Protein AF-0000000078472320 (afdb_homodimer)

Structure (mmCIF, N/CA/C/O backbone):
data_AF-0000000078472320-model_v1
#
loop_
_entity.id
_entity.type
_entity.pdbx_description
1 polymer 'F-box domain-containing protein'
#
loop_
_atom_site.group_PDB
_atom_site.id
_atom_site.type_symbol
_atom_site.label_atom_id
_atom_site.label_alt_id
_atom_site.label_comp_id
_atom_site.label_asym_id
_atom_site.label_entity_id
_atom_site.label_seq_id
_atom_site.pdbx_PDB_ins_code
_atom_site.Cartn_x
_atom_site.Cartn_y
_atom_site.Cartn_z
_atom_site.occupancy
_atom_site.B_iso_or_equiv
_atom_site.auth_seq_id
_atom_site.auth_comp_id
_atom_site.auth_asym_id
_atom_site.auth_atom_id
_atom_site.pdbx_PDB_model_num
ATOM 1 N N . MET A 1 1 ? -8.086 -27.703 -7.738 1 29.77 1 MET A N 1
ATOM 2 C CA . MET A 1 1 ? -7.457 -27.062 -6.586 1 29.77 1 MET A CA 1
ATOM 3 C C . MET A 1 1 ? -6.414 -27.984 -5.961 1 29.77 1 MET A C 1
ATOM 5 O O . MET A 1 1 ? -6.707 -29.141 -5.645 1 29.77 1 MET A O 1
ATOM 9 N N . ASP A 1 2 ? -5.184 -27.953 -6.188 1 35.53 2 ASP A N 1
ATOM 10 C CA . ASP A 1 2 ? -3.998 -28.766 -5.918 1 35.53 2 ASP A CA 1
ATOM 11 C C . ASP A 1 2 ? -3.887 -29.094 -4.43 1 35.53 2 ASP A C 1
ATOM 13 O O . ASP A 1 2 ? -3.998 -28.203 -3.582 1 35.53 2 ASP A O 1
ATOM 17 N N . ASP A 1 3 ? -4.184 -30.156 -3.984 1 42.47 3 ASP A N 1
ATOM 18 C CA . ASP A 1 3 ? -4.195 -30.781 -2.668 1 42.47 3 ASP A CA 1
ATOM 19 C C . ASP A 1 3 ? -2.949 -30.406 -1.869 1 42.47 3 ASP A C 1
ATOM 21 O O . ASP A 1 3 ? -2.996 -30.312 -0.641 1 42.47 3 ASP A O 1
ATOM 25 N N . ILE A 1 4 ? -1.733 -30.734 -2.441 1 46.88 4 ILE A N 1
ATOM 26 C CA . ILE A 1 4 ? -0.482 -30.688 -1.69 1 46.88 4 ILE A CA 1
ATOM 27 C C . ILE A 1 4 ? -0.317 -29.328 -1.033 1 46.88 4 ILE A C 1
ATOM 29 O O . ILE A 1 4 ? 0.574 -29.141 -0.202 1 46.88 4 ILE A O 1
ATOM 33 N N . ARG A 1 5 ? -1.09 -28.328 -1.618 1 57.03 5 ARG A N 1
ATOM 34 C CA . ARG A 1 5 ? -0.696 -26.953 -1.396 1 57.03 5 ARG A CA 1
ATOM 35 C C . ARG A 1 5 ? -1.513 -26.312 -0.273 1 57.03 5 ARG A C 1
ATOM 37 O O . ARG A 1 5 ? -1.424 -25.109 -0.033 1 57.03 5 ARG A O 1
ATOM 44 N N . TYR A 1 6 ? -2.1 -27.359 0.437 1 72.88 6 TYR A N 1
ATOM 45 C CA . TYR A 1 6 ? -2.904 -26.672 1.438 1 72.88 6 TYR A CA 1
ATOM 46 C C . TYR A 1 6 ? -2.23 -26.719 2.805 1 72.88 6 TYR A C 1
ATOM 48 O O . TYR A 1 6 ? -1.91 -27.797 3.309 1 72.88 6 TYR A O 1
ATOM 56 N N . PRO A 1 7 ? -1.897 -25.672 3.23 1 82.12 7 PRO A N 1
ATOM 57 C CA . PRO A 1 7 ? -1.309 -25.672 4.57 1 82.12 7 PRO A CA 1
ATOM 58 C C . PRO A 1 7 ? -2.246 -26.25 5.629 1 82.12 7 PRO A C 1
ATOM 60 O O . PRO A 1 7 ? -3.469 -26.125 5.508 1 82.12 7 PRO A O 1
ATOM 63 N N . SER A 1 8 ? -1.658 -27.016 6.449 1 86.5 8 SER A N 1
ATOM 64 C CA . SER A 1 8 ? -2.424 -27.547 7.57 1 86.5 8 SER A CA 1
ATOM 65 C C . SER A 1 8 ? -2.754 -26.469 8.586 1 86.5 8 SER A C 1
ATOM 67 O O . SER A 1 8 ? -1.998 -25.5 8.734 1 86.5 8 SER A O 1
ATOM 69 N N . PRO A 1 9 ? -3.906 -26.578 9.188 1 89.81 9 PRO A N 1
ATOM 70 C CA . PRO A 1 9 ? -4.238 -25.609 10.234 1 89.81 9 PRO A CA 1
ATOM 71 C C . PRO A 1 9 ? -3.197 -25.578 11.352 1 89.81 9 PRO A C 1
ATOM 73 O O . PRO A 1 9 ? -2.553 -26.594 11.633 1 89.81 9 PRO A O 1
ATOM 76 N N . LEU A 1 10 ? -3.1 -24.438 11.945 1 90.31 10 LEU A N 1
ATOM 77 C CA . LEU A 1 10 ? -2.127 -24.25 13.016 1 90.31 10 LEU A CA 1
ATOM 78 C C . LEU A 1 10 ? -2.672 -24.781 14.336 1 90.31 10 LEU A C 1
ATOM 80 O O . LEU A 1 10 ? -3.889 -24.859 14.523 1 90.31 10 LEU A O 1
ATOM 84 N N . ALA A 1 11 ? -1.746 -25.047 15.18 1 88.69 11 ALA A N 1
ATOM 85 C CA . ALA A 1 11 ? -2.096 -25.5 16.516 1 88.69 11 ALA A CA 1
ATOM 86 C C . ALA A 1 11 ? -2.719 -24.375 17.344 1 88.69 11 ALA A C 1
ATOM 88 O O . ALA A 1 11 ? -2.518 -23.203 17.031 1 88.69 11 ALA A O 1
ATOM 89 N N . PHE A 1 12 ? -3.455 -24.797 18.344 1 87.94 12 PHE A N 1
ATOM 90 C CA . PHE A 1 12 ? -4.23 -23.859 19.156 1 87.94 12 PHE A CA 1
ATOM 91 C C . PHE A 1 12 ? -3.32 -22.844 19.828 1 87.94 12 PHE A C 1
ATOM 93 O O . PHE A 1 12 ? -3.648 -21.656 19.891 1 87.94 12 PHE A O 1
ATOM 100 N N . ASP A 1 13 ? -2.234 -23.156 20.297 1 85.44 13 ASP A N 1
ATOM 101 C CA . ASP A 1 13 ? -1.32 -22.266 21 1 85.44 13 ASP A CA 1
ATOM 102 C C . ASP A 1 13 ? -0.783 -21.188 20.062 1 85.44 13 ASP A C 1
ATOM 104 O O . ASP A 1 13 ? -0.55 -20.047 20.484 1 85.44 13 ASP A O 1
ATOM 108 N N . ARG A 1 14 ? -0.625 -21.516 18.844 1 88.56 14 ARG A N 1
ATOM 109 C CA . ARG A 1 14 ? -0.09 -20.578 17.875 1 88.56 14 ARG A CA 1
ATOM 110 C C . ARG A 1 14 ? -1.147 -19.562 17.453 1 88.56 14 ARG A C 1
ATOM 112 O O . ARG A 1 14 ? -0.844 -18.375 17.281 1 88.56 14 ARG A O 1
ATOM 119 N N . VAL A 1 15 ? -2.391 -20.047 17.375 1 91.38 15 VAL A N 1
ATOM 120 C CA . VAL A 1 15 ? -3.439 -19.156 16.891 1 91.38 15 VAL A CA 1
ATOM 121 C C . VAL A 1 15 ? -3.863 -18.203 18.016 1 91.38 15 VAL A C 1
ATOM 123 O O . VAL A 1 15 ? -4.445 -17.141 17.75 1 91.38 15 VAL A O 1
ATOM 126 N N . MET A 1 16 ? -3.525 -18.531 19.219 1 90.44 16 MET A N 1
ATOM 127 C CA . MET A 1 16 ? -3.848 -17.672 20.344 1 90.44 16 MET A CA 1
ATOM 128 C C . MET A 1 16 ? -2.818 -16.547 20.5 1 90.44 16 MET A C 1
ATOM 130 O O . MET A 1 16 ? -3.053 -15.578 21.203 1 90.44 16 MET A O 1
ATOM 134 N N . GLU A 1 17 ? -1.785 -16.578 19.781 1 87.56 17 GLU A N 1
ATOM 135 C CA . GLU A 1 17 ? -0.74 -15.555 19.734 1 87.56 17 GLU A CA 1
ATOM 136 C C . GLU A 1 17 ? -0.296 -15.172 21.141 1 87.56 17 GLU A C 1
ATOM 138 O O . GLU A 1 17 ? -0.16 -13.984 21.453 1 87.56 17 GLU A O 1
ATOM 143 N N . GLY A 1 18 ? -0.271 -16.078 22.047 1 82.94 18 GLY A N 1
ATOM 144 C CA . GLY A 1 18 ? 0.225 -15.844 23.391 1 82.94 18 GLY A CA 1
ATOM 145 C C . GLY A 1 18 ? -0.851 -15.359 24.344 1 82.94 18 GLY A C 1
ATOM 146 O O . GLY A 1 18 ? -0.589 -15.156 25.531 1 82.94 18 GLY A O 1
ATOM 147 N N . MET A 1 19 ? -2.014 -15.203 23.891 1 87.31 19 MET A N 1
ATOM 148 C CA . MET A 1 19 ? -3.107 -14.781 24.75 1 87.31 19 MET A CA 1
ATOM 149 C C . MET A 1 19 ? -3.516 -15.898 25.703 1 87.31 19 MET A C 1
ATOM 151 O O . MET A 1 19 ? -3.49 -17.078 25.344 1 87.31 19 MET A O 1
ATOM 155 N N . PRO A 1 20 ? -3.879 -15.469 26.797 1 85.38 20 PRO A N 1
ATOM 156 C CA . PRO A 1 20 ? -4.293 -16.5 27.75 1 85.38 20 PRO A CA 1
ATOM 157 C C . PRO A 1 20 ? -5.621 -17.156 27.375 1 85.38 20 PRO A C 1
ATOM 159 O O . PRO A 1 20 ? -6.465 -16.516 26.734 1 85.38 20 PRO A O 1
ATOM 162 N N . ILE A 1 21 ? -5.719 -18.375 27.859 1 86.06 21 ILE A N 1
ATOM 163 C CA . ILE A 1 21 ? -6.945 -19.125 27.625 1 86.06 21 ILE A CA 1
ATOM 164 C C . ILE A 1 21 ? -8 -18.734 28.656 1 86.06 21 ILE A C 1
ATOM 166 O O . ILE A 1 21 ? -7.746 -18.75 29.859 1 86.06 21 ILE A O 1
ATOM 170 N N . SER A 1 22 ? -9.094 -18.344 28.109 1 82 22 SER A N 1
ATOM 171 C CA . SER A 1 22 ? -10.172 -17.891 29 1 82 22 SER A CA 1
ATOM 172 C C . SER A 1 22 ? -10.844 -19.078 29.688 1 82 22 SER A C 1
ATOM 174 O O . SER A 1 22 ? -11.227 -18.984 30.859 1 82 22 SER A O 1
ATOM 176 N N . SER A 1 23 ? -11.039 -20.156 28.953 1 77.75 23 SER A N 1
ATOM 177 C CA . SER A 1 23 ? -11.703 -21.344 29.5 1 77.75 23 SER A CA 1
ATOM 178 C C . SER A 1 23 ? -10.688 -22.312 30.109 1 77.75 23 SER A C 1
ATOM 180 O O . SER A 1 23 ? -10.672 -23.484 29.766 1 77.75 23 SER A O 1
ATOM 182 N N . TYR A 1 24 ? -9.969 -21.875 30.938 1 72.12 24 TYR A N 1
ATOM 183 C CA . TYR A 1 24 ? -8.898 -22.688 31.5 1 72.12 24 TYR A CA 1
ATOM 184 C C . TYR A 1 24 ? -9.453 -23.906 32.219 1 72.12 24 TYR A C 1
ATOM 186 O O . TYR A 1 24 ? -8.766 -24.922 32.375 1 72.12 24 TYR A O 1
ATOM 194 N N . ASN A 1 25 ? -10.68 -23.812 32.562 1 73.12 25 ASN A N 1
ATOM 195 C CA . ASN A 1 25 ? -11.281 -24.891 33.344 1 73.12 25 ASN A CA 1
ATOM 196 C C . ASN A 1 25 ? -11.867 -25.969 32.438 1 73.12 25 ASN A C 1
ATOM 198 O O . ASN A 1 25 ? -12.336 -27 32.906 1 73.12 25 ASN A O 1
ATOM 202 N N . SER A 1 26 ? -11.852 -25.703 31.266 1 77.62 26 SER A N 1
ATOM 203 C CA . SER A 1 26 ? -12.406 -26.688 30.359 1 77.62 26 SER A CA 1
ATOM 204 C C . SER A 1 26 ? -11.414 -27.828 30.109 1 77.62 26 SER A C 1
ATOM 206 O O . SER A 1 26 ? -10.227 -27.594 29.922 1 77.62 26 SER A O 1
ATOM 208 N N . PHE A 1 27 ? -11.875 -29.016 30.156 1 77.38 27 PHE A N 1
ATOM 209 C CA . PHE A 1 27 ? -11.07 -30.219 29.984 1 77.38 27 PHE A CA 1
ATOM 210 C C . PHE A 1 27 ? -10.438 -30.266 28.609 1 77.38 27 PHE A C 1
ATOM 212 O O . PHE A 1 27 ? -9.336 -30.781 28.438 1 77.38 27 PHE A O 1
ATOM 219 N N . LEU A 1 28 ? -11.078 -29.688 27.75 1 81.25 28 LEU A N 1
ATOM 220 C CA . LEU A 1 28 ? -10.641 -29.766 26.359 1 81.25 28 LEU A CA 1
ATOM 221 C C . LEU A 1 28 ? -9.289 -29.078 26.172 1 81.25 28 LEU A C 1
ATOM 223 O O . LEU A 1 28 ? -8.43 -29.578 25.438 1 81.25 28 LEU A O 1
ATOM 227 N N . PHE A 1 29 ? -9.055 -28.047 26.859 1 81.81 29 PHE A N 1
ATOM 228 C CA . PHE A 1 29 ? -7.867 -27.234 26.641 1 81.81 29 PHE A CA 1
ATOM 229 C C . PHE A 1 29 ? -6.738 -27.656 27.578 1 81.81 29 PHE A C 1
ATOM 231 O O . PHE A 1 29 ? -5.652 -27.078 27.531 1 81.81 29 PHE A O 1
ATOM 238 N N . ASN A 1 30 ? -7.051 -28.672 28.328 1 81.44 30 ASN A N 1
ATOM 239 C CA . ASN A 1 30 ? -6.008 -29.219 29.188 1 81.44 30 ASN A CA 1
ATOM 240 C C . ASN A 1 30 ? -5.289 -30.391 28.5 1 81.44 30 ASN A C 1
ATOM 242 O O . ASN A 1 30 ? -4.262 -30.859 28.984 1 81.44 30 ASN A O 1
ATOM 246 N N . PHE A 1 31 ? -5.875 -30.766 27.406 1 81.62 31 PHE A N 1
ATOM 247 C CA . PHE A 1 31 ? -5.203 -31.812 26.625 1 81.62 31 PHE A CA 1
ATOM 248 C C . PHE A 1 31 ? -3.936 -31.266 25.984 1 81.62 31 PHE A C 1
ATOM 250 O O . PHE A 1 31 ? -3.854 -30.078 25.656 1 81.62 31 PHE A O 1
ATOM 257 N N . PRO A 1 32 ? -2.99 -32.188 25.922 1 83.31 32 PRO A N 1
ATOM 258 C CA . PRO A 1 32 ? -1.846 -31.781 25.109 1 83.31 32 PRO A CA 1
ATOM 259 C C . PRO A 1 32 ? -2.254 -31.312 23.703 1 83.31 32 PRO A C 1
ATOM 261 O O . PRO A 1 32 ? -3.209 -31.844 23.141 1 83.31 32 PRO A O 1
ATOM 264 N N . VAL A 1 33 ? -1.596 -30.406 23.109 1 82.81 33 VAL A N 1
ATOM 265 C CA . VAL A 1 33 ? -1.939 -29.734 21.859 1 82.81 33 VAL A CA 1
ATOM 266 C C . VAL A 1 33 ? -2.047 -30.781 20.734 1 82.81 33 VAL A C 1
ATOM 268 O O . VAL A 1 33 ? -2.904 -30.656 19.859 1 82.81 33 VAL A O 1
ATOM 271 N N . GLU A 1 34 ? -1.249 -31.766 20.766 1 82.75 34 GLU A N 1
ATOM 272 C CA . GLU A 1 34 ? -1.231 -32.781 19.75 1 82.75 34 GLU A CA 1
ATOM 273 C C . GLU A 1 34 ? -2.545 -33.562 19.719 1 82.75 34 GLU A C 1
ATOM 275 O O . GLU A 1 34 ? -3.064 -33.906 18.656 1 82.75 34 GLU A O 1
ATOM 280 N N . ILE A 1 35 ? -3.006 -33.812 20.906 1 82.81 35 ILE A N 1
ATOM 281 C CA . ILE A 1 35 ? -4.254 -34.562 21.031 1 82.81 35 ILE A CA 1
ATOM 282 C C . ILE A 1 35 ? -5.422 -33.688 20.578 1 82.81 35 ILE A C 1
ATOM 284 O O . ILE A 1 35 ? -6.336 -34.156 19.891 1 82.81 35 ILE A O 1
ATOM 288 N N . LEU A 1 36 ? -5.367 -32.562 21.047 1 84.62 36 LEU A N 1
ATOM 289 C CA . LEU A 1 36 ? -6.41 -31.625 20.656 1 84.62 36 LEU A CA 1
ATOM 290 C C . LEU A 1 36 ? -6.492 -31.5 19.125 1 84.62 36 LEU A C 1
ATOM 292 O O . LEU A 1 36 ? -7.586 -31.5 18.562 1 84.62 36 LEU A O 1
ATOM 296 N N . THR A 1 37 ? -5.375 -31.438 18.484 1 82.31 37 THR A N 1
ATOM 297 C CA . THR A 1 37 ? -5.309 -31.344 17.031 1 82.31 37 THR A CA 1
ATOM 298 C C . THR A 1 37 ? -5.953 -32.562 16.375 1 82.31 37 THR A C 1
ATOM 300 O O . THR A 1 37 ? -6.668 -32.438 15.383 1 82.31 37 THR A O 1
ATOM 303 N N . ALA A 1 38 ? -5.699 -33.625 16.953 1 82.69 38 ALA A N 1
ATOM 304 C CA . ALA A 1 38 ? -6.258 -34.875 16.422 1 82.69 38 ALA A CA 1
ATOM 305 C C . ALA A 1 38 ? -7.781 -34.875 16.531 1 82.69 38 ALA A C 1
ATOM 307 O O . ALA A 1 38 ? -8.477 -35.312 15.625 1 82.69 38 ALA A O 1
ATOM 308 N N . ILE A 1 39 ? -8.219 -34.438 17.625 1 81.69 39 ILE A N 1
ATOM 309 C CA . ILE A 1 39 ? -9.656 -34.406 17.875 1 81.69 39 ILE A CA 1
ATOM 310 C C . ILE A 1 39 ? -10.336 -33.469 16.875 1 81.69 39 ILE A C 1
ATOM 312 O O . ILE A 1 39 ? -11.336 -33.844 16.266 1 81.69 39 ILE A O 1
ATOM 316 N N . ILE A 1 40 ? -9.773 -32.406 16.719 1 83.56 40 ILE A N 1
ATOM 317 C CA . ILE A 1 40 ? -10.422 -31.406 15.891 1 83.56 40 ILE A CA 1
ATOM 318 C C . ILE A 1 40 ? -10.32 -31.812 14.422 1 83.56 40 ILE A C 1
ATOM 320 O O . ILE A 1 40 ? -11.234 -31.547 13.641 1 83.56 40 ILE A O 1
ATOM 324 N N . SER A 1 41 ? -9.242 -32.406 14.109 1 80.25 41 SER A N 1
ATOM 325 C CA . SER A 1 41 ? -9.086 -32.906 12.742 1 80.25 41 SER A CA 1
ATOM 326 C C . SER A 1 41 ? -10.203 -33.844 12.359 1 80.25 41 SER A C 1
ATOM 328 O O . SER A 1 41 ? -10.648 -33.875 11.203 1 80.25 41 SER A O 1
ATOM 330 N N . GLU A 1 42 ? -10.586 -34.562 13.289 1 80.44 42 GLU A N 1
ATOM 331 C CA . GLU A 1 42 ? -11.695 -35.5 13.055 1 80.44 42 GLU A CA 1
ATOM 332 C C . GLU A 1 42 ? -13.016 -34.719 12.898 1 80.44 42 GLU A C 1
ATOM 334 O O . GLU A 1 42 ? -13.867 -35.125 12.094 1 80.44 42 GLU A O 1
ATOM 339 N N . LEU A 1 43 ? -13.141 -33.75 13.633 1 79.12 43 LEU A N 1
ATOM 340 C CA . LEU A 1 43 ? -14.344 -32.938 13.547 1 79.12 43 LEU A CA 1
ATOM 341 C C . LEU A 1 43 ? -14.391 -32.156 12.234 1 79.12 43 LEU A C 1
ATOM 343 O O . LEU A 1 43 ? -15.469 -31.844 11.734 1 79.12 43 LEU A O 1
ATOM 347 N N . TYR A 1 44 ? -13.25 -31.922 11.766 1 77.06 44 TYR A N 1
ATOM 348 C CA . TYR A 1 44 ? -13.102 -31.125 10.547 1 77.06 44 TYR A CA 1
ATOM 349 C C . TYR A 1 44 ? -13.75 -31.828 9.359 1 77.06 44 TYR A C 1
ATOM 351 O O . TYR A 1 44 ? -14.234 -31.188 8.43 1 77.06 44 TYR A O 1
ATOM 359 N N . SER A 1 45 ? -13.828 -33.031 9.398 1 74.5 45 SER A N 1
ATOM 360 C CA . SER A 1 45 ? -14.453 -33.812 8.328 1 74.5 45 SER A CA 1
ATOM 361 C C . SER A 1 45 ? -15.938 -33.5 8.227 1 74.5 45 SER A C 1
ATOM 363 O O . SER A 1 45 ? -16.531 -33.625 7.156 1 74.5 45 SER A O 1
ATOM 365 N N . ASN A 1 46 ? -16.469 -33 9.406 1 79.06 46 ASN A N 1
ATOM 366 C CA . ASN A 1 46 ? -17.875 -32.594 9.453 1 79.06 46 ASN A CA 1
ATOM 367 C C . ASN A 1 46 ? -18 -31.094 9.703 1 79.06 46 ASN A C 1
ATOM 369 O O . ASN A 1 46 ? -17.844 -30.625 10.836 1 79.06 46 ASN A O 1
ATOM 373 N N . LYS A 1 47 ? -18.406 -30.359 8.789 1 80.94 47 LYS A N 1
ATOM 374 C CA . LYS A 1 47 ? -18.469 -28.906 8.852 1 80.94 47 LYS A CA 1
ATOM 375 C C . LYS A 1 47 ? -19.484 -28.438 9.883 1 80.94 47 LYS A C 1
ATOM 377 O O . LYS A 1 47 ? -19.266 -27.422 10.562 1 80.94 47 LYS A O 1
ATOM 382 N N . SER A 1 48 ? -20.484 -29.172 10.031 1 86.31 48 SER A N 1
ATOM 383 C CA . SER A 1 48 ? -21.531 -28.781 10.977 1 86.31 48 SER A CA 1
ATOM 384 C C . SER A 1 48 ? -21.047 -28.891 12.414 1 86.31 48 SER A C 1
ATOM 386 O O . SER A 1 48 ? -21.391 -28.062 13.258 1 86.31 48 SER A O 1
ATOM 388 N N . ASP A 1 49 ? -20.266 -29.859 12.609 1 86.19 49 ASP A N 1
ATOM 389 C CA . ASP A 1 49 ? -19.734 -30.047 13.961 1 86.19 49 ASP A CA 1
ATOM 390 C C . ASP A 1 49 ? -18.781 -28.938 14.344 1 86.19 49 ASP A C 1
ATOM 392 O O . ASP A 1 49 ? -18.766 -28.469 15.484 1 86.19 49 ASP A O 1
ATOM 396 N N . LEU A 1 50 ? -18.031 -28.531 13.453 1 87.44 50 LEU A N 1
ATOM 397 C CA . LEU A 1 50 ? -17.094 -27.453 13.727 1 87.44 50 LEU A CA 1
ATOM 398 C C . LEU A 1 50 ? -17.828 -26.141 14.016 1 87.44 50 LEU A C 1
ATOM 400 O O . LEU A 1 50 ? -17.406 -25.359 14.867 1 87.44 50 LEU A O 1
ATOM 404 N N . ALA A 1 51 ? -18.875 -25.984 13.32 1 89.69 51 ALA A N 1
ATOM 405 C CA . ALA A 1 51 ? -19.672 -24.781 13.539 1 89.69 51 ALA A CA 1
ATOM 406 C C . ALA A 1 51 ? -20.297 -24.781 14.93 1 89.69 51 ALA A C 1
ATOM 408 O O . ALA A 1 51 ? -20.391 -23.734 15.578 1 89.69 51 ALA A O 1
ATOM 409 N N . SER A 1 52 ? -20.656 -25.906 15.32 1 89.44 52 SER A N 1
ATOM 410 C CA . SER A 1 52 ? -21.25 -26.047 16.656 1 89.44 52 SER A CA 1
ATOM 411 C C . SER A 1 52 ? -20.203 -25.812 17.734 1 89.44 52 SER A C 1
ATOM 413 O O . SER A 1 52 ? -20.5 -25.219 18.781 1 89.44 52 SER A O 1
ATOM 415 N N . LEU A 1 53 ? -19.094 -26.234 17.5 1 88.25 53 LEU A N 1
ATOM 416 C CA . LEU A 1 53 ? -18 -26.047 18.438 1 88.25 53 LEU A CA 1
ATOM 417 C C . LEU A 1 53 ? -17.688 -24.562 18.609 1 88.25 53 LEU A C 1
ATOM 419 O O . LEU A 1 53 ? -17.375 -24.109 19.719 1 88.25 53 LEU A O 1
ATOM 423 N N . ALA A 1 54 ? -17.781 -23.812 17.578 1 89.44 54 ALA A N 1
ATOM 424 C CA . ALA A 1 54 ? -17.453 -22.391 17.578 1 89.44 54 ALA A CA 1
ATOM 425 C C . ALA A 1 54 ? -18.422 -21.609 18.469 1 89.44 54 ALA A C 1
ATOM 427 O O . ALA A 1 54 ? -18.094 -20.516 18.953 1 89.44 54 ALA A O 1
ATOM 428 N N . LEU A 1 55 ? -19.516 -22.188 18.812 1 90.69 55 LEU A N 1
ATOM 429 C CA . LEU A 1 55 ? -20.547 -21.469 19.547 1 90.69 55 LEU A CA 1
ATOM 430 C C . LEU A 1 55 ? -20.406 -21.719 21.047 1 90.69 55 LEU A C 1
ATOM 432 O O . LEU A 1 55 ? -21.109 -21.094 21.859 1 90.69 55 LEU A O 1
ATOM 436 N N . VAL A 1 56 ? -19.562 -22.516 21.453 1 87.25 56 VAL A N 1
ATOM 437 C CA . VAL A 1 56 ? -19.453 -22.922 22.859 1 87.25 56 VAL A CA 1
ATOM 438 C C . VAL A 1 56 ? -18.859 -21.797 23.672 1 87.25 56 VAL A C 1
ATOM 440 O O . VAL A 1 56 ? -19.453 -21.344 24.656 1 87.25 56 VAL A O 1
ATOM 443 N N . ASN A 1 57 ? -17.656 -21.406 23.328 1 87.19 57 ASN A N 1
ATOM 444 C CA . ASN A 1 57 ? -16.984 -20.297 24 1 87.19 57 ASN A CA 1
ATOM 445 C C . ASN A 1 57 ? -15.938 -19.656 23.094 1 87.19 57 ASN A C 1
ATOM 447 O O . ASN A 1 57 ? -15.789 -20.047 21.938 1 87.19 57 ASN A O 1
ATOM 451 N N . SER A 1 58 ? -15.297 -18.734 23.578 1 87.62 58 SER A N 1
ATOM 452 C CA . SER A 1 58 ? -14.367 -17.953 22.766 1 87.62 58 SER A CA 1
ATOM 453 C C . SER A 1 58 ? -13.164 -18.797 22.359 1 87.62 58 SER A C 1
ATOM 455 O O . SER A 1 58 ? -12.672 -18.672 21.234 1 87.62 58 SER A O 1
ATOM 457 N N . ASP A 1 59 ? -12.75 -19.609 23.203 1 89.81 59 ASP A N 1
ATOM 458 C CA . ASP A 1 59 ? -11.602 -20.453 22.891 1 89.81 59 ASP A CA 1
ATOM 459 C C . ASP A 1 59 ? -11.961 -21.516 21.844 1 89.81 59 ASP A C 1
ATOM 461 O O . ASP A 1 59 ? -11.188 -21.75 20.922 1 89.81 59 ASP A O 1
ATOM 465 N N . CYS A 1 60 ? -13.102 -22.062 22.062 1 89.31 60 CYS A N 1
ATOM 466 C CA . CYS A 1 60 ? -13.57 -23.047 21.094 1 89.31 60 CYS A CA 1
ATOM 467 C C . CYS A 1 60 ? -13.797 -22.391 19.734 1 89.31 60 CYS A C 1
ATOM 469 O O . CYS A 1 60 ? -13.562 -23.016 18.688 1 89.31 60 CYS A O 1
ATOM 471 N N . ARG A 1 61 ? -14.234 -21.219 19.781 1 91.62 61 ARG A N 1
ATOM 472 C CA . ARG A 1 61 ? -14.43 -20.484 18.531 1 91.62 61 ARG A CA 1
ATOM 473 C C . ARG A 1 61 ? -13.109 -20.312 17.797 1 91.62 61 ARG A C 1
ATOM 475 O O . ARG A 1 61 ? -13.055 -20.5 16.578 1 91.62 61 ARG A O 1
ATOM 482 N N . GLN A 1 62 ? -12.117 -20 18.578 1 92.69 62 GLN A N 1
ATOM 483 C CA . GLN A 1 62 ? -10.805 -19.812 17.969 1 92.69 62 GLN A CA 1
ATOM 484 C C . GLN A 1 62 ? -10.266 -21.125 17.406 1 92.69 62 GLN A C 1
ATOM 486 O O . GLN A 1 62 ? -9.648 -21.141 16.328 1 92.69 62 GLN A O 1
ATOM 491 N N . LEU A 1 63 ? -10.508 -22.062 18.109 1 90.25 63 LEU A N 1
ATOM 492 C CA . LEU A 1 63 ? -10.094 -23.391 17.656 1 90.25 63 LEU A CA 1
ATOM 493 C C . LEU A 1 63 ? -10.82 -23.781 16.375 1 90.25 63 LEU A C 1
ATOM 495 O O . LEU A 1 63 ? -10.203 -24.281 15.422 1 90.25 63 LEU A O 1
ATOM 499 N N . ALA A 1 64 ? -12.047 -23.625 16.344 1 90.81 64 ALA A N 1
ATOM 500 C CA . ALA A 1 64 ? -12.836 -23.938 15.148 1 90.81 64 ALA A CA 1
ATOM 501 C C . ALA A 1 64 ? -12.406 -23.078 13.969 1 90.81 64 ALA A C 1
ATOM 503 O O . ALA A 1 64 ? -12.328 -23.562 12.836 1 90.81 64 ALA A O 1
ATOM 504 N N . ARG A 1 65 ? -12.141 -21.859 14.266 1 92.62 65 ARG A N 1
ATOM 505 C CA . ARG A 1 65 ? -11.742 -20.891 13.242 1 92.62 65 ARG A CA 1
ATOM 506 C C . ARG A 1 65 ? -10.438 -21.312 12.57 1 92.62 65 ARG A C 1
ATOM 508 O O . ARG A 1 65 ? -10.25 -21.094 11.375 1 92.62 65 ARG A O 1
ATOM 515 N N . SER A 1 66 ? -9.555 -21.891 13.305 1 92.5 66 SER A N 1
ATOM 516 C CA . SER A 1 66 ? -8.273 -22.312 12.766 1 92.5 66 SER A CA 1
ATOM 517 C C . SER A 1 66 ? -8.445 -23.312 11.625 1 92.5 66 SER A C 1
ATOM 519 O O . SER A 1 66 ? -7.621 -23.375 10.711 1 92.5 66 SER A O 1
ATOM 521 N N . TYR A 1 67 ? -9.539 -23.969 11.656 1 90.69 67 TYR A N 1
ATOM 522 C CA . TYR A 1 67 ? -9.797 -24.969 10.617 1 90.69 67 TYR A CA 1
ATOM 523 C C . TYR A 1 67 ? -10.703 -24.391 9.531 1 90.69 67 TYR A C 1
ATOM 525 O O . TYR A 1 67 ? -10.484 -24.625 8.344 1 90.69 67 TYR A O 1
ATOM 533 N N . GLN A 1 68 ? -11.633 -23.609 9.922 1 90.25 68 GLN A N 1
ATOM 534 C CA . GLN A 1 68 ? -12.625 -23.078 8.992 1 90.25 68 GLN A CA 1
ATOM 535 C C . GLN A 1 68 ? -12 -22.031 8.062 1 90.25 68 GLN A C 1
ATOM 537 O O . GLN A 1 68 ? -12.383 -21.922 6.898 1 90.25 68 GLN A O 1
ATOM 542 N N . PHE A 1 69 ? -11.047 -21.297 8.609 1 93.12 69 PHE A N 1
ATOM 543 C CA . PHE A 1 69 ? -10.523 -20.172 7.859 1 93.12 69 PHE A CA 1
ATOM 544 C C . PHE A 1 69 ? -9.055 -20.375 7.52 1 93.12 69 PHE A C 1
ATOM 546 O O . PHE A 1 69 ? -8.336 -19.406 7.25 1 93.12 69 PHE A O 1
ATOM 553 N N . CYS A 1 70 ? -8.711 -21.609 7.535 1 94.19 70 CYS A N 1
ATOM 554 C CA . CYS A 1 70 ? -7.332 -21.906 7.176 1 94.19 70 CYS A CA 1
ATOM 555 C C . CYS A 1 70 ? -7.012 -21.406 5.773 1 94.19 70 CYS A C 1
ATOM 557 O O . CYS A 1 70 ? -5.918 -20.891 5.531 1 94.19 70 CYS A O 1
ATOM 559 N N . SER A 1 71 ? -7.883 -21.531 4.926 1 93.94 71 SER A N 1
ATOM 560 C CA . SER A 1 71 ? -7.801 -21.031 3.561 1 93.94 71 SER A CA 1
ATOM 561 C C . SER A 1 71 ? -8.961 -20.078 3.254 1 93.94 71 SER A C 1
ATOM 563 O O . SER A 1 71 ? -10.125 -20.438 3.441 1 93.94 71 SER A O 1
ATOM 565 N N . VAL A 1 72 ? -8.586 -18.922 2.846 1 94.5 72 VAL A N 1
ATOM 566 C CA . VAL A 1 72 ? -9.609 -17.922 2.557 1 94.5 72 VAL A CA 1
ATOM 567 C C . VAL A 1 72 ? -9.484 -17.469 1.105 1 94.5 72 VAL A C 1
ATOM 569 O O . VAL A 1 72 ? -8.375 -17.312 0.591 1 94.5 72 VAL A O 1
ATOM 572 N N . LYS A 1 73 ? -10.625 -17.297 0.499 1 93.25 73 LYS A N 1
ATOM 573 C CA . LYS A 1 73 ? -10.68 -16.812 -0.877 1 93.25 73 LYS A CA 1
ATOM 574 C C . LYS A 1 73 ? -11.359 -15.453 -0.953 1 93.25 73 LYS A C 1
ATOM 576 O O . LYS A 1 73 ? -12.469 -15.273 -0.446 1 93.25 73 LYS A O 1
ATOM 581 N N . PHE A 1 74 ? -10.641 -14.484 -1.535 1 93.81 74 PHE A N 1
ATOM 582 C CA . PHE A 1 74 ? -11.219 -13.18 -1.844 1 93.81 74 PHE A CA 1
ATOM 583 C C . PHE A 1 74 ? -11.508 -13.055 -3.336 1 93.81 74 PHE A C 1
ATOM 585 O O . PHE A 1 74 ? -10.578 -13.023 -4.148 1 93.81 74 PHE A O 1
ATOM 592 N N . ASP A 1 75 ? -12.75 -12.891 -3.775 1 90.31 75 ASP A N 1
ATOM 593 C CA . ASP A 1 75 ? -13.078 -12.938 -5.195 1 90.31 75 ASP A CA 1
ATOM 594 C C . ASP A 1 75 ? -13.641 -11.609 -5.68 1 90.31 75 ASP A C 1
ATOM 596 O O . ASP A 1 75 ? -14.164 -11.516 -6.789 1 90.31 75 ASP A O 1
ATOM 600 N N . GLY A 1 76 ? -13.625 -10.594 -4.836 1 86.38 76 GLY A N 1
ATOM 601 C CA . GLY A 1 76 ? -14.078 -9.273 -5.234 1 86.38 76 GLY A CA 1
ATOM 602 C C . GLY A 1 76 ? -15.586 -9.117 -5.207 1 86.38 76 GLY A C 1
ATOM 603 O O . GLY A 1 76 ? -16.109 -8.07 -5.59 1 86.38 76 GLY A O 1
ATOM 604 N N . GLY A 1 77 ? -16.234 -10.172 -4.789 1 83.75 77 GLY A N 1
ATOM 605 C CA . GLY A 1 77 ? -17.688 -10.109 -4.727 1 83.75 77 GLY A CA 1
ATOM 606 C C . GLY A 1 77 ? -18.203 -9.617 -3.391 1 83.75 77 GLY A C 1
ATOM 607 O O . GLY A 1 77 ? -17.438 -9.398 -2.459 1 83.75 77 GLY A O 1
ATOM 608 N N . ARG A 1 78 ? -19.531 -9.484 -3.256 1 79.75 78 ARG A N 1
ATOM 609 C CA . ARG A 1 78 ? -20.188 -8.906 -2.094 1 79.75 78 ARG A CA 1
ATOM 610 C C . ARG A 1 78 ? -20.219 -9.883 -0.927 1 79.75 78 ARG A C 1
ATOM 612 O O . ARG A 1 78 ? -20.219 -9.477 0.236 1 79.75 78 ARG A O 1
ATOM 619 N N . ASN A 1 79 ? -20.156 -11.078 -1.223 1 78.94 79 ASN A N 1
ATOM 620 C CA . ASN A 1 79 ? -20.344 -12.094 -0.193 1 78.94 79 ASN A CA 1
ATOM 621 C C . ASN A 1 79 ? -19.172 -12.117 0.794 1 78.94 79 ASN A C 1
ATOM 623 O O . ASN A 1 79 ? -19.359 -12.438 1.97 1 78.94 79 ASN A O 1
ATOM 627 N N . LEU A 1 80 ? -18.078 -11.773 0.311 1 85.25 80 LEU A N 1
ATOM 628 C CA . LEU A 1 80 ? -16.922 -11.883 1.174 1 85.25 80 LEU A CA 1
ATOM 629 C C . LEU A 1 80 ? -16.453 -10.508 1.64 1 85.25 80 LEU A C 1
ATOM 631 O O . LEU A 1 80 ? -15.383 -10.375 2.229 1 85.25 80 LEU A O 1
ATOM 635 N N . GLU A 1 81 ? -17.266 -9.602 1.394 1 87.06 81 GLU A N 1
ATOM 636 C CA . GLU A 1 81 ? -16.938 -8.242 1.812 1 87.06 81 GLU A CA 1
ATOM 637 C C . GLU A 1 81 ? -16.953 -8.109 3.334 1 87.06 81 GLU A C 1
ATOM 639 O O . GLU A 1 81 ? -16.156 -7.363 3.908 1 87.06 81 GLU A O 1
ATOM 644 N N . GLY A 1 82 ? -17.828 -8.852 3.934 1 88.94 82 GLY A N 1
ATOM 645 C CA . GLY A 1 82 ? -17.891 -8.836 5.387 1 88.94 82 GLY A CA 1
ATOM 646 C C . GLY A 1 82 ? -16.625 -9.375 6.035 1 88.94 82 GLY A C 1
ATOM 647 O O . GLY A 1 82 ? -16.125 -8.797 7.004 1 88.94 82 GLY A O 1
ATOM 648 N N . LEU A 1 83 ? -16.172 -10.383 5.484 1 93.12 83 LEU A N 1
ATOM 649 C CA . LEU A 1 83 ? -14.945 -10.977 6.004 1 93.12 83 LEU A CA 1
ATOM 650 C C . LEU A 1 83 ? -13.766 -10.039 5.801 1 93.12 83 LEU A C 1
ATOM 652 O O . LEU A 1 83 ? -12.938 -9.875 6.699 1 93.12 83 LEU A O 1
ATOM 656 N N . LEU A 1 84 ? -13.75 -9.477 4.652 1 93.56 84 LEU A N 1
ATOM 657 C CA . LEU A 1 84 ? -12.664 -8.555 4.355 1 93.56 84 LEU A CA 1
ATOM 658 C C . LEU A 1 84 ? -12.68 -7.367 5.316 1 93.56 84 LEU A C 1
ATOM 660 O O . LEU A 1 84 ? -11.625 -6.941 5.797 1 93.56 84 LEU A O 1
ATOM 664 N N . ARG A 1 85 ? -13.852 -6.871 5.641 1 92.19 85 ARG A N 1
ATOM 665 C CA . ARG A 1 85 ? -13.984 -5.738 6.551 1 92.19 85 ARG A CA 1
ATOM 666 C C . ARG A 1 85 ? -13.547 -6.113 7.961 1 92.19 85 ARG A C 1
ATOM 668 O O . ARG A 1 85 ? -12.906 -5.316 8.648 1 92.19 85 ARG A O 1
ATOM 675 N N . LEU A 1 86 ? -13.875 -7.258 8.32 1 94.12 86 LEU A N 1
ATOM 676 C CA . LEU A 1 86 ? -13.469 -7.73 9.641 1 94.12 86 LEU A CA 1
ATOM 677 C C . LEU A 1 86 ? -11.945 -7.824 9.734 1 94.12 86 LEU A C 1
ATOM 679 O O . LEU A 1 86 ? -11.359 -7.383 10.727 1 94.12 86 LEU A O 1
ATOM 683 N N . LEU A 1 87 ? -11.383 -8.391 8.75 1 95.38 87 LEU A N 1
ATOM 684 C CA . LEU A 1 87 ? -9.93 -8.555 8.742 1 95.38 87 LEU A CA 1
ATOM 685 C C . LEU A 1 87 ? -9.234 -7.203 8.648 1 95.38 87 LEU A C 1
ATOM 687 O O . LEU A 1 87 ? -8.141 -7.023 9.195 1 95.38 87 LEU A O 1
ATOM 691 N N . GLN A 1 88 ? -9.875 -6.316 7.922 1 94.38 88 GLN A N 1
ATOM 692 C CA . GLN A 1 88 ? -9.336 -4.965 7.836 1 94.38 88 GLN A CA 1
ATOM 693 C C . GLN A 1 88 ? -9.289 -4.301 9.211 1 94.38 88 GLN A C 1
ATOM 695 O O . GLN A 1 88 ? -8.305 -3.654 9.562 1 94.38 88 GLN A O 1
ATOM 700 N N . ARG A 1 89 ? -10.312 -4.426 9.977 1 94.25 89 ARG A N 1
ATOM 701 C CA . ARG A 1 89 ? -10.352 -3.877 11.328 1 94.25 89 ARG A CA 1
ATOM 702 C C . ARG A 1 89 ? -9.258 -4.484 12.195 1 94.25 89 ARG A C 1
ATOM 704 O O . ARG A 1 89 ? -8.609 -3.775 12.969 1 94.25 89 ARG A O 1
ATOM 711 N N . GLU A 1 90 ? -9.07 -5.766 12.039 1 94.75 90 GLU A N 1
ATOM 712 C CA . GLU A 1 90 ? -8.016 -6.434 12.797 1 94.75 90 GLU A CA 1
ATOM 713 C C . GLU A 1 90 ? -6.637 -5.918 12.398 1 94.75 90 GLU A C 1
ATOM 715 O O . GLU A 1 90 ? -5.75 -5.777 13.242 1 94.75 90 GLU A O 1
ATOM 720 N N . ALA A 1 91 ? -6.488 -5.695 11.086 1 94.56 91 ALA A N 1
ATOM 721 C CA . ALA A 1 91 ? -5.219 -5.18 10.586 1 94.56 91 ALA A CA 1
ATOM 722 C C . ALA A 1 91 ? -4.914 -3.807 11.18 1 94.56 91 ALA A C 1
ATOM 724 O O . ALA A 1 91 ? -3.779 -3.529 11.57 1 94.56 91 ALA A O 1
ATOM 725 N N . VAL A 1 92 ? -5.922 -2.971 11.203 1 94.31 92 VAL A N 1
ATOM 726 C CA . VAL A 1 92 ? -5.773 -1.634 11.766 1 94.31 92 VAL A CA 1
ATOM 727 C C . VAL A 1 92 ? -5.402 -1.733 13.242 1 94.31 92 VAL A C 1
ATOM 729 O O . VAL A 1 92 ? -4.473 -1.068 13.703 1 94.31 92 VAL A O 1
ATOM 732 N N . GLU A 1 93 ? -6.062 -2.582 13.969 1 93.31 93 GLU A N 1
ATOM 733 C CA . GLU A 1 93 ? -5.797 -2.766 15.391 1 93.31 93 GLU A CA 1
ATOM 734 C C . GLU A 1 93 ? -4.367 -3.252 15.625 1 93.31 93 GLU A C 1
ATOM 736 O O . GLU A 1 93 ? -3.699 -2.801 16.562 1 93.31 93 GLU A O 1
ATOM 741 N N . ARG A 1 94 ? -3.963 -4.113 14.812 1 91.56 94 ARG A N 1
ATOM 742 C CA . ARG A 1 94 ? -2.611 -4.645 14.93 1 91.56 94 ARG A CA 1
ATOM 743 C C . ARG A 1 94 ? -1.57 -3.551 14.719 1 91.56 94 ARG A C 1
ATOM 745 O O . ARG A 1 94 ? -0.546 -3.52 15.406 1 91.56 94 ARG A O 1
ATOM 752 N N . GLY A 1 95 ? -1.791 -2.758 13.742 1 89.81 95 GLY A N 1
ATOM 753 C CA . GLY A 1 95 ? -0.877 -1.656 13.484 1 89.81 95 GLY A CA 1
ATOM 754 C C . GLY A 1 95 ? -0.814 -0.653 14.617 1 89.81 95 GLY A C 1
ATOM 755 O O . GLY A 1 95 ? 0.269 -0.195 14.984 1 89.81 95 GLY A O 1
ATOM 756 N N . GLN A 1 96 ? -1.93 -0.368 15.188 1 90.88 96 GLN A N 1
ATOM 757 C CA . GLN A 1 96 ? -2.021 0.626 16.25 1 90.88 96 GLN A CA 1
ATOM 758 C C . GLN A 1 96 ? -1.428 0.095 17.562 1 90.88 96 GLN A C 1
ATOM 760 O O . GLN A 1 96 ? -1.043 0.873 18.438 1 90.88 96 GLN A O 1
ATOM 765 N N . ASN A 1 97 ? -1.431 -1.278 17.672 1 88.62 97 ASN A N 1
ATOM 766 C CA . ASN A 1 97 ? -1.023 -1.889 18.938 1 88.62 97 ASN A CA 1
ATOM 767 C C . ASN A 1 97 ? 0.27 -2.684 18.781 1 88.62 97 ASN A C 1
ATOM 769 O O . ASN A 1 97 ? 0.376 -3.807 19.281 1 88.62 97 ASN A O 1
ATOM 773 N N . ARG A 1 98 ? 1.159 -2.246 18.016 1 81.69 98 ARG A N 1
ATOM 774 C CA . ARG A 1 98 ? 2.512 -2.775 17.875 1 81.69 98 ARG A CA 1
ATOM 775 C C . ARG A 1 98 ? 2.486 -4.25 17.5 1 81.69 98 ARG A C 1
ATOM 777 O O . ARG A 1 98 ? 3.199 -5.062 18.078 1 81.69 98 ARG A O 1
ATOM 784 N N . GLY A 1 99 ? 1.54 -4.598 16.719 1 81.94 99 GLY A N 1
ATOM 785 C CA . GLY A 1 99 ? 1.532 -5.93 16.125 1 81.94 99 GLY A CA 1
ATOM 786 C C . GLY A 1 99 ? 0.616 -6.898 16.844 1 81.94 99 GLY A C 1
ATOM 787 O O . GLY A 1 99 ? 0.619 -8.094 16.562 1 81.94 99 GLY A O 1
ATOM 788 N N . ARG A 1 100 ? -0.22 -6.32 17.812 1 86.62 100 ARG A N 1
ATOM 789 C CA . ARG A 1 100 ? -1.088 -7.203 18.578 1 86.62 100 ARG A CA 1
ATOM 790 C C . ARG A 1 100 ? -2.543 -6.758 18.5 1 86.62 100 ARG A C 1
ATOM 792 O O . ARG A 1 100 ? -2.824 -5.59 18.219 1 86.62 100 ARG A O 1
ATOM 799 N N . THR A 1 101 ? -3.32 -7.824 18.609 1 90.69 101 THR A N 1
ATOM 800 C CA . THR A 1 101 ? -4.742 -7.523 18.719 1 90.69 101 THR A CA 1
ATOM 801 C C . THR A 1 101 ? -5.223 -7.719 20.156 1 90.69 101 THR A C 1
ATOM 803 O O . THR A 1 101 ? -4.59 -8.438 20.938 1 90.69 101 THR A O 1
ATOM 806 N N . ARG A 1 102 ? -6.297 -7.156 20.516 1 88.94 102 ARG A N 1
ATOM 807 C CA . ARG A 1 102 ? -6.832 -7.227 21.875 1 88.94 102 ARG A CA 1
ATOM 808 C C . ARG A 1 102 ? -7.473 -8.586 22.141 1 88.94 102 ARG A C 1
ATOM 810 O O . ARG A 1 102 ? -7.363 -9.125 23.234 1 88.94 102 ARG A O 1
ATOM 817 N N . LYS A 1 103 ? -8.156 -9.039 21.141 1 90.38 103 LYS A N 1
ATOM 818 C CA . LYS A 1 103 ? -8.781 -10.359 21.172 1 90.38 103 LYS A CA 1
ATOM 819 C C . LYS A 1 103 ? -8.18 -11.273 20.109 1 90.38 103 LYS A C 1
ATOM 821 O O . LYS A 1 103 ? -7.496 -10.812 19.203 1 90.38 103 LYS A O 1
ATOM 826 N N . PRO A 1 104 ? -8.406 -12.57 20.422 1 91.5 104 PRO A N 1
ATOM 827 C CA . PRO A 1 104 ? -7.902 -13.469 19.375 1 91.5 104 PRO A CA 1
ATOM 828 C C . PRO A 1 104 ? -8.445 -13.125 17.984 1 91.5 104 PRO A C 1
ATOM 830 O O . PRO A 1 104 ? -9.656 -12.938 17.828 1 91.5 104 PRO A O 1
ATOM 833 N N . SER A 1 105 ? -7.586 -13.062 17.094 1 93.81 105 SER A N 1
ATOM 834 C CA . SER A 1 105 ? -7.945 -12.555 15.773 1 93.81 105 SER A CA 1
ATOM 835 C C . SER A 1 105 ? -8.234 -13.703 14.805 1 93.81 105 SER A C 1
ATOM 837 O O . SER A 1 105 ? -7.68 -14.789 14.945 1 93.81 105 SER A O 1
ATOM 839 N N . LEU A 1 106 ? -9.07 -13.477 13.953 1 95.44 106 LEU A N 1
ATOM 840 C CA . LEU A 1 106 ? -9.336 -14.406 12.852 1 95.44 106 LEU A CA 1
ATOM 841 C C . LEU A 1 106 ? -8.133 -14.5 11.922 1 95.44 106 LEU A C 1
ATOM 843 O O . LEU A 1 106 ? -7.855 -15.562 11.367 1 95.44 106 LEU A O 1
ATOM 847 N N . GLY A 1 107 ? -7.395 -13.414 11.742 1 95.25 107 GLY A N 1
ATOM 848 C CA . GLY A 1 107 ? -6.238 -13.352 10.859 1 95.25 107 GLY A CA 1
ATOM 849 C C . GLY A 1 107 ? -5.133 -14.312 11.258 1 95.25 107 GLY A C 1
ATOM 850 O O . GLY A 1 107 ? -4.379 -14.789 10.406 1 95.25 107 GLY A O 1
ATOM 851 N N . ALA A 1 108 ? -5.055 -14.617 12.516 1 94.88 108 ALA A N 1
ATOM 852 C CA . ALA A 1 108 ? -4.023 -15.523 13 1 94.88 108 ALA A CA 1
ATOM 853 C C . ALA A 1 108 ? -4.273 -16.953 12.508 1 94.88 108 ALA A C 1
ATOM 855 O O . ALA A 1 108 ? -3.359 -17.781 12.492 1 94.88 108 ALA A O 1
ATOM 856 N N . CYS A 1 109 ? -5.508 -17.203 12.102 1 95.94 109 CYS A N 1
ATOM 857 C CA . CYS A 1 109 ? -5.898 -18.562 11.695 1 95.94 109 CYS A CA 1
ATOM 858 C C . CYS A 1 109 ? -5.656 -18.766 10.211 1 95.94 109 CYS A C 1
ATOM 860 O O . CYS A 1 109 ? -5.684 -19.906 9.727 1 95.94 109 CYS A O 1
ATOM 862 N N . ILE A 1 110 ? -5.426 -17.766 9.5 1 96.38 110 ILE A N 1
ATOM 863 C CA . ILE A 1 110 ? -5.359 -17.828 8.047 1 96.38 110 ILE A CA 1
ATOM 864 C C . ILE A 1 110 ? -3.945 -18.219 7.613 1 96.38 110 ILE A C 1
ATOM 866 O O . ILE A 1 110 ? -2.973 -17.562 7.988 1 96.38 110 ILE A O 1
ATOM 870 N N . ARG A 1 111 ? -3.871 -19.234 6.773 1 96.62 111 ARG A N 1
ATOM 871 C CA . ARG A 1 111 ? -2.568 -19.719 6.324 1 96.62 111 ARG A CA 1
ATOM 872 C C . ARG A 1 111 ? -2.445 -19.625 4.805 1 96.62 111 ARG A C 1
ATOM 874 O O . ARG A 1 111 ? -1.338 -19.672 4.266 1 96.62 111 ARG A O 1
ATOM 881 N N . ARG A 1 112 ? -3.551 -19.531 4.168 1 96.75 112 ARG A N 1
ATOM 882 C CA . ARG A 1 112 ? -3.586 -19.438 2.713 1 96.75 112 ARG A CA 1
ATOM 883 C C . ARG A 1 112 ? -4.617 -18.406 2.262 1 96.75 112 ARG A C 1
ATOM 885 O O . ARG A 1 112 ? -5.746 -18.391 2.754 1 96.75 112 ARG A O 1
ATOM 892 N N . VAL A 1 113 ? -4.207 -17.547 1.373 1 96.62 113 VAL A N 1
ATOM 893 C CA . VAL A 1 113 ? -5.121 -16.578 0.783 1 96.62 113 VAL A CA 1
ATOM 894 C C . VAL A 1 113 ? -5.078 -16.688 -0.74 1 96.62 113 VAL A C 1
ATOM 896 O O . VAL A 1 113 ? -3.998 -16.734 -1.334 1 96.62 113 VAL A O 1
ATOM 899 N N . VAL A 1 114 ? -6.199 -16.812 -1.364 1 95.38 114 VAL A N 1
ATOM 900 C CA . VAL A 1 114 ? -6.348 -16.797 -2.814 1 95.38 114 VAL A CA 1
ATOM 901 C C . VAL A 1 114 ? -7.199 -15.609 -3.238 1 95.38 114 VAL A C 1
ATOM 903 O O . VAL A 1 114 ? -8.297 -15.406 -2.709 1 95.38 114 VAL A O 1
ATOM 906 N N . THR A 1 115 ? -6.641 -14.844 -4.086 1 93.38 115 THR A N 1
ATOM 907 C CA . THR A 1 115 ? -7.41 -13.719 -4.594 1 93.38 115 THR A CA 1
ATOM 908 C C . THR A 1 115 ? -7.691 -13.883 -6.086 1 93.38 115 THR A C 1
ATOM 910 O O . THR A 1 115 ? -6.809 -14.273 -6.852 1 93.38 115 THR A O 1
ATOM 913 N N . ASN A 1 116 ? -8.945 -13.688 -6.473 1 88.19 116 ASN A N 1
ATOM 914 C CA . ASN A 1 116 ? -9.328 -13.641 -7.879 1 88.19 116 ASN A CA 1
ATOM 915 C C . ASN A 1 116 ? -10.453 -12.633 -8.117 1 88.19 116 ASN A C 1
ATOM 917 O O . ASN A 1 116 ? -10.758 -11.82 -7.246 1 88.19 116 ASN A O 1
ATOM 921 N N . ASN A 1 117 ? -10.922 -12.555 -9.352 1 88.19 117 ASN A N 1
ATOM 922 C CA . ASN A 1 117 ? -11.953 -11.578 -9.68 1 88.19 117 ASN A CA 1
ATOM 923 C C . ASN A 1 117 ? -13.273 -12.258 -10.031 1 88.19 117 ASN A C 1
ATOM 925 O O . ASN A 1 117 ? -14.086 -11.695 -10.773 1 88.19 117 ASN A O 1
ATOM 929 N N . ASP A 1 118 ? -13.484 -13.43 -9.586 1 85.94 118 ASP A N 1
ATOM 930 C CA . ASP A 1 118 ? -14.672 -14.18 -9.961 1 85.94 118 ASP A CA 1
ATOM 931 C C . ASP A 1 118 ? -15.945 -13.469 -9.5 1 85.94 118 ASP A C 1
ATOM 933 O O . ASP A 1 118 ? -16.922 -13.375 -10.25 1 85.94 118 ASP A O 1
ATOM 937 N N . GLY A 1 119 ? -15.875 -13.086 -8.289 1 86.25 119 GLY A N 1
ATOM 938 C CA . GLY A 1 119 ? -17.031 -12.375 -7.77 1 86.25 119 GLY A CA 1
ATOM 939 C C . GLY A 1 119 ? -17.344 -11.094 -8.531 1 86.25 119 GLY A C 1
ATOM 940 O O . GLY A 1 119 ? -18.5 -10.766 -8.75 1 86.25 119 GLY A O 1
ATOM 941 N N . TYR A 1 120 ? -16.375 -10.422 -8.898 1 87 120 TYR A N 1
ATOM 942 C CA . TYR A 1 120 ? -16.5 -9.227 -9.711 1 87 120 TYR A CA 1
ATOM 943 C C . TYR A 1 120 ? -17.172 -9.539 -11.047 1 87 120 TYR A C 1
ATOM 945 O O . TYR A 1 120 ? -18.109 -8.859 -11.461 1 87 120 TYR A O 1
ATOM 953 N N . TRP A 1 121 ? -16.734 -10.555 -11.648 1 86.56 121 TRP A N 1
ATOM 954 C CA . TRP A 1 121 ? -17.281 -10.938 -12.938 1 86.56 121 TRP A CA 1
ATOM 955 C C . TRP A 1 121 ? -18.734 -11.375 -12.797 1 86.56 121 TRP A C 1
ATOM 957 O O . TRP A 1 121 ? -19.578 -11.094 -13.664 1 86.56 121 TRP A O 1
ATOM 967 N N . ASP A 1 122 ? -18.984 -12.047 -11.734 1 86 122 ASP A N 1
ATOM 968 C CA . ASP A 1 122 ? -20.359 -12.438 -11.469 1 86 122 ASP A CA 1
ATOM 969 C C . ASP A 1 122 ? -21.266 -11.211 -11.359 1 86 122 ASP A C 1
ATOM 971 O O . ASP A 1 122 ? -22.391 -11.219 -11.859 1 86 122 ASP A O 1
ATOM 975 N N . GLU A 1 123 ? -20.812 -10.25 -10.727 1 86.19 123 GLU A N 1
ATOM 976 C CA . GLU A 1 123 ? -21.594 -9.031 -10.555 1 86.19 123 GLU A CA 1
ATOM 977 C C . GLU A 1 123 ? -21.797 -8.312 -11.891 1 86.19 123 GLU A C 1
ATOM 979 O O . GLU A 1 123 ? -22.875 -7.773 -12.156 1 86.19 123 GLU A O 1
ATOM 984 N N . ILE A 1 124 ? -20.781 -8.289 -12.672 1 86 124 ILE A N 1
ATOM 985 C CA . ILE A 1 124 ? -20.875 -7.672 -13.992 1 86 124 ILE A CA 1
ATOM 986 C C . ILE A 1 124 ? -21.906 -8.422 -14.836 1 86 124 ILE A C 1
ATOM 988 O O . ILE A 1 124 ? -22.75 -7.801 -15.484 1 86 124 ILE A O 1
ATOM 992 N N . MET A 1 125 ? -21.844 -9.719 -14.797 1 83.94 125 MET A N 1
ATOM 993 C CA . MET A 1 125 ? -22.781 -10.531 -15.578 1 83.94 125 MET A CA 1
ATOM 994 C C . MET A 1 125 ? -24.203 -10.375 -15.07 1 83.94 125 MET A C 1
ATOM 996 O O . MET A 1 125 ? -25.156 -10.352 -15.859 1 83.94 125 MET A O 1
ATOM 1000 N N . ALA A 1 126 ? -24.312 -10.266 -13.812 1 82.38 126 ALA A N 1
ATOM 1001 C CA . ALA A 1 126 ? -25.625 -10.094 -13.203 1 82.38 126 ALA A CA 1
ATOM 1002 C C . ALA A 1 126 ? -26.234 -8.742 -13.586 1 82.38 126 ALA A C 1
ATOM 1004 O O . ALA A 1 126 ? -27.453 -8.594 -13.633 1 82.38 126 ALA A O 1
ATOM 1005 N N . SER A 1 127 ? -25.422 -7.75 -13.836 1 81.69 127 SER A N 1
ATOM 1006 C CA . SER A 1 127 ? -25.906 -6.406 -14.141 1 81.69 127 SER A CA 1
ATOM 1007 C C . SER A 1 127 ? -26.172 -6.25 -15.633 1 81.69 127 SER A C 1
ATOM 1009 O O . SER A 1 127 ? -26.75 -5.242 -16.062 1 81.69 127 SER A O 1
ATOM 1011 N N . ARG A 1 128 ? -25.812 -7.25 -16.312 1 78 128 ARG A N 1
ATOM 1012 C CA . ARG A 1 128 ? -25.984 -7.184 -17.766 1 78 128 ARG A CA 1
ATOM 1013 C C . ARG A 1 128 ? -27.469 -7.195 -18.125 1 78 128 ARG A C 1
ATOM 1015 O O . ARG A 1 128 ? -28.234 -7.996 -17.594 1 78 128 ARG A O 1
ATOM 1022 N N . PRO A 1 129 ? -27.719 -6.109 -18.859 1 71.94 129 PRO A N 1
ATOM 1023 C CA . PRO A 1 129 ? -29.125 -6.117 -19.281 1 71.94 129 PRO A CA 1
ATOM 1024 C C . PRO A 1 129 ? -29.484 -7.34 -20.109 1 71.94 129 PRO A C 1
ATOM 1026 O O . PRO A 1 129 ? -28.719 -7.742 -20.984 1 71.94 129 PRO A O 1
ATOM 1029 N N . LEU A 1 130 ? -30.281 -8.258 -19.5 1 58.78 130 LEU A N 1
ATOM 1030 C CA . LEU A 1 130 ? -30.734 -9.461 -20.203 1 58.78 130 LEU A CA 1
ATOM 1031 C C . LEU A 1 130 ? -31.766 -9.109 -21.281 1 58.78 130 LEU A C 1
ATOM 1033 O O . LEU A 1 130 ? -32.531 -8.164 -21.109 1 58.78 130 LEU A O 1
ATOM 1037 N N . LYS A 1 131 ? -31.703 -9.523 -22.531 1 51.91 131 LYS A N 1
ATOM 1038 C CA . LYS A 1 131 ? -32.875 -9.453 -23.406 1 51.91 131 LYS A CA 1
ATOM 1039 C C . LYS A 1 131 ? -34.062 -10.133 -22.781 1 51.91 131 LYS A C 1
ATOM 1041 O O . LYS A 1 131 ? -33.906 -11.07 -21.984 1 51.91 131 LYS A O 1
ATOM 1046 N N . SER A 1 132 ? -35.25 -9.656 -23 1 44.59 132 SER A N 1
ATOM 1047 C CA . SER A 1 132 ? -36.5 -10.359 -22.781 1 44.59 132 SER A CA 1
ATOM 1048 C C . SER A 1 132 ? -36.438 -11.789 -23.297 1 44.59 132 SER A C 1
ATOM 1050 O O . SER A 1 132 ? -36.125 -12.008 -24.469 1 44.59 132 SER A O 1
ATOM 1052 N N . GLY A 1 133 ? -36.625 -13.047 -22.453 1 44.38 133 GLY A N 1
ATOM 1053 C CA . GLY A 1 133 ? -36.75 -14.469 -22.703 1 44.38 133 GLY A CA 1
ATOM 1054 C C . GLY A 1 133 ? -35.469 -15.234 -22.562 1 44.38 133 GLY A C 1
ATOM 1055 O O . GLY A 1 133 ? -35.406 -16.453 -22.734 1 44.38 133 GLY A O 1
ATOM 1056 N N . ARG A 1 134 ? -34.312 -14.586 -22.875 1 46.59 134 ARG A N 1
ATOM 1057 C CA . ARG A 1 134 ? -33.125 -15.445 -22.938 1 46.59 134 ARG A CA 1
ATOM 1058 C C . ARG A 1 134 ? -32.438 -15.523 -21.594 1 46.59 134 ARG A C 1
ATOM 1060 O O . ARG A 1 134 ? -32.531 -14.594 -20.781 1 46.59 134 ARG A O 1
ATOM 1067 N N . SER A 1 135 ? -32.219 -16.766 -21.062 1 43.91 135 SER A N 1
ATOM 1068 C CA . SER A 1 135 ? -31.609 -17.172 -19.812 1 43.91 135 SER A CA 1
ATOM 1069 C C . SER A 1 135 ? -30.109 -16.828 -19.781 1 43.91 135 SER A C 1
ATOM 1071 O O . SER A 1 135 ? -29.5 -16.625 -20.828 1 43.91 135 SER A O 1
ATOM 1073 N N . ILE A 1 136 ? -29.5 -16.578 -18.688 1 45.41 136 ILE A N 1
ATOM 1074 C CA . ILE A 1 136 ? -28.109 -16.234 -18.391 1 45.41 136 ILE A CA 1
ATOM 1075 C C . ILE A 1 136 ? -27.172 -17.156 -19.188 1 45.41 136 ILE A C 1
ATOM 1077 O O . ILE A 1 136 ? -26.078 -16.75 -19.578 1 45.41 136 ILE A O 1
ATOM 1081 N N . GLY A 1 137 ? -27.484 -18.453 -19.25 1 41.22 137 GLY A N 1
ATOM 1082 C CA . GLY A 1 137 ? -26.688 -19.469 -19.906 1 41.22 137 GLY A CA 1
ATOM 1083 C C . GLY A 1 137 ? -26.656 -19.328 -21.422 1 41.22 137 GLY A C 1
ATOM 1084 O O . GLY A 1 137 ? -26.047 -20.141 -22.109 1 41.22 137 GLY A O 1
ATOM 1085 N N . ASP A 1 138 ? -27.641 -18.656 -22.109 1 44.91 138 ASP A N 1
ATOM 1086 C CA . ASP A 1 138 ? -27.703 -18.703 -23.562 1 44.91 138 ASP A CA 1
ATOM 1087 C C . ASP A 1 138 ? -26.438 -18.125 -24.172 1 44.91 138 ASP A C 1
ATOM 1089 O O . ASP A 1 138 ? -25.766 -17.281 -23.562 1 44.91 138 ASP A O 1
ATOM 1093 N N . GLU A 1 139 ? -25.906 -18.719 -25.297 1 43.09 139 GLU A N 1
ATOM 1094 C CA . GLU A 1 139 ? -24.734 -18.312 -26.078 1 43.09 139 GLU A CA 1
ATOM 1095 C C . GLU A 1 139 ? -24.531 -16.812 -26.016 1 43.09 139 GLU A C 1
ATOM 1097 O O . GLU A 1 139 ? -25.469 -16.031 -26.234 1 43.09 139 GLU A O 1
ATOM 1102 N N . LEU A 1 140 ? -23.688 -16.281 -25.125 1 43.12 140 LEU A N 1
ATOM 1103 C CA . LEU A 1 140 ? -23.281 -14.883 -25.094 1 43.12 140 LEU A CA 1
ATOM 1104 C C . LEU A 1 140 ? -23.391 -14.25 -26.469 1 43.12 140 LEU A C 1
ATOM 1106 O O . LEU A 1 140 ? -22.531 -14.469 -27.328 1 43.12 140 LEU A O 1
ATOM 1110 N N . ASP A 1 141 ? -24.422 -14.289 -27.188 1 40.03 141 ASP A N 1
ATOM 1111 C CA . ASP A 1 141 ? -24.469 -13.375 -28.328 1 40.03 141 ASP A CA 1
ATOM 1112 C C . ASP A 1 141 ? -23.797 -12.047 -28 1 40.03 141 ASP A C 1
ATOM 1114 O O . ASP A 1 141 ? -23.719 -11.672 -26.828 1 40.03 141 ASP A O 1
ATOM 1118 N N . ASP A 1 142 ? -23.062 -11.5 -28.953 1 44.12 142 ASP A N 1
ATOM 1119 C CA . ASP A 1 142 ? -22.359 -10.219 -28.953 1 44.12 142 ASP A CA 1
ATOM 1120 C C . ASP A 1 142 ? -23.141 -9.172 -28.156 1 44.12 142 ASP A C 1
ATOM 1122 O O . ASP A 1 142 ? -24.281 -8.836 -28.5 1 44.12 142 ASP A O 1
ATOM 1126 N N . PRO A 1 143 ? -23 -9.109 -26.922 1 45.78 143 PRO A N 1
ATOM 1127 C CA . PRO A 1 143 ? -23.672 -8.031 -26.188 1 45.78 143 PRO A CA 1
ATOM 1128 C C . PRO A 1 143 ? -23.922 -6.805 -27.047 1 45.78 143 PRO A C 1
ATOM 1130 O O . PRO A 1 143 ? -24.688 -5.91 -26.656 1 45.78 143 PRO A O 1
ATOM 1133 N N . PHE A 1 144 ? -23.062 -6.66 -28.016 1 44.16 144 PHE A N 1
ATOM 1134 C CA . PHE A 1 144 ? -23.094 -5.445 -28.828 1 44.16 144 PHE A CA 1
ATOM 1135 C C . PHE A 1 144 ? -24.25 -5.484 -29.812 1 44.16 144 PHE A C 1
ATOM 1137 O O . PHE A 1 144 ? -24.406 -4.574 -30.641 1 44.16 144 PHE A O 1
ATOM 1144 N N . ASP A 1 145 ? -24.578 -6.586 -30.188 1 48.72 145 ASP A N 1
ATOM 1145 C CA . ASP A 1 145 ? -25.734 -6.387 -31.062 1 48.72 145 ASP A CA 1
ATOM 1146 C C . ASP A 1 145 ? -26.891 -5.715 -30.328 1 48.72 145 ASP A C 1
ATOM 1148 O O . ASP A 1 145 ? -28.016 -5.668 -30.828 1 48.72 145 ASP A O 1
ATOM 1152 N N . HIS A 1 146 ? -26.781 -5.613 -29.031 1 49.19 146 HIS A N 1
ATOM 1153 C CA . HIS A 1 146 ? -27.812 -5.004 -28.203 1 49.19 146 HIS A CA 1
ATOM 1154 C C . HIS A 1 146 ? -28.031 -3.541 -28.578 1 49.19 146 HIS A C 1
ATOM 1156 O O . HIS A 1 146 ? -27.203 -2.947 -29.281 1 49.19 146 HIS A O 1
ATOM 1162 N N . ASP A 1 147 ? -29.172 -3.145 -28.078 1 59.53 147 ASP A N 1
ATOM 1163 C CA . ASP A 1 147 ? -29.656 -1.769 -28.062 1 59.53 147 ASP A CA 1
ATOM 1164 C C . ASP A 1 147 ? -28.625 -0.822 -27.469 1 59.53 147 ASP A C 1
ATOM 1166 O O . ASP A 1 147 ? -28.188 -0.99 -26.328 1 59.53 147 ASP A O 1
ATOM 1170 N N . GLU A 1 148 ? -27.953 -0.309 -28.281 1 66.06 148 GLU A N 1
ATOM 1171 C CA . GLU A 1 148 ? -26.953 0.714 -28 1 66.06 148 GLU A CA 1
ATOM 1172 C C . GLU A 1 148 ? -27.281 1.469 -26.719 1 66.06 148 GLU A C 1
ATOM 1174 O O . GLU A 1 148 ? -26.391 1.856 -25.969 1 66.06 148 GLU A O 1
ATOM 1179 N N . GLU A 1 149 ? -28.562 1.489 -26.5 1 72.12 149 GLU A N 1
ATOM 1180 C CA . GLU A 1 149 ? -28.984 2.248 -25.312 1 72.12 149 GLU A CA 1
ATOM 1181 C C . GLU A 1 149 ? -28.672 1.481 -24.031 1 72.12 149 GLU A C 1
ATOM 1183 O O . GLU A 1 149 ? -28.203 2.062 -23.047 1 72.12 149 GLU A O 1
ATOM 1188 N N . LYS A 1 150 ? -29.016 0.169 -24.062 1 75.56 150 LYS A N 1
ATOM 1189 C CA . LYS A 1 150 ? -28.781 -0.631 -22.859 1 75.56 150 LYS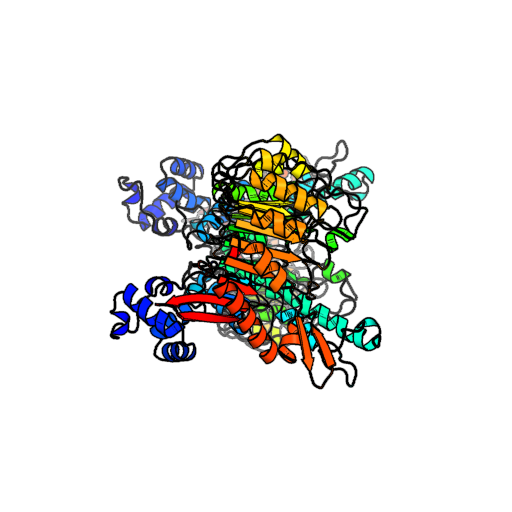 A CA 1
ATOM 1190 C C . LYS A 1 150 ? -27.297 -0.777 -22.578 1 75.56 150 LYS A C 1
ATOM 1192 O O . LYS A 1 150 ? -26.875 -0.75 -21.422 1 75.56 150 LYS A O 1
ATOM 1197 N N . VAL A 1 151 ? -26.547 -0.895 -23.625 1 75.81 151 VAL A N 1
ATOM 1198 C CA . VAL A 1 151 ? -25.094 -0.984 -23.453 1 75.81 151 VAL A CA 1
ATOM 1199 C C . VAL A 1 151 ? -24.562 0.333 -22.906 1 75.81 151 VAL A C 1
ATOM 1201 O O . VAL A 1 151 ? -23.641 0.34 -22.078 1 75.81 151 VAL A O 1
ATOM 1204 N N . SER A 1 152 ? -25.219 1.351 -23.391 1 78.5 152 SER A N 1
ATOM 1205 C CA . SER A 1 152 ? -24.781 2.666 -22.938 1 78.5 152 SER A CA 1
ATOM 1206 C C . SER A 1 152 ? -25.062 2.857 -21.453 1 78.5 152 SER A C 1
ATOM 1208 O O . SER A 1 152 ? -24.344 3.572 -20.766 1 78.5 152 SER A O 1
ATOM 1210 N N . GLN A 1 153 ? -26.062 2.174 -21 1 80.38 153 GLN A N 1
ATOM 1211 C CA . GLN A 1 153 ? -26.391 2.268 -19.578 1 80.38 153 GLN A CA 1
ATOM 1212 C C . GLN A 1 153 ? -25.531 1.317 -18.75 1 80.38 153 GLN A C 1
ATOM 1214 O O . GLN A 1 153 ? -25.312 1.553 -17.562 1 80.38 153 GLN A O 1
ATOM 1219 N N . TRP A 1 154 ? -25.109 0.251 -19.359 1 84.69 154 TRP A N 1
ATOM 1220 C CA . TRP A 1 154 ? -24.359 -0.786 -18.672 1 84.69 154 TRP A CA 1
ATOM 1221 C C . TRP A 1 154 ? -22.891 -0.383 -18.531 1 84.69 154 TRP A C 1
ATOM 1223 O O . TRP A 1 154 ? -22.234 -0.748 -17.547 1 84.69 154 TRP A O 1
ATOM 1233 N N . ARG A 1 155 ? -22.406 0.438 -19.328 1 83.94 155 ARG A N 1
ATOM 1234 C CA . ARG A 1 155 ? -21 0.816 -19.359 1 83.94 155 ARG A CA 1
ATOM 1235 C C . ARG A 1 155 ? -20.609 1.595 -18.109 1 83.94 155 ARG A C 1
ATOM 1237 O O . ARG A 1 155 ? -19.609 1.292 -17.469 1 83.94 155 ARG A O 1
ATOM 1244 N N . PRO A 1 156 ? -21.438 2.477 -17.75 1 83.06 156 PRO A N 1
ATOM 1245 C CA . PRO A 1 156 ? -21.078 3.203 -16.531 1 83.06 156 PRO A CA 1
ATOM 1246 C C . PRO A 1 156 ? -21.078 2.309 -15.289 1 83.06 156 PRO A C 1
ATOM 1248 O O . PRO A 1 156 ? -20.266 2.52 -14.375 1 83.06 156 PRO A O 1
ATOM 1251 N N . ILE A 1 157 ? -21.906 1.355 -15.297 1 84.69 157 ILE A N 1
ATOM 1252 C CA . ILE A 1 157 ? -21.969 0.441 -14.164 1 84.69 157 ILE A CA 1
ATOM 1253 C C . ILE A 1 157 ? -20.688 -0.395 -14.102 1 84.69 157 ILE A C 1
ATOM 1255 O O . ILE A 1 157 ? -20.094 -0.561 -13.031 1 84.69 157 ILE A O 1
ATOM 1259 N N . VAL A 1 158 ? -20.281 -0.843 -15.227 1 86 158 VAL A N 1
ATOM 1260 C CA . VAL A 1 158 ? -19.047 -1.62 -15.305 1 86 158 VAL A CA 1
ATOM 1261 C C . VAL A 1 158 ? -17.859 -0.751 -14.898 1 86 158 VAL A C 1
ATOM 1263 O O . VAL A 1 158 ? -16.969 -1.212 -14.188 1 86 158 VAL A O 1
ATOM 1266 N N . GLY A 1 159 ? -17.922 0.416 -15.359 1 84.38 159 GLY A N 1
ATOM 1267 C CA . GLY A 1 159 ? -16.875 1.346 -14.977 1 84.38 159 GLY A CA 1
ATOM 1268 C C . GLY A 1 159 ? -16.797 1.565 -13.477 1 84.38 159 GLY A C 1
ATOM 1269 O O . GLY A 1 159 ? -15.703 1.555 -12.906 1 84.38 159 GLY A O 1
ATOM 1270 N N . GLU A 1 160 ? -17.875 1.682 -12.875 1 83.25 160 GLU A N 1
ATOM 1271 C CA . GLU A 1 160 ? -17.922 1.888 -11.43 1 83.25 160 GLU A CA 1
ATOM 1272 C C . GLU A 1 160 ? -17.438 0.651 -10.68 1 83.25 160 GLU A C 1
ATOM 1274 O O . GLU A 1 160 ? -16.703 0.765 -9.703 1 83.25 160 GLU A O 1
ATOM 1279 N N . LEU A 1 161 ? -17.859 -0.466 -11.125 1 85.88 161 LEU A N 1
ATOM 1280 C CA . LEU A 1 161 ? -17.469 -1.713 -10.484 1 85.88 161 LEU A CA 1
ATOM 1281 C C . LEU A 1 161 ? -15.969 -1.951 -10.641 1 85.88 161 LEU A C 1
ATOM 1283 O O . LEU A 1 161 ? -15.305 -2.395 -9.703 1 85.88 161 LEU A O 1
ATOM 1287 N N . THR A 1 162 ? -15.5 -1.588 -11.758 1 86.62 162 THR A N 1
ATOM 1288 C CA . THR A 1 162 ? -14.07 -1.741 -12.008 1 86.62 162 THR A CA 1
ATOM 1289 C C . THR A 1 162 ? -13.258 -0.772 -11.148 1 86.62 162 THR A C 1
ATOM 1291 O O . THR A 1 162 ? -12.203 -1.133 -10.625 1 86.62 162 THR A O 1
ATOM 1294 N N . HIS A 1 163 ? -13.789 0.283 -11.062 1 83.69 163 HIS A N 1
ATOM 1295 C CA . HIS A 1 163 ? -13.133 1.291 -10.234 1 83.69 163 HIS A CA 1
ATOM 1296 C C . HIS A 1 163 ? -13.125 0.881 -8.766 1 83.69 163 HIS A C 1
ATOM 1298 O O . HIS A 1 163 ? -12.109 1.04 -8.078 1 83.69 163 HIS A O 1
ATOM 1304 N N . LYS A 1 164 ? -14.125 0.402 -8.312 1 84.19 164 LYS A N 1
ATOM 1305 C CA . LYS A 1 164 ? -14.219 -0.079 -6.938 1 84.19 164 LYS A CA 1
ATOM 1306 C C . LYS A 1 164 ? -13.258 -1.245 -6.699 1 84.19 164 LYS A C 1
ATOM 1308 O O . LYS A 1 164 ? -12.641 -1.34 -5.641 1 84.19 164 LYS A O 1
ATOM 1313 N N . LEU A 1 165 ? -13.211 -2.049 -7.648 1 88.56 165 LEU A N 1
ATOM 1314 C CA . LEU A 1 165 ? -12.32 -3.197 -7.562 1 88.56 165 LEU A CA 1
ATOM 1315 C C . LEU A 1 165 ? -10.867 -2.748 -7.453 1 88.56 165 LEU A C 1
ATOM 1317 O O . LEU A 1 165 ? -10.141 -3.197 -6.566 1 88.56 165 LEU A O 1
ATOM 1321 N N . ASN A 1 166 ? -10.5 -1.79 -8.258 1 87.19 166 ASN A N 1
ATOM 1322 C CA . ASN A 1 166 ? -9.102 -1.403 -8.383 1 87.19 166 ASN A CA 1
ATOM 1323 C C . ASN A 1 166 ? -8.68 -0.448 -7.273 1 87.19 166 ASN A C 1
ATOM 1325 O O . ASN A 1 166 ? -7.555 -0.523 -6.777 1 87.19 166 ASN A O 1
ATOM 1329 N N . GLU A 1 167 ? -9.57 0.34 -6.887 1 87.75 167 GLU A N 1
ATOM 1330 C CA . GLU A 1 167 ? -9.164 1.441 -6.02 1 87.75 167 GLU A CA 1
ATOM 1331 C C . GLU A 1 167 ? -9.531 1.163 -4.562 1 87.75 167 GLU A C 1
ATOM 1333 O O . GLU A 1 167 ? -9 1.793 -3.65 1 87.75 167 GLU A O 1
ATOM 1338 N N . ASN A 1 168 ? -10.43 0.268 -4.344 1 88.75 168 ASN A N 1
ATOM 1339 C CA . ASN A 1 168 ? -10.836 -0.015 -2.973 1 88.75 168 ASN A CA 1
ATOM 1340 C C . ASN A 1 168 ? -10.547 -1.466 -2.592 1 88.75 168 ASN A C 1
ATOM 1342 O O . 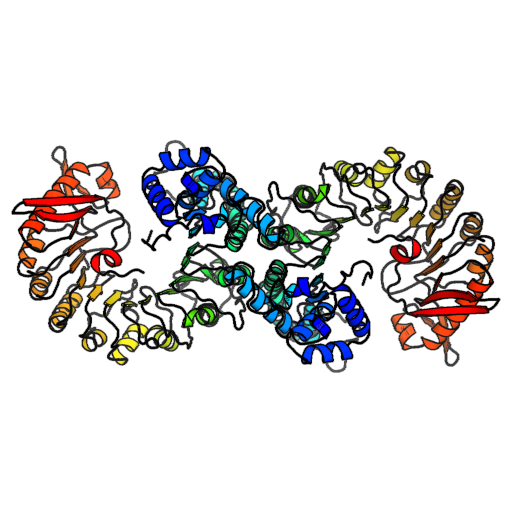ASN A 1 168 ? -9.719 -1.731 -1.721 1 88.75 168 ASN A O 1
ATOM 1346 N N . TYR A 1 169 ? -11.102 -2.314 -3.406 1 90.25 169 TYR A N 1
ATOM 1347 C CA . TYR A 1 169 ? -11.062 -3.727 -3.039 1 90.25 169 TYR A CA 1
ATOM 1348 C C . TYR A 1 169 ? -9.633 -4.25 -3.043 1 90.25 169 TYR A C 1
ATOM 1350 O O . TYR A 1 169 ? -9.164 -4.812 -2.049 1 90.25 169 TYR A O 1
ATOM 1358 N N . ARG A 1 170 ? -8.93 -4.09 -4.098 1 92.06 170 ARG A N 1
ATOM 1359 C CA . ARG A 1 170 ? -7.586 -4.652 -4.234 1 92.06 170 ARG A CA 1
ATOM 1360 C C . ARG A 1 170 ? -6.641 -4.078 -3.189 1 92.06 170 ARG A C 1
ATOM 1362 O O . ARG A 1 170 ? -5.922 -4.82 -2.518 1 92.06 170 ARG A O 1
ATOM 1369 N N . PRO A 1 171 ? -6.645 -2.791 -2.986 1 93 171 PRO A N 1
ATOM 1370 C CA . PRO A 1 171 ? -5.781 -2.252 -1.936 1 93 171 PRO A CA 1
ATOM 1371 C C . PRO A 1 171 ? -6.133 -2.787 -0.549 1 93 171 PRO A C 1
ATOM 1373 O O . PRO A 1 171 ? -5.242 -3.002 0.278 1 93 171 PRO A O 1
ATOM 1376 N N . ASN A 1 172 ? -7.371 -2.984 -0.277 1 93.56 172 ASN A N 1
ATOM 1377 C CA . ASN A 1 172 ? -7.777 -3.512 1.021 1 93.56 172 ASN A CA 1
ATOM 1378 C C . ASN A 1 172 ? -7.32 -4.957 1.206 1 93.56 172 ASN A C 1
ATOM 1380 O O . ASN A 1 172 ? -6.938 -5.355 2.307 1 93.56 172 ASN A O 1
ATOM 1384 N N . VAL A 1 173 ? -7.402 -5.672 0.156 1 94.94 173 VAL A N 1
ATOM 1385 C CA . VAL A 1 173 ? -6.945 -7.059 0.228 1 94.94 173 VAL A CA 1
ATOM 1386 C C . VAL A 1 173 ? -5.453 -7.094 0.537 1 94.94 173 VAL A C 1
ATOM 1388 O O . VAL A 1 173 ? -5.008 -7.855 1.401 1 94.94 173 VAL A O 1
ATOM 1391 N N . LEU A 1 174 ? -4.688 -6.277 -0.168 1 95.44 174 LEU A N 1
ATOM 1392 C CA . LEU A 1 174 ? -3.25 -6.242 0.069 1 95.44 174 LEU A CA 1
ATOM 1393 C C . LEU A 1 174 ? -2.945 -5.781 1.491 1 95.44 174 LEU A C 1
ATOM 1395 O O . LEU A 1 174 ? -2.035 -6.312 2.137 1 95.44 174 LEU A O 1
ATOM 1399 N N . PHE A 1 175 ? -3.723 -4.871 1.946 1 95.56 175 PHE A N 1
ATOM 1400 C CA . PHE A 1 175 ? -3.566 -4.375 3.309 1 95.56 175 PHE A CA 1
ATOM 1401 C C . PHE A 1 175 ? -3.82 -5.488 4.32 1 95.56 175 PHE A C 1
ATOM 1403 O O . PHE A 1 175 ? -3.037 -5.672 5.258 1 95.56 175 PHE A O 1
ATOM 1410 N N . VAL A 1 176 ? -4.844 -6.172 4.117 1 96.12 176 VAL A N 1
ATOM 1411 C CA . VAL A 1 176 ? -5.211 -7.258 5.016 1 96.12 176 VAL A CA 1
ATOM 1412 C C . VAL A 1 176 ? -4.141 -8.352 4.973 1 96.12 176 VAL A C 1
ATOM 1414 O O . VAL A 1 176 ? -3.695 -8.828 6.016 1 96.12 176 VAL A O 1
ATOM 1417 N N . VAL A 1 177 ? -3.75 -8.727 3.818 1 96.62 177 VAL A N 1
ATOM 1418 C CA . VAL A 1 177 ? -2.777 -9.805 3.652 1 96.62 177 VAL A CA 1
ATOM 1419 C C . VAL A 1 177 ? -1.473 -9.43 4.352 1 96.62 177 VAL A C 1
ATOM 1421 O O . VAL A 1 177 ? -0.802 -10.289 4.926 1 96.62 177 VAL A O 1
ATOM 1424 N N . SER A 1 178 ? -1.097 -8.164 4.332 1 94.75 178 SER A N 1
ATOM 1425 C CA . SER A 1 178 ? 0.154 -7.695 4.918 1 94.75 178 SER A CA 1
ATOM 1426 C C . SER A 1 178 ? 0.134 -7.828 6.438 1 94.75 178 SER A C 1
ATOM 1428 O O . SER A 1 178 ? 1.184 -7.793 7.082 1 94.75 178 SER A O 1
ATOM 1430 N N . SER A 1 179 ? -1.038 -8.031 6.98 1 93.5 179 SER A N 1
ATOM 1431 C CA . SER A 1 179 ? -1.156 -8.086 8.438 1 93.5 179 SER A CA 1
ATOM 1432 C C . SER A 1 179 ? -1.287 -9.523 8.93 1 93.5 179 SER A C 1
ATOM 1434 O O . SER A 1 179 ? -1.361 -9.766 10.133 1 93.5 179 SER A O 1
ATOM 1436 N N . LEU A 1 180 ? -1.354 -10.484 8.016 1 95.12 180 LEU A N 1
ATOM 1437 C CA . LEU A 1 180 ? -1.512 -11.883 8.391 1 95.12 180 LEU A CA 1
ATOM 1438 C C . LEU A 1 180 ? -0.18 -12.477 8.836 1 95.12 180 LEU A C 1
ATOM 1440 O O . LEU A 1 180 ? 0.699 -12.727 8.008 1 95.12 180 LEU A O 1
ATOM 1444 N N . VAL A 1 181 ? -0.088 -12.891 10.047 1 91.75 181 VAL A N 1
ATOM 1445 C CA . VAL A 1 181 ? 1.196 -13.203 10.664 1 91.75 181 VAL A CA 1
ATOM 1446 C C . VAL A 1 181 ? 1.573 -14.648 10.359 1 91.75 181 VAL A C 1
ATOM 1448 O O . VAL A 1 181 ? 2.748 -15.016 10.43 1 91.75 181 VAL A O 1
ATOM 1451 N N . ASN A 1 182 ? 0.599 -15.531 10 1 93.62 182 ASN A N 1
ATOM 1452 C CA . ASN A 1 182 ? 0.899 -16.938 9.789 1 93.62 182 ASN A CA 1
ATOM 1453 C C . ASN A 1 182 ? 0.641 -17.359 8.344 1 93.62 182 ASN A C 1
ATOM 1455 O O . ASN A 1 182 ? 0.465 -18.547 8.062 1 93.62 182 ASN A O 1
ATOM 1459 N N . LEU A 1 183 ? 0.631 -16.375 7.5 1 95.44 183 LEU A N 1
ATOM 1460 C CA . LEU A 1 183 ? 0.376 -16.672 6.094 1 95.44 183 LEU A CA 1
ATOM 1461 C C . LEU A 1 183 ? 1.529 -17.469 5.488 1 95.44 183 LEU A C 1
ATOM 1463 O O . LEU A 1 183 ? 2.693 -17.094 5.645 1 95.44 183 LEU A O 1
ATOM 1467 N N . GLU A 1 184 ? 1.188 -18.516 4.816 1 95.81 184 GLU A N 1
ATOM 1468 C CA . GLU A 1 184 ? 2.217 -19.359 4.219 1 95.81 184 GLU A CA 1
ATOM 1469 C C . GLU A 1 184 ? 2.115 -19.359 2.697 1 95.81 184 GLU A C 1
ATOM 1471 O O . GLU A 1 184 ? 3.127 -19.453 2 1 95.81 184 GLU A O 1
ATOM 1476 N N . THR A 1 185 ? 0.916 -19.328 2.23 1 96.62 185 THR A N 1
ATOM 1477 C CA . THR A 1 185 ? 0.671 -19.375 0.792 1 96.62 185 THR A CA 1
ATOM 1478 C C . THR A 1 185 ? -0.195 -18.188 0.361 1 96.62 185 THR A C 1
ATOM 1480 O O . THR A 1 185 ? -1.229 -17.922 0.972 1 96.62 185 THR A O 1
ATOM 1483 N N . PHE A 1 186 ? 0.237 -17.531 -0.588 1 96.56 186 PHE A N 1
ATOM 1484 C CA . PHE A 1 186 ? -0.506 -16.391 -1.135 1 96.56 186 PHE A CA 1
ATOM 1485 C C . PHE A 1 186 ? -0.615 -16.5 -2.65 1 96.56 186 PHE A C 1
ATOM 1487 O O . PHE A 1 186 ? 0.394 -16.656 -3.342 1 96.56 186 PHE A O 1
ATOM 1494 N N . GLU A 1 187 ? -1.791 -16.469 -3.146 1 96.38 187 GLU A N 1
ATOM 1495 C CA . GLU A 1 187 ? -2.064 -16.5 -4.578 1 96.38 187 GLU A CA 1
ATOM 1496 C C . GLU A 1 187 ? -2.828 -15.258 -5.027 1 96.38 187 GLU A C 1
ATOM 1498 O O . GLU A 1 187 ? -3.922 -14.977 -4.531 1 96.38 187 GLU A O 1
ATOM 1503 N N . ILE A 1 188 ? -2.209 -14.531 -5.938 1 94 188 ILE A N 1
ATOM 1504 C CA . ILE A 1 188 ? -2.852 -13.32 -6.438 1 94 188 ILE A CA 1
ATOM 1505 C C . ILE A 1 188 ? -2.854 -13.32 -7.961 1 94 188 ILE A C 1
ATOM 1507 O O . ILE A 1 188 ? -1.882 -13.75 -8.586 1 94 188 ILE A O 1
ATOM 1511 N N . SER A 1 189 ? -3.977 -12.836 -8.547 1 88.81 189 SER A N 1
ATOM 1512 C CA . SER A 1 189 ? -4.078 -12.758 -10 1 88.81 189 SER A CA 1
ATOM 1513 C C . SER A 1 189 ? -4.465 -11.352 -10.453 1 88.81 189 SER A C 1
ATOM 1515 O O . SER A 1 189 ? -5.098 -10.609 -9.703 1 88.81 189 SER A O 1
ATOM 1517 N N . HIS A 1 190 ? -3.963 -10.977 -11.586 1 86.44 190 HIS A N 1
ATOM 1518 C CA . HIS A 1 190 ? -4.348 -9.758 -12.289 1 86.44 190 HIS A CA 1
ATOM 1519 C C . HIS A 1 190 ? -3.947 -8.516 -11.492 1 86.44 190 HIS A C 1
ATOM 1521 O O . HIS A 1 190 ? -4.727 -7.566 -11.383 1 86.44 190 HIS A O 1
ATOM 1527 N N . ALA A 1 191 ? -2.842 -8.609 -10.93 1 87.5 191 ALA A N 1
ATOM 1528 C CA . ALA A 1 191 ? -2.326 -7.457 -10.195 1 87.5 191 ALA A CA 1
ATOM 1529 C C . ALA A 1 191 ? -1.359 -6.648 -11.062 1 87.5 191 ALA A C 1
ATOM 1531 O O . ALA A 1 191 ? -0.827 -7.16 -12.047 1 87.5 191 ALA A O 1
ATOM 1532 N N . ASP A 1 192 ? -1.222 -5.391 -10.727 1 86.56 192 ASP A N 1
ATOM 1533 C CA . ASP A 1 192 ? -0.21 -4.555 -11.367 1 86.56 192 ASP A CA 1
ATOM 1534 C C . ASP A 1 192 ? 1.129 -4.656 -10.641 1 86.56 192 ASP A C 1
ATOM 1536 O O . ASP A 1 192 ? 1.183 -4.57 -9.414 1 86.56 192 ASP A O 1
ATOM 1540 N N . TRP A 1 193 ? 2.125 -4.859 -11.469 1 89.38 193 TRP A N 1
ATOM 1541 C CA . TRP A 1 193 ? 3.459 -4.93 -10.883 1 89.38 193 TRP A CA 1
ATOM 1542 C C . TRP A 1 193 ? 3.99 -3.537 -10.562 1 89.38 193 TRP A C 1
ATOM 1544 O O . TRP A 1 193 ? 4.453 -2.824 -11.461 1 89.38 193 TRP A O 1
ATOM 1554 N N . ASN A 1 194 ? 3.969 -3.139 -9.336 1 90.56 194 ASN A N 1
ATOM 1555 C CA . ASN A 1 194 ? 4.434 -1.831 -8.883 1 90.56 194 ASN A CA 1
ATOM 1556 C C . ASN A 1 194 ? 5.137 -1.919 -7.531 1 90.56 194 ASN A C 1
ATOM 1558 O O . ASN A 1 194 ? 5.293 -3.01 -6.98 1 90.56 194 ASN A O 1
ATOM 1562 N N . GLN A 1 195 ? 5.582 -0.834 -7.055 1 92.31 195 GLN A N 1
ATOM 1563 C CA . GLN A 1 195 ? 6.387 -0.799 -5.84 1 92.31 195 GLN A CA 1
ATOM 1564 C C . GLN A 1 195 ? 5.57 -1.222 -4.621 1 92.31 195 GLN A C 1
ATOM 1566 O O . GLN A 1 195 ? 6.09 -1.864 -3.709 1 92.31 195 GLN A O 1
ATOM 1571 N N . VAL A 1 196 ? 4.348 -0.883 -4.605 1 92.06 196 VAL A N 1
ATOM 1572 C CA . VAL A 1 196 ? 3.484 -1.223 -3.48 1 92.06 196 VAL A CA 1
ATOM 1573 C C . VAL A 1 196 ? 3.344 -2.74 -3.377 1 92.06 196 VAL A C 1
ATOM 1575 O O . VAL A 1 196 ? 3.48 -3.309 -2.291 1 92.06 196 VAL A O 1
ATOM 1578 N N . LEU A 1 197 ? 3.078 -3.334 -4.496 1 92.88 197 LEU A N 1
ATOM 1579 C CA . LEU A 1 197 ? 2.943 -4.789 -4.516 1 92.88 197 LEU A CA 1
ATOM 1580 C C . LEU A 1 197 ? 4.246 -5.457 -4.098 1 92.88 197 LEU A C 1
ATOM 1582 O O . LEU A 1 197 ? 4.238 -6.391 -3.289 1 92.88 197 LEU A O 1
ATOM 1586 N N . LEU A 1 198 ? 5.344 -5.027 -4.656 1 93.12 198 LEU A N 1
ATOM 1587 C CA . LEU A 1 198 ? 6.637 -5.621 -4.328 1 93.12 198 LEU A CA 1
ATOM 1588 C C . LEU A 1 198 ? 6.922 -5.508 -2.834 1 93.12 198 LEU A C 1
ATOM 1590 O O . LEU A 1 198 ? 7.293 -6.496 -2.193 1 93.12 198 LEU A O 1
ATOM 1594 N N . ASN A 1 199 ? 6.723 -4.305 -2.27 1 93.75 199 ASN A N 1
ATOM 1595 C CA . ASN A 1 199 ? 6.945 -4.094 -0.844 1 93.75 199 ASN A CA 1
ATOM 1596 C C . ASN A 1 199 ? 6.102 -5.047 0.001 1 93.75 199 ASN A C 1
ATOM 1598 O O . ASN A 1 199 ? 6.586 -5.602 0.988 1 93.75 199 ASN A O 1
ATOM 1602 N N . THR A 1 200 ? 4.891 -5.176 -0.4 1 94.31 200 THR A N 1
ATOM 1603 C CA . THR A 1 200 ? 3.982 -6.047 0.337 1 94.31 200 THR A CA 1
ATOM 1604 C C . THR A 1 200 ? 4.445 -7.496 0.264 1 94.31 200 THR A C 1
ATOM 1606 O O . THR A 1 200 ? 4.555 -8.172 1.289 1 94.31 200 THR A O 1
ATOM 1609 N N . LEU A 1 201 ? 4.754 -7.953 -0.91 1 94.75 201 LEU A N 1
ATOM 1610 C CA . LEU A 1 201 ? 5.102 -9.352 -1.125 1 94.75 201 LEU A CA 1
ATOM 1611 C C . LEU A 1 201 ? 6.375 -9.719 -0.372 1 94.75 201 LEU A C 1
ATOM 1613 O O . LEU A 1 201 ? 6.43 -10.75 0.3 1 94.75 201 LEU A O 1
ATOM 1617 N N . VAL A 1 202 ? 7.383 -8.883 -0.432 1 94.94 202 VAL A N 1
ATOM 1618 C CA . VAL A 1 202 ? 8.688 -9.219 0.126 1 94.94 202 VAL A CA 1
ATOM 1619 C C . VAL A 1 202 ? 8.625 -9.188 1.651 1 94.94 202 VAL A C 1
ATOM 1621 O O . VAL A 1 202 ? 9.461 -9.781 2.328 1 94.94 202 VAL A O 1
ATOM 1624 N N . SER A 1 203 ? 7.648 -8.492 2.162 1 95 203 SER A N 1
ATOM 1625 C CA . SER A 1 203 ? 7.543 -8.375 3.613 1 95 203 SER A CA 1
ATOM 1626 C C . SER A 1 203 ? 6.691 -9.492 4.199 1 95 203 SER A C 1
ATOM 1628 O O . SER A 1 203 ? 6.66 -9.68 5.418 1 95 203 SER A O 1
ATOM 1630 N N . LEU A 1 204 ? 6.027 -10.273 3.389 1 95.5 204 LEU A N 1
ATOM 1631 C CA . LEU A 1 204 ? 5.152 -11.344 3.867 1 95.5 204 LEU A CA 1
ATOM 1632 C C . LEU A 1 204 ? 5.969 -12.539 4.344 1 95.5 204 LEU A C 1
ATOM 1634 O O . LEU A 1 204 ? 7.004 -12.867 3.76 1 95.5 204 LEU A O 1
ATOM 1638 N N . PRO A 1 205 ? 5.449 -13.148 5.395 1 93.69 205 PRO A N 1
ATOM 1639 C CA . PRO A 1 205 ? 6.105 -14.375 5.848 1 93.69 205 PRO A CA 1
ATOM 1640 C C . PRO A 1 205 ? 5.664 -15.609 5.062 1 93.69 205 PRO A C 1
ATOM 1642 O O . PRO A 1 205 ? 5.262 -16.609 5.652 1 93.69 205 PRO A O 1
ATOM 1645 N N . ILE A 1 206 ? 5.77 -15.617 3.773 1 94.94 206 ILE A N 1
ATOM 1646 C CA . ILE A 1 206 ? 5.219 -16.688 2.953 1 94.94 206 ILE A CA 1
ATOM 1647 C C . ILE A 1 206 ? 6.352 -17.562 2.422 1 94.94 206 ILE A C 1
ATOM 1649 O O . ILE A 1 206 ? 7.496 -17.109 2.311 1 94.94 206 ILE A O 1
ATOM 1653 N N . LYS A 1 207 ? 5.961 -18.781 2.107 1 95.12 207 LYS A N 1
ATOM 1654 C CA . LYS A 1 207 ? 6.871 -19.734 1.485 1 95.12 207 LYS A CA 1
ATOM 1655 C C . LYS A 1 207 ? 6.473 -20.016 0.04 1 95.12 207 LYS A C 1
ATOM 1657 O O . LYS A 1 207 ? 7.316 -20.359 -0.788 1 95.12 207 LYS A O 1
ATOM 1662 N N . ASN A 1 208 ? 5.184 -19.875 -0.219 1 96.25 208 ASN A N 1
ATOM 1663 C CA . ASN A 1 208 ? 4.633 -20.156 -1.537 1 96.25 208 ASN A CA 1
ATOM 1664 C C . ASN A 1 208 ? 3.896 -18.953 -2.115 1 96.25 208 ASN A C 1
ATOM 1666 O O . ASN A 1 208 ? 3 -18.406 -1.476 1 96.25 208 ASN A O 1
ATOM 1670 N N . LEU A 1 209 ? 4.266 -18.594 -3.285 1 96.56 209 LEU A N 1
ATOM 1671 C CA . LEU A 1 209 ? 3.66 -17.422 -3.922 1 96.56 209 LEU A CA 1
ATOM 1672 C C . LEU A 1 209 ? 3.246 -17.734 -5.355 1 96.56 209 LEU A C 1
ATOM 1674 O O . LEU A 1 209 ? 4.023 -18.328 -6.113 1 96.56 209 LEU A O 1
ATOM 1678 N N . SER A 1 210 ? 2.051 -17.453 -5.699 1 96.06 210 SER A N 1
ATOM 1679 C CA . SER A 1 210 ? 1.559 -17.562 -7.066 1 96.06 210 SER A CA 1
ATOM 1680 C C . SER A 1 210 ? 1.062 -16.219 -7.586 1 96.06 210 SER A C 1
ATOM 1682 O O . SER A 1 210 ? 0.145 -15.625 -7.012 1 96.06 210 SER A O 1
ATOM 1684 N N . LEU A 1 211 ? 1.694 -15.734 -8.594 1 94.12 211 LEU A N 1
ATOM 1685 C CA . LEU A 1 211 ? 1.323 -14.484 -9.25 1 94.12 211 LEU A CA 1
ATOM 1686 C C . LEU A 1 211 ? 0.789 -14.75 -10.656 1 94.12 211 LEU A C 1
ATOM 1688 O O . LEU A 1 211 ? 1.557 -14.797 -11.617 1 94.12 211 LEU A O 1
ATOM 1692 N N . GLY A 1 212 ? -0.498 -14.781 -10.727 1 90.25 212 GLY A N 1
ATOM 1693 C CA . GLY A 1 212 ? -1.119 -15.094 -12 1 90.25 212 GLY A CA 1
ATOM 1694 C C . GLY A 1 212 ? -1.404 -13.867 -12.844 1 90.25 212 GLY A C 1
ATOM 1695 O O . GLY A 1 212 ? -2.199 -13.008 -12.453 1 90.25 212 GLY A O 1
ATOM 1696 N N . ASP A 1 213 ? -0.779 -13.68 -13.906 1 86.94 213 ASP A N 1
ATOM 1697 C CA . ASP A 1 213 ? -1.032 -12.641 -14.906 1 86.94 213 ASP A CA 1
ATOM 1698 C C . ASP A 1 213 ? -0.796 -11.25 -14.32 1 86.94 213 ASP A C 1
ATOM 1700 O O . ASP A 1 213 ? -1.687 -10.398 -14.352 1 86.94 213 ASP A O 1
ATOM 1704 N N . VAL A 1 214 ? 0.267 -11.07 -13.883 1 88.75 214 VAL A N 1
ATOM 1705 C CA . VAL A 1 214 ? 0.659 -9.781 -13.344 1 88.75 214 VAL A CA 1
ATOM 1706 C C . VAL A 1 214 ? 1.105 -8.852 -14.469 1 88.75 214 VAL A C 1
ATOM 1708 O O . VAL A 1 214 ? 1.887 -9.258 -15.336 1 88.75 214 VAL A O 1
ATOM 1711 N N . HIS A 1 215 ? 0.68 -7.617 -14.414 1 87.31 215 HIS A N 1
ATOM 1712 C CA . HIS A 1 215 ? 0.929 -6.664 -15.492 1 87.31 215 HIS A CA 1
ATOM 1713 C C . HIS A 1 215 ? 2.125 -5.773 -15.172 1 87.31 215 HIS A C 1
ATOM 1715 O O . HIS A 1 215 ? 2.145 -5.094 -14.141 1 87.31 215 HIS A O 1
ATOM 1721 N N . MET A 1 216 ? 3.014 -5.797 -16.062 1 84.38 216 MET A N 1
ATOM 1722 C CA . MET A 1 216 ? 4.195 -4.953 -15.914 1 84.38 216 MET A CA 1
ATOM 1723 C C . MET A 1 216 ? 3.986 -3.602 -16.594 1 84.38 216 MET A C 1
ATOM 1725 O O . MET A 1 216 ? 3.248 -3.496 -17.562 1 84.38 216 MET A O 1
ATOM 1729 N N . THR A 1 217 ? 4.602 -2.617 -15.945 1 75.12 217 THR A N 1
ATOM 1730 C CA . THR A 1 217 ? 4.637 -1.288 -16.547 1 75.12 217 THR A CA 1
ATOM 1731 C C . THR A 1 217 ? 6.074 -0.833 -16.766 1 75.12 217 THR A C 1
ATOM 1733 O O . THR A 1 217 ? 7.008 -1.636 -16.688 1 75.12 217 THR A O 1
ATOM 1736 N N . ASP A 1 218 ? 6.289 0.389 -17.156 1 69.5 218 ASP A N 1
ATOM 1737 C CA . ASP A 1 218 ? 7.613 0.937 -17.453 1 69.5 218 ASP A CA 1
ATOM 1738 C C . ASP A 1 218 ? 8.359 1.285 -16.172 1 69.5 218 ASP A C 1
ATOM 1740 O O . ASP A 1 218 ? 9.539 1.637 -16.203 1 69.5 218 ASP A O 1
ATOM 1744 N N . ILE A 1 219 ? 7.68 1.131 -15.188 1 70.69 219 ILE A N 1
ATOM 1745 C CA . ILE A 1 219 ? 8.352 1.472 -13.938 1 70.69 219 ILE A CA 1
ATOM 1746 C C . ILE A 1 219 ? 8.805 0.196 -13.234 1 70.69 219 ILE A C 1
ATOM 1748 O O . ILE A 1 219 ? 8 -0.706 -12.984 1 70.69 219 ILE A O 1
ATOM 1752 N N . ILE A 1 220 ? 10.086 0.269 -12.953 1 77 220 ILE A N 1
ATOM 1753 C CA . ILE A 1 220 ? 10.688 -0.894 -12.312 1 77 220 ILE A CA 1
ATOM 1754 C C . ILE A 1 220 ? 10.797 -0.65 -10.805 1 77 220 ILE A C 1
ATOM 1756 O O . ILE A 1 220 ? 11.461 0.297 -10.375 1 77 220 ILE A O 1
ATOM 1760 N N . PRO A 1 221 ? 10.055 -1.413 -10.117 1 81.56 221 PRO A N 1
ATOM 1761 C CA . PRO A 1 221 ? 10.219 -1.304 -8.664 1 81.56 221 PRO A CA 1
ATOM 1762 C C . PRO A 1 221 ? 11.664 -1.498 -8.227 1 81.56 221 PRO A C 1
ATOM 1764 O O . PRO A 1 221 ? 12.445 -2.162 -8.914 1 81.56 221 PRO A O 1
ATOM 1767 N N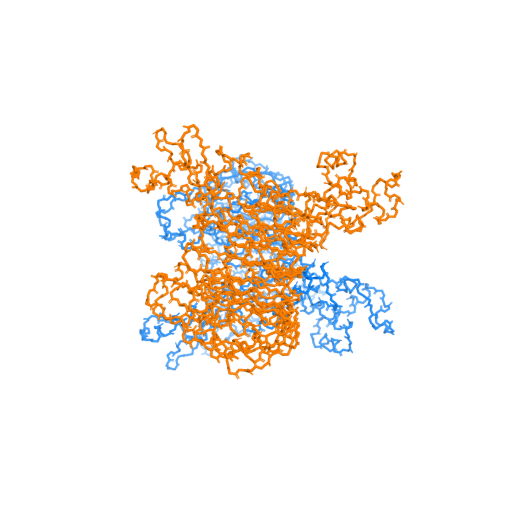 . VAL A 1 222 ? 12.023 -0.836 -7.152 1 78.44 222 VAL A N 1
ATOM 1768 C CA . VAL A 1 222 ? 13.398 -0.872 -6.676 1 78.44 222 VAL A CA 1
ATOM 1769 C C . VAL A 1 222 ? 13.477 -1.627 -5.352 1 78.44 222 VAL A C 1
ATOM 1771 O O . VAL A 1 222 ? 12.609 -1.457 -4.484 1 78.44 222 VAL A O 1
ATOM 1774 N N . MET A 1 223 ? 14.406 -2.564 -5.332 1 79.69 223 MET A N 1
ATOM 1775 C CA . MET A 1 223 ? 14.703 -3.303 -4.105 1 79.69 223 MET A CA 1
ATOM 1776 C C . MET A 1 223 ? 16.188 -3.611 -4.004 1 79.69 223 MET A C 1
ATOM 1778 O O . MET A 1 223 ? 16.797 -4.062 -4.973 1 79.69 223 MET A O 1
ATOM 1782 N N . ASP A 1 224 ? 16.672 -3.141 -2.896 1 75.94 224 ASP A N 1
ATOM 1783 C CA . ASP A 1 224 ? 18.094 -3.396 -2.773 1 75.94 224 ASP A CA 1
ATOM 1784 C C . ASP A 1 224 ? 18.406 -4.223 -1.528 1 75.94 224 ASP A C 1
ATOM 1786 O O . ASP A 1 224 ? 18.016 -3.854 -0.419 1 75.94 224 ASP A O 1
ATOM 1790 N N . GLN A 1 225 ? 19.062 -5.352 -1.754 1 80.81 225 GLN A N 1
ATOM 1791 C CA . GLN A 1 225 ? 19.688 -6.16 -0.712 1 80.81 225 GLN A CA 1
ATOM 1792 C C . GLN A 1 225 ? 18.641 -6.699 0.264 1 80.81 225 GLN A C 1
ATOM 1794 O O . GLN A 1 225 ? 18.828 -6.605 1.48 1 80.81 225 GLN A O 1
ATOM 1799 N N . VAL A 1 226 ? 17.5 -7.074 -0.304 1 85.94 226 VAL A N 1
ATOM 1800 C CA . VAL A 1 226 ? 16.484 -7.676 0.542 1 85.94 226 VAL A CA 1
ATOM 1801 C C . VAL A 1 226 ? 16.391 -9.172 0.256 1 85.94 226 VAL A C 1
ATOM 1803 O O . VAL A 1 226 ? 16.484 -9.602 -0.898 1 85.94 226 VAL A O 1
ATOM 1806 N N . ALA A 1 227 ? 16.344 -9.898 1.337 1 87.56 227 ALA A N 1
ATOM 1807 C CA . ALA A 1 227 ? 16.125 -11.336 1.191 1 87.56 227 ALA A CA 1
ATOM 1808 C C . ALA A 1 227 ? 14.641 -11.68 1.171 1 87.56 227 ALA A C 1
ATOM 1810 O O . ALA A 1 227 ? 13.867 -11.164 1.982 1 87.56 227 ALA A O 1
ATOM 1811 N N . TRP A 1 228 ? 14.312 -12.398 0.166 1 92.31 228 TRP A N 1
ATOM 1812 C CA . TRP A 1 228 ? 12.945 -12.883 0.007 1 92.31 228 TRP A CA 1
ATOM 1813 C C . TRP A 1 228 ? 12.906 -14.414 -0.008 1 92.31 228 TRP A C 1
ATOM 1815 O O . TRP A 1 228 ? 12.859 -15.023 -1.075 1 92.31 228 TRP A O 1
ATOM 1825 N N . PRO A 1 229 ? 12.898 -15.039 1.165 1 93.5 229 PRO A N 1
ATOM 1826 C CA . PRO A 1 229 ? 13.133 -16.484 1.285 1 93.5 229 PRO A CA 1
ATOM 1827 C C . PRO A 1 229 ? 11.898 -17.312 0.938 1 93.5 229 PRO A C 1
ATOM 1829 O O . PRO A 1 229 ? 11.461 -18.141 1.74 1 93.5 229 PRO A O 1
ATOM 1832 N N . ILE A 1 230 ? 11.438 -17.25 -0.298 1 95.75 230 ILE A N 1
ATOM 1833 C CA . ILE A 1 230 ? 10.336 -18.094 -0.76 1 95.75 230 ILE A CA 1
ATOM 1834 C C . ILE A 1 230 ? 10.883 -19.391 -1.339 1 95.75 230 ILE A C 1
ATOM 1836 O O . ILE A 1 230 ? 11.992 -19.422 -1.873 1 95.75 230 ILE A O 1
ATOM 1840 N N . GLU A 1 231 ? 10.102 -20.406 -1.18 1 96.94 231 GLU A N 1
ATOM 1841 C CA . GLU A 1 231 ? 10.516 -21.719 -1.663 1 96.94 231 GLU A CA 1
ATOM 1842 C C . GLU A 1 231 ? 9.852 -22.047 -2.996 1 96.94 231 GLU A C 1
ATOM 1844 O O . GLU A 1 231 ? 10.43 -22.766 -3.82 1 96.94 231 GLU A O 1
ATOM 1849 N N . ARG A 1 232 ? 8.695 -21.594 -3.168 1 96.62 232 ARG A N 1
ATOM 1850 C CA . ARG A 1 232 ? 7.941 -21.859 -4.391 1 96.62 232 ARG A CA 1
ATOM 1851 C C . ARG A 1 232 ? 7.434 -20.562 -5.012 1 96.62 232 ARG A C 1
ATOM 1853 O O . ARG A 1 232 ? 6.809 -19.75 -4.336 1 96.62 232 ARG A O 1
ATOM 1860 N N . LEU A 1 233 ? 7.676 -20.406 -6.273 1 96.62 233 LEU A N 1
ATOM 1861 C CA . LEU A 1 233 ? 7.211 -19.219 -7 1 96.62 233 LEU A CA 1
ATOM 1862 C C . LEU A 1 233 ? 6.574 -19.609 -8.328 1 96.62 233 LEU A C 1
ATOM 1864 O O . LEU A 1 233 ? 7.195 -20.297 -9.141 1 96.62 233 LEU A O 1
ATOM 1868 N N . ASP A 1 234 ? 5.348 -19.391 -8.523 1 96.31 234 ASP A N 1
ATOM 1869 C CA . ASP A 1 234 ? 4.617 -19.469 -9.781 1 96.31 234 ASP A CA 1
ATOM 1870 C C . ASP A 1 234 ? 4.246 -18.062 -10.289 1 96.31 234 ASP A C 1
ATOM 1872 O O . ASP A 1 234 ? 3.373 -17.406 -9.719 1 96.31 234 ASP A O 1
ATOM 1876 N N . ILE A 1 235 ? 4.918 -17.672 -11.328 1 94.94 235 ILE A N 1
ATOM 1877 C CA . ILE A 1 235 ? 4.734 -16.281 -11.719 1 94.94 235 ILE A CA 1
ATOM 1878 C C . ILE A 1 235 ? 4.527 -16.188 -13.227 1 94.94 235 ILE A C 1
ATOM 1880 O O . ILE A 1 235 ? 5.27 -16.797 -14 1 94.94 235 ILE A O 1
ATOM 1884 N N . ARG A 1 236 ? 3.553 -15.477 -13.656 1 93.38 236 ARG A N 1
ATOM 1885 C CA . ARG A 1 236 ? 3.285 -15.117 -15.047 1 93.38 236 ARG A CA 1
ATOM 1886 C C . ARG A 1 236 ? 3.189 -13.609 -15.211 1 93.38 236 ARG A C 1
ATOM 1888 O O . ARG A 1 236 ? 2.309 -12.969 -14.633 1 93.38 236 ARG A O 1
ATOM 1895 N N . LEU A 1 237 ? 4.121 -13.062 -15.969 1 90.81 237 LEU A N 1
ATOM 1896 C CA . LEU A 1 237 ? 4.117 -11.625 -16.219 1 90.81 237 LEU A CA 1
ATOM 1897 C C . LEU A 1 237 ? 3.654 -11.312 -17.625 1 90.81 237 LEU A C 1
ATOM 1899 O O . LEU A 1 237 ? 3.949 -12.062 -18.562 1 90.81 237 LEU A O 1
ATOM 1903 N N . SER A 1 238 ? 2.922 -10.258 -17.734 1 86.12 238 SER A N 1
ATOM 1904 C CA . SER A 1 238 ? 2.496 -9.75 -19.031 1 86.12 238 SER A CA 1
ATOM 1905 C C . SER A 1 238 ? 2.57 -8.227 -19.078 1 86.12 238 SER A C 1
ATOM 1907 O O . SER A 1 238 ? 2.639 -7.57 -18.047 1 86.12 238 SER A O 1
ATOM 1909 N N . TRP A 1 239 ? 2.648 -7.746 -20.234 1 81.06 239 TRP A N 1
ATOM 1910 C CA . TRP A 1 239 ? 2.584 -6.297 -20.391 1 81.06 239 TRP A CA 1
ATOM 1911 C C . TRP A 1 239 ? 1.145 -5.805 -20.297 1 81.06 239 TRP A C 1
ATOM 1913 O O . TRP A 1 239 ? 0.226 -6.445 -20.812 1 81.06 239 TRP A O 1
ATOM 1923 N N . GLY A 1 240 ? 0.977 -4.738 -19.562 1 73.44 240 GLY A N 1
ATOM 1924 C CA . GLY A 1 240 ? -0.35 -4.148 -19.484 1 73.44 240 GLY A CA 1
ATOM 1925 C C . GLY A 1 240 ? -0.839 -3.598 -20.797 1 73.44 240 GLY A C 1
ATOM 1926 O O . GLY A 1 240 ? -0.046 -3.098 -21.609 1 73.44 240 GLY A O 1
ATOM 1927 N N . ILE A 1 241 ? -2.15 -3.674 -21.031 1 63.03 241 ILE A N 1
ATOM 1928 C CA . ILE A 1 241 ? -2.748 -3.246 -22.297 1 63.03 241 ILE A CA 1
ATOM 1929 C C . ILE A 1 241 ? -2.523 -1.748 -22.484 1 63.03 241 ILE A C 1
ATOM 1931 O O . ILE A 1 241 ? -2.238 -1.297 -23.594 1 63.03 241 ILE A O 1
ATOM 1935 N N . ASP A 1 242 ? -2.789 -0.994 -21.406 1 58.69 242 ASP A N 1
ATOM 1936 C CA . ASP A 1 242 ? -2.678 0.458 -21.5 1 58.69 242 ASP A CA 1
ATOM 1937 C C . ASP A 1 242 ? -1.249 0.88 -21.828 1 58.69 242 ASP A C 1
ATOM 1939 O O . ASP A 1 242 ? -1.035 1.875 -22.531 1 58.69 242 ASP A O 1
ATOM 1943 N N . PHE A 1 243 ? -0.376 0.298 -21.297 1 58.16 243 PHE A N 1
ATOM 1944 C CA . PHE A 1 243 ? 1.026 0.567 -21.594 1 58.16 243 PHE A CA 1
ATOM 1945 C C . PHE A 1 243 ? 1.333 0.284 -23.062 1 58.16 243 PHE A C 1
ATOM 1947 O O . PHE A 1 243 ? 2.125 0.994 -23.672 1 58.16 243 PHE A O 1
ATOM 1954 N N . ARG A 1 244 ? 0.572 -0.54 -23.547 1 56.59 244 ARG A N 1
ATOM 1955 C CA . ARG A 1 244 ? 0.736 -1.022 -24.906 1 56.59 244 ARG A CA 1
ATOM 1956 C C . ARG A 1 244 ? 0.295 0.033 -25.922 1 56.59 244 ARG A C 1
ATOM 1958 O O . ARG A 1 244 ? 0.89 0.161 -27 1 56.59 244 ARG A O 1
ATOM 1965 N N . THR A 1 245 ? -0.759 0.568 -25.453 1 57.34 245 THR A N 1
ATOM 1966 C CA . THR A 1 245 ? -1.394 1.467 -26.422 1 57.34 245 THR A CA 1
ATOM 1967 C C . THR A 1 245 ? -0.712 2.832 -26.406 1 57.34 245 THR A C 1
ATOM 1969 O O . THR A 1 245 ? -0.772 3.564 -27.406 1 57.34 245 THR A O 1
ATOM 1972 N N . HIS A 1 246 ? -0.191 3.133 -25.344 1 53.88 246 HIS A N 1
ATOM 1973 C CA . HIS A 1 246 ? 0.326 4.496 -25.266 1 53.88 246 HIS A CA 1
ATOM 1974 C C . HIS A 1 246 ? 1.83 4.527 -25.516 1 53.88 246 HIS A C 1
ATOM 1976 O O . HIS A 1 246 ? 2.42 5.602 -25.641 1 53.88 246 HIS A O 1
ATOM 1982 N N . THR A 1 247 ? 2.414 3.461 -25.266 1 53.44 247 THR A N 1
ATOM 1983 C CA . THR A 1 247 ? 3.861 3.518 -25.438 1 53.44 247 THR A CA 1
ATOM 1984 C C . THR A 1 247 ? 4.238 3.344 -26.906 1 53.44 247 THR A C 1
ATOM 1986 O O . THR A 1 247 ? 3.863 2.354 -27.531 1 53.44 247 THR A O 1
ATOM 1989 N N . ASP A 1 248 ? 4.25 4.391 -27.578 1 52.59 248 ASP A N 1
ATOM 1990 C CA . ASP A 1 248 ? 4.789 4.348 -28.922 1 52.59 248 ASP A CA 1
ATOM 1991 C C . ASP A 1 248 ? 5.836 3.248 -29.062 1 52.59 248 ASP A C 1
ATOM 1993 O O . ASP A 1 248 ? 6.211 2.607 -28.078 1 52.59 248 ASP A O 1
ATOM 1997 N N . LYS A 1 249 ? 7.102 3.596 -29.875 1 49.5 249 LYS A N 1
ATOM 1998 C CA . LYS A 1 249 ? 8.219 2.924 -30.516 1 49.5 249 LYS A CA 1
ATOM 1999 C C . LYS A 1 249 ? 8.984 2.041 -29.531 1 49.5 249 LYS A C 1
ATOM 2001 O O . LYS A 1 249 ? 10.039 1.5 -29.875 1 49.5 249 LYS A O 1
ATOM 2006 N N . SER A 1 250 ? 9.07 2.268 -28.297 1 55.44 250 SER A N 1
ATOM 2007 C CA . SER A 1 250 ? 10.305 1.822 -27.672 1 55.44 250 SER A CA 1
ATOM 2008 C C . SER A 1 250 ? 10.242 0.343 -27.312 1 55.44 250 SER A C 1
ATOM 2010 O O . SER A 1 250 ? 9.156 -0.205 -27.109 1 55.44 250 SER A O 1
ATOM 2012 N N . SER A 1 251 ? 11.281 -0.358 -27.5 1 64.5 251 SER A N 1
ATOM 2013 C CA . SER A 1 251 ? 11.633 -1.729 -27.141 1 64.5 251 SER A CA 1
ATOM 2014 C C . SER A 1 251 ? 11.32 -2.021 -25.688 1 64.5 251 SER A C 1
ATOM 2016 O O . SER A 1 251 ? 11.664 -1.234 -24.797 1 64.5 251 SER A O 1
ATOM 2018 N N . LEU A 1 252 ? 10.289 -2.914 -25.609 1 73.75 252 LEU A N 1
ATOM 2019 C CA . LEU A 1 252 ? 9.938 -3.352 -24.266 1 73.75 252 LEU A CA 1
ATOM 2020 C C . LEU A 1 252 ? 11.023 -4.246 -23.688 1 73.75 252 LEU A C 1
ATOM 2022 O O . LEU A 1 252 ? 11.453 -5.211 -24.328 1 73.75 252 LEU A O 1
ATOM 2026 N N . ASN A 1 253 ? 11.586 -3.793 -22.656 1 80.19 253 ASN A N 1
ATOM 2027 C CA . ASN A 1 253 ? 12.617 -4.559 -21.969 1 80.19 253 ASN A CA 1
ATOM 2028 C C . ASN A 1 253 ? 12.125 -5.043 -20.594 1 80.19 253 ASN A C 1
ATOM 2030 O O . ASN A 1 253 ? 11.922 -4.238 -19.688 1 80.19 253 ASN A O 1
ATOM 2034 N N . ALA A 1 254 ? 11.945 -6.34 -20.484 1 87 254 ALA A N 1
ATOM 2035 C CA . ALA A 1 254 ? 11.422 -6.926 -19.25 1 87 254 ALA A CA 1
ATOM 2036 C C . ALA A 1 254 ? 12.547 -7.484 -18.391 1 87 254 ALA A C 1
ATOM 2038 O O . ALA A 1 254 ? 12.312 -7.961 -17.266 1 87 254 ALA A O 1
ATOM 2039 N N . SER A 1 255 ? 13.812 -7.438 -18.812 1 90.44 255 SER A N 1
ATOM 2040 C CA . SER A 1 255 ? 14.945 -8.07 -18.156 1 90.44 255 SER A CA 1
ATOM 2041 C C . SER A 1 255 ? 15.133 -7.531 -16.734 1 90.44 255 SER A C 1
ATOM 2043 O O . SER A 1 255 ? 15.32 -8.305 -15.797 1 90.44 255 SER A O 1
ATOM 2045 N N . GLN A 1 256 ? 14.984 -6.297 -16.609 1 87.31 256 GLN A N 1
ATOM 2046 C CA . GLN A 1 256 ? 15.219 -5.68 -15.312 1 87.31 256 GLN A CA 1
ATOM 2047 C C . GLN A 1 256 ? 14.141 -6.082 -14.312 1 87.31 256 GLN A C 1
ATOM 2049 O O . GLN A 1 256 ? 14.422 -6.273 -13.125 1 87.31 256 GLN A O 1
ATOM 2054 N N . SER A 1 257 ? 12.93 -6.141 -14.742 1 86.5 257 SER A N 1
ATOM 2055 C CA . SER A 1 257 ? 11.844 -6.555 -13.867 1 86.5 257 SER A CA 1
ATOM 2056 C C . SER A 1 257 ? 12.047 -7.98 -13.367 1 86.5 257 SER A C 1
ATOM 2058 O O . SER A 1 257 ? 11.891 -8.25 -12.172 1 86.5 257 SER A O 1
ATOM 2060 N N . TRP A 1 258 ? 12.43 -8.781 -14.258 1 91.62 258 TRP A N 1
ATOM 2061 C CA . TRP A 1 258 ? 12.68 -10.172 -13.883 1 91.62 258 TRP A CA 1
ATOM 2062 C C . TRP A 1 258 ? 13.875 -10.281 -12.945 1 91.62 258 TRP A C 1
ATOM 2064 O O . TRP A 1 258 ? 13.844 -11.047 -11.984 1 91.62 258 TRP A O 1
ATOM 2074 N N . GLU A 1 259 ? 14.867 -9.555 -13.211 1 91.38 259 GLU A N 1
ATOM 2075 C CA . GLU A 1 259 ? 16.047 -9.578 -12.352 1 91.38 259 GLU A CA 1
ATOM 2076 C C . GLU A 1 259 ? 15.703 -9.133 -10.938 1 91.38 259 GLU A C 1
ATOM 2078 O O . GLU A 1 259 ? 16.188 -9.719 -9.961 1 91.38 259 GLU A O 1
ATOM 2083 N N . THR A 1 260 ? 14.906 -8.133 -10.867 1 86.94 260 THR A N 1
ATOM 2084 C CA . THR A 1 260 ? 14.508 -7.617 -9.555 1 86.94 260 THR A CA 1
ATOM 2085 C C . THR A 1 260 ? 13.734 -8.664 -8.766 1 86.94 260 THR A C 1
ATOM 2087 O O . THR A 1 260 ? 13.953 -8.836 -7.566 1 86.94 260 THR A O 1
ATOM 2090 N N . ILE A 1 261 ? 12.898 -9.375 -9.414 1 89.31 261 ILE A N 1
ATOM 2091 C CA . ILE A 1 261 ? 12.055 -10.375 -8.766 1 89.31 261 ILE A CA 1
ATOM 2092 C C . ILE A 1 261 ? 12.898 -11.578 -8.352 1 89.31 261 ILE A C 1
ATOM 2094 O O . ILE A 1 261 ? 12.875 -11.992 -7.195 1 89.31 261 ILE A O 1
ATOM 2098 N N . LEU A 1 262 ? 13.703 -12.047 -9.242 1 94.06 262 LEU A N 1
ATOM 2099 C CA . LEU A 1 262 ? 14.352 -13.344 -9.055 1 94.06 262 LEU A CA 1
ATOM 2100 C C . LEU A 1 262 ? 15.602 -13.203 -8.188 1 94.06 262 LEU A C 1
ATOM 2102 O O . LEU A 1 262 ? 15.945 -14.117 -7.441 1 94.06 262 LEU A O 1
ATOM 2106 N N . ARG A 1 263 ? 16.203 -12.125 -8.25 1 92.44 263 ARG A N 1
ATOM 2107 C CA . ARG A 1 263 ? 17.438 -11.945 -7.484 1 92.44 263 ARG A CA 1
ATOM 2108 C C . ARG A 1 263 ? 17.188 -12.078 -5.988 1 92.44 263 ARG A C 1
ATOM 2110 O O . ARG A 1 263 ? 18.016 -12.625 -5.258 1 92.44 263 ARG A O 1
ATOM 2117 N N . SER A 1 264 ? 16.078 -11.609 -5.578 1 90.69 264 SER A N 1
ATOM 2118 C CA . SER A 1 264 ? 15.766 -11.594 -4.152 1 90.69 264 SER A CA 1
ATOM 2119 C C . SER A 1 264 ? 15.359 -12.984 -3.668 1 90.69 264 SER A C 1
ATOM 2121 O O . SER A 1 264 ? 15.492 -13.297 -2.482 1 90.69 264 SER A O 1
ATOM 2123 N N . CYS A 1 265 ? 14.953 -13.859 -4.543 1 94.81 265 CYS A N 1
ATOM 2124 C CA . CYS A 1 265 ? 14.414 -15.133 -4.078 1 94.81 265 CYS A CA 1
ATOM 2125 C C . CYS A 1 265 ? 15.203 -16.297 -4.656 1 94.81 265 CYS A C 1
ATOM 2127 O O . CYS A 1 265 ? 15.008 -17.453 -4.25 1 94.81 265 CYS A O 1
ATOM 2129 N N . ALA A 1 266 ? 16.156 -16.109 -5.504 1 96.06 266 ALA A N 1
ATOM 2130 C CA . ALA A 1 266 ? 16.906 -17.141 -6.203 1 96.06 266 ALA A CA 1
ATOM 2131 C C . ALA A 1 266 ? 17.594 -18.078 -5.215 1 96.06 266 ALA A C 1
ATOM 2133 O O . ALA A 1 266 ? 17.547 -19.297 -5.371 1 96.06 266 ALA A O 1
ATOM 2134 N N . PRO A 1 267 ? 18.125 -17.594 -4.105 1 95.56 267 PRO A N 1
ATOM 2135 C CA . PRO A 1 267 ? 18.875 -18.484 -3.213 1 95.56 267 PRO A CA 1
ATOM 2136 C C . PRO A 1 267 ? 17.984 -19.484 -2.484 1 95.56 267 PRO A C 1
ATOM 2138 O O . PRO A 1 267 ? 18.453 -20.547 -2.062 1 95.56 267 PRO A O 1
ATOM 2141 N N . SER A 1 268 ? 16.766 -19.172 -2.371 1 96.75 268 SER A N 1
ATOM 2142 C CA . SER A 1 268 ? 15.891 -20.016 -1.556 1 96.75 268 SER A CA 1
ATOM 2143 C C . SER A 1 268 ? 14.906 -20.797 -2.422 1 96.75 268 SER A C 1
ATOM 2145 O O . SER A 1 268 ? 14.281 -21.75 -1.954 1 96.75 268 SER A O 1
ATOM 2147 N N . LEU A 1 269 ? 14.789 -20.562 -3.682 1 97.25 269 LEU A N 1
ATOM 2148 C CA . LEU A 1 269 ? 13.766 -21.125 -4.551 1 97.25 269 LEU A CA 1
ATOM 2149 C C . LEU A 1 269 ? 14.023 -22.609 -4.793 1 97.25 269 LEU A C 1
ATOM 2151 O O . LEU A 1 269 ? 15.125 -23 -5.18 1 97.25 269 LEU A O 1
ATOM 2155 N N . GLN A 1 270 ? 13.039 -23.406 -4.527 1 97.69 270 GLN A N 1
ATOM 2156 C CA . GLN A 1 270 ? 13.094 -24.844 -4.809 1 97.69 270 GLN A CA 1
ATOM 2157 C C . GLN A 1 270 ? 12.203 -25.203 -5.996 1 97.69 270 GLN A C 1
ATOM 2159 O O . GLN A 1 270 ? 12.5 -26.141 -6.738 1 97.69 270 GLN A O 1
ATOM 2164 N N . PHE A 1 271 ? 11.133 -24.531 -6.113 1 97 271 PHE A N 1
ATOM 2165 C CA . PHE A 1 271 ? 10.172 -24.734 -7.191 1 97 271 PHE A CA 1
ATOM 2166 C C . PHE A 1 271 ? 9.922 -23.422 -7.938 1 97 271 PHE A C 1
ATOM 2168 O O . PHE A 1 271 ? 9.602 -22.406 -7.324 1 97 271 PHE A O 1
ATOM 2175 N N . LEU A 1 272 ? 10.062 -23.422 -9.211 1 97.12 272 LEU A N 1
ATOM 2176 C CA . LEU A 1 272 ? 9.906 -22.188 -9.984 1 97.12 272 LEU A CA 1
ATOM 2177 C C . LEU A 1 272 ? 9.117 -22.453 -11.266 1 97.12 272 LEU A C 1
ATOM 2179 O O . LEU A 1 272 ? 9.484 -23.328 -12.055 1 97.12 272 LEU A O 1
ATOM 2183 N N . LYS A 1 273 ? 8.062 -21.906 -11.398 1 96.5 273 LYS A N 1
ATOM 2184 C CA . LYS A 1 273 ? 7.277 -21.859 -12.633 1 96.5 273 LYS A CA 1
ATOM 2185 C C . LYS A 1 273 ? 7.176 -20.438 -13.172 1 96.5 273 LYS A C 1
ATOM 2187 O O . LYS A 1 273 ? 6.625 -19.547 -12.508 1 96.5 273 LYS A O 1
ATOM 2192 N N . ILE A 1 274 ? 7.715 -20.203 -14.336 1 94.69 274 ILE A N 1
ATOM 2193 C CA . ILE A 1 274 ? 7.777 -18.828 -14.836 1 94.69 274 ILE A CA 1
ATOM 2194 C C . ILE A 1 274 ? 7.305 -18.797 -16.281 1 94.69 274 ILE A C 1
ATOM 2196 O O . ILE A 1 274 ? 7.516 -19.75 -17.047 1 94.69 274 ILE A O 1
ATOM 2200 N N . CYS A 1 275 ? 6.652 -17.719 -16.609 1 91.44 275 CYS A N 1
ATOM 2201 C CA . CYS A 1 275 ? 6.211 -17.516 -17.984 1 91.44 275 CYS A CA 1
ATOM 2202 C C . CYS A 1 275 ? 6.051 -16.031 -18.281 1 91.44 275 CYS A C 1
ATOM 2204 O O . CYS A 1 275 ? 5.527 -15.273 -17.469 1 91.44 275 CYS A O 1
ATOM 2206 N N . GLN A 1 276 ? 6.664 -15.609 -19.375 1 89.75 276 GLN A N 1
ATOM 2207 C CA . GLN A 1 276 ? 6.375 -14.289 -19.938 1 89.75 276 GLN A CA 1
ATOM 2208 C C . GLN A 1 276 ? 5.305 -14.359 -21.016 1 89.75 276 GLN A C 1
ATOM 2210 O O . GLN A 1 276 ? 5.469 -15.078 -22 1 89.75 276 GLN A O 1
ATOM 2215 N N . SER A 1 277 ? 4.219 -13.695 -20.719 1 78.25 277 SER A N 1
ATOM 2216 C CA . SER A 1 277 ? 3.148 -13.727 -21.719 1 78.25 277 SER A CA 1
ATOM 2217 C C . SER A 1 277 ? 3.383 -12.695 -22.812 1 78.25 277 SER A C 1
ATOM 2219 O O . SER A 1 277 ? 3.727 -11.547 -22.531 1 78.25 277 SER A O 1
ATOM 2221 N N . ALA A 1 278 ? 3.414 -13.203 -24.016 1 67.31 278 ALA A N 1
ATOM 2222 C CA . ALA A 1 278 ? 3.641 -12.336 -25.172 1 67.31 278 ALA A CA 1
ATOM 2223 C C . ALA A 1 278 ? 2.398 -11.516 -25.484 1 67.31 278 ALA A C 1
ATOM 2225 O O . ALA A 1 278 ? 1.286 -11.875 -25.109 1 67.31 278 ALA A O 1
ATOM 2226 N N . ILE A 1 279 ? 2.715 -10.281 -25.984 1 61 279 ILE A N 1
ATOM 2227 C CA . ILE A 1 279 ? 1.619 -9.484 -26.531 1 61 279 ILE A CA 1
ATOM 2228 C C . ILE A 1 279 ? 1.191 -10.055 -27.891 1 61 279 ILE A C 1
ATOM 2230 O O . ILE A 1 279 ? 1.949 -10.008 -28.859 1 61 279 ILE A O 1
ATOM 2234 N N . VAL A 1 280 ? 0.386 -11.094 -27.953 1 55.5 280 VAL A N 1
ATOM 2235 C CA . VAL A 1 280 ? 0.05 -11.82 -29.172 1 55.5 280 VAL A CA 1
ATOM 2236 C C . VAL A 1 280 ? -0.467 -10.844 -30.219 1 55.5 280 VAL A C 1
ATOM 2238 O O . VAL A 1 280 ? -0.218 -11.016 -31.422 1 55.5 280 VAL A O 1
ATOM 2241 N N . PHE A 1 281 ? -1.187 -9.797 -29.859 1 52.69 281 PHE A N 1
ATOM 2242 C CA . PHE A 1 281 ? -2.008 -9.133 -30.875 1 52.69 281 PHE A CA 1
ATOM 2243 C C . PHE A 1 281 ? -1.284 -7.926 -31.453 1 52.69 281 PHE A C 1
ATOM 2245 O O . PHE A 1 281 ? -1.812 -7.246 -32.344 1 52.69 281 PHE A O 1
ATOM 2252 N N . ILE A 1 282 ? -0.139 -7.68 -30.969 1 53.06 282 ILE A N 1
ATOM 2253 C CA . ILE A 1 282 ? 0.434 -6.48 -31.578 1 53.06 282 ILE A CA 1
ATOM 2254 C C . ILE A 1 282 ? 1.729 -6.836 -32.312 1 53.06 282 ILE A C 1
ATOM 2256 O O . ILE A 1 282 ? 2.779 -6.984 -31.672 1 53.06 282 ILE A O 1
ATOM 2260 N N . ALA A 1 283 ? 1.626 -7.418 -33.562 1 52.94 283 ALA A N 1
ATOM 2261 C CA . ALA A 1 283 ? 2.674 -7.859 -34.469 1 52.94 283 ALA A CA 1
ATOM 2262 C C . ALA A 1 283 ? 3.891 -6.941 -34.406 1 52.94 283 ALA A C 1
ATOM 2264 O O . ALA A 1 283 ? 5.031 -7.398 -34.531 1 52.94 283 ALA A O 1
ATOM 2265 N N . ASP A 1 284 ? 3.674 -5.68 -34.156 1 57.22 284 ASP A N 1
ATOM 2266 C CA . ASP A 1 284 ? 4.73 -4.711 -34.406 1 57.22 284 ASP A CA 1
ATOM 2267 C C . ASP A 1 284 ? 5.555 -4.449 -33.156 1 57.22 284 ASP A C 1
ATOM 2269 O O . ASP A 1 284 ? 6.547 -3.715 -33.219 1 57.22 284 ASP A O 1
ATOM 2273 N N . LEU A 1 285 ? 5.219 -5.121 -32.125 1 62.75 285 LEU A N 1
ATOM 2274 C CA . LEU A 1 285 ? 6.016 -4.789 -30.953 1 62.75 285 LEU A CA 1
ATOM 2275 C C . LEU A 1 285 ? 7.113 -5.828 -30.734 1 62.75 285 LEU A C 1
ATOM 2277 O O . LEU A 1 285 ? 6.824 -7.016 -30.578 1 62.75 285 LEU A O 1
ATOM 2281 N N . LEU A 1 286 ? 8.258 -5.406 -31.062 1 66.44 286 LEU A N 1
ATOM 2282 C CA . LEU A 1 286 ? 9.422 -6.273 -30.891 1 66.44 286 LEU A CA 1
ATOM 2283 C C . LEU A 1 286 ? 9.828 -6.344 -29.422 1 66.44 286 LEU A C 1
ATOM 2285 O O . LEU A 1 286 ? 10.125 -5.32 -28.812 1 66.44 286 LEU A O 1
ATOM 2289 N N . GLU A 1 287 ? 9.68 -7.48 -28.781 1 77.88 287 GLU A N 1
ATOM 2290 C CA . GLU A 1 287 ? 10.148 -7.688 -27.422 1 77.88 287 GLU A CA 1
ATOM 2291 C C . GLU A 1 287 ? 11.594 -8.195 -27.391 1 77.88 287 GLU A C 1
ATOM 2293 O O . GLU A 1 287 ? 11.945 -9.102 -28.156 1 77.88 287 GLU A O 1
ATOM 2298 N N . GLU A 1 288 ? 12.398 -7.504 -26.656 1 84.25 288 GLU A N 1
ATOM 2299 C CA . GLU A 1 288 ? 13.766 -7.98 -26.453 1 84.25 288 GLU A CA 1
ATOM 2300 C C . GLU A 1 288 ? 13.797 -9.242 -25.594 1 84.25 288 GLU A C 1
ATOM 2302 O O . GLU A 1 288 ? 13 -9.383 -24.672 1 84.25 288 GLU A O 1
ATOM 2307 N N . PRO A 1 289 ? 14.68 -10.141 -26 1 90.56 289 PRO A N 1
ATOM 2308 C CA . PRO A 1 289 ? 14.82 -11.32 -25.141 1 90.56 289 PRO A CA 1
ATOM 2309 C C . PRO A 1 289 ? 15.156 -10.953 -23.688 1 90.56 289 PRO A C 1
ATOM 2311 O O . PRO A 1 289 ? 15.891 -9.992 -23.453 1 90.56 289 PRO A O 1
ATOM 2314 N N . ILE A 1 290 ? 14.648 -11.633 -22.859 1 93.12 290 ILE A N 1
ATOM 2315 C CA . ILE A 1 290 ? 14.883 -11.398 -21.453 1 93.12 290 ILE A CA 1
ATOM 2316 C C . ILE A 1 290 ? 16.234 -12.008 -21.047 1 93.12 290 ILE A C 1
ATOM 2318 O O . ILE A 1 290 ? 16.469 -13.195 -21.266 1 93.12 290 ILE A O 1
ATOM 2322 N N . LEU A 1 291 ? 17.031 -11.117 -20.453 1 95.25 291 LEU A N 1
ATOM 2323 C CA . LEU A 1 291 ? 18.375 -11.555 -20.094 1 95.25 291 LEU A CA 1
ATOM 2324 C C . LEU A 1 291 ? 18.656 -11.289 -18.609 1 95.25 291 LEU A C 1
ATOM 2326 O O . LEU A 1 291 ? 18.234 -10.266 -18.078 1 95.25 291 LEU A O 1
ATOM 2330 N N . PHE A 1 292 ? 19.25 -12.328 -17.969 1 94.5 292 PHE A N 1
ATOM 2331 C CA . PHE A 1 292 ? 19.797 -12.18 -16.625 1 94.5 292 PHE A CA 1
ATOM 2332 C C . PHE A 1 292 ? 20.781 -13.305 -16.312 1 94.5 292 PHE A C 1
ATOM 2334 O O . PHE A 1 292 ? 20.797 -14.328 -17 1 94.5 292 PHE A O 1
ATOM 2341 N N . VAL A 1 293 ? 21.672 -13.023 -15.367 1 96.38 293 VAL A N 1
ATOM 2342 C CA . VAL A 1 293 ? 22.625 -14.023 -14.891 1 96.38 293 VAL A CA 1
ATOM 2343 C C . VAL A 1 293 ? 22.5 -14.164 -13.375 1 96.38 293 VAL A C 1
ATOM 2345 O O . VAL A 1 293 ? 22.75 -13.203 -12.633 1 96.38 293 VAL A O 1
ATOM 2348 N N . MET A 1 294 ? 22.109 -15.375 -13.055 1 95.31 294 MET A N 1
ATOM 2349 C CA . MET A 1 294 ? 21.969 -15.641 -11.625 1 95.31 294 MET A CA 1
ATOM 2350 C C . MET A 1 294 ? 22.062 -17.141 -11.328 1 95.31 294 MET A C 1
ATOM 2352 O O . MET A 1 294 ? 22.016 -17.953 -12.25 1 95.31 294 MET A O 1
ATOM 2356 N N . LYS A 1 295 ? 22.25 -17.375 -10.039 1 97.06 295 LYS A N 1
ATOM 2357 C CA . LYS A 1 295 ? 22.344 -18.781 -9.617 1 97.06 295 LYS A CA 1
ATOM 2358 C C . LYS A 1 295 ? 21.109 -19.188 -8.812 1 97.06 295 LYS A C 1
ATOM 2360 O O . LYS A 1 295 ? 20.578 -18.391 -8.031 1 97.06 295 LYS A O 1
ATOM 2365 N N . PHE A 1 296 ? 20.688 -20.344 -9.078 1 97.81 296 PHE A N 1
ATOM 2366 C CA . PHE A 1 296 ? 19.578 -20.938 -8.336 1 97.81 296 PHE A CA 1
ATOM 2367 C C . PHE A 1 296 ? 20.031 -22.219 -7.641 1 97.81 296 PHE A C 1
ATOM 2369 O O . PHE A 1 296 ? 19.656 -23.328 -8.039 1 97.81 296 PHE A O 1
ATOM 2376 N N . PRO A 1 297 ? 20.688 -22.109 -6.562 1 97.44 297 PRO A N 1
ATOM 2377 C CA . PRO A 1 297 ? 21.406 -23.25 -5.98 1 97.44 297 PRO A CA 1
ATOM 2378 C C . PRO A 1 297 ? 20.469 -24.312 -5.434 1 97.44 297 PRO A C 1
ATOM 2380 O O . PRO A 1 297 ? 20.828 -25.484 -5.363 1 97.44 297 PRO A O 1
ATOM 2383 N N . LYS A 1 298 ? 19.281 -23.984 -5.082 1 97.88 298 LYS A N 1
ATOM 2384 C CA . LYS A 1 298 ? 18.406 -24.938 -4.398 1 97.88 298 LYS A CA 1
ATOM 2385 C C . LYS A 1 298 ? 17.266 -25.359 -5.301 1 97.88 298 LYS A C 1
ATOM 2387 O O . LYS A 1 298 ? 16.344 -26.062 -4.855 1 97.88 298 LYS A O 1
ATOM 2392 N N . LEU A 1 299 ? 17.297 -24.984 -6.547 1 97.94 299 LEU A N 1
ATOM 2393 C CA . LEU A 1 299 ? 16.188 -25.25 -7.461 1 97.94 299 LEU A CA 1
ATOM 2394 C C . LEU A 1 299 ? 16.062 -26.734 -7.75 1 97.94 299 LEU A C 1
ATOM 2396 O O . LEU A 1 299 ? 17.031 -27.375 -8.164 1 97.94 299 LEU A O 1
ATOM 2400 N N . ARG A 1 300 ? 14.898 -27.297 -7.535 1 97.69 300 ARG A N 1
ATOM 2401 C CA . ARG A 1 300 ? 14.656 -28.719 -7.73 1 97.69 300 ARG A CA 1
ATOM 2402 C C . ARG A 1 300 ? 13.719 -28.953 -8.906 1 97.69 300 ARG A C 1
ATOM 2404 O O . ARG A 1 300 ? 13.828 -29.969 -9.602 1 97.69 300 ARG A O 1
ATOM 2411 N N . GLN A 1 301 ? 12.797 -28.094 -9.031 1 97.56 301 GLN A N 1
ATOM 2412 C CA . GLN A 1 301 ? 11.82 -28.203 -10.109 1 97.56 301 GLN A CA 1
ATOM 2413 C C . GLN A 1 301 ? 11.688 -26.891 -10.875 1 97.56 301 GLN A C 1
ATOM 2415 O O . GLN A 1 301 ? 11.523 -25.828 -10.273 1 97.56 301 GLN A O 1
ATOM 2420 N N . LEU A 1 302 ? 11.742 -26.938 -12.148 1 97.56 302 LEU A N 1
ATOM 2421 C CA . LEU A 1 302 ? 11.648 -25.766 -13.016 1 97.56 302 LEU A CA 1
ATOM 2422 C C . LEU A 1 302 ? 10.633 -26 -14.133 1 97.56 302 LEU A C 1
ATOM 2424 O O . LEU A 1 302 ? 10.695 -27.016 -14.82 1 97.56 302 LEU A O 1
ATOM 2428 N N . SER A 1 303 ? 9.703 -25.141 -14.242 1 97.25 303 SER A N 1
ATOM 2429 C CA . SER A 1 303 ? 8.734 -25.219 -15.328 1 97.25 303 SER A CA 1
ATOM 2430 C C . SER A 1 303 ? 8.82 -24 -16.234 1 97.25 303 SER A C 1
ATOM 2432 O O . SER A 1 303 ? 8.562 -22.875 -15.781 1 97.25 303 SER A O 1
ATOM 2434 N N . LEU A 1 304 ? 9.125 -24.203 -17.438 1 96.19 304 LEU A N 1
ATOM 2435 C CA . LEU A 1 304 ? 9.156 -23.203 -18.516 1 96.19 304 LEU A CA 1
ATOM 2436 C C . LEU A 1 304 ? 8.273 -23.625 -19.672 1 96.19 304 LEU A C 1
ATOM 2438 O O . LEU A 1 304 ? 8.625 -23.406 -20.844 1 96.19 304 LEU A O 1
ATOM 2442 N N . LEU A 1 305 ? 7.227 -24.203 -19.391 1 91.38 305 LEU A N 1
ATOM 2443 C CA . LEU A 1 305 ? 6.414 -24.906 -20.375 1 91.38 305 LEU A CA 1
ATOM 2444 C C . LEU A 1 305 ? 5.941 -23.969 -21.484 1 91.38 305 LEU A C 1
ATOM 2446 O O . LEU A 1 305 ? 5.875 -24.344 -22.641 1 91.38 305 LEU A O 1
ATOM 2450 N N . TRP A 1 306 ? 5.711 -22.719 -21.141 1 87.12 306 TRP A N 1
ATOM 2451 C CA . TRP A 1 306 ? 5.098 -21.828 -22.109 1 87.12 306 TRP A CA 1
ATOM 2452 C C . TRP A 1 306 ? 6.023 -20.656 -22.422 1 87.12 306 TRP A C 1
ATOM 2454 O O . TRP A 1 306 ? 5.629 -19.703 -23.125 1 87.12 306 TRP A O 1
ATOM 2464 N N . GLU A 1 307 ? 7.125 -20.781 -22 1 87 307 GLU A N 1
ATOM 2465 C CA . GLU A 1 307 ? 8.047 -19.656 -22.109 1 87 307 GLU A CA 1
ATOM 2466 C C . GLU A 1 307 ? 8.75 -19.641 -23.453 1 87 307 GLU A C 1
ATOM 2468 O O . GLU A 1 307 ? 9.219 -20.688 -23.938 1 87 307 GLU A O 1
ATOM 2473 N N . THR A 1 308 ? 8.758 -18.406 -24.109 1 83.12 308 THR A N 1
ATOM 2474 C CA . THR A 1 308 ? 9.43 -18.281 -25.406 1 83.12 308 THR A CA 1
ATOM 2475 C C . THR A 1 308 ? 10.258 -17 -25.453 1 83.12 308 THR A C 1
ATOM 2477 O O . THR A 1 308 ? 10.828 -16.672 -26.5 1 83.12 308 THR A O 1
ATOM 2480 N N . HIS A 1 309 ? 10.391 -16.297 -24.359 1 89.19 309 HIS A N 1
ATOM 2481 C CA . HIS A 1 309 ? 10.953 -14.953 -24.438 1 89.19 309 HIS A CA 1
ATOM 2482 C C . HIS A 1 309 ? 12.305 -14.883 -23.734 1 89.19 309 HIS A C 1
ATOM 2484 O O . HIS A 1 309 ? 13.016 -13.891 -23.844 1 89.19 309 HIS A O 1
ATOM 2490 N N . PHE A 1 310 ? 12.695 -15.906 -23.078 1 93.38 310 PHE A N 1
ATOM 2491 C CA . PHE A 1 310 ? 13.945 -15.883 -22.328 1 93.38 310 PHE A CA 1
ATOM 2492 C C . PHE A 1 310 ? 15.133 -16.109 -23.266 1 93.38 310 PHE A C 1
ATOM 2494 O O . PHE A 1 310 ? 15.086 -17 -24.125 1 93.38 310 PHE A O 1
ATOM 2501 N N . GLY A 1 311 ? 16.125 -15.312 -23.109 1 94.25 311 GLY A N 1
ATOM 2502 C CA . GLY A 1 311 ? 17.359 -15.461 -23.875 1 94.25 311 GLY A CA 1
ATOM 2503 C C . GLY A 1 311 ? 18.281 -16.531 -23.312 1 94.25 311 GLY A C 1
ATOM 2504 O O . GLY A 1 311 ? 17.953 -17.172 -22.312 1 94.25 311 GLY A O 1
ATOM 2505 N N . PRO A 1 312 ? 19.391 -16.688 -23.953 1 94.62 312 PRO A N 1
ATOM 2506 C CA . PRO A 1 312 ? 20.312 -17.766 -23.578 1 94.62 312 PRO A CA 1
ATOM 2507 C C . PRO A 1 312 ? 20.859 -17.625 -22.172 1 94.62 312 PRO A C 1
ATOM 2509 O O . PRO A 1 312 ? 20.969 -18.625 -21.438 1 94.62 312 PRO A O 1
ATOM 2512 N N . SER A 1 313 ? 21.219 -16.406 -21.797 1 96.06 313 SER A N 1
ATOM 2513 C CA . SER A 1 313 ? 21.781 -16.219 -20.453 1 96.06 313 SER A CA 1
ATOM 2514 C C . SER A 1 313 ? 20.781 -16.547 -19.375 1 96.06 313 SER A C 1
ATOM 2516 O O . SER A 1 313 ? 21.125 -17.172 -18.359 1 96.06 313 SER A O 1
ATOM 2518 N N . ALA A 1 314 ? 19.578 -16.172 -19.625 1 96.94 314 ALA A N 1
ATOM 2519 C CA . ALA A 1 314 ? 18.516 -16.469 -18.656 1 96.94 314 ALA A CA 1
ATOM 2520 C C . ALA A 1 314 ? 18.25 -17.969 -18.578 1 96.94 314 ALA A C 1
ATOM 2522 O O . ALA A 1 314 ? 18.125 -18.516 -17.469 1 96.94 314 ALA A O 1
ATOM 2523 N N . LEU A 1 315 ? 18.172 -18.578 -19.734 1 96.94 315 LEU A N 1
ATOM 2524 C CA . LEU A 1 315 ? 17.922 -20.016 -19.781 1 96.94 315 LEU A CA 1
ATOM 2525 C C . LEU A 1 315 ? 19.047 -20.797 -19.109 1 96.94 315 LEU A C 1
ATOM 2527 O O . LEU A 1 315 ? 18.781 -21.734 -18.359 1 96.94 315 LEU A O 1
ATOM 2531 N N . ARG A 1 316 ? 20.25 -20.391 -19.312 1 96.56 316 ARG A N 1
ATOM 2532 C CA . ARG A 1 316 ? 21.391 -21.016 -18.672 1 96.56 316 ARG A CA 1
ATOM 2533 C C . ARG A 1 316 ? 21.328 -20.859 -17.156 1 96.56 316 ARG A C 1
ATOM 2535 O O . ARG A 1 316 ? 21.609 -21.812 -16.422 1 96.56 316 ARG A O 1
ATOM 2542 N N . SER A 1 317 ? 20.969 -19.703 -16.734 1 97.25 317 SER A N 1
ATOM 2543 C CA . SER A 1 317 ? 20.844 -19.438 -15.305 1 97.25 317 SER A CA 1
ATOM 2544 C C . SER A 1 317 ? 19.797 -20.328 -14.648 1 97.25 317 SER A C 1
ATOM 2546 O O . SER A 1 317 ? 20.016 -20.844 -13.547 1 97.25 317 SER A O 1
ATOM 2548 N N . LEU A 1 318 ? 18.719 -20.531 -15.352 1 97.06 318 LEU A N 1
ATOM 2549 C CA . LEU A 1 318 ? 17.578 -21.234 -14.797 1 97.06 318 LEU A CA 1
ATOM 2550 C C . LEU A 1 318 ? 17.812 -22.75 -14.828 1 97.06 318 LEU A C 1
ATOM 2552 O O . LEU A 1 318 ? 17.516 -23.453 -13.859 1 97.06 318 LEU A O 1
ATOM 2556 N N . MET A 1 319 ? 18.453 -23.25 -15.867 1 96.31 319 MET A N 1
ATOM 2557 C CA . MET A 1 319 ? 18.453 -24.688 -16.094 1 96.31 319 MET A CA 1
ATOM 2558 C C . MET A 1 319 ? 19.766 -25.312 -15.656 1 96.31 319 MET A C 1
ATOM 2560 O O . MET A 1 319 ? 19.828 -26.516 -15.367 1 96.31 319 MET A O 1
ATOM 2564 N N . LEU A 1 320 ? 20.828 -24.531 -15.547 1 95.81 320 LEU A N 1
ATOM 2565 C CA . LEU A 1 320 ? 22.125 -25.188 -15.469 1 95.81 320 LEU A CA 1
ATOM 2566 C C . LEU A 1 320 ? 22.859 -24.797 -14.188 1 95.81 320 LEU A C 1
ATOM 2568 O O . LEU A 1 320 ? 23.969 -25.266 -13.93 1 95.81 320 LEU A O 1
ATOM 2572 N N . THR A 1 321 ? 22.25 -24.047 -13.367 1 96.19 321 THR A N 1
ATOM 2573 C CA . THR A 1 321 ? 22.984 -23.516 -12.227 1 96.19 321 THR A CA 1
ATOM 2574 C C . THR A 1 321 ? 22.688 -24.328 -10.969 1 96.19 321 THR A C 1
ATOM 2576 O O . THR A 1 321 ? 23.422 -24.25 -9.977 1 96.19 321 THR A O 1
ATOM 2579 N N . SER A 1 322 ? 21.703 -25.094 -10.977 1 96.69 322 SER A N 1
ATOM 2580 C CA . SER A 1 322 ? 21.375 -25.906 -9.812 1 96.69 322 SER A CA 1
ATOM 2581 C C . SER A 1 322 ? 21.844 -27.344 -9.992 1 96.69 322 SER A C 1
ATOM 2583 O O . SER A 1 322 ? 21.516 -27.984 -10.992 1 96.69 322 SER A O 1
ATOM 2585 N N . SER A 1 323 ? 22.469 -27.875 -9 1 96.12 323 SER A N 1
ATOM 2586 C CA . SER A 1 323 ? 22.859 -29.266 -9.016 1 96.12 323 SER A CA 1
ATOM 2587 C C . SER A 1 323 ? 21.766 -30.172 -8.445 1 96.12 323 SER A C 1
ATOM 2589 O O . SER A 1 323 ? 21.906 -31.391 -8.438 1 96.12 323 SER A O 1
ATOM 2591 N N . LEU A 1 324 ? 20.719 -29.547 -8.086 1 97.5 324 LEU A N 1
ATOM 2592 C CA . LEU A 1 324 ? 19.641 -30.312 -7.43 1 97.5 324 LEU A CA 1
ATOM 2593 C C . LEU A 1 324 ? 18.422 -30.406 -8.336 1 97.5 324 LEU A C 1
ATOM 2595 O O . LEU A 1 324 ? 17.391 -30.938 -7.922 1 97.5 324 LEU A O 1
ATOM 2599 N N . LEU A 1 325 ? 18.547 -29.953 -9.547 1 97.44 325 LEU A N 1
ATOM 2600 C CA . LEU A 1 325 ? 17.406 -29.922 -10.453 1 97.44 325 LEU A CA 1
ATOM 2601 C C . LEU A 1 325 ? 16.969 -31.328 -10.836 1 97.44 325 LEU A C 1
ATOM 2603 O O . LEU A 1 325 ? 17.703 -32.062 -11.508 1 97.44 325 LEU A O 1
ATOM 2607 N N . VAL A 1 326 ? 15.758 -31.703 -10.445 1 97.56 326 VAL A N 1
ATOM 2608 C CA . VAL A 1 326 ? 15.266 -33.062 -10.648 1 97.56 326 VAL A CA 1
ATOM 2609 C C . VAL A 1 326 ? 14.211 -33.062 -11.758 1 97.56 326 VAL A C 1
ATOM 2611 O O . VAL A 1 326 ? 14.141 -34 -12.547 1 97.56 326 VAL A O 1
ATOM 2614 N N . THR A 1 327 ? 13.398 -32.062 -11.773 1 97.81 327 THR A N 1
ATOM 2615 C CA . THR A 1 327 ? 12.297 -32 -12.719 1 97.81 327 THR A CA 1
ATOM 2616 C C . THR A 1 327 ? 12.43 -30.766 -13.617 1 97.81 327 THR A C 1
ATOM 2618 O O . THR A 1 327 ? 12.594 -29.656 -13.133 1 97.81 327 THR A O 1
ATOM 2621 N N . LEU A 1 328 ? 12.281 -30.969 -14.898 1 97.31 328 LEU A N 1
ATOM 2622 C CA . LEU A 1 328 ? 12.383 -29.891 -15.875 1 97.31 328 LEU A CA 1
ATOM 2623 C C . LEU A 1 328 ? 11.25 -29.969 -16.891 1 97.31 328 LEU A C 1
ATOM 2625 O O . LEU A 1 328 ? 11.109 -30.969 -17.609 1 97.31 328 LEU A O 1
ATOM 2629 N N . ALA A 1 329 ? 10.398 -29.062 -16.891 1 97.31 329 ALA A N 1
ATOM 2630 C CA . ALA A 1 329 ? 9.375 -28.891 -17.922 1 97.31 329 ALA A CA 1
ATOM 2631 C C . ALA A 1 329 ? 9.727 -27.734 -18.859 1 97.31 329 ALA A C 1
ATOM 2633 O O . ALA A 1 329 ? 9.898 -26.594 -18.422 1 97.31 329 ALA A O 1
ATOM 2634 N N . ILE A 1 330 ? 9.805 -28 -20.125 1 96 330 ILE A N 1
ATOM 2635 C CA . ILE A 1 330 ? 10.367 -26.984 -21 1 96 330 ILE A CA 1
ATOM 2636 C C . ILE A 1 330 ? 9.547 -26.906 -22.297 1 96 330 ILE A C 1
ATOM 2638 O O . ILE A 1 330 ? 8.891 -27.875 -22.672 1 96 330 ILE A O 1
ATOM 2642 N N . ASN A 1 331 ? 9.68 -25.797 -22.875 1 95.56 331 ASN A N 1
ATOM 2643 C CA . ASN A 1 331 ? 9.188 -25.594 -24.234 1 95.56 331 ASN A CA 1
ATOM 2644 C C . ASN A 1 331 ? 10.234 -25.984 -25.266 1 95.56 331 ASN A C 1
ATOM 2646 O O . ASN A 1 331 ? 11.016 -25.141 -25.719 1 95.56 331 ASN A O 1
ATOM 2650 N N . TYR A 1 332 ? 10.164 -27.156 -25.672 1 95.81 332 TYR A N 1
ATOM 2651 C CA . TYR A 1 332 ? 11.156 -27.719 -26.578 1 95.81 332 TYR A CA 1
ATOM 2652 C C . TYR A 1 332 ? 10.891 -27.281 -28.016 1 95.81 332 TYR A C 1
ATOM 2654 O O . TYR A 1 332 ? 11.75 -27.422 -28.891 1 95.81 332 TYR A O 1
ATOM 2662 N N . GLY A 1 333 ? 9.695 -26.75 -28.25 1 94.25 333 GLY A N 1
ATOM 2663 C CA . GLY A 1 333 ? 9.414 -26.141 -29.547 1 94.25 333 GLY A CA 1
ATOM 2664 C C . GLY A 1 333 ? 10.156 -24.844 -29.766 1 94.25 333 GLY A C 1
ATOM 2665 O O . GLY A 1 333 ? 10.375 -24.438 -30.922 1 94.25 333 GLY A O 1
ATOM 2666 N N . ASP A 1 334 ? 10.516 -24.203 -28.719 1 93.19 334 ASP A N 1
ATOM 2667 C CA . ASP A 1 334 ? 11.289 -22.969 -28.812 1 93.19 334 ASP A CA 1
ATOM 2668 C C . ASP A 1 334 ? 12.719 -23.25 -29.25 1 93.19 334 ASP A C 1
ATOM 2670 O O . ASP A 1 334 ? 13.43 -24.031 -28.625 1 93.19 334 ASP A O 1
ATOM 2674 N N . ASN A 1 335 ? 13.133 -22.531 -30.25 1 92.88 335 ASN A N 1
ATOM 2675 C CA . ASN A 1 335 ? 14.43 -22.781 -30.859 1 92.88 335 ASN A CA 1
ATOM 2676 C C . ASN A 1 335 ? 15.578 -22.531 -29.891 1 92.88 335 ASN A C 1
ATOM 2678 O O . ASN A 1 335 ? 16.547 -23.297 -29.844 1 92.88 335 ASN A O 1
ATOM 2682 N N . GLU A 1 336 ? 15.516 -21.484 -29.125 1 93.12 336 GLU A N 1
ATOM 2683 C CA . GLU A 1 336 ? 16.594 -21.141 -28.203 1 93.12 336 GLU A CA 1
ATOM 2684 C C . GLU A 1 336 ? 16.734 -22.172 -27.094 1 93.12 336 GLU A C 1
ATOM 2686 O O . GLU A 1 336 ? 17.844 -22.562 -26.734 1 93.12 336 GLU A O 1
ATOM 2691 N N . THR A 1 337 ? 15.633 -22.578 -26.609 1 94.75 337 THR A N 1
ATOM 2692 C CA . THR A 1 337 ? 15.633 -23.578 -25.547 1 94.75 337 THR A CA 1
ATOM 2693 C C . THR A 1 337 ? 16.188 -24.906 -26.062 1 94.75 337 THR A C 1
ATOM 2695 O O . THR A 1 337 ? 17.031 -25.531 -25.406 1 94.75 337 THR A O 1
ATOM 2698 N N . ARG A 1 338 ? 15.742 -25.312 -27.172 1 95 338 ARG A N 1
ATOM 2699 C CA . ARG A 1 338 ? 16.188 -26.562 -27.766 1 95 338 ARG A CA 1
ATOM 2700 C C . ARG A 1 338 ? 17.672 -26.547 -28.047 1 95 338 ARG A C 1
ATOM 2702 O O . ARG A 1 338 ? 18.391 -27.5 -27.75 1 95 338 ARG A O 1
ATOM 2709 N N . LYS A 1 339 ? 18.125 -25.484 -28.625 1 94.5 339 LYS A N 1
ATOM 2710 C CA . LYS A 1 339 ? 19.547 -25.344 -28.953 1 94.5 339 LYS A CA 1
ATOM 2711 C C . LYS A 1 339 ? 20.406 -25.438 -27.703 1 94.5 339 LYS A C 1
ATOM 2713 O O . LYS A 1 339 ? 21.438 -26.125 -27.703 1 94.5 339 LYS A O 1
ATOM 2718 N N . LEU A 1 340 ? 20.016 -24.812 -26.703 1 95.44 340 LEU A N 1
ATOM 2719 C CA . LEU A 1 340 ? 20.766 -24.812 -25.453 1 95.44 340 LEU A CA 1
ATOM 2720 C C . LEU A 1 340 ? 20.844 -26.219 -24.875 1 95.44 340 LEU A C 1
ATOM 2722 O O . LEU A 1 340 ? 21.922 -26.688 -24.5 1 95.44 340 LEU A O 1
ATOM 2726 N N . LEU A 1 341 ? 19.75 -26.891 -24.812 1 95.38 341 LEU A N 1
ATOM 2727 C CA . LEU A 1 341 ? 19.688 -28.219 -24.203 1 95.38 341 LEU A CA 1
ATOM 2728 C C . LEU A 1 341 ? 20.422 -29.234 -25.047 1 95.38 341 LEU A C 1
ATOM 2730 O O . LEU A 1 341 ? 21.109 -30.125 -24.516 1 95.38 341 LEU A O 1
ATOM 2734 N N . ASP A 1 342 ? 20.297 -29.094 -26.328 1 94.44 342 ASP A N 1
ATOM 2735 C CA . ASP A 1 342 ? 20.953 -30.016 -27.234 1 94.44 342 ASP A CA 1
ATOM 2736 C C . ASP A 1 342 ? 22.484 -29.891 -27.156 1 94.44 342 ASP A C 1
ATOM 2738 O O . ASP A 1 342 ? 23.203 -30.859 -27.375 1 94.44 342 ASP A O 1
ATOM 2742 N N . ARG A 1 343 ? 22.891 -28.734 -26.781 1 93.12 343 ARG A N 1
ATOM 2743 C CA . ARG A 1 343 ? 24.328 -28.469 -26.688 1 93.12 343 ARG A CA 1
ATOM 2744 C C . ARG A 1 343 ? 24.875 -28.844 -25.312 1 93.12 343 ARG A C 1
ATOM 2746 O O . ARG A 1 343 ? 26.031 -29.25 -25.188 1 93.12 343 ARG A O 1
ATOM 2753 N N . GLN A 1 344 ? 24.203 -28.484 -24.219 1 88.19 344 GLN A N 1
ATOM 2754 C CA . GLN A 1 344 ? 24.641 -28.641 -22.828 1 88.19 344 GLN A CA 1
ATOM 2755 C C . GLN A 1 344 ? 24.984 -30.094 -22.516 1 88.19 344 GLN A C 1
ATOM 2757 O O . GLN A 1 344 ? 25.953 -30.359 -21.781 1 88.19 344 GLN A O 1
ATOM 2762 N N . GLY A 1 345 ? 24.5 -31.062 -23.094 1 81.69 345 GLY A N 1
ATOM 2763 C CA . GLY A 1 345 ? 24.797 -32.469 -22.797 1 81.69 345 GLY A CA 1
ATOM 2764 C C . GLY A 1 345 ? 23.984 -33 -21.625 1 81.69 345 GLY A C 1
ATOM 2765 O O . GLY A 1 345 ? 22.781 -32.75 -21.516 1 81.69 345 GLY A O 1
ATOM 2766 N N . ARG A 1 346 ? 24.688 -33.656 -20.625 1 92.75 346 ARG A N 1
ATOM 2767 C CA . ARG A 1 346 ? 24.016 -34.375 -19.562 1 92.75 346 ARG A CA 1
ATOM 2768 C C . ARG A 1 346 ? 23.812 -33.531 -18.328 1 92.75 346 ARG A C 1
ATOM 2770 O O . ARG A 1 346 ? 24.75 -32.844 -17.891 1 92.75 346 ARG A O 1
ATOM 2777 N N . ILE A 1 347 ? 22.625 -33.531 -17.828 1 95.56 347 ILE A N 1
ATOM 2778 C CA . ILE A 1 347 ? 22.297 -32.969 -16.516 1 95.56 347 ILE A CA 1
ATOM 2779 C C . ILE A 1 347 ? 22.062 -34.094 -15.508 1 95.56 347 ILE A C 1
ATOM 2781 O O . ILE A 1 347 ? 20.969 -34.656 -15.453 1 95.56 347 ILE A O 1
ATOM 2785 N N . GLU A 1 348 ? 22.953 -34.312 -14.688 1 95.12 348 GLU A N 1
ATOM 2786 C CA . GLU A 1 348 ? 23.047 -35.531 -13.883 1 95.12 348 GLU A CA 1
ATOM 2787 C C . GLU A 1 348 ? 21.859 -35.656 -12.93 1 95.12 348 GLU A C 1
ATOM 2789 O O . GLU A 1 348 ? 21.375 -36.781 -12.68 1 95.12 348 GLU A O 1
ATOM 2794 N N . SER A 1 349 ? 21.391 -34.594 -12.406 1 96.5 349 SER A N 1
ATOM 2795 C CA . SER A 1 349 ? 20.375 -34.625 -11.367 1 96.5 349 SER A CA 1
ATOM 2796 C C . SER A 1 349 ? 18.984 -34.844 -11.953 1 96.5 349 SER A C 1
ATOM 2798 O O . SER A 1 349 ? 18.047 -35.188 -11.242 1 96.5 349 SER A O 1
ATOM 2800 N N . LEU A 1 350 ? 18.844 -34.75 -13.227 1 97 350 LEU A N 1
ATOM 2801 C CA . LEU A 1 350 ? 17.547 -34.719 -13.883 1 97 350 LEU A CA 1
ATOM 2802 C C . LEU A 1 350 ? 16.906 -36.125 -13.867 1 97 350 LEU A C 1
ATOM 2804 O O . LEU A 1 350 ? 17.562 -37.125 -14.203 1 97 350 LEU A O 1
ATOM 2808 N N . LYS A 1 351 ? 15.641 -36.219 -13.461 1 97.5 351 LYS A N 1
ATOM 2809 C CA . LYS A 1 351 ? 14.914 -37.469 -13.422 1 97.5 351 LYS A CA 1
ATOM 2810 C C . LYS A 1 351 ? 13.625 -37.406 -14.242 1 97.5 351 LYS A C 1
ATOM 2812 O O . LYS A 1 351 ? 13.156 -38.406 -14.766 1 97.5 351 LYS A O 1
ATOM 2817 N N . VAL A 1 352 ? 13.086 -36.219 -14.281 1 98 352 VAL A N 1
ATOM 2818 C CA . VAL A 1 352 ? 11.805 -36.062 -14.953 1 98 352 VAL A CA 1
ATOM 2819 C C . VAL A 1 352 ? 11.906 -34.906 -15.969 1 98 352 VAL A C 1
ATOM 2821 O O . VAL A 1 352 ? 12.406 -33.844 -15.648 1 98 352 VAL A O 1
ATOM 2824 N N . VAL A 1 353 ? 11.406 -35.125 -17.188 1 97.62 353 VAL A N 1
ATOM 2825 C CA . VAL A 1 353 ? 11.398 -34.094 -18.219 1 97.62 353 VAL A CA 1
ATOM 2826 C C . VAL A 1 353 ? 10.031 -34.062 -18.906 1 97.62 353 VAL A C 1
ATOM 2828 O O . VAL A 1 353 ? 9.484 -35.125 -19.266 1 97.62 353 VAL A O 1
ATOM 2831 N N . ILE A 1 354 ? 9.523 -32.969 -18.969 1 97.62 354 ILE A N 1
ATOM 2832 C CA . ILE A 1 354 ? 8.281 -32.75 -19.719 1 97.62 354 ILE A CA 1
ATOM 2833 C C . ILE A 1 354 ? 8.531 -31.812 -20.891 1 97.62 354 ILE A C 1
ATOM 2835 O O . ILE A 1 354 ? 9.062 -30.719 -20.703 1 97.62 354 ILE A O 1
ATOM 2839 N N . LEU A 1 355 ? 8.172 -32.25 -22.062 1 97.12 355 LEU A N 1
ATOM 2840 C CA . LEU A 1 355 ? 8.359 -31.453 -23.266 1 97.12 355 LEU A CA 1
ATOM 2841 C C . LEU A 1 355 ? 7.035 -30.859 -23.75 1 97.12 355 LEU A C 1
ATOM 2843 O O . LEU A 1 355 ? 5.992 -31.516 -23.672 1 97.12 355 LEU A O 1
ATOM 2847 N N . ASN A 1 356 ? 7.172 -29.594 -24.125 1 95.75 356 ASN A N 1
ATOM 2848 C CA . ASN A 1 356 ? 6.016 -28.891 -24.672 1 95.75 356 ASN A CA 1
ATOM 2849 C C . ASN A 1 356 ? 6.391 -28.062 -25.891 1 95.75 356 ASN A C 1
ATOM 2851 O O . ASN A 1 356 ? 7.57 -27.953 -26.234 1 95.75 356 ASN A O 1
ATOM 2855 N N . HIS A 1 357 ? 5.379 -27.641 -26.656 1 93.5 357 HIS A N 1
ATOM 2856 C CA . HIS A 1 357 ? 5.57 -26.625 -27.688 1 93.5 357 HIS A CA 1
ATOM 2857 C C . HIS A 1 357 ? 4.398 -25.641 -27.703 1 93.5 357 HIS A C 1
ATOM 2859 O O . HIS A 1 357 ? 3.283 -26 -27.312 1 93.5 357 HIS A O 1
ATOM 2865 N N . SER A 1 358 ? 4.676 -24.438 -27.969 1 87.19 358 SER A N 1
ATOM 2866 C CA . SER A 1 358 ? 3.648 -23.406 -28.062 1 87.19 358 SER A CA 1
ATOM 2867 C C . SER A 1 358 ? 2.924 -23.469 -29.406 1 87.19 358 SER A C 1
ATOM 2869 O O . SER A 1 358 ? 3.428 -24.062 -30.375 1 87.19 358 SER A O 1
ATOM 2871 N N . TYR A 1 359 ? 1.814 -22.812 -29.391 1 80.69 359 TYR A N 1
ATOM 2872 C CA . TYR A 1 359 ? 1.037 -22.766 -30.625 1 80.69 359 TYR A CA 1
ATOM 2873 C C . TYR A 1 359 ? 1.84 -22.109 -31.75 1 80.69 359 TYR A C 1
ATOM 2875 O O . TYR A 1 359 ? 2.406 -21.031 -31.578 1 80.69 359 TYR A O 1
ATOM 2883 N N . GLY A 1 360 ? 1.901 -22.797 -32.844 1 79.56 360 GLY A N 1
ATOM 2884 C CA . GLY A 1 360 ? 2.584 -22.25 -34 1 79.56 360 GLY A CA 1
ATOM 2885 C C . GLY A 1 360 ? 4.07 -22.562 -34.031 1 79.56 360 GLY A C 1
ATOM 2886 O O . GLY A 1 360 ? 4.758 -22.266 -35 1 79.56 360 GLY A O 1
ATOM 2887 N N . ALA A 1 361 ? 4.492 -23.109 -33 1 87.94 361 ALA A N 1
ATOM 2888 C CA . ALA A 1 361 ? 5.906 -23.453 -32.938 1 87.94 361 ALA A CA 1
ATOM 2889 C C . ALA A 1 361 ? 6.094 -24.891 -32.469 1 87.94 361 ALA A C 1
ATOM 2891 O O . ALA A 1 361 ? 6.621 -25.125 -31.359 1 87.94 361 ALA A O 1
ATOM 2892 N N . PRO A 1 362 ? 5.738 -25.75 -33.344 1 92.31 362 PRO A N 1
ATOM 2893 C CA . PRO A 1 362 ? 5.848 -27.156 -32.969 1 92.31 362 PRO A CA 1
ATOM 2894 C C . PRO A 1 362 ? 7.297 -27.641 -32.906 1 92.31 362 PRO A C 1
ATOM 2896 O O . PRO A 1 362 ? 8.195 -27 -33.438 1 92.31 362 PRO A O 1
ATOM 2899 N N . ILE A 1 363 ? 7.504 -28.734 -32.188 1 94.88 363 ILE A N 1
ATOM 2900 C CA . ILE A 1 363 ? 8.797 -29.406 -32.219 1 94.88 363 ILE A CA 1
ATOM 2901 C C . ILE A 1 363 ? 9.055 -29.922 -33.656 1 94.88 363 ILE A C 1
ATOM 2903 O O . ILE A 1 363 ? 8.227 -30.641 -34.219 1 94.88 363 ILE A O 1
ATOM 2907 N N . PRO A 1 364 ? 10.18 -29.547 -34.188 1 93.44 364 PRO A N 1
ATOM 2908 C CA . PRO A 1 364 ? 10.438 -29.984 -35.562 1 93.44 364 PRO A CA 1
ATOM 2909 C C . PRO A 1 364 ? 10.414 -31.5 -35.719 1 93.44 364 PRO A C 1
ATOM 2911 O O . PRO A 1 364 ? 10.969 -32.219 -34.875 1 93.44 364 PRO A O 1
ATOM 2914 N N . GLU A 1 365 ? 9.906 -31.922 -36.781 1 90.38 365 GLU A N 1
ATOM 2915 C CA . GLU A 1 365 ? 9.805 -33.344 -37.062 1 90.38 365 GLU A CA 1
ATOM 2916 C C . GLU A 1 365 ? 11.188 -33.969 -37.25 1 90.38 365 GLU A C 1
ATOM 2918 O O . GLU A 1 365 ? 11.367 -35.188 -37.031 1 90.38 365 GLU A O 1
ATOM 2923 N N . SER A 1 366 ? 12.102 -33.125 -37.594 1 89.44 366 SER A N 1
ATOM 2924 C CA . SER A 1 366 ? 13.461 -33.562 -37.875 1 89.44 366 SER A CA 1
ATOM 2925 C C . SER A 1 366 ? 14.273 -33.656 -36.562 1 89.44 366 SER A C 1
ATOM 2927 O O . SER A 1 366 ? 15.445 -34.031 -36.594 1 89.44 366 SER A O 1
ATOM 2929 N N . THR A 1 367 ? 13.625 -33.375 -35.531 1 91.12 367 THR A N 1
ATOM 2930 C CA . THR A 1 367 ? 14.336 -33.375 -34.25 1 91.12 367 THR A CA 1
ATOM 2931 C C . THR A 1 367 ? 14.883 -34.75 -33.938 1 91.12 367 THR A C 1
ATOM 2933 O O . THR A 1 367 ? 14.172 -35.75 -34.031 1 91.12 367 THR A O 1
ATOM 2936 N N . LYS A 1 368 ? 16.141 -34.844 -33.5 1 91.31 368 LYS A N 1
ATOM 2937 C CA . LYS A 1 368 ? 16.781 -36.094 -33.156 1 91.31 368 LYS A CA 1
ATOM 2938 C C . LYS A 1 368 ? 16.812 -36.312 -31.641 1 91.31 368 LYS A C 1
ATOM 2940 O O . LYS A 1 368 ? 17.391 -37.281 -31.172 1 91.31 368 LYS A O 1
ATOM 2945 N N . PHE A 1 369 ? 16.266 -35.469 -30.875 1 95.56 369 PHE A N 1
ATOM 2946 C CA . PHE A 1 369 ? 16.203 -35.531 -29.422 1 95.56 369 PHE A CA 1
ATOM 2947 C C . PHE A 1 369 ? 17.594 -35.688 -28.828 1 95.56 369 PHE A C 1
ATOM 2949 O O . PHE A 1 369 ? 17.828 -36.562 -27.984 1 95.56 369 PHE A O 1
ATOM 2956 N N . ARG A 1 370 ? 18.5 -34.844 -29.219 1 95.31 370 ARG A N 1
ATOM 2957 C CA . ARG A 1 370 ? 19.891 -34.906 -28.734 1 95.31 370 ARG A CA 1
ATOM 2958 C C . ARG A 1 370 ? 19.938 -34.75 -27.219 1 95.31 370 ARG A C 1
ATOM 2960 O O . ARG A 1 370 ? 20.719 -35.406 -26.547 1 95.31 370 ARG A O 1
ATOM 2967 N N . PHE A 1 371 ? 19.203 -33.906 -26.75 1 96 371 PHE A N 1
ATOM 2968 C CA . PHE A 1 371 ? 19.125 -33.656 -25.312 1 96 371 PHE A CA 1
ATOM 2969 C C . PHE A 1 371 ? 18.734 -34.906 -24.562 1 96 371 PHE A C 1
ATOM 2971 O O . PHE A 1 371 ? 19.406 -35.281 -23.578 1 96 371 PHE A O 1
ATOM 2978 N N . LEU A 1 372 ? 17.688 -35.562 -25.031 1 97 372 LEU A N 1
ATOM 2979 C CA . LEU A 1 372 ? 17.234 -36.781 -24.391 1 97 372 LEU A CA 1
ATOM 2980 C C . LEU A 1 372 ? 18.266 -37.906 -24.516 1 97 372 LEU A C 1
ATOM 2982 O O . LEU A 1 372 ? 18.453 -38.688 -23.594 1 97 372 LEU A O 1
ATOM 2986 N N . LYS A 1 373 ? 18.953 -37.938 -25.688 1 96.25 373 LYS A N 1
ATOM 2987 C CA . LYS A 1 373 ? 19.969 -38.969 -25.938 1 96.25 373 LYS A CA 1
ATOM 2988 C C . LYS A 1 373 ? 21.109 -38.844 -24.938 1 96.25 373 LYS A C 1
ATOM 2990 O O . LYS A 1 373 ? 21.75 -39.844 -24.594 1 96.25 373 LYS A O 1
ATOM 2995 N N . LYS A 1 374 ? 21.266 -37.719 -24.484 1 95.81 374 LYS A N 1
ATOM 2996 C CA . LYS A 1 374 ? 22.359 -37.469 -23.562 1 95.81 374 LYS A CA 1
ATOM 2997 C C . LYS A 1 374 ? 21.906 -37.656 -22.109 1 95.81 374 LYS A C 1
ATOM 2999 O O . LYS A 1 374 ? 22.734 -37.688 -21.203 1 95.81 374 LYS A O 1
ATOM 3004 N N . ASN A 1 375 ? 20.703 -37.812 -21.875 1 97.12 375 ASN A N 1
ATOM 3005 C CA . ASN A 1 375 ? 20.156 -37.938 -20.531 1 97.12 375 ASN A CA 1
ATOM 3006 C C . ASN A 1 375 ? 19.359 -39.25 -20.375 1 97.12 375 ASN A C 1
ATOM 3008 O O . ASN A 1 375 ? 18.172 -39.219 -20.047 1 97.12 375 ASN A O 1
ATOM 3012 N N . LEU A 1 376 ? 19.984 -40.344 -20.453 1 96.31 376 LEU A N 1
ATOM 3013 C CA . LEU A 1 376 ? 19.344 -41.656 -20.469 1 96.31 376 LEU A CA 1
ATOM 3014 C C . LEU A 1 376 ? 18.984 -42.094 -19.047 1 96.31 376 LEU A C 1
ATOM 3016 O O . LEU A 1 376 ? 18.297 -43.094 -18.875 1 96.31 376 LEU A O 1
ATOM 3020 N N . GLN A 1 377 ? 19.375 -41.281 -18.109 1 96.25 377 GLN A N 1
ATOM 3021 C CA . GLN A 1 377 ? 19.078 -41.625 -16.719 1 96.25 377 GLN A CA 1
ATOM 3022 C C . GLN A 1 377 ? 17.641 -41.219 -16.359 1 96.25 377 GLN A C 1
ATOM 3024 O O . GLN A 1 377 ? 17.188 -41.469 -15.242 1 96.25 377 GLN A O 1
ATOM 3029 N N . LEU A 1 378 ? 16.922 -40.594 -17.219 1 97.5 378 LEU A N 1
ATOM 3030 C CA . LEU A 1 378 ? 15.57 -40.094 -16.953 1 97.5 378 LEU A CA 1
ATOM 3031 C C . LEU A 1 378 ? 14.633 -41.25 -16.578 1 97.5 378 LEU A C 1
ATOM 3033 O O . LEU A 1 378 ? 14.719 -42.344 -17.141 1 97.5 378 LEU A O 1
ATOM 3037 N N . GLU A 1 379 ? 13.82 -40.969 -15.625 1 97.88 379 GLU A N 1
ATOM 3038 C CA . GLU A 1 379 ? 12.859 -41.938 -15.133 1 97.88 379 GLU A CA 1
ATOM 3039 C C . GLU A 1 379 ? 11.461 -41.656 -15.664 1 97.88 379 GLU A C 1
ATOM 3041 O O . GLU A 1 379 ? 10.602 -42.531 -15.672 1 97.88 379 GLU A O 1
ATOM 3046 N N . ALA A 1 380 ? 11.266 -40.469 -15.969 1 98.25 380 ALA A N 1
ATOM 3047 C CA . ALA A 1 380 ? 9.953 -40.062 -16.469 1 98.25 380 ALA A CA 1
ATOM 3048 C C . ALA A 1 380 ? 10.078 -39.062 -17.609 1 98.25 380 ALA A C 1
ATOM 3050 O O . ALA A 1 380 ? 10.891 -38.125 -17.531 1 98.25 380 ALA A O 1
ATOM 3051 N N . ILE A 1 38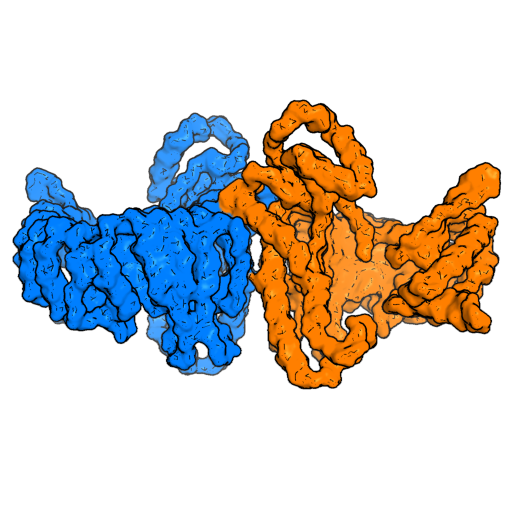1 ? 9.305 -39.219 -18.656 1 98.06 381 ILE A N 1
ATOM 3052 C CA . ILE A 1 381 ? 9.273 -38.312 -19.781 1 98.06 381 ILE A CA 1
ATOM 3053 C C . ILE A 1 381 ? 7.828 -38.094 -20.234 1 98.06 381 ILE A C 1
ATOM 3055 O O . ILE A 1 381 ? 7.027 -39.031 -20.25 1 98.06 381 ILE A O 1
ATOM 3059 N N . GLY A 1 382 ? 7.539 -36.875 -20.391 1 97.31 382 GLY A N 1
ATOM 3060 C CA . GLY A 1 382 ? 6.184 -36.594 -20.844 1 97.31 382 GLY A CA 1
ATOM 3061 C C . GLY A 1 382 ? 6.121 -35.531 -21.922 1 97.31 382 GLY A C 1
ATOM 3062 O O . GLY A 1 382 ? 6.965 -34.625 -21.984 1 97.31 382 GLY A O 1
ATOM 3063 N N . PHE A 1 383 ? 5.102 -35.688 -22.766 1 96.31 383 PHE A N 1
ATOM 3064 C CA . PHE A 1 383 ? 4.75 -34.688 -23.766 1 96.31 383 PHE A CA 1
ATOM 3065 C C . PHE A 1 383 ? 3.457 -33.969 -23.375 1 96.31 383 PHE A C 1
ATOM 3067 O O . PHE A 1 383 ? 2.389 -34.594 -23.359 1 96.31 383 PHE A O 1
ATOM 3074 N N . TYR A 1 384 ? 3.613 -32.75 -23.172 1 94.44 384 TYR A N 1
ATOM 3075 C CA . TYR A 1 384 ? 2.461 -31.953 -22.75 1 94.44 384 TYR A CA 1
ATOM 3076 C C . TYR A 1 384 ? 1.563 -31.609 -23.938 1 94.44 384 TYR A C 1
ATOM 3078 O O . TYR A 1 384 ? 0.336 -31.656 -23.828 1 94.44 384 TYR A O 1
ATOM 3086 N N . SER A 1 385 ? 2.121 -31.344 -25.047 1 93.94 385 SER A N 1
ATOM 3087 C CA . SER A 1 385 ? 1.392 -31 -26.266 1 93.94 385 SER A CA 1
ATOM 3088 C C . SER A 1 385 ? 1.2 -32.219 -27.141 1 93.94 385 SER A C 1
ATOM 3090 O O . SER A 1 385 ? 1.943 -33.219 -27.031 1 93.94 385 SER A O 1
ATOM 3092 N N . ALA A 1 386 ? 0.26 -32.031 -27.969 1 94.44 386 ALA A N 1
ATOM 3093 C CA . ALA A 1 386 ? 0.035 -33.094 -28.953 1 94.44 386 ALA A CA 1
ATOM 3094 C C . ALA A 1 386 ? 1.096 -33.062 -30.047 1 94.44 386 ALA A C 1
ATOM 3096 O O . ALA A 1 386 ? 1.379 -32 -30.609 1 94.44 386 ALA A O 1
ATOM 3097 N N . GLU A 1 387 ? 1.641 -34.25 -30.234 1 94.81 387 GLU A N 1
ATOM 3098 C CA . GLU A 1 387 ? 2.701 -34.344 -31.234 1 94.81 387 GLU A CA 1
ATOM 3099 C C . GLU A 1 387 ? 2.299 -35.25 -32.406 1 94.81 387 GLU A C 1
ATOM 3101 O O . GLU A 1 387 ? 1.37 -36.062 -32.25 1 94.81 387 GLU A O 1
ATOM 3106 N N . THR A 1 388 ? 3.012 -35.125 -33.5 1 93.38 388 THR A N 1
ATOM 3107 C CA . THR A 1 388 ? 2.742 -35.938 -34.688 1 93.38 388 THR A CA 1
ATOM 3108 C C . THR A 1 388 ? 3.119 -37.406 -34.438 1 93.38 388 THR A C 1
ATOM 3110 O O . THR A 1 388 ? 3.963 -37.688 -33.562 1 93.38 388 THR A O 1
ATOM 3113 N N . LYS A 1 389 ? 2.496 -38.281 -35.25 1 93.19 389 LYS A N 1
ATOM 3114 C CA . LYS A 1 389 ? 2.797 -39.688 -35.156 1 93.19 389 LYS A CA 1
ATOM 3115 C C . LYS A 1 389 ? 4.273 -39.969 -35.438 1 93.19 389 LYS A C 1
ATOM 3117 O O . LYS A 1 389 ? 4.902 -40.781 -34.781 1 93.19 389 LYS A O 1
ATOM 3122 N N . THR A 1 390 ? 4.77 -39.219 -36.375 1 93.69 390 THR A N 1
ATOM 3123 C CA . THR A 1 390 ? 6.16 -39.406 -36.781 1 93.69 390 THR A CA 1
ATOM 3124 C C . THR A 1 390 ? 7.102 -39.062 -35.625 1 93.69 390 THR A C 1
ATOM 3126 O O . THR A 1 390 ? 8.047 -39.812 -35.344 1 93.69 390 THR A O 1
ATOM 3129 N N . LEU A 1 391 ? 6.812 -38.031 -34.969 1 95.19 391 LEU A N 1
ATOM 3130 C CA . LEU A 1 391 ? 7.668 -37.594 -33.875 1 95.19 391 LEU A CA 1
ATOM 3131 C C . LEU A 1 391 ? 7.582 -38.562 -32.688 1 95.19 391 LEU A C 1
ATOM 3133 O O . LEU A 1 391 ? 8.602 -38.875 -32.094 1 95.19 391 LEU A O 1
ATOM 3137 N N . ILE A 1 392 ? 6.438 -38.969 -32.344 1 95.69 392 ILE A N 1
ATOM 3138 C CA . ILE A 1 392 ? 6.23 -39.906 -31.219 1 95.69 392 ILE A CA 1
ATOM 3139 C C . ILE A 1 392 ? 6.922 -41.219 -31.5 1 95.69 392 ILE A C 1
ATOM 3141 O O . ILE A 1 392 ? 7.562 -41.812 -30.625 1 95.69 392 ILE A O 1
ATOM 3145 N N . ASN A 1 393 ? 6.785 -41.688 -32.719 1 94.19 393 ASN A N 1
ATOM 3146 C CA . ASN A 1 393 ? 7.441 -42.938 -33.094 1 94.19 393 ASN A CA 1
ATOM 3147 C C . ASN A 1 393 ? 8.961 -42.844 -33 1 94.19 393 ASN A C 1
ATOM 3149 O O . ASN A 1 393 ? 9.633 -43.781 -32.562 1 94.19 393 ASN A O 1
ATOM 3153 N N . ARG A 1 394 ? 9.414 -41.781 -33.438 1 94.69 394 ARG A N 1
ATOM 3154 C CA . ARG A 1 394 ? 10.844 -41.531 -33.312 1 94.69 394 ARG A CA 1
ATOM 3155 C C . ARG A 1 394 ? 11.273 -41.562 -31.844 1 94.69 394 ARG A C 1
ATOM 3157 O O . ARG A 1 394 ? 12.312 -42.125 -31.5 1 94.69 394 ARG A O 1
ATOM 3164 N N . PHE A 1 395 ? 10.539 -40.906 -31.062 1 96.31 395 PHE A N 1
ATOM 3165 C CA . PHE A 1 395 ? 10.82 -40.906 -29.625 1 96.31 395 PHE A CA 1
ATOM 3166 C C . PHE A 1 395 ? 10.766 -42.312 -29.047 1 96.31 395 PHE A C 1
ATOM 3168 O O . PHE A 1 395 ? 11.625 -42.688 -28.25 1 96.31 395 PHE A O 1
ATOM 3175 N N . LEU A 1 396 ? 9.711 -43.062 -29.438 1 96.5 396 LEU A N 1
ATOM 3176 C CA . LEU A 1 396 ? 9.539 -44.406 -28.891 1 96.5 396 LEU A CA 1
ATOM 3177 C C . LEU A 1 396 ? 10.719 -45.281 -29.281 1 96.5 396 LEU A C 1
ATOM 3179 O O . LEU A 1 396 ? 11.102 -46.188 -28.516 1 96.5 396 LEU A O 1
ATOM 3183 N N . HIS A 1 397 ? 11.266 -45 -30.422 1 94.69 397 HIS A N 1
ATOM 3184 C CA . HIS A 1 397 ? 12.477 -45.719 -30.812 1 94.69 397 HIS A CA 1
ATOM 3185 C C . HIS A 1 397 ? 13.633 -45.375 -29.859 1 94.69 397 HIS A C 1
ATOM 3187 O O . HIS A 1 397 ? 14.398 -46.25 -29.484 1 94.69 397 HIS A O 1
ATOM 3193 N N . LEU A 1 398 ? 13.711 -44.188 -29.531 1 95.81 398 LEU A N 1
ATOM 3194 C CA . LEU A 1 398 ? 14.742 -43.719 -28.609 1 95.81 398 LEU A CA 1
ATOM 3195 C C . LEU A 1 398 ? 14.469 -44.219 -27.188 1 95.81 398 LEU A C 1
ATOM 3197 O O . LEU A 1 398 ? 15.398 -44.531 -26.438 1 95.81 398 LEU A O 1
ATOM 3201 N N . ALA A 1 399 ? 13.219 -44.312 -26.844 1 96.5 399 ALA A N 1
ATOM 3202 C CA . ALA A 1 399 ? 12.797 -44.688 -25.5 1 96.5 399 ALA A CA 1
ATOM 3203 C C . ALA A 1 399 ? 13.32 -46.062 -25.109 1 96.5 399 ALA A C 1
ATOM 3205 O O . ALA A 1 399 ? 13.5 -46.375 -23.938 1 96.5 399 ALA A O 1
ATOM 3206 N N . LYS A 1 400 ? 13.617 -46.875 -26.094 1 94.62 400 LYS A N 1
ATOM 3207 C CA . LYS A 1 400 ? 14.141 -48.219 -25.859 1 94.62 400 LYS A CA 1
ATOM 3208 C C . LYS A 1 400 ? 15.508 -48.188 -25.188 1 94.62 400 LYS A C 1
ATOM 3210 O O . LYS A 1 400 ? 15.914 -49.156 -24.531 1 94.62 400 LYS A O 1
ATOM 3215 N N . LYS A 1 401 ? 16.094 -47.094 -25.344 1 95.12 401 LYS A N 1
ATOM 3216 C CA . LYS A 1 401 ? 17.438 -46.938 -24.812 1 95.12 401 LYS A CA 1
ATOM 3217 C C . LYS A 1 401 ? 17.406 -46.469 -23.359 1 95.12 401 LYS A C 1
ATOM 3219 O O . LYS A 1 401 ? 18.438 -46.469 -22.672 1 95.12 401 LYS A O 1
ATOM 3224 N N . PHE A 1 402 ? 16.297 -46.031 -22.875 1 96.25 402 PHE A N 1
ATOM 3225 C CA . PHE A 1 402 ? 16.141 -45.594 -21.5 1 96.25 402 PHE A CA 1
ATOM 3226 C C . PHE A 1 402 ? 15.891 -46.781 -20.578 1 96.25 402 PHE A C 1
ATOM 3228 O O . PHE A 1 402 ? 14.758 -47.25 -20.438 1 96.25 402 PHE A O 1
ATOM 3235 N N . PHE A 1 403 ? 16.797 -47.156 -19.844 1 93.56 403 PHE A N 1
ATOM 3236 C CA . PHE A 1 403 ? 16.672 -48.375 -19.031 1 93.56 403 PHE A CA 1
ATOM 3237 C C . PHE A 1 403 ? 16.016 -48.062 -17.688 1 93.56 403 PHE A C 1
ATOM 3239 O O . PHE A 1 403 ? 15.578 -48.969 -16.984 1 93.56 403 PHE A O 1
ATOM 3246 N N . GLN A 1 404 ? 15.93 -46.812 -17.391 1 95.12 404 GLN A N 1
ATOM 3247 C CA . GLN A 1 404 ? 15.344 -46.438 -16.094 1 95.12 404 GLN A CA 1
ATOM 3248 C C . GLN A 1 404 ? 13.969 -45.781 -16.281 1 95.12 404 GLN A C 1
ATOM 3250 O O . GLN A 1 404 ? 13.336 -45.375 -15.32 1 95.12 404 GLN A O 1
ATOM 3255 N N . LEU A 1 405 ? 13.531 -45.719 -17.469 1 97 405 LEU A N 1
ATOM 3256 C CA . LEU A 1 405 ? 12.273 -45.062 -17.781 1 97 405 LEU A CA 1
ATOM 3257 C C . LEU A 1 405 ? 11.094 -45.812 -17.203 1 97 405 LEU A C 1
ATOM 3259 O O . LEU A 1 405 ? 10.852 -46.969 -17.578 1 97 405 LEU A O 1
ATOM 3263 N N . LYS A 1 406 ? 10.383 -45.219 -16.297 1 97.62 406 LYS A N 1
ATOM 3264 C CA . LYS A 1 406 ? 9.273 -45.875 -15.602 1 97.62 406 LYS A CA 1
ATOM 3265 C C . LYS A 1 406 ? 7.945 -45.188 -15.93 1 97.62 406 LYS A C 1
ATOM 3267 O O . LYS A 1 406 ? 6.883 -45.812 -15.828 1 97.62 406 LYS A O 1
ATOM 3272 N N . ILE A 1 407 ? 8.031 -43.969 -16.203 1 98.19 407 ILE A N 1
ATOM 3273 C CA . ILE A 1 407 ? 6.812 -43.188 -16.406 1 98.19 407 ILE A CA 1
ATOM 3274 C C . ILE A 1 407 ? 6.848 -42.5 -17.766 1 98.19 407 ILE A C 1
ATOM 3276 O O . ILE A 1 407 ? 7.848 -41.875 -18.125 1 98.19 407 ILE A O 1
ATOM 3280 N N . LEU A 1 408 ? 5.703 -42.625 -18.453 1 97.81 408 LEU A N 1
ATOM 3281 C CA . LEU A 1 408 ? 5.629 -42 -19.781 1 97.81 408 LEU A CA 1
ATOM 3282 C C . LEU A 1 408 ? 4.266 -41.375 -20 1 97.81 408 LEU A C 1
ATOM 3284 O O . LEU A 1 408 ? 3.238 -41.906 -19.609 1 97.81 408 LEU A O 1
ATOM 3288 N N . SER A 1 409 ? 4.309 -40.188 -20.5 1 98 409 SER A N 1
ATOM 3289 C CA . SER A 1 409 ? 3.098 -39.5 -20.953 1 98 409 SER A CA 1
ATOM 3290 C C . SER A 1 409 ? 3.203 -39.125 -22.438 1 98 409 SER A C 1
ATOM 3292 O O . SER A 1 409 ? 4.117 -38.375 -22.828 1 98 409 SER A O 1
ATOM 3294 N N . LEU A 1 410 ? 2.234 -39.562 -23.234 1 97.38 410 LEU A N 1
ATOM 3295 C CA . LEU A 1 410 ? 2.256 -39.312 -24.656 1 97.38 410 LEU A CA 1
ATOM 3296 C C . LEU A 1 410 ? 0.917 -38.75 -25.125 1 97.38 410 LEU A C 1
ATOM 3298 O O . LEU A 1 410 ? -0.138 -39.156 -24.641 1 97.38 410 LEU A O 1
ATOM 3302 N N . THR A 1 411 ? 0.999 -37.844 -26 1 96.06 411 THR A N 1
ATOM 3303 C CA . THR A 1 411 ? -0.186 -37.219 -26.578 1 96.06 411 THR A CA 1
ATOM 3304 C C . THR A 1 411 ? -0.051 -37.125 -28.094 1 96.06 411 THR A C 1
ATOM 3306 O O . THR A 1 411 ? 0.888 -36.5 -28.609 1 96.06 411 THR A O 1
ATOM 3309 N N . TRP A 1 412 ? -1.014 -37.688 -28.844 1 95.75 412 TRP A N 1
ATOM 3310 C CA . TRP A 1 412 ? -0.977 -37.688 -30.297 1 95.75 412 TRP A CA 1
ATOM 3311 C C . TRP A 1 412 ? -1.847 -36.562 -30.859 1 95.75 412 TRP A C 1
ATOM 3313 O O . TRP A 1 412 ? -2.871 -36.219 -30.266 1 95.75 412 TRP A O 1
ATOM 3323 N N . GLU A 1 413 ? -1.354 -36.062 -31.922 1 92.94 413 GLU A N 1
ATOM 3324 C CA . GLU A 1 413 ? -2.23 -35.188 -32.719 1 92.94 413 GLU A CA 1
ATOM 3325 C C . GLU A 1 413 ? -3.297 -36.031 -33.438 1 92.94 413 GLU A C 1
ATOM 3327 O O . GLU A 1 413 ? -3.062 -37.188 -33.781 1 92.94 413 GLU A O 1
ATOM 3332 N N . GLY A 1 414 ? -4.492 -35.406 -33.562 1 88.94 414 GLY A N 1
ATOM 3333 C CA . GLY A 1 414 ? -5.559 -36.125 -34.281 1 88.94 414 GLY A CA 1
ATOM 3334 C C . GLY A 1 414 ? -6.539 -36.781 -33.344 1 88.94 414 GLY A C 1
ATOM 3335 O O . GLY A 1 414 ? -6.648 -36.406 -32.156 1 88.94 414 GLY A O 1
ATOM 3336 N N . PHE A 1 415 ? -7.195 -37.812 -33.906 1 90.38 415 PHE A N 1
ATOM 3337 C CA . PHE A 1 415 ? -8.328 -38.375 -33.156 1 90.38 415 PHE A CA 1
ATOM 3338 C C . PHE A 1 415 ? -8.047 -39.812 -32.719 1 90.38 415 PHE A C 1
ATOM 3340 O O . PHE A 1 415 ? -8.922 -40.469 -32.156 1 90.38 415 PHE A O 1
ATOM 3347 N N . GLN A 1 416 ? -6.863 -40.25 -33.062 1 89.94 416 GLN A N 1
ATOM 3348 C CA . GLN A 1 416 ? -6.586 -41.656 -32.719 1 89.94 416 GLN A CA 1
ATOM 3349 C C . GLN A 1 416 ? -5.137 -41.844 -32.281 1 89.94 416 GLN A C 1
ATOM 3351 O O . GLN A 1 416 ? -4.27 -41.031 -32.625 1 89.94 416 GLN A O 1
ATOM 3356 N N . VAL A 1 417 ? -4.953 -42.875 -31.516 1 92.12 417 VAL A N 1
ATOM 3357 C CA . VAL A 1 417 ? -3.615 -43.312 -31.141 1 92.12 417 VAL A CA 1
ATOM 3358 C C . VAL A 1 417 ? -3.111 -44.344 -32.125 1 92.12 417 VAL A C 1
ATOM 3360 O O . VAL A 1 417 ? -3.842 -45.281 -32.5 1 92.12 417 VAL A O 1
ATOM 3363 N N . SER A 1 418 ? -1.976 -44.188 -32.562 1 88.88 418 SER A N 1
ATOM 3364 C CA . SER A 1 418 ? -1.401 -45.062 -33.562 1 88.88 418 SER A CA 1
ATOM 3365 C C . SER A 1 418 ? -1.174 -46.469 -33.031 1 88.88 418 SER A C 1
ATOM 3367 O O . SER A 1 418 ? -0.582 -46.656 -31.969 1 88.88 418 SER A O 1
ATOM 3369 N N . GLU A 1 419 ? -1.595 -47.469 -33.812 1 90.19 419 GLU A N 1
ATOM 3370 C CA . GLU A 1 419 ? -1.378 -48.844 -33.406 1 90.19 419 GLU A CA 1
ATOM 3371 C C . GLU A 1 419 ? 0.108 -49.188 -33.438 1 90.19 419 GLU A C 1
ATOM 3373 O O . GLU A 1 419 ? 0.571 -49.969 -32.562 1 90.19 419 GLU A O 1
ATOM 3378 N N . SER A 1 420 ? 0.72 -48.625 -34.344 1 91.5 420 SER A N 1
ATOM 3379 C CA . SER A 1 420 ? 2.16 -48.844 -34.406 1 91.5 420 SER A CA 1
ATOM 3380 C C . SER A 1 420 ? 2.857 -48.312 -33.188 1 91.5 420 SER A C 1
ATOM 3382 O O . SER A 1 420 ? 3.801 -48.906 -32.656 1 91.5 420 SER A O 1
ATOM 3384 N N . SER A 1 421 ? 2.355 -47.188 -32.75 1 94.69 421 SER A N 1
ATOM 3385 C CA . SER A 1 421 ? 2.922 -46.594 -31.531 1 94.69 421 SER A CA 1
ATOM 3386 C C . SER A 1 421 ? 2.637 -47.469 -30.312 1 94.69 421 SER A C 1
ATOM 3388 O O . SER A 1 421 ? 3.49 -47.594 -29.422 1 94.69 421 SER A O 1
ATOM 3390 N N . LEU A 1 422 ? 1.455 -47.969 -30.312 1 95.75 422 LEU A N 1
ATOM 3391 C CA . LEU A 1 422 ? 1.08 -48.812 -29.188 1 95.75 422 LEU A CA 1
ATOM 3392 C C . LEU A 1 422 ? 1.944 -50.094 -29.141 1 95.75 422 LEU A C 1
ATOM 3394 O O . LEU A 1 422 ? 2.332 -50.531 -28.062 1 95.75 422 LEU A O 1
ATOM 3398 N N . GLU A 1 423 ? 2.219 -50.594 -30.281 1 94.69 423 GLU A N 1
ATOM 3399 C CA . GLU A 1 423 ? 3.102 -51.75 -30.359 1 94.69 423 GLU A CA 1
ATOM 3400 C C . GLU A 1 423 ? 4.504 -51.406 -29.859 1 94.69 423 GLU A C 1
ATOM 3402 O O . GLU A 1 423 ? 5.121 -52.188 -29.141 1 94.69 423 GLU A O 1
ATOM 3407 N N . ALA A 1 424 ? 4.914 -50.312 -30.281 1 95.25 424 ALA A N 1
ATOM 3408 C CA . ALA A 1 424 ? 6.227 -49.875 -29.828 1 95.25 424 ALA A CA 1
ATOM 3409 C C . ALA A 1 424 ? 6.238 -49.656 -28.328 1 95.25 424 ALA A C 1
ATOM 3411 O O . ALA A 1 424 ? 7.223 -49.969 -27.656 1 95.25 424 ALA A O 1
ATOM 3412 N N . LEU A 1 425 ? 5.246 -49.094 -27.828 1 95.69 425 LEU A N 1
ATOM 3413 C CA . LEU A 1 425 ? 5.09 -48.844 -26.406 1 95.69 425 LEU A CA 1
ATOM 3414 C C . LEU A 1 425 ? 5.117 -50.125 -25.609 1 95.69 425 LEU A C 1
ATOM 3416 O O . LEU A 1 425 ? 5.668 -50.188 -24.5 1 95.69 425 LEU A O 1
ATOM 3420 N N . SER A 1 426 ? 4.527 -51.156 -26.172 1 95.12 426 SER A N 1
ATOM 3421 C CA . SER A 1 426 ? 4.418 -52.469 -25.5 1 95.12 426 SER A CA 1
ATOM 3422 C C . SER A 1 426 ? 5.785 -53.125 -25.328 1 95.12 426 SER A C 1
ATOM 3424 O O . SER A 1 426 ? 5.941 -54.031 -24.516 1 95.12 426 SER A O 1
ATOM 3426 N N . LYS A 1 427 ? 6.719 -52.562 -25.984 1 94.12 427 LYS A N 1
ATOM 3427 C CA . LYS A 1 427 ? 8.062 -53.156 -25.938 1 94.12 427 LYS A CA 1
ATOM 3428 C C . LYS A 1 427 ? 8.922 -52.469 -24.875 1 94.12 427 LYS A C 1
ATOM 3430 O O . LYS A 1 427 ? 10.109 -52.75 -24.75 1 94.12 427 LYS A O 1
ATOM 3435 N N . LEU A 1 428 ? 8.383 -51.594 -24.125 1 95.81 428 LEU A N 1
ATOM 3436 C CA . LEU A 1 428 ? 9.078 -50.938 -23.031 1 95.81 428 LEU A CA 1
ATOM 3437 C C . LEU A 1 428 ? 8.742 -51.594 -21.703 1 95.81 428 LEU A C 1
ATOM 3439 O O . LEU A 1 428 ? 7.844 -51.156 -20.984 1 95.81 428 LEU A O 1
ATOM 3443 N N . PRO A 1 429 ? 9.445 -52.562 -21.312 1 91.75 429 PRO A N 1
ATOM 3444 C CA . PRO A 1 429 ? 9.047 -53.406 -20.203 1 91.75 429 PRO A CA 1
ATOM 3445 C C . PRO A 1 429 ? 9.172 -52.719 -18.844 1 91.75 429 PRO A C 1
ATOM 3447 O O . PRO A 1 429 ? 8.602 -53.188 -17.859 1 91.75 429 PRO A O 1
ATOM 3450 N N . THR A 1 430 ? 9.891 -51.625 -18.734 1 94.88 430 THR A N 1
ATOM 3451 C CA . THR A 1 430 ? 10.156 -50.969 -17.453 1 94.88 430 THR A CA 1
ATOM 3452 C C . THR A 1 430 ? 9.016 -50.031 -17.062 1 94.88 430 THR A C 1
ATOM 3454 O O . THR A 1 430 ? 8.992 -49.531 -15.945 1 94.88 430 THR A O 1
ATOM 3457 N N . LEU A 1 431 ? 8.086 -49.812 -17.875 1 96.62 431 LEU A N 1
ATOM 3458 C CA . LEU A 1 431 ? 7.047 -48.812 -17.656 1 96.62 431 LEU A CA 1
ATOM 3459 C C . LEU A 1 431 ? 6.129 -49.219 -16.516 1 96.62 431 LEU A C 1
ATOM 3461 O O . LEU A 1 431 ? 5.613 -50.344 -16.484 1 96.62 431 LEU A O 1
ATOM 3465 N N . GLU A 1 432 ? 5.988 -48.344 -15.555 1 97.75 432 GLU A N 1
ATOM 3466 C CA . GLU A 1 432 ? 5.105 -48.562 -14.414 1 97.75 432 GLU A CA 1
ATOM 3467 C C . GLU A 1 432 ? 3.865 -47.656 -14.5 1 97.75 432 GLU A C 1
ATOM 3469 O O . GLU A 1 432 ? 2.822 -48 -13.922 1 97.75 432 GLU A O 1
ATOM 3474 N N . ALA A 1 433 ? 4.016 -46.562 -15.047 1 98.19 433 ALA A N 1
ATOM 3475 C CA . ALA A 1 433 ? 2.9 -45.625 -15.211 1 98.19 433 ALA A CA 1
ATOM 3476 C C . ALA A 1 433 ? 2.85 -45.094 -16.625 1 98.19 433 ALA A C 1
ATOM 3478 O O . ALA A 1 433 ? 3.889 -44.812 -17.234 1 98.19 433 ALA A O 1
ATOM 3479 N N . LEU A 1 434 ? 1.574 -44.938 -17.125 1 97.88 434 LEU A N 1
ATOM 3480 C CA . LEU A 1 434 ? 1.401 -44.531 -18.516 1 97.88 434 LEU A CA 1
ATOM 3481 C C . LEU A 1 434 ? 0.2 -43.594 -18.656 1 97.88 434 LEU A C 1
ATOM 3483 O O . LEU A 1 434 ? -0.874 -43.875 -18.125 1 97.88 434 LEU A O 1
ATOM 3487 N N . HIS A 1 435 ? 0.462 -42.5 -19.219 1 98.12 435 HIS A N 1
ATOM 3488 C CA . HIS A 1 435 ? -0.609 -41.594 -19.594 1 98.12 435 HIS A CA 1
ATOM 3489 C C . HIS A 1 435 ? -0.715 -41.469 -21.109 1 98.12 435 HIS A C 1
ATOM 3491 O O . HIS A 1 435 ? 0.294 -41.25 -21.797 1 98.12 435 HIS A O 1
ATOM 3497 N N . LEU A 1 436 ? -1.913 -41.594 -21.641 1 97.44 436 LEU A N 1
ATOM 3498 C CA . LEU A 1 436 ? -2.166 -41.438 -23.062 1 97.44 436 LEU A CA 1
ATOM 3499 C C . LEU A 1 436 ? -3.273 -40.406 -23.328 1 97.44 436 LEU A C 1
ATOM 3501 O O . LEU A 1 436 ? -4.25 -40.344 -22.578 1 97.44 436 LEU A O 1
ATOM 3505 N N . SER A 1 437 ? -3.049 -39.688 -24.344 1 96.5 437 SER A N 1
ATOM 3506 C CA . SER A 1 437 ? -4.059 -38.719 -24.781 1 96.5 437 SER A CA 1
ATOM 3507 C C . SER A 1 437 ? -3.965 -38.469 -26.281 1 96.5 437 SER A C 1
ATOM 3509 O O . SER A 1 437 ? -3.002 -38.875 -26.922 1 96.5 437 SER A O 1
ATOM 3511 N N . SER A 1 438 ? -5.035 -37.906 -26.828 1 95.25 438 SER A N 1
ATOM 3512 C CA . SER A 1 438 ? -5.047 -37.562 -28.25 1 95.25 438 SER A CA 1
ATOM 3513 C C . SER A 1 438 ? -5.973 -36.375 -28.516 1 95.25 438 SER A C 1
ATOM 3515 O O . SER A 1 438 ? -6.914 -36.156 -27.766 1 95.25 438 SER A O 1
ATOM 3517 N N . GLY A 1 439 ? -5.605 -35.656 -29.562 1 91.88 439 GLY A N 1
ATOM 3518 C CA . GLY A 1 439 ? -6.441 -34.531 -29.969 1 91.88 439 GLY A CA 1
ATOM 3519 C C . GLY A 1 439 ? -6.012 -33.219 -29.344 1 91.88 439 GLY A C 1
ATOM 3520 O O . GLY A 1 439 ? -4.855 -33.062 -28.953 1 91.88 439 GLY A O 1
ATOM 3521 N N . CYS A 1 440 ? -6.957 -32.312 -29.328 1 88.06 440 CYS A N 1
ATOM 3522 C CA . CYS A 1 440 ? -6.676 -30.984 -28.797 1 88.06 440 CYS A CA 1
ATOM 3523 C C . CYS A 1 440 ? -6.531 -31 -27.281 1 88.06 440 CYS A C 1
ATOM 3525 O O . CYS A 1 440 ? -7.387 -31.547 -26.594 1 88.06 440 CYS A O 1
ATOM 3527 N N . GLN A 1 441 ? -5.457 -30.422 -26.859 1 88.44 441 GLN A N 1
ATOM 3528 C CA . GLN A 1 441 ? -5.152 -30.484 -25.438 1 88.44 441 GLN A CA 1
ATOM 3529 C C . GLN A 1 441 ? -5.66 -29.25 -24.703 1 88.44 441 GLN A C 1
ATOM 3531 O O . GLN A 1 441 ? -5.5 -29.141 -23.484 1 88.44 441 GLN A O 1
ATOM 3536 N N . ILE A 1 442 ? -6.23 -28.344 -25.344 1 81.69 442 ILE A N 1
ATOM 3537 C CA . ILE A 1 442 ? -6.766 -27.125 -24.734 1 81.69 442 ILE A CA 1
ATOM 3538 C C . ILE A 1 442 ? -8.266 -27.047 -24.969 1 81.69 442 ILE A C 1
ATOM 3540 O O . ILE A 1 442 ? -8.781 -27.641 -25.922 1 81.69 442 ILE A O 1
ATOM 3544 N N . GLY A 1 443 ? -9.008 -26.359 -24.078 1 80.38 443 GLY A N 1
ATOM 3545 C CA . GLY A 1 443 ? -10.43 -26.141 -24.266 1 80.38 443 GLY A CA 1
ATOM 3546 C C . GLY A 1 443 ? -11.281 -27.188 -23.562 1 80.38 443 GLY A C 1
ATOM 3547 O O . GLY A 1 443 ? -10.758 -28.125 -22.953 1 80.38 443 GLY A O 1
ATOM 3548 N N . TRP A 1 444 ? -12.594 -27.078 -23.75 1 81.69 444 TRP A N 1
ATOM 3549 C CA . TRP A 1 444 ? -13.508 -27.938 -23 1 81.69 444 TRP A CA 1
ATOM 3550 C C . TRP A 1 444 ? -13.953 -29.109 -23.859 1 81.69 444 TRP A C 1
ATOM 3552 O O . TRP A 1 444 ? -14.453 -30.125 -23.344 1 81.69 444 TRP A O 1
ATOM 3562 N N . ARG A 1 445 ? -13.688 -29 -25.094 1 88.12 445 ARG A N 1
ATOM 3563 C CA . ARG A 1 445 ? -14.117 -30.078 -25.984 1 88.12 445 ARG A CA 1
ATOM 356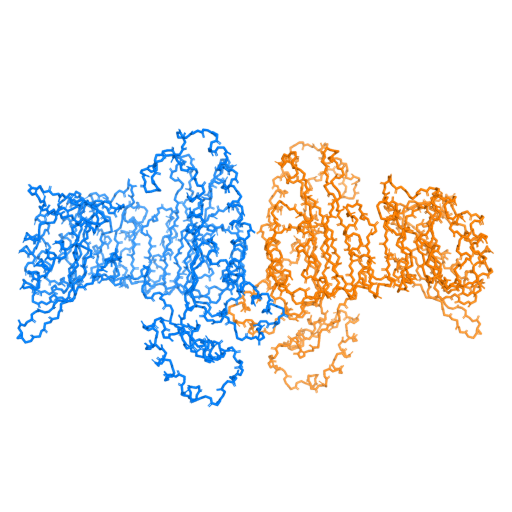4 C C . ARG A 1 445 ? -13.031 -31.125 -26.141 1 88.12 445 ARG A C 1
ATOM 3566 O O . ARG A 1 445 ? -11.852 -30.797 -26.25 1 88.12 445 ARG A O 1
ATOM 3573 N N . ASN A 1 446 ? -13.453 -32.344 -26.062 1 91.88 446 ASN A N 1
ATOM 3574 C CA . ASN A 1 446 ? -12.555 -33.469 -26.266 1 91.88 446 ASN A CA 1
ATOM 3575 C C . ASN A 1 446 ? -12.758 -34.094 -27.641 1 91.88 446 ASN A C 1
ATOM 3577 O O . ASN A 1 446 ? -13.82 -33.938 -28.25 1 91.88 446 ASN A O 1
ATOM 3581 N N . ASP A 1 447 ? -11.727 -34.875 -28.172 1 89.06 447 ASP A N 1
ATOM 3582 C CA . ASP A 1 447 ? -11.812 -35.312 -29.562 1 89.06 447 ASP A CA 1
ATOM 3583 C C . ASP A 1 447 ? -11.422 -36.781 -29.688 1 89.06 447 ASP A C 1
ATOM 3585 O O . ASP A 1 447 ? -11.438 -37.344 -30.781 1 89.06 447 ASP A O 1
ATOM 3589 N N . TRP A 1 448 ? -11.141 -37.438 -28.625 1 94.81 448 TRP A N 1
ATOM 3590 C CA . TRP A 1 448 ? -10.523 -38.75 -28.766 1 94.81 448 TRP A CA 1
ATOM 3591 C C . TRP A 1 448 ? -11.508 -39.875 -28.422 1 94.81 448 TRP A C 1
ATOM 3593 O O . TRP A 1 448 ? -11.68 -40.219 -27.25 1 94.81 448 TRP A O 1
ATOM 3603 N N . PRO A 1 449 ? -12.117 -40.406 -29.469 1 94.19 449 PRO A N 1
ATOM 3604 C CA . PRO A 1 449 ? -12.906 -41.625 -29.219 1 94.19 449 PRO A CA 1
ATOM 3605 C C . PRO A 1 449 ? -12.039 -42.812 -28.891 1 94.19 449 PRO A C 1
ATOM 3607 O O . PRO A 1 449 ? -11.5 -43.469 -29.812 1 94.19 449 PRO A O 1
ATOM 3610 N N . VAL A 1 450 ? -11.953 -43.281 -27.75 1 94.88 450 VAL A N 1
ATOM 3611 C CA . VAL A 1 450 ? -10.992 -44.25 -27.266 1 94.88 450 VAL A CA 1
ATOM 3612 C C . VAL A 1 450 ? -11.469 -45.656 -27.641 1 94.88 450 VAL A C 1
ATOM 3614 O O . VAL A 1 450 ? -12.617 -46.031 -27.391 1 94.88 450 VAL A O 1
ATOM 3617 N N . ASN A 1 451 ? -10.633 -46.375 -28.234 1 94.62 451 ASN A N 1
ATOM 3618 C CA . ASN A 1 451 ? -10.82 -47.812 -28.391 1 94.62 451 ASN A CA 1
ATOM 3619 C C . ASN A 1 451 ? -10.102 -48.594 -27.297 1 94.62 451 ASN A C 1
ATOM 3621 O O . ASN A 1 451 ? -8.945 -48.969 -27.469 1 94.62 451 ASN A O 1
ATOM 3625 N N . HIS A 1 452 ? -10.781 -48.875 -26.25 1 96.5 452 HIS A N 1
ATOM 3626 C CA . HIS A 1 452 ? -10.195 -49.469 -25.062 1 96.5 452 HIS A CA 1
ATOM 3627 C C . HIS A 1 452 ? -9.656 -50.844 -25.344 1 96.5 452 HIS A C 1
ATOM 3629 O O . HIS A 1 452 ? -8.625 -51.25 -24.812 1 96.5 452 HIS A O 1
ATOM 3635 N N . ASP A 1 453 ? -10.312 -51.562 -26.188 1 95 453 ASP A N 1
ATOM 3636 C CA . ASP A 1 453 ? -9.891 -52.938 -26.469 1 95 453 ASP A CA 1
ATOM 3637 C C . ASP A 1 453 ? -8.531 -52.938 -27.172 1 95 453 ASP A C 1
ATOM 3639 O O . ASP A 1 453 ? -7.66 -53.75 -26.828 1 95 453 ASP A O 1
ATOM 3643 N N . VAL A 1 454 ? -8.453 -52.094 -28.062 1 95.19 454 VAL A N 1
ATOM 3644 C CA . VAL A 1 454 ? -7.195 -52.031 -28.812 1 95.19 454 VAL A CA 1
ATOM 3645 C C . VAL A 1 454 ? -6.062 -51.625 -27.875 1 95.19 454 VAL A C 1
ATOM 3647 O O . VAL A 1 454 ? -4.977 -52.219 -27.906 1 95.19 454 VAL A O 1
ATOM 3650 N N . ILE A 1 455 ? -6.277 -50.625 -27.062 1 96.56 455 ILE A N 1
ATOM 3651 C CA . ILE A 1 455 ? -5.258 -50.125 -26.141 1 96.56 455 ILE A CA 1
ATOM 3652 C C . ILE A 1 455 ? -4.902 -51.219 -25.125 1 96.56 455 ILE A C 1
ATOM 3654 O O . ILE A 1 455 ? -3.725 -51.531 -24.938 1 96.56 455 ILE A O 1
ATOM 3658 N N . LYS A 1 456 ? -5.887 -51.781 -24.562 1 96.19 456 LYS A N 1
ATOM 3659 C CA . LYS A 1 456 ? -5.695 -52.812 -23.547 1 96.19 456 LYS A CA 1
ATOM 3660 C C . LYS A 1 456 ? -4.918 -54 -24.125 1 96.19 456 LYS A C 1
ATOM 3662 O O . LYS A 1 456 ? -3.904 -54.406 -23.562 1 96.19 456 LYS A O 1
ATOM 3667 N N . ASN A 1 457 ? -5.332 -54.5 -25.266 1 95.62 457 ASN A N 1
ATOM 3668 C CA . ASN A 1 457 ? -4.73 -55.688 -25.859 1 95.62 457 ASN A CA 1
ATOM 3669 C C . ASN A 1 457 ? -3.303 -55.406 -26.328 1 95.62 457 ASN A C 1
ATOM 3671 O O . ASN A 1 457 ? -2.445 -56.312 -26.25 1 95.62 457 ASN A O 1
ATOM 3675 N N . SER A 1 458 ? -3.111 -54.25 -26.797 1 96.12 458 SER A N 1
ATOM 3676 C CA . SER A 1 458 ? -1.776 -53.906 -27.281 1 96.12 458 SER A CA 1
ATOM 3677 C C . SER A 1 458 ? -0.795 -53.781 -26.125 1 96.12 458 SER A C 1
ATOM 3679 O O . SER A 1 458 ? 0.399 -54.031 -26.281 1 96.12 458 SER A O 1
ATOM 3681 N N . LEU A 1 459 ? -1.256 -53.375 -24.969 1 96.38 459 LEU A N 1
ATOM 3682 C CA . LEU A 1 459 ? -0.372 -53.031 -23.859 1 96.38 459 LEU A CA 1
ATOM 3683 C C . LEU A 1 459 ? -0.232 -54.188 -22.891 1 96.38 459 LEU A C 1
ATOM 3685 O O . LEU A 1 459 ? 0.455 -54.094 -21.875 1 96.38 459 LEU A O 1
ATOM 3689 N N . ILE A 1 460 ? -0.777 -55.312 -23.156 1 95.12 460 ILE A N 1
ATOM 3690 C CA . ILE A 1 460 ? -0.792 -56.469 -22.281 1 95.12 460 ILE A CA 1
ATOM 3691 C C . ILE A 1 460 ? 0.639 -56.875 -21.938 1 95.12 460 ILE A C 1
ATOM 3693 O O . ILE A 1 460 ? 0.923 -57.281 -20.812 1 95.12 460 ILE A O 1
ATOM 3697 N N . PRO A 1 461 ? 1.562 -56.719 -22.891 1 95.12 461 PRO A N 1
ATOM 3698 C CA . PRO A 1 461 ? 2.939 -57.125 -22.594 1 95.12 461 PRO A CA 1
ATOM 3699 C C . PRO A 1 461 ? 3.576 -56.281 -21.484 1 95.12 461 PRO A C 1
ATOM 3701 O O . PRO A 1 461 ? 4.621 -56.688 -20.953 1 95.12 461 PRO A O 1
ATOM 3704 N N . LEU A 1 462 ? 3.029 -55.156 -21.125 1 96.12 462 LEU A N 1
ATOM 3705 C CA . LEU A 1 462 ? 3.559 -54.312 -20.062 1 96.12 462 LEU A CA 1
ATOM 3706 C C . LEU A 1 462 ? 3.168 -54.875 -18.688 1 96.12 462 LEU A C 1
ATOM 3708 O O . LEU A 1 462 ? 2.266 -54.344 -18.031 1 96.12 462 LEU A O 1
ATOM 3712 N N . LYS A 1 463 ? 3.904 -55.719 -18.172 1 93.56 463 LYS A N 1
ATOM 3713 C CA . LYS A 1 463 ? 3.557 -56.5 -16.969 1 93.56 463 LYS A CA 1
ATOM 3714 C C . LYS A 1 463 ? 3.74 -55.656 -15.711 1 93.56 463 LYS A C 1
ATOM 3716 O O . LYS A 1 463 ? 3.133 -55.938 -14.672 1 93.56 463 LYS A O 1
ATOM 3721 N N . LYS A 1 464 ? 4.488 -54.625 -15.758 1 95.62 464 LYS A N 1
ATOM 3722 C CA . LYS A 1 464 ? 4.797 -53.844 -14.562 1 95.62 464 LYS A CA 1
ATOM 3723 C C . LYS A 1 464 ? 3.891 -52.625 -14.453 1 95.62 464 LYS A C 1
ATOM 3725 O O . LYS A 1 464 ? 4.023 -51.844 -13.523 1 95.62 464 LYS A O 1
ATOM 3730 N N . LEU A 1 465 ? 3.023 -52.5 -15.352 1 96.81 465 LEU A N 1
ATOM 3731 C CA . LEU A 1 465 ? 2.168 -51.312 -15.391 1 96.81 465 LEU A CA 1
ATOM 3732 C C . LEU A 1 465 ? 1.294 -51.219 -14.148 1 96.81 465 LEU A C 1
ATOM 3734 O O . LEU A 1 465 ? 0.547 -52.156 -13.844 1 96.81 465 LEU A O 1
ATOM 3738 N N . LYS A 1 466 ? 1.411 -50.094 -13.43 1 97.5 466 LYS A N 1
ATOM 3739 C CA . LYS A 1 466 ? 0.658 -49.906 -12.195 1 97.5 466 LYS A CA 1
ATOM 3740 C C . LYS A 1 466 ? -0.419 -48.844 -12.383 1 97.5 466 LYS A C 1
ATOM 3742 O O . LYS A 1 466 ? -1.457 -48.875 -11.719 1 97.5 466 LYS A O 1
ATOM 3747 N N . LYS A 1 467 ? -0.106 -47.875 -13.141 1 98.06 467 LYS A N 1
ATOM 3748 C CA . LYS A 1 467 ? -1.045 -46.781 -13.375 1 98.06 467 LYS A CA 1
ATOM 3749 C C . LYS A 1 467 ? -1.247 -46.531 -14.867 1 98.06 467 LYS A C 1
ATOM 3751 O O . LYS A 1 467 ? -0.29 -46.562 -15.641 1 98.06 467 LYS A O 1
ATOM 3756 N N . ILE A 1 468 ? -2.469 -46.312 -15.227 1 97.75 468 ILE A N 1
ATOM 3757 C CA . ILE A 1 468 ? -2.779 -45.938 -16.594 1 97.75 468 ILE A CA 1
ATOM 3758 C C . ILE A 1 468 ? -3.855 -44.844 -16.594 1 97.75 468 ILE A C 1
ATOM 3760 O O . ILE A 1 468 ? -4.789 -44.875 -15.797 1 97.75 468 ILE A O 1
ATOM 3764 N N . ALA A 1 469 ? -3.557 -43.812 -17.328 1 98.19 469 ALA A N 1
ATOM 3765 C CA . ALA A 1 469 ? -4.516 -42.719 -17.422 1 98.19 469 ALA A CA 1
ATOM 3766 C C . ALA A 1 469 ? -4.793 -42.375 -18.875 1 98.19 469 ALA A C 1
ATOM 3768 O O . ALA A 1 469 ? -3.867 -42.25 -19.688 1 98.19 469 ALA A O 1
ATOM 3769 N N . LEU A 1 470 ? -6.016 -42.219 -19.219 1 97.44 470 LEU A N 1
ATOM 3770 C CA . LEU A 1 470 ? -6.48 -41.75 -20.516 1 97.44 470 LEU A CA 1
ATOM 3771 C C . LEU A 1 470 ? -7.242 -40.438 -20.344 1 97.44 470 LEU A C 1
ATOM 3773 O O . LEU A 1 470 ? -8.219 -40.375 -19.594 1 97.44 470 LEU A O 1
ATOM 3777 N N . THR A 1 471 ? -6.734 -39.469 -21.016 1 95.81 471 THR A N 1
ATOM 3778 C CA . THR A 1 471 ? -7.391 -38.156 -20.875 1 95.81 471 THR A CA 1
ATOM 3779 C C . THR A 1 471 ? -7.852 -37.656 -22.25 1 95.81 471 THR A C 1
ATOM 3781 O O . THR A 1 471 ? -7.398 -38.125 -23.281 1 95.81 471 THR A O 1
ATOM 3784 N N . ARG A 1 472 ? -8.828 -36.688 -22.188 1 95.19 472 ARG A N 1
ATOM 3785 C CA . ARG A 1 472 ? -9.43 -36.062 -23.359 1 95.19 472 ARG A CA 1
ATOM 3786 C C . ARG A 1 472 ? -10.188 -37.094 -24.203 1 95.19 472 ARG A C 1
ATOM 3788 O O . ARG A 1 472 ? -10.164 -37.031 -25.438 1 95.19 472 ARG A O 1
ATOM 3795 N N . ASP A 1 473 ? -10.758 -38.062 -23.594 1 95.12 473 ASP A N 1
ATOM 3796 C CA . ASP A 1 473 ? -11.492 -39.156 -24.203 1 95.12 473 ASP A CA 1
ATOM 3797 C C . ASP A 1 473 ? -12.953 -38.781 -24.438 1 95.12 473 ASP A C 1
ATOM 3799 O O . ASP A 1 473 ? -13.5 -37.906 -23.719 1 95.12 473 ASP A O 1
ATOM 3803 N N . VAL A 1 474 ? -13.461 -39.312 -25.453 1 95.31 474 VAL A N 1
ATOM 3804 C CA . VAL A 1 474 ? -14.852 -39.094 -25.828 1 95.31 474 VAL A CA 1
ATOM 3805 C C . VAL A 1 474 ? -15.594 -40.438 -25.875 1 95.31 474 VAL A C 1
ATOM 3807 O O . VAL A 1 474 ? -15.023 -41.438 -26.281 1 95.31 474 VAL A O 1
ATOM 3810 N N . TYR A 1 475 ? -16.828 -40.375 -25.484 1 95.44 475 TYR A N 1
ATOM 3811 C CA . TYR A 1 475 ? -17.641 -41.594 -25.484 1 95.44 475 TYR A CA 1
ATOM 3812 C C . TYR A 1 475 ? -19.016 -41.344 -26.094 1 95.44 475 TYR A C 1
ATOM 3814 O O . TYR A 1 475 ? -19.484 -40.188 -26.109 1 95.44 475 TYR A O 1
ATOM 3822 N N . SER A 1 476 ? -19.531 -42.469 -26.641 1 94.5 476 SER A N 1
ATOM 3823 C CA . SER A 1 476 ? -20.859 -42.406 -27.234 1 94.5 476 SER A CA 1
ATOM 3824 C C . SER A 1 476 ? -21.828 -43.375 -26.547 1 94.5 476 SER A C 1
ATOM 3826 O O . SER A 1 476 ? -21.438 -44.469 -26.172 1 94.5 476 SER A O 1
ATOM 3828 N N . TYR A 1 477 ? -23.031 -42.906 -26.422 1 94.12 477 TYR A N 1
ATOM 3829 C CA . TYR A 1 477 ? -24.062 -43.75 -25.812 1 94.12 477 TYR A CA 1
ATOM 3830 C C . TYR A 1 477 ? -25.359 -43.688 -26.609 1 94.12 477 TYR A C 1
ATOM 3832 O O . TYR A 1 477 ? -25.672 -42.656 -27.219 1 94.12 477 TYR A O 1
ATOM 3840 N N . THR A 1 478 ? -26.047 -44.812 -26.625 1 91.56 478 THR A N 1
ATOM 3841 C CA . THR A 1 478 ? -27.344 -44.906 -27.281 1 91.56 478 THR A CA 1
ATOM 3842 C C . THR A 1 478 ? -28.469 -44.656 -26.297 1 91.56 478 THR A C 1
ATOM 3844 O O . THR A 1 478 ? -28.562 -45.312 -25.266 1 91.56 478 THR A O 1
ATOM 3847 N N . ARG A 1 479 ? -29.281 -43.625 -26.672 1 86.44 479 ARG A N 1
ATOM 3848 C CA . ARG A 1 479 ? -30.484 -43.312 -25.906 1 86.44 479 ARG A CA 1
ATOM 3849 C C . ARG A 1 479 ? -31.688 -43.125 -26.828 1 86.44 479 ARG A C 1
ATOM 3851 O O . ARG A 1 479 ? -31.641 -42.406 -27.812 1 86.44 479 ARG A O 1
ATOM 3858 N N . ASN A 1 480 ? -32.781 -43.875 -26.422 1 88.12 480 ASN A N 1
ATOM 3859 C CA . ASN A 1 480 ? -34.062 -43.812 -27.172 1 88.12 480 ASN A CA 1
ATOM 3860 C C . ASN A 1 480 ? -33.844 -44.094 -28.656 1 88.12 480 ASN A C 1
ATOM 3862 O O . ASN A 1 480 ? -34.375 -43.406 -29.5 1 88.12 480 ASN A O 1
ATOM 3866 N N . GLY A 1 481 ? -32.938 -45.031 -29.016 1 85.81 481 GLY A N 1
ATOM 3867 C CA . GLY A 1 481 ? -32.688 -45.469 -30.375 1 85.81 481 GLY A CA 1
ATOM 3868 C C . GLY A 1 481 ? -31.688 -44.625 -31.125 1 85.81 481 GLY A C 1
ATOM 3869 O O . GLY A 1 481 ? -31.344 -44.906 -32.281 1 85.81 481 GLY A O 1
ATOM 3870 N N . PHE A 1 482 ? -31.172 -43.531 -30.484 1 90.62 482 PHE A N 1
ATOM 3871 C CA . PHE A 1 482 ? -30.203 -42.656 -31.141 1 90.62 482 PHE A CA 1
ATOM 3872 C C . PHE A 1 482 ? -28.859 -42.719 -30.406 1 90.62 482 PHE A C 1
ATOM 3874 O O . PHE A 1 482 ? -28.828 -42.75 -29.172 1 90.62 482 PHE A O 1
ATOM 3881 N N . THR A 1 483 ? -27.812 -42.75 -31.219 1 90.31 483 THR A N 1
ATOM 3882 C CA . THR A 1 483 ? -26.484 -42.75 -30.625 1 90.31 483 THR A CA 1
ATOM 3883 C C . THR A 1 483 ? -25.953 -41.312 -30.531 1 90.31 483 THR A C 1
ATOM 3885 O O . THR A 1 483 ? -25.875 -40.594 -31.531 1 90.31 483 THR A O 1
ATOM 3888 N N . TYR A 1 484 ? -25.672 -40.875 -29.344 1 92.19 484 TYR A N 1
ATOM 3889 C CA . TYR A 1 484 ? -25.156 -39.531 -29.094 1 92.19 484 TYR A CA 1
ATOM 3890 C C . TYR A 1 484 ? -23.688 -39.594 -28.703 1 92.19 484 TYR A C 1
ATOM 3892 O O . TYR A 1 484 ? -23.281 -40.375 -27.859 1 92.19 484 TYR A O 1
ATOM 3900 N N . GLU A 1 485 ? -22.906 -38.812 -29.406 1 91.69 485 GLU A N 1
ATOM 3901 C CA . GLU A 1 485 ? -21.5 -38.625 -29.031 1 91.69 485 GLU A CA 1
ATOM 3902 C C . GLU A 1 485 ? -21.328 -37.406 -28.141 1 91.69 485 GLU A C 1
ATOM 3904 O O . GLU A 1 485 ? -21.766 -36.312 -28.5 1 91.69 485 GLU A O 1
ATOM 3909 N N . TYR A 1 486 ? -20.672 -37.594 -27.062 1 93.06 486 TYR A N 1
ATOM 3910 C CA . TYR A 1 486 ? -20.5 -36.5 -26.125 1 93.06 486 TYR A CA 1
ATOM 3911 C C . TYR A 1 486 ? -19.047 -36 -26.125 1 93.06 486 TYR A C 1
ATOM 3913 O O . TYR A 1 486 ? -18.172 -36.625 -25.531 1 93.06 486 TYR A O 1
ATOM 3921 N N . ASN A 1 487 ? -18.844 -34.875 -26.703 1 91.25 487 ASN A N 1
ATOM 3922 C CA . ASN A 1 487 ? -17.516 -34.281 -26.781 1 91.25 487 ASN A CA 1
ATOM 3923 C C . ASN A 1 487 ? -17.25 -33.375 -25.578 1 91.25 487 ASN A C 1
ATOM 3925 O O . ASN A 1 487 ? -16.156 -32.844 -25.422 1 91.25 487 ASN A O 1
ATOM 3929 N N . SER A 1 488 ? -18.219 -33.25 -24.734 1 92.25 488 SER A N 1
ATOM 3930 C CA . SER A 1 488 ? -18.109 -32.469 -23.516 1 92.25 488 SER A CA 1
ATOM 3931 C C . SER A 1 488 ? -18.625 -33.25 -22.297 1 92.25 488 SER A C 1
ATOM 3933 O O . SER A 1 488 ? -19.75 -33.719 -22.297 1 92.25 488 SER A O 1
ATOM 3935 N N . TYR A 1 489 ? -17.797 -33.25 -21.297 1 92.25 489 TYR A N 1
ATOM 3936 C CA . TYR A 1 489 ? -18.219 -33.969 -20.094 1 92.25 489 TYR A CA 1
ATOM 3937 C C . TYR A 1 489 ? -19.297 -33.188 -19.359 1 92.25 489 TYR A C 1
ATOM 3939 O O . TYR A 1 489 ? -20.094 -33.781 -18.609 1 92.25 489 TYR A O 1
ATOM 3947 N N . LYS A 1 490 ? -19.281 -31.891 -19.516 1 90.19 490 LYS A N 1
ATOM 3948 C CA . LYS A 1 490 ? -20.375 -31.125 -18.922 1 90.19 490 LYS A CA 1
ATOM 3949 C C . LYS A 1 490 ? -21.734 -31.609 -19.438 1 90.19 490 LYS A C 1
ATOM 3951 O O . LYS A 1 490 ? -22.656 -31.828 -18.656 1 90.19 490 LYS A O 1
ATOM 3956 N N . GLU A 1 491 ? -21.812 -31.797 -20.688 1 89.94 491 GLU A N 1
ATOM 3957 C CA . GLU A 1 491 ? -23.031 -32.281 -21.312 1 89.94 491 GLU A CA 1
ATOM 3958 C C . GLU A 1 491 ? -23.328 -33.719 -20.906 1 89.94 491 GLU A C 1
ATOM 3960 O O . GLU A 1 491 ? -24.469 -34.094 -20.641 1 89.94 491 GLU A O 1
ATOM 3965 N N . LEU A 1 492 ? -22.266 -34.438 -20.891 1 93.44 492 LEU A N 1
ATOM 3966 C CA . LEU A 1 492 ? -22.391 -35.844 -20.547 1 93.44 492 LEU A CA 1
ATOM 3967 C C . LEU A 1 492 ? -22.938 -36 -19.125 1 93.44 492 LEU A C 1
ATOM 3969 O O . LEU A 1 492 ? -23.781 -36.844 -18.859 1 93.44 492 LEU A O 1
ATOM 3973 N N . ARG A 1 493 ? -22.438 -35.312 -18.219 1 93.25 493 ARG A N 1
ATOM 3974 C CA . ARG A 1 493 ? -22.859 -35.375 -16.812 1 93.25 493 ARG A CA 1
ATOM 3975 C C . ARG A 1 493 ? -24.328 -35 -16.672 1 93.25 493 ARG A C 1
ATOM 3977 O O . ARG A 1 493 ? -25.031 -35.562 -15.828 1 93.25 493 ARG A O 1
ATOM 3984 N N . PHE A 1 494 ? -24.797 -34.156 -17.484 1 90.5 494 PHE A N 1
ATOM 3985 C CA . PHE A 1 494 ? -26.188 -33.719 -17.438 1 90.5 494 PHE A CA 1
ATOM 3986 C C . PHE A 1 494 ? -27.109 -34.75 -18.078 1 90.5 494 PHE A C 1
ATOM 3988 O O . PHE A 1 494 ? -28.25 -34.938 -17.641 1 90.5 494 PHE A O 1
ATOM 3995 N N . ASP A 1 495 ? -26.594 -35.406 -19 1 90.88 495 ASP A N 1
ATOM 3996 C CA . ASP A 1 495 ? -27.469 -36.188 -19.859 1 90.88 495 ASP A CA 1
ATOM 3997 C C . ASP A 1 495 ? -27.375 -37.688 -19.562 1 90.88 495 ASP A C 1
ATOM 3999 O O . ASP A 1 495 ? -28.391 -38.375 -19.484 1 90.88 495 ASP A O 1
ATOM 4003 N N . ALA A 1 496 ? -26.141 -38.188 -19.438 1 92.88 496 ALA A N 1
ATOM 4004 C CA . ALA A 1 496 ? -26 -39.656 -19.422 1 92.88 496 ALA A CA 1
ATOM 4005 C C . ALA A 1 496 ? -24.891 -40.094 -18.469 1 92.88 496 ALA A C 1
ATOM 4007 O O . ALA A 1 496 ? -24.156 -41.031 -18.75 1 92.88 496 ALA A O 1
ATOM 4008 N N . TRP A 1 497 ? -24.734 -39.469 -17.391 1 94.44 497 TRP A N 1
ATOM 4009 C CA . TRP A 1 497 ? -23.609 -39.75 -16.5 1 94.44 497 TRP A CA 1
ATOM 4010 C C . TRP A 1 497 ? -23.703 -41.125 -15.898 1 94.44 497 TRP A C 1
ATOM 4012 O O . TRP A 1 497 ? -22.672 -41.812 -15.703 1 94.44 497 TRP A O 1
ATOM 4022 N N . ASN A 1 498 ? -24.906 -41.562 -15.641 1 93.25 498 ASN A N 1
ATOM 4023 C CA . ASN A 1 498 ? -25.062 -42.906 -15.047 1 93.25 498 ASN A CA 1
ATOM 4024 C C . ASN A 1 498 ? -24.609 -44 -16.016 1 93.25 498 ASN A C 1
ATOM 4026 O O . ASN A 1 498 ? -23.938 -44.938 -15.609 1 93.25 498 ASN A O 1
ATOM 4030 N N . LEU A 1 499 ? -25.016 -43.844 -17.188 1 94 499 LEU A N 1
ATOM 4031 C CA . LEU A 1 499 ? -24.594 -44.812 -18.219 1 94 499 LEU A CA 1
ATOM 4032 C C . LEU A 1 499 ? -23.078 -44.781 -18.391 1 94 499 LEU A C 1
ATOM 4034 O O . LEU A 1 499 ? -22.438 -45.812 -18.547 1 94 499 LEU A O 1
ATOM 4038 N N . HIS A 1 500 ? -22.609 -43.625 -18.375 1 96.25 500 HIS A N 1
ATOM 4039 C CA . HIS A 1 500 ? -21.172 -43.406 -18.516 1 96.25 500 HIS A CA 1
ATOM 4040 C C . HIS A 1 500 ? -20.406 -44.062 -17.375 1 96.25 500 HIS A C 1
ATOM 4042 O O . HIS A 1 500 ? -19.406 -44.75 -17.594 1 96.25 500 HIS A O 1
ATOM 4048 N N . TRP A 1 501 ? -20.859 -43.812 -16.203 1 96.19 501 TRP A N 1
ATOM 4049 C CA . TRP A 1 501 ? -20.219 -44.375 -15 1 96.19 501 TRP A CA 1
ATOM 4050 C C . TRP A 1 501 ? -20.141 -45.875 -15.062 1 96.19 501 TRP A C 1
ATOM 4052 O O . TRP A 1 501 ? -19.109 -46.469 -14.742 1 96.19 501 TRP A O 1
ATOM 4062 N N . GLU A 1 502 ? -21.203 -46.469 -15.5 1 95.5 502 GLU A N 1
ATOM 4063 C CA . GLU A 1 502 ? -21.234 -47.938 -15.602 1 95.5 502 GLU A CA 1
ATOM 4064 C C . GLU A 1 502 ? -20.297 -48.438 -16.703 1 95.5 502 GLU A C 1
ATOM 4066 O O . GLU A 1 502 ? -19.609 -49.438 -16.531 1 95.5 502 GLU A O 1
ATOM 4071 N N . SER A 1 503 ? -20.391 -47.75 -17.734 1 96.31 503 SER A N 1
ATOM 4072 C CA . SER A 1 503 ? -19.531 -48.125 -18.844 1 96.31 503 SER A CA 1
ATOM 4073 C C . SER A 1 503 ? -18.062 -48.031 -18.453 1 96.31 503 SER A C 1
ATOM 4075 O O . SER A 1 503 ? -17.281 -48.938 -18.766 1 96.31 503 SER A O 1
ATOM 4077 N N . MET A 1 504 ? -17.688 -46.969 -17.812 1 96.94 504 MET A N 1
ATOM 4078 C CA . MET A 1 504 ? -16.297 -46.781 -17.406 1 96.94 504 MET A CA 1
ATOM 4079 C C . MET A 1 504 ? -15.883 -47.812 -16.359 1 96.94 504 MET A C 1
ATOM 4081 O O . MET A 1 504 ? -14.727 -48.25 -16.328 1 96.94 504 MET A O 1
ATOM 4085 N N . ARG A 1 505 ? -16.781 -48.125 -15.531 1 97 505 ARG A N 1
ATOM 4086 C CA . ARG A 1 505 ? -16.5 -49.156 -14.547 1 97 505 ARG A CA 1
ATOM 4087 C C . ARG A 1 505 ? -16.141 -50.469 -15.234 1 97 505 ARG A C 1
ATOM 4089 O O . ARG A 1 505 ? -15.203 -51.156 -14.828 1 97 505 ARG A O 1
ATOM 4096 N N . GLU A 1 506 ? -16.922 -50.812 -16.234 1 96.81 506 GLU A N 1
ATOM 4097 C CA . GLU A 1 506 ? -16.656 -52.031 -17 1 96.81 506 GLU A CA 1
ATOM 4098 C C . GLU A 1 506 ? -15.273 -51.969 -17.656 1 96.81 506 GLU A C 1
ATOM 4100 O O . GLU A 1 506 ? -14.539 -52.969 -17.656 1 96.81 506 GLU A O 1
ATOM 4105 N N . LYS A 1 507 ? -15.039 -50.844 -18.172 1 97 507 LYS A N 1
ATOM 4106 C CA . LYS A 1 507 ? -13.727 -50.688 -18.797 1 97 507 LYS A CA 1
ATOM 4107 C C . LYS A 1 507 ? -12.609 -50.781 -17.781 1 97 507 LYS A C 1
ATOM 4109 O O . LYS A 1 507 ? -11.578 -51.438 -18.031 1 97 507 LYS A O 1
ATOM 4114 N N . ALA A 1 508 ? -12.734 -50.156 -16.672 1 97.44 508 ALA A N 1
ATOM 4115 C CA . ALA A 1 508 ? -11.727 -50.219 -15.609 1 97.44 508 ALA A CA 1
ATOM 4116 C C . ALA A 1 508 ? -11.508 -51.625 -15.125 1 97.44 508 ALA A C 1
ATOM 4118 O O . ALA A 1 508 ? -10.383 -52.031 -14.852 1 97.44 508 ALA A O 1
ATOM 4119 N N . LEU A 1 509 ? -12.625 -52.344 -15.023 1 96.56 509 LEU A N 1
ATOM 4120 C CA . LEU A 1 509 ? -12.531 -53.719 -14.609 1 96.56 509 LEU A CA 1
ATOM 4121 C C . LEU A 1 509 ? -11.766 -54.562 -15.633 1 96.56 509 LEU A C 1
ATOM 4123 O O . LEU A 1 509 ? -10.969 -55.406 -15.258 1 96.56 509 LEU A O 1
ATOM 4127 N N . ALA A 1 510 ? -12.047 -54.281 -16.859 1 96.81 510 ALA A N 1
ATOM 4128 C CA . ALA A 1 510 ? -11.328 -55 -17.922 1 96.81 510 ALA A CA 1
ATOM 4129 C C . ALA A 1 510 ? -9.828 -54.75 -17.844 1 96.81 510 ALA A C 1
ATOM 4131 O O . ALA A 1 510 ? -9.023 -55.656 -18.047 1 96.81 510 ALA A O 1
ATOM 4132 N N . TYR A 1 511 ? -9.438 -53.5 -17.594 1 97.31 511 TYR A N 1
ATOM 4133 C CA . TYR A 1 511 ? -8.031 -53.188 -17.422 1 97.31 511 TYR A CA 1
ATOM 4134 C C . TYR A 1 511 ? -7.453 -53.906 -16.203 1 97.31 511 TYR A C 1
ATOM 4136 O O . TYR A 1 511 ? -6.332 -54.406 -16.25 1 97.31 511 TYR A O 1
ATOM 4144 N N . ALA A 1 512 ? -8.18 -53.906 -15.156 1 96.19 512 ALA A N 1
ATOM 4145 C CA . ALA A 1 512 ? -7.727 -54.562 -13.922 1 96.19 512 ALA A CA 1
ATOM 4146 C C . ALA A 1 512 ? -7.5 -56.062 -14.141 1 96.19 512 ALA A C 1
ATOM 4148 O O . ALA A 1 512 ? -6.586 -56.656 -13.555 1 96.19 512 ALA A O 1
ATOM 4149 N N . GLU A 1 513 ? -8.32 -56.625 -14.953 1 94.75 513 GLU A N 1
ATOM 4150 C CA . GLU A 1 513 ? -8.188 -58.062 -15.242 1 94.75 513 GLU A CA 1
ATOM 4151 C C . GLU A 1 513 ? -7 -58.344 -16.156 1 94.75 513 GLU A C 1
ATOM 4153 O O . GLU A 1 513 ? -6.309 -59.344 -16 1 94.75 513 GLU A O 1
ATOM 4158 N N . ALA A 1 514 ? -6.816 -57.469 -17.031 1 95.38 514 ALA A N 1
ATOM 4159 C CA . ALA A 1 514 ? -5.762 -57.656 -18.031 1 95.38 514 ALA A CA 1
ATOM 4160 C C . ALA A 1 514 ? -4.387 -57.375 -17.422 1 95.38 514 ALA A C 1
ATOM 4162 O O . ALA A 1 514 ? -3.395 -58 -17.828 1 95.38 514 ALA A O 1
ATOM 4163 N N . PHE A 1 515 ? -4.285 -56.469 -16.469 1 95.75 515 PHE A N 1
ATOM 4164 C CA . PHE A 1 515 ? -3.018 -56.094 -15.867 1 95.75 515 PHE A CA 1
ATOM 4165 C C . PHE A 1 515 ? -3.012 -56.406 -14.375 1 95.75 515 PHE A C 1
ATOM 4167 O O . PHE A 1 515 ? -3.529 -55.656 -13.562 1 95.75 515 PHE A O 1
ATOM 4174 N N . PRO A 1 516 ? -2.342 -57.406 -13.977 1 92.19 516 PRO A N 1
ATOM 4175 C CA . PRO A 1 516 ? -2.418 -57.906 -12.602 1 92.19 516 PRO A CA 1
ATOM 4176 C C . PRO A 1 516 ? -1.869 -56.906 -11.586 1 92.19 516 PRO A C 1
ATOM 4178 O O . PRO A 1 516 ? -2.275 -56.906 -10.422 1 92.19 516 PRO A O 1
ATOM 4181 N N . ASN A 1 517 ? -0.991 -55.969 -11.984 1 94.44 517 ASN A N 1
ATOM 4182 C CA . ASN A 1 517 ? -0.349 -55.094 -11.023 1 94.44 517 ASN A CA 1
ATOM 4183 C C . ASN A 1 517 ? -0.964 -53.688 -11.055 1 94.44 517 ASN A C 1
ATOM 4185 O O . ASN A 1 517 ? -0.507 -52.781 -10.344 1 94.44 517 ASN A O 1
ATOM 4189 N N . ILE A 1 518 ? -1.971 -53.5 -11.766 1 96.19 518 ILE A N 1
ATOM 4190 C CA . ILE A 1 518 ? -2.545 -52.156 -11.953 1 96.19 518 ILE A CA 1
ATOM 4191 C C . ILE A 1 518 ? -3.23 -51.688 -10.664 1 96.19 518 ILE A C 1
ATOM 4193 O O . ILE A 1 518 ? -3.93 -52.5 -10.016 1 96.19 518 ILE A O 1
ATOM 4197 N N . GLU A 1 519 ? -2.92 -50.5 -10.25 1 96.75 519 GLU A N 1
ATOM 4198 C CA . GLU A 1 519 ? -3.471 -49.938 -9.016 1 96.75 519 GLU A CA 1
ATOM 4199 C C . GLU A 1 519 ? -4.387 -48.781 -9.305 1 96.75 519 GLU A C 1
ATOM 4201 O O . GLU A 1 519 ? -5.227 -48.406 -8.484 1 96.75 519 GLU A O 1
ATOM 4206 N N . LEU A 1 520 ? -4.133 -48.156 -10.414 1 97.62 520 LEU A N 1
ATOM 4207 C CA . LEU A 1 520 ? -4.895 -46.969 -10.734 1 97.62 520 LEU A CA 1
ATOM 4208 C C . LEU A 1 520 ? -5.234 -46.906 -12.219 1 97.62 520 LEU A C 1
ATOM 4210 O O . LEU A 1 520 ? -4.367 -47.125 -13.07 1 97.62 520 LEU A O 1
ATOM 4214 N N . VAL A 1 521 ? -6.488 -46.656 -12.492 1 97.88 521 VAL A N 1
ATOM 4215 C CA . VAL A 1 521 ? -6.957 -46.438 -13.859 1 97.88 521 VAL A CA 1
ATOM 4216 C C . VAL A 1 521 ? -7.789 -45.156 -13.914 1 97.88 521 VAL A C 1
ATOM 4218 O O . VAL A 1 521 ? -8.727 -44.969 -13.133 1 97.88 521 VAL A O 1
ATOM 4221 N N . HIS A 1 522 ? -7.355 -44.312 -14.742 1 98.25 522 HIS A N 1
ATOM 4222 C CA . HIS A 1 522 ? -8.148 -43.094 -14.953 1 98.25 522 HIS A CA 1
ATOM 4223 C C . HIS A 1 522 ? -8.695 -43.031 -16.375 1 98.25 522 HIS A C 1
ATOM 4225 O O . HIS A 1 522 ? -7.926 -43.094 -17.344 1 98.25 522 HIS A O 1
ATOM 4231 N N . THR A 1 523 ? -9.977 -42.938 -16.516 1 96.69 523 THR A N 1
ATOM 4232 C CA . THR A 1 523 ? -10.633 -42.781 -17.812 1 96.69 523 THR A CA 1
ATOM 4233 C C . THR A 1 523 ? -12.016 -42.156 -17.641 1 96.69 523 THR A C 1
ATOM 4235 O O . THR A 1 523 ? -12.672 -42.344 -16.609 1 96.69 523 THR A O 1
ATOM 4238 N N . GLY A 1 524 ? -12.367 -41.344 -18.609 1 95.69 524 GLY A N 1
ATOM 4239 C CA . GLY A 1 524 ? -13.68 -40.719 -18.578 1 95.69 524 GLY A CA 1
ATOM 4240 C C . GLY A 1 524 ? -13.883 -39.781 -17.406 1 95.69 524 GLY A C 1
ATOM 4241 O O . GLY A 1 524 ? -14.977 -39.719 -16.844 1 95.69 524 GLY A O 1
ATOM 4242 N N . GLU A 1 525 ? -12.906 -39.188 -16.859 1 95.25 525 GLU A N 1
ATOM 4243 C CA . GLU A 1 525 ? -12.898 -38.25 -15.742 1 95.25 525 GLU A CA 1
ATOM 4244 C C . GLU A 1 525 ? -13.234 -38.938 -14.422 1 95.25 525 GLU A C 1
ATOM 4246 O O . GLU A 1 525 ? -13.742 -38.312 -13.492 1 95.25 525 GLU A O 1
ATOM 4251 N N . ILE A 1 526 ? -12.969 -40.219 -14.469 1 97 526 ILE A N 1
ATOM 4252 C CA . ILE A 1 526 ? -13.148 -41.031 -13.258 1 97 526 ILE A CA 1
ATOM 4253 C C . ILE A 1 526 ? -11.852 -41.781 -12.938 1 97 526 ILE A C 1
ATOM 4255 O O . ILE A 1 526 ? -11.234 -42.375 -13.82 1 97 526 ILE A O 1
ATOM 4259 N N . THR A 1 527 ? -11.469 -41.656 -11.719 1 97.56 527 THR A N 1
ATOM 4260 C CA . THR A 1 527 ? -10.289 -42.375 -11.258 1 97.56 527 THR A CA 1
ATOM 4261 C C . THR A 1 527 ? -10.688 -43.625 -10.445 1 97.56 527 THR A C 1
ATOM 4263 O O . THR A 1 527 ? -11.453 -43.5 -9.484 1 97.56 527 THR A O 1
ATOM 4266 N N . TYR A 1 528 ? -10.203 -44.719 -10.844 1 97 528 TYR A N 1
ATOM 4267 C CA . TYR A 1 528 ? -10.469 -45.969 -10.148 1 97 528 TYR A CA 1
ATOM 4268 C C . TYR A 1 528 ? -9.227 -46.469 -9.414 1 97 528 TYR A C 1
ATOM 4270 O O . TYR A 1 528 ? -8.188 -46.688 -10.023 1 97 528 TYR A O 1
ATOM 4278 N N . GLU A 1 529 ? -9.359 -46.562 -8.164 1 96.56 529 GLU A N 1
ATOM 4279 C CA . GLU A 1 529 ? -8.344 -47.25 -7.363 1 96.56 529 GLU A CA 1
ATOM 4280 C C . GLU A 1 529 ? -8.648 -48.719 -7.227 1 96.56 529 GLU A C 1
ATOM 4282 O O . GLU A 1 529 ? -9.766 -49.125 -6.879 1 96.56 529 GLU A O 1
ATOM 4287 N N . ILE A 1 530 ? -7.68 -49.531 -7.484 1 96.19 530 ILE A N 1
ATOM 4288 C CA . ILE A 1 530 ? -7.891 -50.969 -7.547 1 96.19 530 ILE A CA 1
ATOM 4289 C C . ILE A 1 530 ? -7.223 -51.656 -6.352 1 96.19 530 ILE A C 1
ATOM 4291 O O . ILE A 1 530 ? -6.027 -51.469 -6.113 1 96.19 530 ILE A O 1
ATOM 4295 N N . PHE A 1 531 ? -8.047 -52.312 -5.672 1 93.44 531 PHE A N 1
ATOM 4296 C CA . PHE A 1 531 ? -7.578 -53.125 -4.551 1 93.44 531 PHE A CA 1
ATOM 4297 C C . PHE A 1 531 ? -7.797 -54.594 -4.828 1 93.44 531 PHE A C 1
ATOM 4299 O O . PHE A 1 531 ? -8.836 -55 -5.367 1 93.44 531 PHE A O 1
ATOM 4306 N N . ARG A 1 532 ? -6.805 -55.344 -4.539 1 91.38 532 ARG A N 1
ATOM 4307 C CA . ARG A 1 532 ? -6.898 -56.781 -4.77 1 91.38 532 ARG A CA 1
ATOM 4308 C C . ARG A 1 532 ? -6.805 -57.562 -3.457 1 91.38 532 ARG A C 1
ATOM 4310 O O . ARG A 1 532 ? -5.918 -57.281 -2.641 1 91.38 532 ARG A O 1
ATOM 4317 N N . GLN A 1 533 ? -7.918 -58.25 -3.082 1 86.25 533 GLN A N 1
ATOM 4318 C CA . GLN A 1 533 ? -7.938 -59.188 -1.956 1 86.25 533 GLN A CA 1
ATOM 4319 C C . GLN A 1 533 ? -8.234 -60.625 -2.42 1 86.25 533 GLN A C 1
ATOM 4321 O O . GLN A 1 533 ? -9.344 -60.906 -2.861 1 86.25 533 GLN A O 1
ATOM 4326 N N . GLU A 1 534 ? -7.516 -61.688 -1.918 1 71.69 534 GLU A N 1
ATOM 4327 C CA . GLU A 1 534 ? -7.645 -63.125 -2.125 1 71.69 534 GLU A CA 1
ATOM 4328 C C . GLU A 1 534 ? -8.18 -63.438 -3.52 1 71.69 534 GLU A C 1
ATOM 4330 O O . GLU A 1 534 ? -8.945 -64.375 -3.697 1 71.69 534 GLU A O 1
ATOM 4335 N N . LYS A 1 535 ? -8.578 -62.938 -4.59 1 79.12 535 LYS A N 1
ATOM 4336 C CA . LYS A 1 535 ? -8.992 -63.156 -5.973 1 79.12 535 LYS A CA 1
ATOM 4337 C C . LYS A 1 535 ? -10.102 -62.188 -6.371 1 79.12 535 LYS A C 1
ATOM 4339 O O . LYS A 1 535 ? -10.578 -62.219 -7.508 1 79.12 535 LYS A O 1
ATOM 4344 N N . ILE A 1 536 ? -10.344 -61.375 -5.551 1 88.75 536 ILE A N 1
ATOM 4345 C CA . ILE A 1 536 ? -11.438 -60.438 -5.84 1 88.75 536 ILE A CA 1
ATOM 4346 C C . ILE A 1 536 ? -10.883 -59.031 -6.113 1 88.75 536 ILE A C 1
ATOM 4348 O O . ILE A 1 536 ? -10.031 -58.562 -5.363 1 88.75 536 ILE A O 1
ATOM 4352 N N . ILE A 1 537 ? -11.266 -58.562 -7.234 1 93 537 ILE A N 1
ATOM 4353 C CA . ILE A 1 537 ? -10.891 -57.188 -7.605 1 93 537 ILE A CA 1
ATOM 4354 C C . ILE A 1 537 ? -11.953 -56.219 -7.113 1 93 537 ILE A C 1
ATOM 4356 O O . ILE A 1 537 ? -13.133 -56.375 -7.426 1 93 537 ILE A O 1
ATOM 4360 N N . LYS A 1 538 ? -11.492 -55.281 -6.266 1 93.25 538 LYS A N 1
ATOM 4361 C CA . LYS A 1 538 ? -12.375 -54.219 -5.801 1 93.25 538 LYS A CA 1
ATOM 4362 C C . LYS A 1 538 ? -11.969 -52.875 -6.379 1 93.25 538 LYS A C 1
ATOM 4364 O O . LYS A 1 538 ? -10.781 -52.562 -6.426 1 93.25 538 LYS A O 1
ATOM 4369 N N . LEU A 1 539 ? -12.984 -52.188 -6.848 1 94.31 539 LEU A N 1
ATOM 4370 C CA . LEU A 1 539 ? -12.742 -50.906 -7.449 1 94.31 539 LEU A CA 1
ATOM 4371 C C . LEU A 1 539 ? -13.359 -49.781 -6.602 1 94.31 539 LEU A C 1
ATOM 4373 O O . LEU A 1 539 ? -14.492 -49.906 -6.137 1 94.31 539 LEU A O 1
ATOM 4377 N N . ARG A 1 540 ? -12.531 -48.844 -6.289 1 94.62 540 ARG A N 1
ATOM 4378 C CA . ARG A 1 540 ? -13.055 -47.594 -5.719 1 94.62 540 ARG A CA 1
ATOM 4379 C C . ARG A 1 540 ? -13.055 -46.469 -6.746 1 94.62 540 ARG A C 1
ATOM 4381 O O . ARG A 1 540 ? -11.992 -46.062 -7.238 1 94.62 540 ARG A O 1
ATOM 4388 N N . ALA A 1 541 ? -14.211 -45.969 -7 1 94.81 541 ALA A N 1
ATOM 4389 C CA . ALA A 1 541 ? -14.359 -44.938 -8.031 1 94.81 541 ALA A CA 1
ATOM 4390 C C . ALA A 1 541 ? -14.422 -43.562 -7.41 1 94.81 541 ALA A C 1
ATOM 4392 O O . ALA A 1 541 ? -15.07 -43.344 -6.379 1 94.81 541 ALA A O 1
ATOM 4393 N N . ILE A 1 542 ? -13.688 -42.625 -7.988 1 93.62 542 ILE A N 1
ATOM 4394 C CA . ILE A 1 542 ? -13.688 -41.219 -7.566 1 93.62 542 ILE A CA 1
ATOM 4395 C C . ILE A 1 542 ? -13.969 -40.344 -8.766 1 93.62 542 ILE A C 1
ATOM 4397 O O . ILE A 1 542 ? -13.312 -40.438 -9.805 1 93.62 542 ILE A O 1
ATOM 4401 N N . ASP A 1 543 ? -14.984 -39.531 -8.664 1 93.44 543 ASP A N 1
ATOM 4402 C CA . ASP A 1 543 ? -15.203 -38.5 -9.664 1 93.44 543 ASP A CA 1
ATOM 4403 C C . ASP A 1 543 ? -14.062 -37.469 -9.664 1 93.44 543 ASP A C 1
ATOM 4405 O O . ASP A 1 543 ? -13.93 -36.688 -8.719 1 93.44 543 ASP A O 1
ATOM 4409 N N . ASP A 1 544 ? -13.305 -37.531 -10.648 1 92.56 544 ASP A N 1
ATOM 4410 C CA . ASP A 1 544 ? -12.055 -36.781 -10.664 1 92.56 544 ASP A CA 1
ATOM 4411 C C . ASP A 1 544 ? -12.008 -35.812 -11.852 1 92.56 544 ASP A C 1
ATOM 4413 O O . ASP A 1 544 ? -11.164 -35.938 -12.734 1 92.56 544 ASP A O 1
ATOM 4417 N N . ARG A 1 545 ? -12.727 -34.688 -11.766 1 86.75 545 ARG A N 1
ATOM 4418 C CA . ARG A 1 545 ? -12.836 -33.688 -12.828 1 86.75 545 ARG A CA 1
ATOM 4419 C C . ARG A 1 545 ? -11.531 -32.938 -13 1 86.75 545 ARG A C 1
ATOM 4421 O O . ARG A 1 545 ? -11.258 -32.406 -14.078 1 86.75 545 ARG A O 1
ATOM 4428 N N . ASN A 1 546 ? -10.766 -32.906 -11.938 1 84.12 546 ASN A N 1
ATOM 4429 C CA . ASN A 1 546 ? -9.555 -32.125 -11.945 1 84.12 546 ASN A CA 1
ATOM 4430 C C . ASN A 1 546 ? -8.305 -33 -11.992 1 84.12 546 ASN A C 1
ATOM 4432 O O . ASN A 1 546 ? -7.266 -32.625 -11.43 1 84.12 546 ASN A O 1
ATOM 4436 N N . PHE A 1 547 ? -8.422 -34.062 -12.633 1 90.62 547 PHE A N 1
ATOM 4437 C CA . PHE A 1 547 ? -7.289 -34.969 -12.766 1 90.62 547 PHE A CA 1
ATOM 4438 C C . PHE A 1 547 ? -6.137 -34.281 -13.5 1 90.62 547 PHE A C 1
ATOM 4440 O O . PHE A 1 547 ? -6.34 -33.625 -14.523 1 90.62 547 PHE A O 1
ATOM 4447 N N . SER A 1 548 ? -4.926 -34.406 -12.906 1 90.88 548 SER A N 1
ATOM 4448 C CA . SER A 1 548 ? -3.691 -33.938 -13.531 1 90.88 548 SER A CA 1
ATOM 4449 C C . SER A 1 548 ? -2.684 -35.062 -13.672 1 90.88 548 SER A C 1
ATOM 4451 O O . SER A 1 548 ? -2.186 -35.594 -12.672 1 90.88 548 SER A O 1
ATOM 4453 N N . TRP A 1 549 ? -2.449 -35.344 -14.922 1 92.69 549 TRP A N 1
ATOM 4454 C CA . TRP A 1 549 ? -1.506 -36.438 -15.133 1 92.69 549 TRP A CA 1
ATOM 4455 C C . TRP A 1 549 ? -0.117 -36.062 -14.625 1 92.69 549 TRP A C 1
ATOM 4457 O O . TRP A 1 549 ? 0.654 -36.938 -14.203 1 92.69 549 TRP A O 1
ATOM 4467 N N . GLN A 1 550 ? 0.224 -34.812 -14.633 1 92.06 550 GLN A N 1
ATOM 4468 C CA . GLN A 1 550 ? 1.513 -34.406 -14.094 1 92.06 550 GLN A CA 1
ATOM 4469 C C . GLN A 1 550 ? 1.631 -34.75 -12.609 1 92.06 550 GLN A C 1
ATOM 4471 O O . GLN A 1 550 ? 2.668 -35.219 -12.164 1 92.06 550 GLN A O 1
ATOM 4476 N N . ARG A 1 551 ? 0.577 -34.562 -12 1 89.81 551 ARG A N 1
ATOM 4477 C CA . ARG A 1 551 ? 0.587 -34.75 -10.555 1 89.81 551 ARG A CA 1
ATOM 4478 C C . ARG A 1 551 ? 0.388 -36.25 -10.219 1 89.81 551 ARG A C 1
ATOM 4480 O O . ARG A 1 551 ? 1.14 -36.812 -9.422 1 89.81 551 ARG A O 1
ATOM 4487 N N . LYS A 1 552 ? -0.557 -36.812 -10.812 1 91.75 552 LYS A N 1
ATOM 4488 C CA . LYS A 1 552 ? -1.012 -38.156 -10.383 1 91.75 552 LYS A CA 1
ATOM 4489 C C . LYS A 1 552 ? -0.199 -39.25 -11.055 1 91.75 552 LYS A C 1
ATOM 4491 O O . LYS A 1 552 ? -0.083 -40.344 -10.523 1 91.75 552 LYS A O 1
ATOM 4496 N N . ILE A 1 553 ? 0.306 -38.906 -12.18 1 92.94 553 ILE A N 1
ATOM 4497 C CA . ILE A 1 553 ? 1.052 -39.906 -12.906 1 92.94 553 ILE A CA 1
ATOM 4498 C C . ILE A 1 553 ? 2.549 -39.625 -12.789 1 92.94 553 ILE A C 1
ATOM 4500 O O . ILE A 1 553 ? 3.322 -40.531 -12.422 1 92.94 553 ILE A O 1
ATOM 4504 N N . MET A 1 554 ? 2.926 -38.438 -12.93 1 92.81 554 MET A N 1
ATOM 4505 C CA . MET A 1 554 ? 4.352 -38.125 -12.977 1 92.81 554 MET A CA 1
ATOM 4506 C C . MET A 1 554 ? 4.848 -37.656 -11.617 1 92.81 554 MET A C 1
ATOM 4508 O O . MET A 1 554 ? 6.051 -37.5 -11.406 1 92.81 554 MET A O 1
ATOM 4512 N N . ASN A 1 555 ? 3.971 -37.375 -10.641 1 86.56 555 ASN A N 1
ATOM 4513 C CA . ASN A 1 555 ? 4.309 -36.875 -9.305 1 86.56 555 ASN A CA 1
ATOM 4514 C C . ASN A 1 555 ? 5.027 -35.531 -9.367 1 86.56 555 ASN A C 1
ATOM 4516 O O . ASN A 1 555 ? 6.016 -35.312 -8.656 1 86.56 555 ASN A O 1
ATOM 4520 N N . VAL A 1 556 ? 4.605 -34.844 -10.32 1 86.69 556 VAL A N 1
ATOM 4521 C CA . VAL A 1 556 ? 5.164 -33.5 -10.461 1 86.69 556 VAL A CA 1
ATOM 4522 C C . VAL A 1 556 ? 4.18 -32.469 -9.922 1 86.69 556 VAL A C 1
ATOM 4524 O O . VAL A 1 556 ? 2.98 -32.562 -10.211 1 86.69 556 VAL A O 1
ATOM 4527 N N . HIS A 1 557 ? 4.723 -31.734 -8.984 1 77 557 HIS A N 1
ATOM 4528 C CA . HIS A 1 557 ? 3.859 -30.75 -8.344 1 77 557 HIS A CA 1
ATOM 4529 C C . HIS A 1 557 ? 4.242 -29.328 -8.758 1 77 557 HIS A C 1
ATOM 4531 O O . HIS A 1 557 ? 5.043 -28.688 -8.086 1 77 557 HIS A O 1
ATOM 4537 N N . PHE A 1 558 ? 3.717 -29.031 -10.008 1 72.38 558 PHE A N 1
ATOM 4538 C CA . PHE A 1 558 ? 3.91 -27.625 -10.336 1 72.38 558 PHE A CA 1
ATOM 4539 C C . PHE A 1 558 ? 2.779 -26.781 -9.773 1 72.38 558 PHE A C 1
ATOM 4541 O O . PHE A 1 558 ? 1.661 -27.266 -9.586 1 72.38 558 PHE A O 1
ATOM 4548 N N . MET B 1 1 ? 8.031 26.266 9.852 1 29.41 1 MET B N 1
ATOM 4549 C CA . MET B 1 1 ? 8.055 24.922 10.43 1 29.41 1 MET B CA 1
ATOM 4550 C C . MET B 1 1 ? 7.582 24.938 11.875 1 29.41 1 MET B C 1
ATOM 4552 O O . MET B 1 1 ? 8.156 25.656 12.711 1 29.41 1 MET B O 1
ATOM 4556 N N . ASP B 1 2 ? 6.332 24.906 12.195 1 35.53 2 ASP B N 1
ATOM 4557 C CA . ASP B 1 2 ? 5.57 24.984 13.438 1 35.53 2 ASP B CA 1
ATOM 4558 C C . ASP B 1 2 ? 6.191 24.109 14.531 1 35.53 2 ASP B C 1
ATOM 4560 O O . ASP B 1 2 ? 6.816 23.094 14.234 1 35.53 2 ASP B O 1
ATOM 4564 N N . ASP B 1 3 ? 6.574 24.672 15.562 1 40.34 3 ASP B N 1
ATOM 4565 C CA . ASP B 1 3 ? 7.023 24.094 16.828 1 40.34 3 ASP B CA 1
ATOM 4566 C C . ASP B 1 3 ? 6.141 22.906 17.234 1 40.34 3 ASP B C 1
ATOM 4568 O O . ASP B 1 3 ? 5.223 23.078 18.031 1 40.34 3 ASP B O 1
ATOM 4572 N N . ILE B 1 4 ? 5.418 22.281 16.469 1 48.84 4 ILE B N 1
ATOM 4573 C CA . ILE B 1 4 ? 4.879 21 16.906 1 48.84 4 ILE B CA 1
ATOM 4574 C C . ILE B 1 4 ? 5.887 20.297 17.812 1 48.84 4 ILE B C 1
ATOM 4576 O O . ILE B 1 4 ? 7.074 20.203 17.484 1 48.84 4 ILE B O 1
ATOM 4580 N N . ARG B 1 5 ? 5.559 20.297 19.031 1 56.81 5 ARG B N 1
ATOM 4581 C CA . ARG B 1 5 ? 6.281 19.609 20.094 1 56.81 5 ARG B CA 1
ATOM 4582 C C . ARG B 1 5 ? 7.023 18.391 19.562 1 56.81 5 ARG B C 1
ATOM 4584 O O . ARG B 1 5 ? 6.41 17.484 18.984 1 56.81 5 ARG B O 1
ATOM 4591 N N . TYR B 1 6 ? 8.055 18.688 19.109 1 73.5 6 TYR B N 1
ATOM 4592 C CA . TYR B 1 6 ? 8.984 17.609 18.797 1 73.5 6 TYR B CA 1
ATOM 4593 C C . TYR B 1 6 ? 8.922 16.516 19.859 1 73.5 6 TYR B C 1
ATOM 4595 O O . TYR B 1 6 ? 8.969 16.797 21.062 1 73.5 6 TYR B O 1
ATOM 4603 N N . PRO B 1 7 ? 8.484 15.453 19.375 1 81.88 7 PRO B N 1
ATOM 4604 C CA . PRO B 1 7 ? 8.492 14.375 20.375 1 81.88 7 PRO B CA 1
ATOM 4605 C C . PRO B 1 7 ? 9.867 14.18 21.016 1 81.88 7 PRO B C 1
ATOM 4607 O O . PRO B 1 7 ? 10.891 14.414 20.359 1 81.88 7 PRO B O 1
ATOM 4610 N N . SER B 1 8 ? 9.812 13.953 22.234 1 86.31 8 SER B N 1
ATOM 4611 C CA . SER B 1 8 ? 11.055 13.648 22.953 1 86.31 8 SER B CA 1
ATOM 4612 C C . SER B 1 8 ? 11.555 12.25 22.594 1 86.31 8 SER B C 1
ATOM 4614 O O . SER B 1 8 ? 10.766 11.352 22.297 1 86.31 8 SER B O 1
ATOM 4616 N N . PRO B 1 9 ? 12.844 12.109 22.547 1 89.69 9 PRO B N 1
ATOM 4617 C CA . PRO B 1 9 ? 13.391 10.766 22.297 1 89.69 9 PRO B CA 1
ATOM 4618 C C . PRO B 1 9 ? 12.922 9.742 23.328 1 89.69 9 PRO B C 1
ATOM 4620 O O . PRO B 1 9 ? 12.648 10.094 24.484 1 89.69 9 PRO B O 1
ATOM 4623 N N . LEU B 1 10 ? 12.875 8.523 22.875 1 90.38 10 LEU B N 1
ATOM 4624 C CA . LEU B 1 10 ? 12.422 7.449 23.75 1 90.38 10 LEU B CA 1
ATOM 4625 C C . LEU B 1 10 ? 13.555 6.957 24.656 1 90.38 10 LEU B C 1
ATOM 4627 O O . LEU B 1 10 ? 14.727 7.117 24.312 1 90.38 10 LEU B O 1
ATOM 4631 N N . ALA B 1 11 ? 13.117 6.348 25.688 1 88.81 11 ALA B N 1
ATOM 4632 C CA . ALA B 1 11 ? 14.07 5.754 26.625 1 88.81 11 ALA B CA 1
ATOM 4633 C C . ALA B 1 11 ? 14.75 4.527 26.016 1 88.81 11 ALA B C 1
ATOM 4635 O O . ALA B 1 11 ? 14.227 3.926 25.078 1 88.81 11 ALA B O 1
ATOM 4636 N N . PHE B 1 12 ? 15.898 4.227 26.562 1 87.81 12 PHE B N 1
ATOM 4637 C CA . PHE B 1 12 ? 16.734 3.168 26.031 1 87.81 12 PHE B CA 1
ATOM 4638 C C . PHE B 1 12 ? 16.016 1.829 26.047 1 87.81 12 PHE B C 1
ATOM 4640 O O . PHE B 1 12 ? 16.109 1.05 25.109 1 87.81 12 PHE B O 1
ATOM 4647 N N . ASP B 1 13 ? 15.305 1.494 26.984 1 85.38 13 ASP B N 1
ATOM 4648 C CA . ASP B 1 13 ? 14.609 0.217 27.109 1 85.38 13 ASP B CA 1
ATOM 4649 C C . ASP B 1 13 ? 13.539 0.068 26.031 1 85.38 13 ASP B C 1
ATOM 4651 O O . ASP B 1 13 ? 13.281 -1.038 25.562 1 85.38 13 ASP B O 1
ATOM 4655 N N . ARG B 1 14 ? 12.961 1.146 25.656 1 88.5 14 ARG B N 1
ATOM 4656 C CA . ARG B 1 14 ? 11.906 1.109 24.641 1 88.5 14 ARG B CA 1
ATOM 4657 C C . ARG B 1 14 ? 12.484 0.926 23.25 1 88.5 14 ARG B C 1
ATOM 4659 O O . ARG B 1 14 ? 11.914 0.206 22.422 1 88.5 14 ARG B O 1
ATOM 4666 N N . VAL B 1 15 ? 13.641 1.541 23.047 1 91.38 15 VAL B N 1
ATOM 4667 C CA . VAL B 1 15 ? 14.211 1.482 21.703 1 91.38 15 VAL B CA 1
ATOM 4668 C C . VAL B 1 15 ? 14.867 0.122 21.484 1 91.38 15 VAL B C 1
ATOM 4670 O O . VAL B 1 15 ? 15.07 -0.294 20.344 1 91.38 15 VAL B O 1
ATOM 4673 N N . MET B 1 16 ? 15.125 -0.581 22.516 1 90.5 16 MET B N 1
ATOM 4674 C CA . MET B 1 16 ? 15.719 -1.913 22.406 1 90.5 16 MET B CA 1
ATOM 4675 C C . MET B 1 16 ? 14.648 -2.957 22.109 1 90.5 16 MET B C 1
ATOM 4677 O O . MET B 1 16 ? 14.961 -4.078 21.719 1 90.5 16 MET B O 1
ATOM 4681 N N . GLU B 1 17 ? 13.43 -2.611 22.156 1 87.56 17 GLU B N 1
ATOM 4682 C CA . GLU B 1 17 ? 12.289 -3.459 21.844 1 87.56 17 GLU B CA 1
ATOM 4683 C C . GLU B 1 17 ? 12.398 -4.816 22.531 1 87.56 17 GLU B C 1
ATOM 4685 O O . GLU B 1 17 ? 12.172 -5.855 21.906 1 87.56 17 GLU B O 1
ATOM 4690 N N . GLY B 1 18 ? 12.938 -4.852 23.703 1 82.88 18 GLY B N 1
ATOM 4691 C CA . GLY B 1 18 ? 13.008 -6.074 24.484 1 82.88 18 GLY B CA 1
ATOM 4692 C C . GLY B 1 18 ? 14.258 -6.883 24.219 1 82.88 18 GLY B C 1
ATOM 4693 O O . GLY B 1 18 ? 14.477 -7.922 24.844 1 82.88 18 GLY B O 1
ATOM 4694 N N . MET B 1 19 ? 15.07 -6.438 23.391 1 87.31 19 MET B N 1
ATOM 4695 C CA . MET B 1 19 ? 16.312 -7.141 23.109 1 87.31 19 MET B CA 1
ATOM 4696 C C . MET B 1 19 ? 17.297 -7.004 24.266 1 87.31 19 MET B C 1
ATOM 4698 O O . MET B 1 19 ? 17.344 -5.961 24.922 1 87.31 19 MET B O 1
ATOM 4702 N N . PRO B 1 20 ? 17.984 -8.008 24.422 1 85.38 20 PRO B N 1
ATOM 4703 C CA . PRO B 1 20 ? 18.953 -7.934 25.516 1 85.38 20 PRO B CA 1
ATOM 4704 C C . PRO B 1 20 ? 20.094 -6.973 25.234 1 85.38 20 PRO B C 1
ATOM 4706 O O . PRO B 1 20 ? 20.469 -6.77 24.078 1 85.38 20 PRO B O 1
ATOM 4709 N N . ILE B 1 21 ? 20.625 -6.496 26.344 1 85.81 21 ILE B N 1
ATOM 4710 C CA . ILE B 1 21 ? 21.766 -5.59 26.25 1 85.81 21 ILE B CA 1
ATOM 4711 C C . ILE B 1 21 ? 23.047 -6.391 26.094 1 85.81 21 ILE B C 1
ATOM 4713 O O . ILE B 1 21 ? 23.312 -7.309 26.875 1 85.81 21 ILE B O 1
ATOM 4717 N N . SER B 1 22 ? 23.734 -6.055 25.062 1 81.94 22 SER B N 1
ATOM 4718 C CA . SER B 1 22 ? 24.969 -6.777 24.781 1 81.94 22 SER B CA 1
ATOM 4719 C C . SER B 1 22 ? 26.078 -6.352 25.734 1 81.94 22 SER B C 1
ATOM 4721 O O . SER B 1 22 ? 26.906 -7.176 26.156 1 81.94 22 SER B O 1
ATOM 4723 N N . SER B 1 23 ? 26.156 -5.062 26.016 1 77.81 23 SER B N 1
ATOM 4724 C CA . SER B 1 23 ? 27.203 -4.543 26.891 1 77.81 23 SER B CA 1
ATOM 4725 C C . SER B 1 23 ? 26.75 -4.535 28.344 1 77.81 23 SER B C 1
ATOM 4727 O O . SER B 1 23 ? 26.781 -3.498 29.016 1 77.81 23 SER B O 1
ATOM 4729 N N . TYR B 1 24 ? 26.406 -5.57 28.812 1 71.88 24 TYR B N 1
ATOM 4730 C CA . TYR B 1 24 ? 25.859 -5.668 30.156 1 71.88 24 TYR B CA 1
ATOM 4731 C C . TYR B 1 24 ? 26.875 -5.242 31.203 1 71.88 24 TYR B C 1
ATOM 4733 O O . TYR B 1 24 ? 26.516 -4.812 32.312 1 71.88 24 TYR B O 1
ATOM 4741 N N . ASN B 1 25 ? 28.078 -5.266 30.797 1 72.88 25 ASN B N 1
ATOM 4742 C CA . ASN B 1 25 ? 29.141 -4.965 31.75 1 72.88 25 ASN B CA 1
ATOM 4743 C C . ASN B 1 25 ? 29.469 -3.477 31.766 1 72.88 25 ASN B C 1
ATOM 4745 O O . ASN B 1 25 ? 30.297 -3.029 32.562 1 72.88 25 ASN B O 1
ATOM 4749 N N . SER B 1 26 ? 28.891 -2.834 30.938 1 77.69 26 SER B N 1
ATOM 4750 C CA . SER B 1 26 ? 29.172 -1.402 30.922 1 77.69 26 SER B CA 1
ATOM 4751 C C . SER B 1 26 ? 28.406 -0.668 32 1 77.69 26 SER B C 1
ATOM 4753 O O . SER B 1 26 ? 27.219 -0.926 32.219 1 77.69 26 SER B O 1
ATOM 4755 N N . PHE B 1 27 ? 29.047 0.188 32.719 1 77.31 27 PHE B N 1
ATOM 4756 C CA . PHE B 1 27 ? 28.484 0.948 33.812 1 77.31 27 PHE B CA 1
ATOM 4757 C C . PHE B 1 27 ? 27.359 1.862 33.344 1 77.31 27 PHE B C 1
ATOM 4759 O O . PHE B 1 27 ? 26.406 2.123 34.062 1 77.31 27 PHE B O 1
ATOM 4766 N N . LEU B 1 28 ? 27.484 2.215 32.188 1 81.19 28 LEU B N 1
ATOM 4767 C CA . LEU B 1 28 ? 26.531 3.176 31.625 1 81.19 28 LEU B CA 1
ATOM 4768 C C . LEU B 1 28 ? 25.125 2.59 31.578 1 81.19 28 LEU B C 1
ATOM 4770 O O . LEU B 1 28 ? 24.141 3.287 31.875 1 81.19 28 LEU B O 1
ATOM 4774 N N . PHE B 1 29 ? 25.016 1.351 31.328 1 81.88 29 PHE B N 1
ATOM 4775 C CA . PHE B 1 29 ? 23.703 0.742 31.109 1 81.88 29 PHE B CA 1
ATOM 4776 C C . PHE B 1 29 ? 23.172 0.134 32.406 1 81.88 29 PHE B C 1
ATOM 4778 O O . PHE B 1 29 ? 22.078 -0.435 32.406 1 81.88 29 PHE B O 1
ATOM 4785 N N . ASN B 1 30 ? 23.953 0.322 33.406 1 81.56 30 ASN B N 1
ATOM 4786 C CA . ASN B 1 30 ? 23.484 -0.115 34.719 1 81.56 30 ASN B CA 1
ATOM 4787 C C . ASN B 1 30 ? 22.766 1.013 35.469 1 81.56 30 ASN B C 1
ATOM 4789 O O . ASN B 1 30 ? 22.141 0.78 36.5 1 81.56 30 ASN B O 1
ATOM 4793 N N . PHE B 1 31 ? 22.906 2.174 34.906 1 81.62 31 PHE B N 1
ATOM 4794 C CA . PHE B 1 31 ? 22.188 3.295 35.5 1 81.62 31 PHE B CA 1
ATOM 4795 C C . PHE B 1 31 ? 20.688 3.15 35.25 1 81.62 31 PHE B C 1
ATOM 4797 O O . PHE B 1 31 ? 20.25 2.574 34.25 1 81.62 31 PHE B O 1
ATOM 4804 N N . PRO B 1 32 ? 20 3.641 36.281 1 83.44 32 PRO B N 1
ATOM 4805 C CA . PRO B 1 32 ? 18.562 3.725 36 1 83.44 32 PRO B CA 1
ATOM 4806 C C . PRO B 1 32 ? 18.25 4.5 34.719 1 83.44 32 PRO B C 1
ATOM 4808 O O . PRO B 1 32 ? 18.969 5.449 34.406 1 83.44 32 PRO B O 1
ATOM 4811 N N . VAL B 1 33 ? 17.25 4.211 34.031 1 83.31 33 VAL B N 1
ATOM 4812 C CA . VAL B 1 33 ? 16.906 4.742 32.688 1 83.31 33 VAL B CA 1
ATOM 4813 C C . VAL B 1 33 ? 16.75 6.258 32.781 1 83.31 33 VAL B C 1
ATOM 4815 O O . VAL B 1 33 ? 17.125 6.977 31.859 1 83.31 33 VAL B O 1
ATOM 4818 N N . GLU B 1 34 ? 16.234 6.734 33.844 1 82.81 34 GLU B N 1
ATOM 4819 C CA . GLU B 1 34 ? 15.984 8.164 34 1 82.81 34 GLU B CA 1
ATOM 4820 C C . GLU B 1 34 ? 17.297 8.945 34.031 1 82.81 34 GLU B C 1
ATOM 4822 O O . GLU B 1 34 ? 17.375 10.031 33.438 1 82.81 34 GLU B O 1
ATOM 4827 N N . ILE B 1 35 ? 18.234 8.344 34.656 1 83.19 35 ILE B N 1
ATOM 4828 C CA . ILE B 1 35 ? 19.547 9 34.75 1 83.19 35 ILE B CA 1
ATOM 4829 C C . ILE B 1 35 ? 20.234 8.945 33.406 1 83.19 35 ILE B C 1
ATOM 4831 O O . ILE B 1 35 ? 20.859 9.93 32.969 1 83.19 35 ILE B O 1
ATOM 4835 N N . LEU B 1 36 ? 20.172 7.852 32.875 1 85 36 LEU B N 1
ATOM 4836 C CA . LEU B 1 36 ? 20.766 7.703 31.531 1 85 36 LEU B CA 1
ATOM 4837 C C . LEU B 1 36 ? 20.188 8.727 30.562 1 85 36 LEU B C 1
ATOM 4839 O O . LEU B 1 36 ? 20.938 9.336 29.797 1 85 36 LEU B O 1
ATOM 4843 N N . THR B 1 37 ? 18.922 8.938 30.625 1 82.94 37 THR B N 1
ATOM 4844 C CA . THR B 1 37 ? 18.25 9.906 29.766 1 82.94 37 THR B CA 1
ATOM 4845 C C . THR B 1 37 ? 18.781 11.312 30.016 1 82.94 37 THR B C 1
ATOM 4847 O O . THR B 1 37 ? 18.984 12.078 29.062 1 82.94 37 THR B O 1
ATOM 4850 N N . ALA B 1 38 ? 18.984 11.57 31.203 1 82.62 38 ALA B N 1
ATOM 4851 C CA . ALA B 1 38 ? 19.5 12.891 31.562 1 82.62 38 ALA B CA 1
ATOM 4852 C C . ALA B 1 38 ? 20.906 13.102 31 1 82.62 38 ALA B C 1
ATOM 4854 O O . ALA B 1 38 ? 21.234 14.188 30.516 1 82.62 38 ALA B O 1
ATOM 4855 N N . ILE B 1 39 ? 21.672 12.109 31.109 1 81.81 39 ILE B N 1
ATOM 4856 C CA . ILE B 1 39 ? 23.062 12.18 30.641 1 81.81 39 ILE B CA 1
ATOM 4857 C C . ILE B 1 39 ? 23.078 12.406 29.141 1 81.81 39 ILE B C 1
ATOM 4859 O O . ILE B 1 39 ? 23.797 13.281 28.641 1 81.81 39 ILE B O 1
ATOM 4863 N N . ILE B 1 40 ? 22.297 11.695 28.531 1 83.81 40 ILE B N 1
ATOM 4864 C CA . ILE B 1 40 ? 22.344 11.734 27.078 1 83.81 40 ILE B CA 1
ATOM 4865 C C . ILE B 1 40 ? 21.719 13.039 26.578 1 83.81 40 ILE B C 1
ATOM 4867 O O . ILE B 1 40 ? 22.156 13.594 25.562 1 83.81 40 ILE B O 1
ATOM 4871 N N . SER B 1 41 ? 20.734 13.469 27.281 1 80.5 41 SER B N 1
ATOM 4872 C CA . SER B 1 41 ? 20.125 14.742 26.906 1 80.5 41 SER B CA 1
ATOM 4873 C C . SER B 1 41 ? 21.141 15.875 26.922 1 80.5 41 SER B C 1
ATOM 4875 O O . SER B 1 41 ? 21.062 16.797 26.109 1 80.5 41 SER B O 1
ATOM 4877 N N . GLU B 1 42 ? 22.016 15.75 27.797 1 80.69 42 GLU B N 1
ATOM 4878 C CA . GLU B 1 42 ? 23.078 16.75 27.859 1 80.69 42 GLU B CA 1
ATOM 4879 C C . GLU B 1 42 ? 24.031 16.609 26.688 1 80.69 42 GLU B C 1
ATOM 4881 O O . GLU B 1 42 ? 24.547 17.609 26.172 1 80.69 42 GLU B O 1
ATOM 4886 N N . LEU B 1 43 ? 24.281 15.453 26.344 1 79.38 43 LEU B N 1
ATOM 4887 C CA . LEU B 1 43 ? 25.156 15.195 25.203 1 79.38 43 LEU B CA 1
ATOM 4888 C C . LEU B 1 43 ? 24.5 15.633 23.906 1 79.38 43 LEU B C 1
ATOM 4890 O O . LEU B 1 43 ? 25.188 15.977 22.938 1 79.38 43 LEU B O 1
ATOM 4894 N N . TYR B 1 44 ? 23.25 15.586 23.938 1 77.19 44 TYR B N 1
ATOM 4895 C CA . TYR B 1 44 ? 22.469 15.914 22.75 1 77.19 44 TYR B CA 1
ATOM 4896 C C . TYR B 1 44 ? 22.703 17.359 22.312 1 77.19 44 TYR B C 1
ATOM 4898 O O . TYR B 1 44 ? 22.609 17.672 21.125 1 77.19 44 TYR B O 1
ATOM 4906 N N . SER B 1 45 ? 23.016 18.141 23.172 1 74.5 45 SER B N 1
ATOM 4907 C CA . SER B 1 45 ? 23.281 19.547 22.844 1 74.5 45 SER B CA 1
ATOM 4908 C C . SER B 1 45 ? 24.516 19.672 21.953 1 74.5 45 SER B C 1
ATOM 4910 O O . SER B 1 45 ? 24.625 20.656 21.203 1 74.5 45 SER B O 1
ATOM 4912 N N . ASN B 1 46 ? 25.375 18.594 22.047 1 79.06 46 ASN B N 1
ATOM 4913 C CA . ASN B 1 46 ? 26.547 18.547 21.188 1 79.06 46 ASN B CA 1
ATOM 4914 C C . ASN B 1 46 ? 26.469 17.391 20.203 1 79.06 46 ASN B C 1
ATOM 4916 O O . ASN B 1 46 ? 26.719 16.234 20.578 1 79.06 46 ASN B O 1
ATOM 4920 N N . LYS B 1 47 ? 26.312 17.641 19 1 80.56 47 LYS B N 1
ATOM 4921 C CA . LYS B 1 47 ? 26.109 16.641 17.969 1 80.56 47 LYS B CA 1
ATOM 4922 C C . LYS B 1 47 ? 27.359 15.766 17.781 1 80.56 47 LYS B C 1
ATOM 4924 O O . LYS B 1 47 ? 27.25 14.57 17.531 1 80.56 47 LYS B O 1
ATOM 4929 N N . SER B 1 48 ? 28.453 16.328 17.984 1 86.31 48 SER B N 1
ATOM 4930 C CA . SER B 1 48 ? 29.703 15.594 17.797 1 86.31 48 SER B CA 1
ATOM 4931 C C . SER B 1 48 ? 29.891 14.547 18.891 1 86.31 48 SER B C 1
ATOM 4933 O O . SER B 1 48 ? 30.391 13.453 18.625 1 86.31 48 SER B O 1
ATOM 4935 N N . ASP B 1 49 ? 29.453 14.906 20 1 86.19 49 ASP B N 1
ATOM 4936 C CA . ASP B 1 49 ? 29.594 13.969 21.109 1 86.19 49 ASP B CA 1
ATOM 4937 C C . ASP B 1 49 ? 28.672 12.758 20.922 1 86.19 49 ASP B C 1
ATOM 4939 O O . ASP B 1 49 ? 29.062 11.633 21.234 1 86.19 49 ASP B O 1
ATOM 4943 N N . LEU B 1 50 ? 27.578 12.977 20.453 1 87.5 50 LEU B N 1
ATOM 4944 C CA . LEU B 1 50 ? 26.656 11.883 20.219 1 87.5 50 LEU B CA 1
ATOM 4945 C C . LEU B 1 50 ? 27.172 10.945 19.125 1 87.5 50 LEU B C 1
ATOM 4947 O O . LEU B 1 50 ? 27 9.727 19.219 1 87.5 50 LEU B O 1
ATOM 4951 N N . ALA B 1 51 ? 27.781 11.523 18.188 1 89.62 51 ALA B N 1
ATOM 4952 C CA . ALA B 1 51 ? 28.359 10.719 17.109 1 89.62 51 ALA B CA 1
ATOM 4953 C C . ALA B 1 51 ? 29.484 9.836 17.625 1 89.62 51 ALA B C 1
ATOM 4955 O O . ALA B 1 51 ? 29.625 8.688 17.203 1 89.62 51 ALA B O 1
ATOM 4956 N N . SER B 1 52 ? 30.188 10.398 18.516 1 89.56 52 SER B N 1
ATOM 4957 C CA . SER B 1 52 ? 31.281 9.633 19.094 1 89.56 52 SER B CA 1
ATOM 4958 C C . SER B 1 52 ? 30.766 8.5 19.969 1 89.56 52 SER B C 1
ATOM 4960 O O . SER B 1 52 ? 31.344 7.414 20 1 89.56 52 SER B O 1
ATOM 4962 N N . LEU B 1 53 ? 29.766 8.766 20.625 1 88.19 53 LEU B N 1
ATOM 4963 C CA . LEU B 1 53 ? 29.156 7.75 21.469 1 88.19 53 LEU B CA 1
ATOM 4964 C C . LEU B 1 53 ? 28.656 6.574 20.641 1 88.19 53 LEU B C 1
ATOM 4966 O O . LEU B 1 53 ? 28.75 5.422 21.062 1 88.19 53 LEU B O 1
ATOM 4970 N N . ALA B 1 54 ? 28.156 6.84 19.484 1 89.56 54 ALA B N 1
ATOM 4971 C CA . ALA B 1 54 ? 27.594 5.82 18.594 1 89.56 54 ALA B CA 1
ATOM 4972 C C . ALA B 1 54 ? 28.656 4.844 18.141 1 89.56 54 ALA B C 1
ATOM 4974 O O . ALA B 1 54 ? 28.359 3.707 17.766 1 89.56 54 ALA B O 1
ATOM 4975 N N . LEU B 1 55 ? 29.891 5.191 18.266 1 90.88 55 LEU B N 1
ATOM 4976 C CA . LEU B 1 55 ? 30.984 4.379 17.75 1 90.88 55 LEU B CA 1
ATOM 4977 C C . LEU B 1 55 ? 31.531 3.449 18.828 1 90.88 55 LEU B C 1
ATOM 4979 O O . LEU B 1 55 ? 32.375 2.586 18.531 1 90.88 55 LEU B O 1
ATOM 4983 N N . VAL B 1 56 ? 31.109 3.523 19.984 1 87.31 56 VAL B N 1
ATOM 4984 C CA . VAL B 1 56 ? 31.672 2.775 21.094 1 87.31 56 VAL B CA 1
ATOM 4985 C C . VAL B 1 56 ? 31.266 1.306 20.984 1 87.31 56 VAL B C 1
ATOM 4987 O O . VAL B 1 56 ? 32.125 0.42 20.969 1 87.31 56 VAL B O 1
ATOM 4990 N N . ASN B 1 57 ? 29.984 1.083 21.016 1 87.38 57 ASN B N 1
ATOM 4991 C CA . ASN B 1 57 ? 29.453 -0.268 20.875 1 87.38 57 ASN B CA 1
ATOM 4992 C C . ASN B 1 57 ? 28.016 -0.254 20.359 1 87.38 57 ASN B C 1
ATOM 4994 O O . ASN B 1 57 ? 27.469 0.808 20.031 1 87.38 57 ASN B O 1
ATOM 4998 N N . SER B 1 58 ? 27.453 -1.354 20.234 1 87.56 58 SER B N 1
ATOM 4999 C CA . SER B 1 58 ? 26.141 -1.472 19.609 1 87.56 58 SER B CA 1
ATOM 5000 C C . SER B 1 58 ? 25.062 -0.845 20.484 1 87.56 58 SER B C 1
ATOM 5002 O O . SER B 1 58 ? 24.141 -0.216 19.969 1 87.56 58 SER B O 1
ATOM 5004 N N . ASP B 1 59 ? 25.203 -0.967 21.719 1 89.88 59 ASP B N 1
ATOM 5005 C CA . ASP B 1 59 ? 24.203 -0.399 22.641 1 89.88 59 ASP B CA 1
ATOM 5006 C C . ASP B 1 59 ? 24.297 1.125 22.656 1 89.88 59 ASP B C 1
ATOM 5008 O O . ASP B 1 59 ? 23.281 1.814 22.641 1 89.88 59 ASP B O 1
ATOM 5012 N N . CYS B 1 60 ? 25.516 1.562 22.703 1 89.44 60 CYS B N 1
ATOM 5013 C CA . CYS B 1 60 ? 25.719 3.006 22.656 1 89.44 60 CYS B CA 1
ATOM 5014 C C . CYS B 1 60 ? 25.234 3.59 21.328 1 89.44 60 CYS B C 1
ATOM 5016 O O . CYS B 1 60 ? 24.719 4.707 21.297 1 89.44 60 CYS B O 1
ATOM 5018 N N . ARG B 1 61 ? 25.422 2.848 20.344 1 91.69 61 ARG B N 1
ATOM 5019 C CA . ARG B 1 61 ? 24.938 3.279 19.031 1 91.69 61 ARG B CA 1
ATOM 5020 C C . ARG B 1 61 ? 23.422 3.447 19.031 1 91.69 61 ARG B C 1
ATOM 5022 O O . ARG B 1 61 ? 22.891 4.438 18.516 1 91.69 61 ARG B O 1
ATOM 5029 N N . GLN B 1 62 ? 22.797 2.479 19.672 1 92.88 62 GLN B N 1
ATOM 5030 C CA . GLN B 1 62 ? 21.344 2.543 19.734 1 92.88 62 GLN B CA 1
ATOM 5031 C C . GLN B 1 62 ? 20.891 3.721 20.578 1 92.88 62 GLN B C 1
ATOM 5033 O O . GLN B 1 62 ? 19.891 4.379 20.25 1 92.88 62 GLN B O 1
ATOM 5038 N N . LEU B 1 63 ? 21.562 3.9 21.562 1 90.25 63 LEU B N 1
ATOM 5039 C CA . LEU B 1 63 ? 21.25 5.031 22.422 1 90.25 63 LEU B CA 1
ATOM 5040 C C . LEU B 1 63 ? 21.453 6.352 21.688 1 90.25 63 LEU B C 1
ATOM 5042 O O . LEU B 1 63 ? 20.594 7.242 21.766 1 90.25 63 LEU B O 1
ATOM 5046 N N . ALA B 1 64 ? 22.516 6.516 21.047 1 90.94 64 ALA B N 1
ATOM 5047 C CA . ALA B 1 64 ? 22.781 7.73 20.266 1 90.94 64 ALA B CA 1
ATOM 5048 C C . ALA B 1 64 ? 21.75 7.918 19.172 1 90.94 64 ALA B C 1
ATOM 5050 O O . ALA B 1 64 ? 21.297 9.039 18.922 1 90.94 64 ALA B O 1
ATOM 5051 N N . ARG B 1 65 ? 21.391 6.824 18.562 1 92.81 65 ARG B N 1
ATOM 5052 C CA . ARG B 1 65 ? 20.438 6.848 17.469 1 92.81 65 ARG B CA 1
ATOM 5053 C C . ARG B 1 65 ? 19.078 7.363 17.938 1 92.81 65 ARG B C 1
ATOM 5055 O O . ARG B 1 65 ? 18.375 8.039 17.188 1 92.81 65 ARG B O 1
ATOM 5062 N N . SER B 1 66 ? 18.703 7.043 19.141 1 92.44 66 SER B N 1
ATOM 5063 C CA . SER B 1 66 ? 17.406 7.465 19.656 1 92.44 66 SER B CA 1
ATOM 5064 C C . SER B 1 66 ? 17.297 8.984 19.672 1 92.44 66 SER B C 1
ATOM 5066 O O . SER B 1 66 ? 16.188 9.523 19.547 1 92.44 66 SER B O 1
ATOM 5068 N N . TYR B 1 67 ? 18.406 9.625 19.734 1 90.75 67 TYR B N 1
ATOM 5069 C CA . TYR B 1 67 ? 18.391 11.086 19.75 1 90.75 67 TYR B CA 1
ATOM 5070 C C . TYR B 1 67 ? 18.641 11.648 18.359 1 90.75 67 TYR B C 1
ATOM 5072 O O . TYR B 1 67 ? 18.016 12.625 17.953 1 90.75 67 TYR B O 1
ATOM 5080 N N . GLN B 1 68 ? 19.484 11.016 17.641 1 90.31 68 GLN B N 1
ATOM 5081 C CA . GLN B 1 68 ? 19.875 11.516 16.328 1 90.31 68 GLN B CA 1
ATOM 5082 C C . GLN B 1 68 ? 18.75 11.367 15.312 1 90.31 68 GLN B C 1
ATOM 5084 O O . GLN B 1 68 ? 18.594 12.203 14.414 1 90.31 68 GLN B O 1
ATOM 5089 N N . PHE B 1 69 ? 17.984 10.305 15.484 1 93.06 69 PHE B N 1
ATOM 5090 C CA . PHE B 1 69 ? 16.984 9.984 14.461 1 93.06 69 PHE B CA 1
ATOM 5091 C C . PHE B 1 69 ? 15.578 10.086 15.016 1 93.06 69 PHE B C 1
ATOM 5093 O O . PHE B 1 69 ? 14.641 9.492 14.469 1 93.06 69 PHE B O 1
ATOM 5100 N N . CYS B 1 70 ? 15.508 10.836 16.062 1 94.12 70 CYS B N 1
ATOM 5101 C CA . CYS B 1 70 ? 14.188 11.039 16.641 1 94.12 70 CYS B CA 1
ATOM 5102 C C . CYS B 1 70 ? 13.227 11.641 15.617 1 94.12 70 CYS B C 1
ATOM 5104 O O . CYS B 1 70 ? 12.055 11.258 15.555 1 94.12 70 CYS B O 1
ATOM 5106 N N . SER B 1 71 ? 13.672 12.516 14.883 1 93.94 71 SER B N 1
ATOM 5107 C CA . SER B 1 71 ? 12.945 13.141 13.781 1 93.94 71 SER B CA 1
ATOM 5108 C C . SER B 1 71 ? 13.672 12.953 12.453 1 93.94 71 SER B C 1
ATOM 5110 O O . SER B 1 71 ? 14.859 13.281 12.336 1 93.94 71 SER B O 1
ATOM 5112 N N . VAL B 1 72 ? 12.953 12.398 11.539 1 94.62 72 VAL B N 1
ATOM 5113 C CA . VAL B 1 72 ? 13.555 12.133 10.242 1 94.62 72 VAL B CA 1
ATOM 5114 C C . VAL B 1 72 ? 12.758 12.836 9.148 1 94.62 72 VAL B C 1
ATOM 5116 O O . VAL B 1 72 ? 11.523 12.891 9.203 1 94.62 72 VAL B O 1
ATOM 5119 N N . LYS B 1 73 ? 13.5 13.367 8.211 1 93.38 73 LYS B N 1
ATOM 5120 C CA . LYS B 1 73 ? 12.883 14.039 7.07 1 93.38 73 LYS B CA 1
ATOM 5121 C C . LYS B 1 73 ? 13.195 13.297 5.77 1 93.38 73 LYS B C 1
ATOM 5123 O O . LYS B 1 73 ? 14.352 13.016 5.477 1 93.38 73 LYS B O 1
ATOM 5128 N N . PHE B 1 74 ? 12.133 12.938 5.043 1 93.94 74 PHE B N 1
ATOM 5129 C CA . PHE B 1 74 ? 12.273 12.398 3.697 1 93.94 74 PHE B CA 1
ATOM 5130 C C . PHE B 1 74 ? 11.883 13.438 2.654 1 93.94 74 PHE B C 1
ATOM 5132 O O . PHE B 1 74 ? 10.711 13.82 2.557 1 93.94 74 PHE B O 1
ATOM 5139 N N . ASP B 1 75 ? 12.773 13.883 1.768 1 90.62 75 ASP B N 1
ATOM 5140 C CA . ASP B 1 75 ? 12.484 15 0.874 1 90.62 75 ASP B CA 1
ATOM 5141 C C . ASP B 1 75 ? 12.531 14.562 -0.587 1 90.62 75 ASP B C 1
ATOM 5143 O O . ASP B 1 75 ? 12.523 15.398 -1.493 1 90.62 75 ASP B O 1
ATOM 5147 N N . GLY B 1 76 ? 12.672 13.273 -0.833 1 86.44 76 GLY B N 1
ATOM 5148 C CA . GLY B 1 76 ? 12.656 12.758 -2.193 1 86.44 76 GLY B CA 1
ATOM 5149 C C . GLY B 1 76 ? 13.977 12.93 -2.914 1 86.44 76 GLY B C 1
ATOM 5150 O O . GLY B 1 76 ? 14.094 12.609 -4.098 1 86.44 76 GLY B O 1
ATOM 5151 N N . GLY B 1 77 ? 14.945 13.461 -2.199 1 83.75 77 GLY B N 1
ATOM 5152 C CA . GLY B 1 77 ? 16.25 13.656 -2.809 1 83.75 77 GLY B CA 1
ATOM 5153 C C . GLY B 1 77 ? 17.172 12.469 -2.625 1 83.75 77 GLY B C 1
ATOM 5154 O O . GLY B 1 77 ? 16.828 11.5 -1.94 1 83.75 77 GLY B O 1
ATOM 5155 N N . ARG B 1 78 ? 18.375 12.539 -3.189 1 79.69 78 ARG B N 1
ATOM 5156 C CA . ARG B 1 78 ? 19.344 11.445 -3.229 1 79.69 78 ARG B CA 1
ATOM 5157 C C . ARG B 1 78 ? 20.031 11.273 -1.876 1 79.69 78 ARG B C 1
ATOM 5159 O O . ARG B 1 78 ? 20.422 10.164 -1.515 1 79.69 78 ARG B O 1
ATOM 5166 N N . ASN B 1 79 ? 20.062 12.273 -1.159 1 78.81 79 ASN B N 1
ATOM 5167 C CA . ASN B 1 79 ? 20.844 12.25 0.069 1 78.81 79 ASN B CA 1
ATOM 5168 C C . ASN B 1 79 ? 20.219 11.336 1.119 1 78.81 79 ASN B C 1
ATOM 5170 O O . ASN B 1 79 ? 20.938 10.742 1.931 1 78.81 79 ASN B O 1
ATOM 5174 N N . LEU B 1 80 ? 18.984 11.234 1.067 1 85.25 80 LEU B N 1
ATOM 5175 C CA . LEU B 1 80 ? 18.328 10.469 2.113 1 85.25 80 LEU B CA 1
ATOM 5176 C C . LEU B 1 80 ? 17.859 9.117 1.579 1 85.25 80 LEU B C 1
ATOM 5178 O O . LEU B 1 80 ? 17.125 8.398 2.26 1 85.25 80 LEU B O 1
ATOM 5182 N N . GLU B 1 81 ? 18.312 8.844 0.449 1 87 81 GLU B N 1
ATOM 5183 C CA . GLU B 1 81 ? 17.938 7.566 -0.153 1 87 81 GLU B CA 1
ATOM 5184 C C . GLU B 1 81 ? 18.562 6.395 0.602 1 87 81 GLU B C 1
ATOM 5186 O O . GLU B 1 81 ? 17.953 5.328 0.711 1 87 81 GLU B O 1
ATOM 5191 N N . GLY B 1 82 ? 19.734 6.637 1.107 1 88.81 82 GLY B N 1
ATOM 5192 C CA . GLY B 1 82 ? 20.375 5.594 1.89 1 88.81 82 GLY B CA 1
ATOM 5193 C C . GLY B 1 82 ? 19.625 5.246 3.158 1 88.81 82 GLY B C 1
ATOM 5194 O O . GLY B 1 82 ? 19.484 4.07 3.494 1 88.81 82 GLY B O 1
ATOM 5195 N N . LEU B 1 83 ? 19.188 6.234 3.771 1 93.06 83 LEU B N 1
ATOM 5196 C CA . LEU B 1 83 ? 18.422 6.023 4.992 1 93.06 83 LEU B CA 1
ATOM 5197 C C . LEU B 1 83 ? 17.109 5.309 4.688 1 93.06 83 LEU B C 1
ATOM 5199 O O . LEU B 1 83 ? 16.719 4.395 5.418 1 93.06 83 LEU B O 1
ATOM 5203 N N . LEU B 1 84 ? 16.516 5.738 3.648 1 93.44 84 LEU B N 1
ATOM 5204 C CA . LEU B 1 84 ? 15.25 5.125 3.264 1 93.44 84 LEU B CA 1
ATOM 5205 C C . LEU B 1 84 ? 15.438 3.646 2.945 1 93.44 84 LEU B C 1
ATOM 5207 O O . LEU B 1 84 ? 14.617 2.814 3.34 1 93.44 84 LEU B O 1
ATOM 5211 N N . ARG B 1 85 ? 16.531 3.309 2.283 1 92 85 ARG B N 1
ATOM 5212 C CA . ARG B 1 85 ? 16.812 1.921 1.925 1 92 85 ARG B CA 1
ATOM 5213 C C . ARG B 1 85 ? 17.078 1.077 3.168 1 92 85 ARG B C 1
ATOM 5215 O O . ARG B 1 85 ? 16.641 -0.074 3.246 1 92 85 ARG B O 1
ATOM 5222 N N . LEU B 1 86 ? 17.719 1.652 4.055 1 93.81 86 LEU B N 1
ATOM 5223 C CA . LEU B 1 86 ? 18 0.947 5.305 1 93.81 86 LEU B CA 1
ATOM 5224 C C . LEU B 1 86 ? 16.703 0.647 6.051 1 93.81 86 LEU B C 1
ATOM 5226 O O . LEU B 1 86 ? 16.5 -0.471 6.531 1 93.81 86 LEU B O 1
ATOM 5230 N N . LEU B 1 87 ? 15.891 1.626 6.133 1 95.38 87 LEU B N 1
ATOM 5231 C CA . LEU B 1 87 ? 14.633 1.46 6.844 1 95.38 87 LEU B CA 1
ATOM 5232 C C . LEU B 1 87 ? 13.711 0.493 6.105 1 95.38 87 LEU B C 1
ATOM 5234 O O . LEU B 1 87 ? 12.93 -0.228 6.727 1 95.38 87 LEU B O 1
ATOM 5238 N N . GLN B 1 88 ? 13.82 0.54 4.793 1 94.25 88 GLN B N 1
ATOM 5239 C CA . GLN B 1 88 ? 13.055 -0.408 3.992 1 94.25 88 GLN B CA 1
ATOM 5240 C C . GLN B 1 88 ? 13.453 -1.846 4.305 1 94.25 88 GLN B C 1
ATOM 5242 O O . GLN B 1 88 ? 12.594 -2.719 4.445 1 94.25 88 GLN B O 1
ATOM 5247 N N . ARG B 1 89 ? 14.711 -2.113 4.406 1 93.94 89 ARG B N 1
ATOM 5248 C CA . ARG B 1 89 ? 15.203 -3.443 4.754 1 93.94 89 ARG B CA 1
ATOM 5249 C C . ARG B 1 89 ? 14.695 -3.871 6.129 1 93.94 89 ARG B C 1
ATOM 5251 O O . ARG B 1 89 ? 14.297 -5.023 6.32 1 93.94 89 ARG B O 1
ATOM 5258 N N . GLU B 1 90 ? 14.711 -2.93 7.035 1 94.69 90 GLU B N 1
ATOM 5259 C CA . GLU B 1 90 ? 14.211 -3.229 8.375 1 94.69 90 GLU B CA 1
ATOM 5260 C C . GLU B 1 90 ? 12.719 -3.551 8.344 1 94.69 90 GLU B C 1
ATOM 5262 O O . GLU B 1 90 ? 12.25 -4.422 9.078 1 94.69 90 GLU B O 1
ATOM 5267 N N . ALA B 1 91 ? 12 -2.781 7.516 1 94.5 91 ALA B N 1
ATOM 5268 C CA . ALA B 1 91 ? 10.562 -3.014 7.391 1 94.5 91 ALA B CA 1
ATOM 5269 C C . ALA B 1 91 ? 10.273 -4.414 6.859 1 94.5 91 ALA B C 1
ATOM 5271 O O . ALA B 1 91 ? 9.375 -5.102 7.352 1 94.5 91 ALA B O 1
ATOM 5272 N N . VAL B 1 92 ? 11.023 -4.793 5.852 1 94.25 92 VAL B N 1
ATOM 5273 C CA . VAL B 1 92 ? 10.875 -6.121 5.27 1 94.25 92 VAL B CA 1
ATOM 5274 C C . VAL B 1 92 ? 11.172 -7.188 6.324 1 94.25 92 VAL B C 1
ATOM 5276 O O . VAL B 1 92 ? 10.406 -8.133 6.492 1 94.25 92 VAL B O 1
ATOM 5279 N N . GLU B 1 93 ? 12.227 -7.016 7.066 1 93.25 93 GLU B N 1
ATOM 5280 C CA . GLU B 1 93 ? 12.609 -7.965 8.109 1 93.25 93 GLU B CA 1
ATOM 5281 C C . GLU B 1 93 ? 11.523 -8.078 9.172 1 93.25 93 GLU B C 1
ATOM 5283 O O . GLU B 1 93 ? 11.219 -9.18 9.648 1 93.25 93 GLU B O 1
ATOM 5288 N N . ARG B 1 94 ? 10.992 -6.996 9.516 1 91.69 94 ARG B N 1
ATOM 5289 C CA . ARG B 1 94 ? 9.938 -6.977 10.516 1 91.69 94 ARG B CA 1
ATOM 5290 C C . ARG B 1 94 ? 8.711 -7.754 10.039 1 91.69 94 ARG B C 1
ATOM 5292 O O . ARG B 1 94 ? 8.078 -8.461 10.828 1 91.69 94 ARG B O 1
ATOM 5299 N N . GLY B 1 95 ? 8.352 -7.539 8.828 1 89.88 95 GLY B N 1
ATOM 5300 C CA . GLY B 1 95 ? 7.219 -8.266 8.273 1 89.88 95 GLY B CA 1
ATOM 5301 C C . GLY B 1 95 ? 7.438 -9.766 8.211 1 89.88 95 GLY B C 1
ATOM 5302 O O . GLY B 1 95 ? 6.539 -10.539 8.531 1 89.88 95 GLY B O 1
ATOM 5303 N N . GLN B 1 96 ? 8.625 -10.156 7.875 1 91 96 GLN B N 1
ATOM 5304 C CA . GLN B 1 96 ? 8.953 -11.57 7.719 1 91 96 GLN B CA 1
ATOM 5305 C C . GLN B 1 96 ? 9.062 -12.258 9.07 1 91 96 GLN B C 1
ATOM 5307 O O . GLN B 1 96 ? 8.961 -13.484 9.164 1 91 96 GLN B O 1
ATOM 5312 N N . ASN B 1 97 ? 9.352 -11.43 10.125 1 88.69 97 ASN B N 1
ATOM 5313 C CA . ASN B 1 97 ? 9.617 -12 11.438 1 88.69 97 ASN B CA 1
ATOM 5314 C C . ASN B 1 97 ? 8.555 -11.602 12.453 1 88.69 97 ASN B C 1
ATOM 5316 O O . ASN B 1 97 ? 8.875 -11.227 13.586 1 88.69 97 ASN B O 1
ATOM 5320 N N . ARG B 1 98 ? 7.367 -11.516 12.086 1 81.69 98 ARG B N 1
ATOM 5321 C CA . ARG B 1 98 ? 6.207 -11.312 12.945 1 81.69 98 ARG B CA 1
ATOM 5322 C C . ARG B 1 98 ? 6.355 -10.047 13.781 1 81.69 98 ARG B C 1
ATOM 5324 O O . ARG B 1 98 ? 6.117 -10.062 14.992 1 81.69 98 ARG B O 1
ATOM 5331 N N . GLY B 1 99 ? 6.922 -9.078 13.195 1 81.88 99 GLY B N 1
ATOM 5332 C CA . GLY B 1 99 ? 6.941 -7.766 13.82 1 81.88 99 GLY B CA 1
ATOM 5333 C C . GLY B 1 99 ? 8.242 -7.469 14.539 1 81.88 99 GLY B C 1
ATOM 5334 O O . GLY B 1 99 ? 8.352 -6.457 15.234 1 81.88 99 GLY B O 1
ATOM 5335 N N . ARG B 1 100 ? 9.289 -8.383 14.32 1 86.75 100 ARG B N 1
ATOM 5336 C CA . ARG B 1 100 ? 10.547 -8.188 15.031 1 86.75 100 ARG B CA 1
ATOM 5337 C C . ARG B 1 100 ? 11.727 -8.148 14.062 1 86.75 100 ARG B C 1
ATOM 5339 O O . ARG B 1 100 ? 11.641 -8.688 12.961 1 86.75 100 ARG B O 1
ATOM 5346 N N . THR B 1 101 ? 12.656 -7.371 14.562 1 90.88 101 THR B N 1
ATOM 5347 C CA . THR B 1 101 ? 13.914 -7.387 13.828 1 90.88 101 THR B CA 1
ATOM 5348 C C . THR B 1 101 ? 14.969 -8.195 14.578 1 90.88 101 THR B C 1
ATOM 5350 O O . THR B 1 101 ? 14.867 -8.383 15.789 1 90.88 101 THR B O 1
ATOM 5353 N N . ARG B 1 102 ? 15.977 -8.617 13.945 1 89.12 102 ARG B N 1
ATOM 5354 C CA . ARG B 1 102 ? 17.031 -9.438 14.531 1 89.12 102 ARG B CA 1
ATOM 5355 C C . ARG B 1 102 ? 17.969 -8.594 15.398 1 89.12 102 ARG B C 1
ATOM 5357 O O . ARG B 1 102 ? 18.406 -9.039 16.453 1 89.12 102 ARG B O 1
ATOM 5364 N N . LYS B 1 103 ? 18.25 -7.449 14.891 1 90.5 103 LYS B N 1
ATOM 5365 C CA . LYS B 1 103 ? 19.062 -6.469 15.602 1 90.5 103 LYS B CA 1
ATOM 5366 C C . LYS B 1 103 ? 18.266 -5.207 15.914 1 90.5 103 LYS B C 1
ATOM 5368 O O . LYS B 1 103 ? 17.188 -4.992 15.352 1 90.5 103 LYS B O 1
ATOM 5373 N N . PRO B 1 104 ? 18.828 -4.523 16.922 1 91.56 104 PRO B N 1
ATOM 5374 C CA . PRO B 1 104 ? 18.109 -3.268 17.188 1 91.56 104 PRO B CA 1
ATOM 5375 C C . PRO B 1 104 ? 17.969 -2.4 15.938 1 91.56 104 PRO B C 1
ATOM 5377 O O . PRO B 1 104 ? 18.938 -2.176 15.219 1 91.56 104 PRO B O 1
ATOM 5380 N N . SER B 1 105 ? 16.828 -1.963 15.75 1 93.81 105 SER B N 1
ATOM 5381 C CA . SER B 1 105 ? 16.516 -1.287 14.5 1 93.81 105 SER B CA 1
ATOM 5382 C C . SER B 1 105 ? 16.578 0.229 14.656 1 93.81 105 SER B C 1
ATOM 5384 O O . SER B 1 105 ? 16.344 0.756 15.742 1 93.81 105 SER B O 1
ATOM 5386 N N . LEU B 1 106 ? 16.938 0.863 13.672 1 95.5 106 LEU B N 1
ATOM 5387 C CA . LEU B 1 106 ? 16.891 2.32 13.609 1 95.5 106 LEU B CA 1
ATOM 5388 C C . LEU B 1 106 ? 15.453 2.82 13.648 1 95.5 106 LEU B C 1
ATOM 5390 O O . LEU B 1 106 ? 15.18 3.885 14.211 1 95.5 106 LEU B O 1
ATOM 5394 N N . GLY B 1 107 ? 14.531 2.082 13.07 1 95.25 107 GLY B N 1
ATOM 5395 C CA . GLY B 1 107 ? 13.125 2.447 13.008 1 95.25 107 GLY B CA 1
ATOM 5396 C C . GLY B 1 107 ? 12.484 2.592 14.375 1 95.25 107 GLY B C 1
ATOM 5397 O O . GLY B 1 107 ? 11.547 3.373 14.555 1 95.25 107 GLY B O 1
ATOM 5398 N N . ALA B 1 108 ? 12.992 1.886 15.328 1 94.88 108 ALA B N 1
ATOM 5399 C CA . ALA B 1 108 ? 12.445 1.95 16.688 1 94.88 108 ALA B CA 1
ATOM 5400 C C . ALA B 1 108 ? 12.734 3.303 17.328 1 94.88 108 ALA B C 1
ATOM 5402 O O . ALA B 1 108 ? 12.07 3.691 18.297 1 94.88 108 ALA B O 1
ATOM 5403 N N . CYS B 1 109 ? 13.711 4.012 16.781 1 95.88 109 CYS B N 1
ATOM 5404 C CA . CYS B 1 109 ? 14.148 5.277 17.359 1 95.88 109 CYS B CA 1
ATOM 5405 C C . CYS B 1 109 ? 13.359 6.445 16.781 1 95.88 109 CYS B C 1
ATOM 5407 O O . CYS B 1 109 ? 13.398 7.555 17.312 1 95.88 109 CYS B O 1
ATOM 5409 N N . ILE B 1 110 ? 12.672 6.234 15.742 1 96.44 110 ILE B N 1
ATOM 5410 C CA . ILE B 1 110 ? 12.031 7.316 15.008 1 96.44 110 ILE B CA 1
ATOM 5411 C C . ILE B 1 110 ? 10.664 7.617 15.625 1 96.44 110 ILE B C 1
ATOM 5413 O O . ILE B 1 110 ? 9.82 6.719 15.75 1 96.44 110 ILE B O 1
ATOM 5417 N N . ARG B 1 111 ? 10.453 8.891 15.922 1 96.69 111 ARG B N 1
ATOM 5418 C CA . ARG B 1 111 ? 9.195 9.289 16.547 1 96.69 111 ARG B CA 1
ATOM 5419 C C . ARG B 1 111 ? 8.445 10.289 15.68 1 96.69 111 ARG B C 1
ATOM 5421 O O . ARG B 1 111 ? 7.242 10.492 15.867 1 96.69 111 ARG B O 1
ATOM 5428 N N . ARG B 1 112 ? 9.141 10.891 14.797 1 96.88 112 ARG B N 1
ATOM 5429 C CA . ARG B 1 112 ? 8.555 11.875 13.891 1 96.88 112 ARG B CA 1
ATOM 5430 C C . ARG B 1 112 ? 9.094 11.703 12.477 1 96.88 112 ARG B C 1
ATOM 5432 O O . ARG B 1 112 ? 10.297 11.562 12.281 1 96.88 112 ARG B O 1
ATOM 5439 N N . VAL B 1 113 ? 8.195 11.688 11.539 1 96.81 113 VAL B N 1
ATOM 5440 C CA . VAL B 1 113 ? 8.586 11.633 10.133 1 96.81 113 VAL B CA 1
ATOM 5441 C C . VAL B 1 113 ? 7.938 12.789 9.367 1 96.81 113 VAL B C 1
ATOM 5443 O O . VAL B 1 113 ? 6.738 13.039 9.516 1 96.81 113 VAL B O 1
ATOM 5446 N N . VAL B 1 114 ? 8.695 13.539 8.648 1 95.5 114 VAL B N 1
ATOM 5447 C CA . VAL B 1 114 ? 8.227 14.602 7.762 1 95.5 114 VAL B CA 1
ATOM 5448 C C . VAL B 1 114 ? 8.586 14.266 6.316 1 95.5 114 VAL B C 1
ATOM 5450 O O . VAL B 1 114 ? 9.742 13.961 6.008 1 95.5 114 VAL B O 1
ATOM 5453 N N . THR B 1 115 ? 7.594 14.234 5.527 1 93.62 115 THR B N 1
ATOM 5454 C CA . THR B 1 115 ? 7.848 13.977 4.113 1 93.62 115 THR B CA 1
ATOM 5455 C C . THR B 1 115 ? 7.488 15.203 3.27 1 93.62 115 THR B C 1
ATOM 5457 O O . THR B 1 115 ? 6.434 15.805 3.465 1 93.62 115 THR B O 1
ATOM 5460 N N . ASN B 1 116 ? 8.398 15.594 2.414 1 88.75 116 ASN B N 1
ATOM 5461 C CA . ASN B 1 116 ? 8.141 16.641 1.427 1 88.75 116 ASN B CA 1
ATOM 5462 C C . ASN B 1 116 ? 8.859 16.359 0.111 1 88.75 116 ASN B C 1
ATOM 5464 O O . ASN B 1 116 ? 9.344 15.242 -0.112 1 88.75 116 ASN B O 1
ATOM 5468 N N . ASN B 1 117 ? 8.766 17.281 -0.848 1 88.44 117 ASN B N 1
ATOM 5469 C CA . ASN B 1 117 ? 9.367 17.062 -2.158 1 88.44 117 ASN B CA 1
ATOM 5470 C C . ASN B 1 117 ? 10.516 18.031 -2.414 1 88.44 117 ASN B C 1
ATOM 5472 O O . ASN B 1 117 ? 10.828 18.344 -3.564 1 88.44 117 ASN B O 1
ATOM 5476 N N . ASP B 1 118 ? 11.094 18.547 -1.395 1 86.31 118 ASP B N 1
ATOM 5477 C CA . ASP B 1 118 ? 12.133 19.562 -1.557 1 86.31 118 ASP B CA 1
ATOM 5478 C C . ASP B 1 118 ? 13.328 19 -2.334 1 86.31 118 ASP B C 1
ATOM 5480 O O . ASP B 1 118 ? 13.867 19.672 -3.217 1 86.31 118 ASP B O 1
ATOM 5484 N N . GLY B 1 119 ? 13.711 17.859 -1.896 1 86.56 119 GLY B N 1
ATOM 5485 C CA . GLY B 1 119 ? 14.828 17.25 -2.588 1 86.56 119 GLY B CA 1
ATOM 5486 C C . GLY B 1 119 ? 14.555 16.984 -4.059 1 86.56 119 GLY B C 1
ATOM 5487 O O . GLY B 1 119 ? 15.438 17.141 -4.898 1 86.56 119 GLY B O 1
ATOM 5488 N N . TYR B 1 120 ? 13.414 16.609 -4.355 1 87.38 120 TYR B N 1
ATOM 5489 C CA . TYR B 1 120 ? 12.977 16.406 -5.734 1 87.38 120 TYR B CA 1
ATOM 5490 C C . TYR B 1 120 ? 13.055 17.703 -6.527 1 87.38 120 TYR B C 1
ATOM 5492 O O . TYR B 1 120 ? 13.594 17.734 -7.637 1 87.38 120 TYR B O 1
ATOM 5500 N N . TRP B 1 121 ? 12.609 18.719 -5.957 1 86.94 121 TRP B N 1
ATOM 5501 C CA . TRP B 1 121 ? 12.641 20.016 -6.641 1 86.94 121 TRP B CA 1
ATOM 5502 C C . TRP B 1 121 ? 14.07 20.484 -6.84 1 86.94 121 TRP B C 1
ATOM 5504 O O . TRP B 1 121 ? 14.398 21.078 -7.867 1 86.94 121 TRP B O 1
ATOM 5514 N N . ASP B 1 122 ? 14.852 20.234 -5.867 1 86.38 122 ASP B N 1
ATOM 5515 C CA . ASP B 1 122 ? 16.266 20.562 -6 1 86.38 122 ASP B CA 1
ATOM 5516 C C . ASP B 1 122 ? 16.891 19.844 -7.191 1 86.38 122 ASP B C 1
ATOM 5518 O O . ASP B 1 122 ? 17.688 20.438 -7.926 1 86.38 122 ASP B O 1
ATOM 5522 N N . GLU B 1 123 ? 16.578 18.656 -7.332 1 86.19 123 GLU B N 1
ATOM 5523 C CA . GLU B 1 123 ? 17.125 17.875 -8.438 1 86.19 123 GLU B CA 1
ATOM 5524 C C . GLU B 1 123 ? 16.609 18.375 -9.781 1 86.19 123 GLU B C 1
ATOM 5526 O O . GLU B 1 123 ? 17.359 18.406 -10.758 1 86.19 123 GLU B O 1
ATOM 5531 N N . ILE B 1 124 ? 15.383 18.734 -9.82 1 86.19 124 ILE B N 1
ATOM 5532 C CA . ILE B 1 124 ? 14.805 19.281 -11.047 1 86.19 124 ILE B CA 1
ATOM 5533 C C . ILE B 1 124 ? 15.508 20.578 -11.406 1 86.19 124 ILE B C 1
ATOM 5535 O O . ILE B 1 124 ? 15.875 20.797 -12.562 1 86.19 124 ILE B O 1
ATOM 5539 N N . MET B 1 125 ? 15.719 21.422 -10.438 1 84 125 MET B N 1
ATOM 5540 C CA . MET B 1 125 ? 16.375 22.703 -10.672 1 84 125 MET B CA 1
ATOM 5541 C C . MET B 1 125 ? 17.828 22.516 -11.078 1 84 125 MET B C 1
ATOM 5543 O O . MET B 1 125 ? 18.344 23.266 -11.914 1 84 125 MET B O 1
ATOM 5547 N N . ALA B 1 126 ? 18.422 21.562 -10.5 1 82.44 126 ALA B N 1
ATOM 5548 C CA . ALA B 1 126 ? 19.812 21.266 -10.82 1 82.44 126 ALA B CA 1
ATOM 5549 C C . ALA B 1 126 ? 19.953 20.75 -12.25 1 82.44 126 ALA B C 1
ATOM 5551 O O . ALA B 1 126 ? 21 20.922 -12.875 1 82.44 126 ALA B O 1
ATOM 5552 N N . SER B 1 127 ? 18.938 20.094 -12.758 1 81.56 127 SER B N 1
ATOM 5553 C CA . SER B 1 127 ? 19 19.516 -14.094 1 81.56 127 SER B CA 1
ATOM 5554 C C . SER B 1 127 ? 18.594 20.516 -15.164 1 81.56 127 SER B C 1
ATOM 5556 O O . SER B 1 127 ? 18.75 20.25 -16.359 1 81.56 127 SER B O 1
ATOM 5558 N N . ARG B 1 128 ? 18.172 21.594 -14.688 1 78 128 ARG B N 1
ATOM 5559 C CA . ARG B 1 128 ? 17.734 22.625 -15.625 1 78 128 ARG B CA 1
ATOM 5560 C C . ARG B 1 128 ? 18.906 23.172 -16.422 1 78 128 ARG B C 1
ATOM 5562 O O . ARG B 1 128 ? 19.953 23.484 -15.867 1 78 128 ARG B O 1
ATOM 5569 N N . PRO B 1 129 ? 18.625 23.016 -17.719 1 71.75 129 PRO B N 1
ATOM 5570 C CA . PRO B 1 129 ? 19.703 23.578 -18.531 1 71.75 129 PRO B CA 1
ATOM 5571 C C . PRO B 1 129 ? 19.891 25.078 -18.281 1 71.75 129 PRO B C 1
ATOM 5573 O O . PRO B 1 129 ? 18.922 25.828 -18.156 1 71.75 129 PRO B O 1
ATOM 5576 N N . LEU B 1 130 ? 21 25.453 -17.609 1 58.47 130 LEU B N 1
ATOM 5577 C CA . LEU B 1 130 ? 21.328 26.844 -17.328 1 58.47 130 LEU B CA 1
ATOM 5578 C C . LEU B 1 130 ? 21.734 27.562 -18.609 1 58.47 130 LEU B C 1
ATOM 5580 O O . LEU B 1 130 ? 22.328 26.969 -19.5 1 58.47 130 LEU B O 1
ATOM 5584 N N . LYS B 1 131 ? 21.203 28.719 -19 1 51.94 131 LYS B N 1
ATOM 5585 C CA . LYS B 1 131 ? 21.859 29.516 -20.016 1 51.94 131 LYS B CA 1
ATOM 5586 C C . LYS B 1 131 ? 23.328 29.766 -19.688 1 51.94 131 LYS B C 1
ATOM 5588 O O . LYS B 1 131 ? 23.688 29.797 -18.5 1 51.94 131 LYS B O 1
ATOM 5593 N N . SER B 1 132 ? 24.156 29.828 -20.625 1 44.53 132 SER B N 1
ATOM 5594 C CA . SER B 1 132 ? 25.5 30.391 -20.516 1 44.53 132 SER B CA 1
ATOM 5595 C C . SER B 1 132 ? 25.484 31.719 -19.781 1 44.53 132 SER B C 1
ATOM 5597 O O . SER B 1 132 ? 24.734 32.625 -20.156 1 44.53 132 SER B O 1
ATOM 5599 N N . GLY B 1 133 ? 26.219 32 -18.453 1 44.81 133 GLY B N 1
ATOM 5600 C CA . GLY B 1 133 ? 26.5 33.188 -17.641 1 44.81 133 GLY B CA 1
ATOM 5601 C C . GLY B 1 133 ? 25.531 33.344 -16.484 1 44.81 133 GLY B C 1
ATOM 5602 O O . GLY B 1 133 ? 25.641 34.312 -15.711 1 44.81 133 GLY B O 1
ATOM 5603 N N . ARG B 1 134 ? 24.266 32.906 -16.641 1 46.94 134 ARG B N 1
ATOM 5604 C CA . ARG B 1 134 ? 23.344 33.281 -15.586 1 46.94 134 ARG B CA 1
ATOM 5605 C C . ARG B 1 134 ? 23.328 32.25 -14.469 1 46.94 134 ARG B C 1
ATOM 5607 O O . ARG B 1 134 ? 23.578 31.062 -14.711 1 46.94 134 ARG B O 1
ATOM 5614 N N . SER B 1 135 ? 23.578 32.688 -13.195 1 43.84 135 SER B N 1
ATOM 5615 C CA . SER B 1 135 ? 23.656 31.922 -11.953 1 43.84 135 SER B CA 1
ATOM 5616 C C . SER B 1 135 ? 22.297 31.375 -11.555 1 43.84 135 SER B C 1
ATOM 5618 O O . SER B 1 135 ? 21.25 31.859 -12.016 1 43.84 135 SER B O 1
ATOM 5620 N N . ILE B 1 136 ? 22.172 30.312 -10.859 1 45.03 136 ILE B N 1
ATOM 5621 C CA . ILE B 1 136 ? 21 29.578 -10.352 1 45.03 136 ILE B CA 1
ATOM 5622 C C . ILE B 1 136 ? 20 30.562 -9.75 1 45.03 136 ILE B C 1
ATOM 5624 O O . ILE B 1 136 ? 18.797 30.328 -9.812 1 45.03 136 ILE B O 1
ATOM 5628 N N . GLY B 1 137 ? 20.484 31.547 -8.977 1 40.94 137 GLY B N 1
ATOM 5629 C CA . GLY B 1 137 ? 19.672 32.531 -8.273 1 40.94 137 GLY B CA 1
ATOM 5630 C C . GLY B 1 137 ? 18.953 33.5 -9.211 1 40.94 137 GLY B C 1
ATOM 5631 O O . GLY B 1 137 ? 18.25 34.406 -8.758 1 40.94 137 GLY B O 1
ATOM 5632 N N . ASP B 1 138 ? 19.422 33.719 -10.477 1 44.97 138 ASP B N 1
ATOM 5633 C CA . ASP B 1 138 ? 18.859 34.812 -11.281 1 44.97 138 ASP B CA 1
ATOM 5634 C C . ASP B 1 138 ? 17.359 34.594 -11.516 1 44.97 138 ASP B C 1
ATOM 5636 O O . ASP B 1 138 ? 16.891 33.438 -11.508 1 44.97 138 ASP B O 1
ATOM 5640 N N . GLU B 1 139 ? 16.547 35.688 -11.469 1 42.97 139 GLU B N 1
ATOM 5641 C CA . GLU B 1 139 ? 15.109 35.719 -11.711 1 42.97 139 GLU B CA 1
ATOM 5642 C C . GLU B 1 139 ? 14.672 34.625 -12.672 1 42.97 139 GLU B C 1
ATOM 5644 O O . GLU B 1 139 ? 15.258 34.469 -13.742 1 42.97 139 GLU B O 1
ATOM 5649 N N . LEU B 1 140 ? 14.234 33.438 -12.211 1 43.16 140 LEU B N 1
ATOM 5650 C CA . LEU B 1 140 ? 13.641 32.406 -13.047 1 43.16 140 LEU B CA 1
ATOM 5651 C C . LEU B 1 140 ? 13.016 33 -14.305 1 43.16 140 LEU B C 1
ATOM 5653 O O . LEU B 1 140 ? 11.922 33.562 -14.25 1 43.16 140 LEU B O 1
ATOM 5657 N N . ASP B 1 141 ? 13.625 33.75 -15.117 1 40.12 141 ASP B N 1
ATOM 5658 C CA . ASP B 1 141 ? 13.016 33.969 -16.422 1 40.12 141 ASP B CA 1
ATOM 5659 C C . ASP B 1 141 ? 12.312 32.719 -16.922 1 40.12 141 ASP B C 1
ATOM 5661 O O . ASP B 1 141 ? 12.648 31.609 -16.516 1 40.12 141 ASP B O 1
ATOM 5665 N N . ASP B 1 142 ? 11.172 32.906 -17.609 1 43.88 142 ASP B N 1
ATOM 5666 C CA . ASP B 1 142 ? 10.297 31.922 -18.234 1 43.88 142 ASP B CA 1
ATOM 5667 C C . ASP B 1 142 ? 11.102 30.766 -18.828 1 43.88 142 ASP B C 1
ATOM 5669 O O . ASP B 1 142 ? 11.953 30.969 -19.688 1 43.88 142 ASP B O 1
ATOM 5673 N N . PRO B 1 143 ? 11.398 29.812 -18.094 1 45.41 143 PRO B N 1
ATOM 5674 C CA . PRO B 1 143 ? 12.062 28.656 -18.688 1 45.41 143 PRO B CA 1
ATOM 5675 C C . PRO B 1 143 ? 11.797 28.531 -20.188 1 45.41 143 PRO B C 1
ATOM 5677 O O . PRO B 1 143 ? 12.492 27.781 -20.891 1 45.41 143 PRO B O 1
ATOM 5680 N N . PHE B 1 144 ? 10.641 29.016 -20.562 1 44.03 144 PHE B N 1
ATOM 5681 C CA . PHE B 1 144 ? 10.172 28.828 -21.922 1 44.03 144 PHE B CA 1
ATOM 5682 C C . PHE B 1 144 ? 10.891 29.781 -22.875 1 44.03 144 PHE B C 1
ATOM 5684 O O . PHE B 1 144 ? 10.586 29.812 -24.078 1 44.03 144 PHE B O 1
ATOM 5691 N N . ASP B 1 145 ? 11.273 30.828 -22.391 1 48.31 145 ASP B N 1
ATOM 5692 C CA . ASP B 1 145 ? 11.977 31.547 -23.453 1 48.31 145 ASP B CA 1
ATOM 5693 C C . ASP B 1 145 ? 13.195 30.766 -23.938 1 48.31 145 ASP B C 1
ATOM 5695 O O . ASP B 1 145 ? 14.031 31.312 -24.656 1 48.31 145 ASP B O 1
ATOM 5699 N N . HIS B 1 146 ? 13.508 29.703 -23.266 1 49.84 146 HIS B N 1
ATOM 5700 C CA . HIS B 1 146 ? 14.633 28.859 -23.641 1 49.84 146 HIS B CA 1
ATOM 5701 C C . HIS B 1 146 ? 14.398 28.219 -25.016 1 49.84 146 HIS B C 1
ATOM 5703 O O . HIS B 1 146 ? 13.273 28.203 -25.516 1 49.84 146 HIS B O 1
ATOM 5709 N N . ASP B 1 147 ? 15.547 27.875 -25.531 1 59.34 147 ASP B N 1
ATOM 5710 C CA . ASP B 1 147 ? 15.695 27.078 -26.734 1 59.34 147 ASP B CA 1
ATOM 5711 C C . ASP B 1 147 ? 14.836 25.812 -26.672 1 59.34 147 ASP B C 1
ATOM 5713 O O . ASP B 1 147 ? 14.961 25.016 -25.734 1 59.34 147 ASP B O 1
ATOM 5717 N N . GLU B 1 148 ? 13.82 25.906 -27.234 1 65.69 148 GLU B N 1
ATOM 5718 C CA . GLU B 1 148 ? 12.867 24.828 -27.406 1 65.69 148 GLU B CA 1
ATOM 5719 C C . GLU B 1 148 ? 13.562 23.469 -27.359 1 65.69 148 GLU B C 1
ATOM 5721 O O . GLU B 1 148 ? 13 22.484 -26.859 1 65.69 148 GLU B O 1
ATOM 5726 N N . GLU B 1 149 ? 14.805 23.547 -27.766 1 72.31 149 GLU B N 1
ATOM 5727 C CA . GLU B 1 149 ? 15.523 22.281 -27.828 1 72.31 149 GLU B CA 1
ATOM 5728 C C . GLU B 1 149 ? 15.922 21.812 -26.422 1 72.31 149 GLU B C 1
ATOM 5730 O O . GLU B 1 149 ? 15.805 20.625 -26.109 1 72.31 149 GLU B O 1
ATOM 5735 N N . LYS B 1 150 ? 16.438 22.797 -25.641 1 75.94 150 LYS B N 1
ATOM 5736 C CA . LYS B 1 150 ? 16.891 22.422 -24.297 1 75.94 150 LYS B CA 1
ATOM 5737 C C . LYS B 1 150 ? 15.703 22.016 -23.422 1 75.94 150 LYS B C 1
ATOM 5739 O O . LYS B 1 150 ? 15.812 21.078 -22.625 1 75.94 150 LYS B O 1
ATOM 5744 N N . VAL B 1 151 ? 14.625 22.672 -23.625 1 75.69 151 VAL B N 1
ATOM 5745 C CA . VAL B 1 151 ? 13.422 22.328 -22.891 1 75.69 151 VAL B CA 1
ATOM 5746 C C . VAL B 1 151 ? 12.93 20.953 -23.297 1 75.69 151 VAL B C 1
ATOM 5748 O O . VAL B 1 151 ? 12.453 20.172 -22.469 1 75.69 151 VAL B O 1
ATOM 5751 N N . SER B 1 152 ? 13.148 20.766 -24.562 1 78.62 152 SER B N 1
ATOM 5752 C CA . SER B 1 152 ? 12.703 19.469 -25.078 1 78.62 152 SER B CA 1
ATOM 5753 C C . SER B 1 152 ? 13.539 18.328 -24.484 1 78.62 152 SER B C 1
ATOM 5755 O O . SER B 1 152 ? 13.039 17.219 -24.328 1 78.62 152 SER B O 1
ATOM 5757 N N . GLN B 1 153 ? 14.734 18.656 -24.156 1 80.12 153 GLN B N 1
ATOM 5758 C CA . GLN B 1 153 ? 15.602 17.656 -23.562 1 80.12 153 GLN B CA 1
ATOM 5759 C C . GLN B 1 153 ? 15.352 17.531 -22.062 1 80.12 153 GLN B C 1
ATOM 5761 O O . GLN B 1 153 ? 15.602 16.469 -21.469 1 80.12 153 GLN B O 1
ATOM 5766 N N . TRP B 1 154 ? 14.914 18.609 -21.469 1 84.69 154 TRP B N 1
ATOM 5767 C CA . TRP B 1 154 ? 14.711 18.656 -20.031 1 84.69 154 TRP B CA 1
ATOM 5768 C C . TRP B 1 154 ? 13.391 18 -19.641 1 84.69 154 TRP B C 1
ATOM 5770 O O . TRP B 1 154 ? 13.281 17.406 -18.562 1 84.69 154 TRP B O 1
ATOM 5780 N N . ARG B 1 155 ? 12.484 17.906 -20.484 1 84 155 ARG B N 1
ATOM 5781 C CA . ARG B 1 155 ? 11.148 17.406 -20.203 1 84 155 ARG B CA 1
ATOM 5782 C C . ARG B 1 155 ? 11.18 15.914 -19.891 1 84 155 ARG B C 1
ATOM 5784 O O . ARG B 1 155 ? 10.594 15.461 -18.906 1 84 155 ARG B O 1
ATOM 5791 N N . PRO B 1 156 ? 11.898 15.219 -20.656 1 83.12 156 PRO B N 1
ATOM 5792 C CA . PRO B 1 156 ? 11.945 13.789 -20.344 1 83.12 156 PRO B CA 1
ATOM 5793 C C . PRO B 1 156 ? 12.617 13.508 -19 1 83.12 156 PRO B C 1
ATOM 5795 O O . PRO B 1 156 ? 12.242 12.555 -18.312 1 83.12 156 PRO B O 1
ATOM 5798 N N . ILE B 1 157 ? 13.539 14.312 -18.672 1 84.75 157 ILE B N 1
ATOM 5799 C CA . ILE B 1 157 ? 14.227 14.125 -17.406 1 84.75 157 ILE B CA 1
ATOM 5800 C C . ILE B 1 157 ? 13.266 14.398 -16.25 1 84.75 157 ILE B C 1
ATOM 5802 O O . ILE B 1 157 ? 13.211 13.633 -15.289 1 84.75 157 ILE B O 1
ATOM 5806 N N . VAL B 1 158 ? 12.516 15.438 -16.391 1 86.19 158 VAL B N 1
ATOM 5807 C CA . VAL B 1 158 ? 11.523 15.773 -15.375 1 86.19 158 VAL B CA 1
ATOM 5808 C C . VAL B 1 158 ? 10.484 14.664 -15.281 1 86.19 158 VAL B C 1
ATOM 5810 O O . VAL B 1 158 ? 10.062 14.289 -14.18 1 86.19 158 VAL B O 1
ATOM 5813 N N . GLY B 1 159 ? 10.148 14.227 -16.422 1 84.38 159 GLY B N 1
ATOM 5814 C CA . GLY B 1 159 ? 9.195 13.125 -16.438 1 84.38 159 GLY B CA 1
ATOM 5815 C C . GLY B 1 159 ? 9.703 11.891 -15.719 1 84.38 159 GLY B C 1
ATOM 5816 O O . GLY B 1 159 ? 8.969 11.273 -14.945 1 84.38 159 GLY B O 1
ATOM 5817 N N . GLU B 1 160 ? 10.891 11.586 -15.898 1 83.38 160 GLU B N 1
ATOM 5818 C CA . GLU B 1 160 ? 11.492 10.422 -15.25 1 83.38 160 GLU B CA 1
ATOM 5819 C C . GLU B 1 160 ? 11.602 10.617 -13.742 1 83.38 160 GLU B C 1
ATOM 5821 O O . GLU B 1 160 ? 11.32 9.703 -12.969 1 83.38 160 GLU B O 1
ATOM 5826 N N . LEU B 1 161 ? 12.008 11.773 -13.367 1 85.88 161 LEU B N 1
ATOM 5827 C CA . LEU B 1 161 ? 12.148 12.07 -11.945 1 85.88 161 LEU B CA 1
ATOM 5828 C C . LEU B 1 161 ? 10.789 12.055 -11.25 1 85.88 161 LEU B C 1
ATOM 5830 O O . LEU B 1 161 ? 10.672 11.555 -10.125 1 85.88 161 LEU B O 1
ATOM 5834 N N . THR B 1 162 ? 9.844 12.523 -11.938 1 86.81 162 THR B N 1
ATOM 5835 C CA . THR B 1 162 ? 8.5 12.531 -11.383 1 86.81 162 THR B CA 1
ATOM 5836 C C . THR B 1 162 ? 7.949 11.117 -11.266 1 86.81 162 THR B C 1
ATOM 5838 O O . THR B 1 162 ? 7.293 10.781 -10.273 1 86.81 162 THR B O 1
ATOM 5841 N N . HIS B 1 163 ? 8.266 10.445 -12.195 1 83.94 163 HIS B N 1
ATOM 5842 C CA . HIS B 1 163 ? 7.828 9.055 -12.188 1 83.94 163 HIS B CA 1
ATOM 5843 C C . HIS B 1 163 ? 8.5 8.273 -11.055 1 83.94 163 HIS B C 1
ATOM 5845 O O . HIS B 1 163 ? 7.844 7.488 -10.367 1 83.94 163 HIS B O 1
ATOM 5851 N N . LYS B 1 164 ? 9.664 8.453 -10.875 1 84.19 164 LYS B N 1
ATOM 5852 C CA . LYS B 1 164 ? 10.398 7.805 -9.789 1 84.19 164 LYS B CA 1
ATOM 5853 C C . LYS B 1 164 ? 9.859 8.234 -8.43 1 84.19 164 LYS B C 1
ATOM 5855 O O . LYS B 1 164 ? 9.758 7.418 -7.508 1 84.19 164 LYS B O 1
ATOM 5860 N N . LEU B 1 165 ? 9.586 9.461 -8.359 1 88.62 165 LEU B N 1
ATOM 5861 C CA . LEU B 1 165 ? 9.039 9.992 -7.117 1 88.62 165 LEU B CA 1
ATOM 5862 C C . LEU B 1 165 ? 7.703 9.344 -6.789 1 88.62 165 LEU B C 1
ATOM 5864 O O . LEU B 1 165 ? 7.5 8.867 -5.668 1 88.62 165 LEU B O 1
ATOM 5868 N N . ASN B 1 166 ? 6.879 9.219 -7.777 1 87.25 166 ASN B N 1
ATOM 5869 C CA . ASN B 1 166 ? 5.504 8.781 -7.555 1 87.25 166 ASN B CA 1
ATOM 5870 C C . ASN B 1 166 ? 5.414 7.258 -7.438 1 87.25 166 ASN B C 1
ATOM 5872 O O . ASN B 1 166 ? 4.629 6.738 -6.641 1 87.25 166 ASN B O 1
ATOM 5876 N N . GLU B 1 167 ? 6.203 6.621 -8.164 1 87.56 167 GLU B N 1
ATOM 5877 C CA . GLU B 1 167 ? 5.996 5.18 -8.297 1 87.56 167 GLU B CA 1
ATOM 5878 C C . GLU B 1 167 ? 6.977 4.398 -7.426 1 87.56 167 GLU B C 1
ATOM 5880 O O . GLU B 1 167 ? 6.758 3.221 -7.141 1 87.56 167 GLU B O 1
ATOM 5885 N N . ASN B 1 168 ? 8.023 5.008 -7.035 1 88.62 168 ASN B N 1
ATOM 5886 C CA . ASN B 1 168 ? 9.008 4.297 -6.223 1 88.62 168 ASN B CA 1
ATOM 5887 C C . ASN B 1 168 ? 9.18 4.945 -4.855 1 88.62 168 ASN B C 1
ATOM 5889 O O . ASN B 1 168 ? 8.852 4.34 -3.83 1 88.62 168 ASN B O 1
ATOM 5893 N N . TYR B 1 169 ? 9.492 6.203 -4.918 1 90.12 169 TYR B N 1
ATOM 5894 C CA . TYR B 1 169 ? 9.875 6.883 -3.688 1 90.12 169 TYR B CA 1
ATOM 5895 C C . TYR B 1 169 ? 8.695 6.969 -2.725 1 90.12 169 TYR B C 1
ATOM 5897 O O . TYR B 1 169 ? 8.805 6.551 -1.568 1 90.12 169 TYR B O 1
ATOM 5905 N N . ARG B 1 170 ? 7.605 7.484 -3.143 1 92.06 170 ARG B N 1
ATOM 5906 C CA . ARG B 1 170 ? 6.461 7.703 -2.266 1 92.06 170 ARG B CA 1
ATOM 5907 C C . ARG B 1 170 ? 5.941 6.387 -1.702 1 92.06 170 ARG B C 1
ATOM 5909 O O . ARG B 1 170 ? 5.715 6.266 -0.496 1 92.06 170 ARG B O 1
ATOM 5916 N N . PRO B 1 171 ? 5.785 5.383 -2.52 1 92.94 171 PRO B N 1
ATOM 5917 C CA . PRO B 1 171 ? 5.344 4.105 -1.96 1 92.94 171 PRO B CA 1
ATOM 5918 C C . PRO B 1 171 ? 6.332 3.537 -0.942 1 92.94 171 PRO B C 1
ATOM 5920 O O . PRO B 1 171 ? 5.918 2.92 0.044 1 92.94 171 PRO B O 1
ATOM 5923 N N . ASN B 1 172 ? 7.598 3.693 -1.157 1 93.5 172 ASN B N 1
ATOM 5924 C CA . ASN B 1 172 ? 8.594 3.195 -0.216 1 93.5 172 ASN B CA 1
ATOM 5925 C C . ASN B 1 172 ? 8.539 3.943 1.113 1 93.5 172 ASN B C 1
ATOM 5927 O O . ASN B 1 172 ? 8.727 3.348 2.176 1 93.5 172 ASN B O 1
ATOM 5931 N N . VAL B 1 173 ? 8.305 5.203 0.998 1 94.94 173 VAL B N 1
ATOM 5932 C CA . VAL B 1 173 ? 8.188 5.996 2.219 1 94.94 173 VAL B CA 1
ATOM 5933 C C . VAL B 1 173 ? 6.992 5.512 3.033 1 94.94 173 VAL B C 1
ATOM 5935 O O . VAL B 1 173 ? 7.098 5.316 4.246 1 94.94 173 VAL B O 1
ATOM 5938 N N . LEU B 1 174 ? 5.867 5.324 2.361 1 95.5 174 LEU B N 1
ATOM 5939 C CA . LEU B 1 174 ? 4.676 4.852 3.061 1 95.5 174 LEU B CA 1
ATOM 5940 C C . LEU B 1 174 ? 4.91 3.465 3.654 1 95.5 174 LEU B C 1
ATOM 5942 O O . LEU B 1 174 ? 4.465 3.182 4.77 1 95.5 174 LEU B O 1
ATOM 5946 N N . PHE B 1 175 ? 5.617 2.678 2.936 1 95.56 175 PHE B N 1
ATOM 5947 C CA . PHE B 1 175 ? 5.949 1.338 3.406 1 95.56 175 PHE B CA 1
ATOM 5948 C C . PHE B 1 175 ? 6.801 1.403 4.668 1 95.56 175 PHE B C 1
ATOM 5950 O O . PHE B 1 175 ? 6.523 0.706 5.645 1 95.56 175 PHE B O 1
ATOM 5957 N N . VAL B 1 176 ? 7.758 2.215 4.629 1 96.06 176 VAL B N 1
ATOM 5958 C CA . VAL B 1 176 ? 8.664 2.367 5.766 1 96.06 176 VAL B CA 1
ATOM 5959 C C . VAL B 1 176 ? 7.898 2.922 6.965 1 96.06 176 VAL B C 1
ATOM 5961 O O . VAL B 1 176 ? 8.023 2.412 8.078 1 96.06 176 VAL B O 1
ATOM 5964 N N . VAL B 1 177 ? 7.145 3.926 6.754 1 96.69 177 VAL B N 1
ATOM 5965 C CA . VAL B 1 177 ? 6.41 4.582 7.832 1 96.69 177 VAL B CA 1
ATOM 5966 C C . VAL B 1 177 ? 5.465 3.58 8.492 1 96.69 177 VAL B C 1
ATOM 5968 O O . VAL B 1 177 ? 5.266 3.615 9.711 1 96.69 177 VAL B O 1
ATOM 5971 N N . SER B 1 178 ? 4.883 2.682 7.727 1 94.75 178 SER B N 1
ATOM 5972 C CA . SER B 1 178 ? 3.92 1.709 8.234 1 94.75 178 SER B CA 1
ATOM 5973 C C . SER B 1 178 ? 4.586 0.709 9.172 1 94.75 178 SER B C 1
ATOM 5975 O O . SER B 1 178 ? 3.908 0.02 9.938 1 94.75 178 SER B O 1
ATOM 5977 N N . SER B 1 179 ? 5.891 0.667 9.141 1 93.5 179 SER B N 1
ATOM 5978 C CA . SER B 1 179 ? 6.602 -0.318 9.945 1 93.5 179 SER B CA 1
ATOM 5979 C C . SER B 1 179 ? 7.188 0.315 11.203 1 93.5 179 SER B C 1
ATOM 5981 O O . SER B 1 179 ? 7.785 -0.374 12.031 1 93.5 179 SER B O 1
ATOM 5983 N N . LEU B 1 180 ? 7.055 1.632 11.359 1 95.12 180 LEU B N 1
ATOM 5984 C CA . LEU B 1 180 ? 7.613 2.328 12.516 1 95.12 180 LEU B CA 1
ATOM 5985 C C . LEU B 1 180 ? 6.719 2.156 13.734 1 95.12 180 LEU B C 1
ATOM 5987 O O . LEU B 1 180 ? 5.633 2.732 13.805 1 95.12 180 LEU B O 1
ATOM 5991 N N . VAL B 1 181 ? 7.211 1.56 14.766 1 91.88 181 VAL B N 1
ATOM 5992 C CA . VAL B 1 181 ? 6.379 1.088 15.867 1 91.88 181 VAL B CA 1
ATOM 5993 C C . VAL B 1 181 ? 6.203 2.203 16.891 1 91.88 181 VAL B C 1
ATOM 5995 O O . VAL B 1 181 ? 5.254 2.182 17.688 1 91.88 181 VAL B O 1
ATOM 5998 N N . ASN B 1 182 ? 7.082 3.242 16.906 1 93.62 182 ASN B N 1
ATOM 5999 C CA . ASN B 1 182 ? 7.004 4.281 17.922 1 93.62 182 ASN B CA 1
ATOM 6000 C C . ASN B 1 182 ? 6.715 5.648 17.312 1 93.62 182 ASN B C 1
ATOM 6002 O O . ASN B 1 182 ? 6.98 6.684 17.938 1 93.62 182 ASN B O 1
ATOM 6006 N N . LEU B 1 183 ? 6.199 5.594 16.125 1 95.5 183 LEU B N 1
ATOM 6007 C CA . LEU B 1 183 ? 5.898 6.848 15.445 1 95.5 183 LEU B CA 1
ATOM 6008 C C . LEU B 1 183 ? 4.773 7.598 16.156 1 95.5 183 LEU B C 1
ATOM 6010 O O . LEU B 1 183 ? 3.73 7.012 16.453 1 95.5 183 LEU B O 1
ATOM 6014 N N . GLU B 1 184 ? 5 8.836 16.375 1 95.94 184 GLU B N 1
ATOM 6015 C CA . GLU B 1 184 ? 3.996 9.641 17.078 1 95.94 184 GLU B CA 1
ATOM 6016 C C . GLU B 1 184 ? 3.457 10.75 16.172 1 95.94 184 GLU B C 1
ATOM 6018 O O . GLU B 1 184 ? 2.291 11.133 16.281 1 95.94 184 GLU B O 1
ATOM 6023 N N . THR B 1 185 ? 4.324 11.305 15.406 1 96.75 185 THR B N 1
ATOM 6024 C CA . THR B 1 185 ? 3.959 12.406 14.523 1 96.75 185 THR B CA 1
ATOM 6025 C C . THR B 1 185 ? 4.328 12.086 13.078 1 96.75 185 THR B C 1
ATOM 6027 O O . THR B 1 185 ? 5.453 11.656 12.797 1 96.75 185 THR B O 1
ATOM 6030 N N . PHE B 1 186 ? 3.43 12.227 12.242 1 96.69 186 PHE B N 1
ATOM 6031 C CA . PHE B 1 186 ? 3.652 12 10.82 1 96.69 186 PHE B CA 1
ATOM 6032 C C . PHE B 1 186 ? 3.145 13.18 10 1 96.69 186 PHE B C 1
ATOM 6034 O O . PHE B 1 186 ? 1.984 13.578 10.125 1 96.69 186 PHE B O 1
ATOM 6041 N N . GLU B 1 187 ? 3.977 13.742 9.219 1 96.44 187 GLU B N 1
ATOM 6042 C CA . GLU B 1 187 ? 3.637 14.844 8.32 1 96.44 187 GLU B CA 1
ATOM 6043 C C . GLU B 1 187 ? 3.896 14.477 6.867 1 96.44 187 GLU B C 1
ATOM 6045 O O . GLU B 1 187 ? 5.023 14.133 6.496 1 96.44 187 GLU B O 1
ATOM 6050 N N . ILE B 1 188 ? 2.84 14.516 6.094 1 94.38 188 ILE B N 1
ATOM 6051 C CA . ILE B 1 188 ? 2.979 14.172 4.684 1 94.38 188 ILE B CA 1
ATOM 6052 C C . ILE B 1 188 ? 2.357 15.273 3.824 1 94.38 188 ILE B C 1
ATOM 6054 O O . ILE B 1 188 ? 1.312 15.828 4.172 1 94.38 188 ILE B O 1
ATOM 6058 N N . SER B 1 189 ? 3.049 15.594 2.705 1 89.19 189 SER B N 1
ATOM 6059 C CA . SER B 1 189 ? 2.535 16.609 1.787 1 89.19 189 SER B CA 1
ATOM 6060 C C . SER B 1 189 ? 2.422 16.062 0.369 1 89.19 189 SER B C 1
ATOM 6062 O O . SER B 1 189 ? 3.152 15.133 -0.006 1 89.19 189 SER B O 1
ATOM 6064 N N . HIS B 1 190 ? 1.43 16.531 -0.34 1 86.88 190 HIS B N 1
ATOM 6065 C CA . HIS B 1 190 ? 1.251 16.281 -1.766 1 86.88 190 HIS B CA 1
ATOM 6066 C C . HIS B 1 190 ? 0.978 14.805 -2.037 1 86.88 190 HIS B C 1
ATOM 6068 O O . HIS B 1 190 ? 1.54 14.227 -2.971 1 86.88 190 HIS B O 1
ATOM 6074 N N . ALA B 1 191 ? 0.237 14.258 -1.205 1 87.88 191 ALA B N 1
ATOM 6075 C CA . ALA B 1 191 ? -0.146 12.859 -1.407 1 87.88 191 ALA B CA 1
ATOM 6076 C C . ALA B 1 191 ? -1.51 12.758 -2.084 1 87.88 191 ALA B C 1
ATOM 6078 O O . ALA B 1 191 ? -2.295 13.711 -2.059 1 87.88 191 ALA B O 1
ATOM 6079 N N . ASP B 1 192 ? -1.732 11.648 -2.742 1 87 192 ASP B N 1
ATOM 6080 C CA . ASP B 1 192 ? -3.051 11.359 -3.295 1 87 192 ASP B CA 1
ATOM 6081 C C . ASP B 1 192 ? -3.932 10.648 -2.268 1 87 192 ASP B C 1
ATOM 6083 O O . ASP B 1 192 ? -3.496 9.695 -1.623 1 87 192 ASP B O 1
ATOM 6087 N N . TRP B 1 193 ? -5.113 11.18 -2.189 1 89.62 193 TRP B N 1
ATOM 6088 C CA . TRP B 1 193 ? -6.055 10.555 -1.264 1 89.62 193 TRP B CA 1
ATOM 6089 C C . TRP B 1 193 ? -6.652 9.289 -1.869 1 89.62 193 TRP B C 1
ATOM 6091 O O . TRP B 1 193 ? -7.535 9.367 -2.727 1 89.62 193 TRP B O 1
ATOM 6101 N N . ASN B 1 194 ? -6.215 8.156 -1.447 1 90.88 194 ASN B N 1
ATOM 6102 C CA . ASN B 1 194 ? -6.688 6.863 -1.941 1 90.88 194 ASN B CA 1
ATOM 6103 C C . ASN B 1 194 ? -6.734 5.82 -0.829 1 90.88 194 ASN B C 1
ATOM 6105 O O . ASN B 1 194 ? -6.434 6.125 0.327 1 90.88 194 ASN B O 1
ATOM 6109 N N . GLN B 1 195 ? -7.141 4.656 -1.15 1 92.5 195 GLN B N 1
ATOM 6110 C CA . GLN B 1 195 ? -7.359 3.609 -0.159 1 92.5 195 GLN B CA 1
ATOM 6111 C C . GLN B 1 195 ? -6.047 3.178 0.486 1 92.5 195 GLN B C 1
ATOM 6113 O O . GLN B 1 195 ? -6.012 2.852 1.675 1 92.5 195 GLN B O 1
ATOM 6118 N N . VAL B 1 196 ? -5.023 3.18 -0.251 1 92.25 196 VAL B N 1
ATOM 6119 C CA . VAL B 1 196 ? -3.723 2.764 0.266 1 92.25 196 VAL B CA 1
ATOM 6120 C C . VAL B 1 196 ? -3.266 3.734 1.354 1 92.25 196 VAL B C 1
ATOM 6122 O O . VAL B 1 196 ? -2.828 3.312 2.426 1 92.25 196 VAL B O 1
ATOM 6125 N N . LEU B 1 197 ? -3.383 4.98 1.049 1 93.12 197 LEU B N 1
ATOM 6126 C CA . LEU B 1 197 ? -3 5.996 2.025 1 93.12 197 LEU B CA 1
ATOM 6127 C C . LEU B 1 197 ? -3.859 5.891 3.279 1 93.12 197 LEU B C 1
ATOM 6129 O O . LEU B 1 197 ? -3.342 5.941 4.398 1 93.12 197 LEU B O 1
ATOM 6133 N N . LEU B 1 198 ? -5.148 5.797 3.115 1 93.38 198 LEU B N 1
ATOM 6134 C CA . LEU B 1 198 ? -6.051 5.711 4.258 1 93.38 198 LEU B CA 1
ATOM 6135 C C . LEU B 1 198 ? -5.707 4.512 5.133 1 93.38 198 LEU B C 1
ATOM 6137 O O . LEU B 1 198 ? -5.582 4.645 6.355 1 93.38 198 LEU B O 1
ATOM 6141 N N . ASN B 1 199 ? -5.523 3.342 4.508 1 93.94 199 ASN B N 1
ATOM 6142 C CA . ASN B 1 199 ? -5.172 2.135 5.25 1 93.94 199 ASN B CA 1
ATOM 6143 C C . ASN B 1 199 ? -3.891 2.328 6.055 1 93.94 199 ASN B C 1
ATOM 6145 O O . ASN B 1 199 ? -3.807 1.9 7.207 1 93.94 199 ASN B O 1
ATOM 6149 N N . THR B 1 200 ? -2.951 2.934 5.418 1 94.44 200 THR B N 1
ATOM 6150 C CA . THR B 1 200 ? -1.673 3.164 6.082 1 94.44 200 THR B CA 1
ATOM 6151 C C . THR B 1 200 ? -1.844 4.098 7.277 1 94.44 200 THR B C 1
ATOM 6153 O O . THR B 1 200 ? -1.383 3.797 8.383 1 94.44 200 THR B O 1
ATOM 6156 N N . LEU B 1 201 ? -2.523 5.195 7.078 1 95 201 LEU B N 1
ATOM 6157 C CA . LEU B 1 201 ? -2.662 6.219 8.109 1 95 201 LEU B CA 1
ATOM 6158 C C . LEU B 1 201 ? -3.416 5.676 9.32 1 95 201 LEU B C 1
ATOM 6160 O O . LEU B 1 201 ? -2.992 5.875 10.461 1 95 201 LEU B O 1
ATOM 6164 N N . VAL B 1 202 ? -4.496 4.965 9.094 1 95.12 202 VAL B N 1
ATOM 6165 C CA . VAL B 1 202 ? -5.363 4.535 10.18 1 95.12 202 VAL B CA 1
ATOM 6166 C C . VAL B 1 202 ? -4.68 3.432 10.984 1 95.12 202 VAL B C 1
ATOM 6168 O O . VAL B 1 202 ? -5.027 3.193 12.148 1 95.12 202 VAL B O 1
ATOM 6171 N N . SER B 1 203 ? -3.73 2.781 10.367 1 95.06 203 SER B N 1
ATOM 6172 C CA . SER B 1 203 ? -3.061 1.679 11.055 1 95.06 203 SER B CA 1
ATOM 6173 C C . SER B 1 203 ? -1.849 2.17 11.836 1 95.06 203 SER B C 1
ATOM 6175 O O . SER B 1 203 ? -1.283 1.431 12.648 1 95.06 203 SER B O 1
ATOM 6177 N N . LEU B 1 204 ? -1.436 3.41 11.672 1 95.62 204 LEU B N 1
ATOM 6178 C CA . LEU B 1 204 ? -0.258 3.947 12.344 1 95.62 204 LEU B CA 1
ATOM 6179 C C . LEU B 1 204 ? -0.561 4.258 13.812 1 95.62 204 LEU B C 1
ATOM 6181 O O . LEU B 1 204 ? -1.664 4.695 14.141 1 95.62 204 LEU B O 1
ATOM 6185 N N . PRO B 1 205 ? 0.453 4.008 14.625 1 93.75 205 PRO B N 1
ATOM 6186 C CA . PRO B 1 205 ? 0.284 4.387 16.031 1 93.75 205 PRO B CA 1
ATOM 6187 C C . PRO B 1 205 ? 0.583 5.859 16.281 1 93.75 205 PRO B C 1
ATOM 6189 O O . PRO B 1 205 ? 1.377 6.188 17.172 1 93.75 205 PRO B O 1
ATOM 6192 N N . ILE B 1 206 ? -0.048 6.766 15.609 1 95.06 206 ILE B N 1
ATOM 6193 C CA . ILE B 1 206 ? 0.301 8.18 15.688 1 95.06 206 ILE B CA 1
ATOM 6194 C C . ILE B 1 206 ? -0.762 8.93 16.484 1 95.06 206 ILE B C 1
ATOM 6196 O O . ILE B 1 206 ? -1.907 8.484 16.578 1 95.06 206 ILE B O 1
ATOM 6200 N N . LYS B 1 207 ? -0.312 10.039 17.016 1 95.31 207 LYS B N 1
ATOM 6201 C CA . LYS B 1 207 ? -1.203 10.953 17.734 1 95.31 207 LYS B CA 1
ATOM 6202 C C . LYS B 1 207 ? -1.389 12.258 16.953 1 95.31 207 LYS B C 1
ATOM 6204 O O . LYS B 1 207 ? -2.416 12.922 17.094 1 95.31 207 LYS B O 1
ATOM 6209 N N . ASN B 1 208 ? -0.387 12.602 16.172 1 96.38 208 ASN B N 1
ATOM 6210 C CA . ASN B 1 208 ? -0.382 13.852 15.422 1 96.38 208 ASN B CA 1
ATOM 6211 C C . ASN B 1 208 ? -0.192 13.602 13.922 1 96.38 208 ASN B C 1
ATOM 6213 O O . ASN B 1 208 ? 0.763 12.938 13.516 1 96.38 208 ASN B O 1
ATOM 6217 N N . LEU B 1 209 ? -1.07 14.109 13.156 1 96.69 209 LEU B N 1
ATOM 6218 C CA . LEU B 1 209 ? -1.013 13.906 11.719 1 96.69 209 LEU B CA 1
ATOM 6219 C C . LEU B 1 209 ? -1.177 15.227 10.969 1 96.69 209 LEU B C 1
ATOM 6221 O O . LEU B 1 209 ? -2.072 16.016 11.289 1 96.69 209 LEU B O 1
ATOM 6225 N N . SER B 1 210 ? -0.305 15.508 10.07 1 96.19 210 SER B N 1
ATOM 6226 C CA . SER B 1 210 ? -0.412 16.656 9.18 1 96.19 210 SER B CA 1
ATOM 6227 C C . SER B 1 210 ? -0.433 16.219 7.719 1 96.19 210 SER B C 1
ATOM 6229 O O . SER B 1 210 ? 0.514 15.594 7.238 1 96.19 210 SER B O 1
ATOM 6231 N N . LEU B 1 211 ? -1.506 16.484 7.062 1 94.25 211 LEU B N 1
ATOM 6232 C CA . LEU B 1 211 ? -1.677 16.188 5.645 1 94.25 211 LEU B CA 1
ATOM 6233 C C . LEU B 1 211 ? -1.724 17.469 4.824 1 94.25 211 LEU B C 1
ATOM 6235 O O . LEU B 1 211 ? -2.797 18.047 4.621 1 94.25 211 LEU B O 1
ATOM 6239 N N . GLY B 1 212 ? -0.594 17.797 4.289 1 90.56 212 GLY B N 1
ATOM 6240 C CA . GLY B 1 212 ? -0.503 19.031 3.539 1 90.56 212 GLY B CA 1
ATOM 6241 C C . GLY B 1 212 ? -0.827 18.875 2.066 1 90.56 212 GLY B C 1
ATOM 6242 O O . GLY B 1 212 ? -0.12 18.156 1.347 1 90.56 212 GLY B O 1
ATOM 6243 N N . ASP B 1 213 ? -1.862 19.391 1.603 1 87.06 213 ASP B N 1
ATOM 6244 C CA . ASP B 1 213 ? -2.242 19.453 0.194 1 87.06 213 ASP B CA 1
ATOM 6245 C C . ASP B 1 213 ? -2.479 18.062 -0.379 1 87.06 213 ASP B C 1
ATOM 6247 O O . ASP B 1 213 ? -1.855 17.672 -1.371 1 87.06 213 ASP B O 1
ATOM 6251 N N . VAL B 1 214 ? -3.293 17.438 0.163 1 89.06 214 VAL B N 1
ATOM 6252 C CA . VAL B 1 214 ? -3.666 16.094 -0.296 1 89.06 214 VAL B CA 1
ATOM 6253 C C . VAL B 1 214 ? -4.695 16.203 -1.42 1 89.06 214 VAL B C 1
ATOM 6255 O O . VAL B 1 214 ? -5.672 16.953 -1.306 1 89.06 214 VAL B O 1
ATOM 6258 N N . HIS B 1 215 ? -4.512 15.422 -2.441 1 87.62 215 HIS B N 1
ATOM 6259 C CA . HIS B 1 215 ? -5.352 15.508 -3.631 1 87.62 215 HIS B CA 1
ATOM 6260 C C . HIS B 1 215 ? -6.457 14.453 -3.602 1 87.62 215 HIS B C 1
ATOM 6262 O O . HIS B 1 215 ? -6.18 13.258 -3.494 1 87.62 215 HIS B O 1
ATOM 6268 N N . MET B 1 216 ? -7.609 14.938 -3.734 1 85 216 MET B N 1
ATOM 6269 C CA . MET B 1 216 ? -8.766 14.047 -3.77 1 85 216 MET B CA 1
ATOM 6270 C C . MET B 1 216 ? -9.125 13.672 -5.203 1 85 216 MET B C 1
ATOM 6272 O O . MET B 1 216 ? -8.883 14.445 -6.129 1 85 216 MET B O 1
ATOM 6276 N N . THR B 1 217 ? -9.625 12.445 -5.301 1 75.88 217 THR B N 1
ATOM 6277 C CA . THR B 1 217 ? -10.18 11.992 -6.574 1 75.88 217 THR B CA 1
ATOM 6278 C C . THR B 1 217 ? -11.633 11.578 -6.41 1 75.88 217 THR B C 1
ATOM 6280 O O . THR B 1 217 ? -12.266 11.875 -5.391 1 75.88 217 THR B O 1
ATOM 6283 N N . ASP B 1 218 ? -12.25 11 -7.418 1 69.94 218 ASP B N 1
ATOM 6284 C CA . ASP B 1 218 ? -13.648 10.594 -7.406 1 69.94 218 ASP B CA 1
ATOM 6285 C C . ASP B 1 218 ? -13.836 9.281 -6.641 1 69.94 218 ASP B C 1
ATOM 6287 O O . ASP B 1 218 ? -14.961 8.836 -6.422 1 69.94 218 ASP B O 1
ATOM 6291 N N . ILE B 1 219 ? -12.789 8.82 -6.281 1 71.5 219 ILE B N 1
ATOM 6292 C CA . ILE B 1 219 ? -12.914 7.562 -5.559 1 71.5 219 ILE B CA 1
ATOM 6293 C C . ILE B 1 219 ? -12.766 7.809 -4.059 1 71.5 219 ILE B C 1
ATOM 6295 O O . ILE B 1 219 ? -11.766 8.375 -3.613 1 71.5 219 ILE B O 1
ATOM 6299 N N . ILE B 1 220 ? -13.789 7.32 -3.404 1 77.44 220 ILE B N 1
ATOM 6300 C CA . ILE B 1 220 ? -13.82 7.523 -1.96 1 77.44 220 ILE B CA 1
ATOM 6301 C C . ILE B 1 220 ? -13.352 6.254 -1.252 1 77.44 220 ILE B C 1
ATOM 6303 O O . ILE B 1 220 ? -13.938 5.184 -1.426 1 77.44 220 ILE B O 1
ATOM 6307 N N . PRO B 1 221 ? -12.258 6.391 -0.61 1 82.25 221 PRO B N 1
ATOM 6308 C CA . PRO B 1 221 ? -11.836 5.246 0.193 1 82.25 221 PRO B CA 1
ATOM 6309 C C . PRO B 1 221 ? -12.906 4.773 1.172 1 82.25 221 PRO B C 1
ATOM 6311 O O . PRO B 1 221 ? -13.758 5.566 1.584 1 82.25 221 PRO B O 1
ATOM 6314 N N . VAL B 1 222 ? -12.906 3.5 1.442 1 79.62 222 VAL B N 1
ATOM 6315 C CA . VAL B 1 222 ? -13.93 2.912 2.295 1 79.62 222 VAL B CA 1
ATOM 6316 C C . VAL B 1 222 ? -13.312 2.469 3.619 1 79.62 222 VAL B C 1
ATOM 6318 O O . VAL B 1 222 ? -12.219 1.899 3.643 1 79.62 222 VAL B O 1
ATOM 6321 N N . MET B 1 223 ? -13.969 2.9 4.672 1 80.56 223 MET B N 1
ATOM 6322 C CA . MET B 1 223 ? -13.586 2.477 6.016 1 80.56 223 MET B CA 1
ATOM 6323 C C . MET B 1 223 ? -14.812 2.312 6.902 1 80.56 223 MET B C 1
ATOM 6325 O O . MET B 1 223 ? -15.688 3.186 6.934 1 80.56 223 MET B O 1
ATOM 6329 N N . ASP B 1 224 ? -14.844 1.111 7.41 1 76.81 224 ASP B N 1
ATOM 6330 C CA . ASP B 1 224 ? -16.031 0.902 8.234 1 76.81 224 ASP B CA 1
ATOM 6331 C C . ASP B 1 224 ? -15.641 0.518 9.664 1 76.81 224 ASP B C 1
ATOM 6333 O O . ASP B 1 224 ? -14.922 -0.46 9.875 1 76.81 224 ASP B O 1
ATOM 6337 N N . GLN B 1 225 ? -16.125 1.318 10.602 1 81.31 225 GLN B N 1
ATOM 6338 C CA . GLN B 1 225 ? -16.109 1.003 12.031 1 81.31 225 GLN B CA 1
ATOM 6339 C C . GLN B 1 225 ? -14.68 0.857 12.539 1 81.31 225 GLN B C 1
ATOM 6341 O O . GLN B 1 225 ? -14.352 -0.118 13.219 1 81.31 225 GLN B O 1
ATOM 6346 N N . VAL B 1 226 ? -13.82 1.737 12.031 1 86.56 226 VAL B N 1
ATOM 6347 C CA . VAL B 1 226 ? -12.445 1.73 12.516 1 86.56 226 VAL B CA 1
ATOM 6348 C C . VAL B 1 226 ? -12.203 2.957 13.391 1 86.56 226 VAL B C 1
ATOM 6350 O O . VAL B 1 226 ? -12.695 4.047 13.094 1 86.56 226 VAL B O 1
ATOM 6353 N N . ALA B 1 227 ? -11.555 2.682 14.484 1 88 227 ALA B N 1
ATOM 6354 C CA . ALA B 1 227 ? -11.164 3.789 15.344 1 88 227 ALA B CA 1
ATOM 6355 C C . ALA B 1 227 ? -9.781 4.312 14.969 1 88 227 ALA B C 1
ATOM 6357 O O . ALA B 1 227 ? -8.852 3.533 14.742 1 88 227 ALA B O 1
ATOM 6358 N N . TRP B 1 228 ? -9.766 5.574 14.789 1 92.5 228 TRP B N 1
ATOM 6359 C CA . TRP B 1 228 ? -8.523 6.273 14.492 1 92.5 228 TRP B CA 1
ATOM 6360 C C . TRP B 1 228 ? -8.211 7.316 15.555 1 92.5 228 TRP B C 1
ATOM 6362 O O . TRP B 1 228 ? -8.484 8.5 15.375 1 92.5 228 TRP B O 1
ATOM 6372 N N . PRO B 1 229 ? -7.598 6.902 16.672 1 93.56 229 PRO B N 1
ATOM 6373 C CA . PRO B 1 229 ? -7.488 7.742 17.859 1 93.56 229 PRO B CA 1
ATOM 6374 C C . PRO B 1 229 ? -6.371 8.773 17.75 1 93.56 229 PRO B C 1
ATOM 6376 O O . PRO B 1 229 ? -5.496 8.836 18.625 1 93.56 229 PRO B O 1
ATOM 6379 N N . ILE B 1 230 ? -6.469 9.703 16.828 1 95.94 230 ILE B N 1
ATOM 6380 C CA . ILE B 1 230 ? -5.516 10.805 16.719 1 95.94 230 ILE B CA 1
ATOM 6381 C C . ILE B 1 230 ? -5.996 11.992 17.562 1 95.94 230 ILE B C 1
ATOM 6383 O O . ILE B 1 230 ? -7.203 12.18 17.734 1 95.94 230 ILE B O 1
ATOM 6387 N N . GLU B 1 231 ? -5.059 12.695 18.047 1 97.06 231 GLU B N 1
ATOM 6388 C CA . GLU B 1 231 ? -5.383 13.844 18.891 1 97.06 231 GLU B CA 1
ATOM 6389 C C . GLU B 1 231 ? -5.281 15.148 18.109 1 97.06 231 GLU B C 1
ATOM 6391 O O . GLU B 1 231 ? -6 16.109 18.391 1 97.06 231 GLU B O 1
ATOM 6396 N N . ARG B 1 232 ? -4.402 15.195 17.203 1 96.75 232 ARG B N 1
ATOM 6397 C CA . ARG B 1 232 ? -4.191 16.391 16.406 1 96.75 232 ARG B CA 1
ATOM 6398 C C . ARG B 1 232 ? -4.242 16.062 14.914 1 96.75 232 ARG B C 1
ATOM 6400 O O . ARG B 1 232 ? -3.566 15.148 14.453 1 96.75 232 ARG B O 1
ATOM 6407 N N . LEU B 1 233 ? -5.016 16.812 14.18 1 96.75 233 LEU B N 1
ATOM 6408 C CA . LEU B 1 233 ? -5.121 16.641 12.734 1 96.75 233 LEU B CA 1
ATOM 6409 C C . LEU B 1 233 ? -5.027 17.984 12.016 1 96.75 233 LEU B C 1
ATOM 6411 O O . LEU B 1 233 ? -5.785 18.906 12.312 1 96.75 233 LEU B O 1
ATOM 6415 N N . ASP B 1 234 ? -4.055 18.203 11.219 1 96.38 234 ASP B N 1
ATOM 6416 C CA . ASP B 1 234 ? -3.906 19.297 10.266 1 96.38 234 ASP B CA 1
ATOM 6417 C C . ASP B 1 234 ? -4.043 18.797 8.828 1 96.38 234 ASP B C 1
ATOM 6419 O O . ASP B 1 234 ? -3.152 18.125 8.312 1 96.38 234 ASP B O 1
ATOM 6423 N N . ILE B 1 235 ? -5.145 19.141 8.234 1 95.19 235 ILE B N 1
ATOM 6424 C CA . ILE B 1 235 ? -5.395 18.516 6.938 1 95.19 235 ILE B CA 1
ATOM 6425 C C . ILE B 1 235 ? -5.852 19.578 5.941 1 95.19 235 ILE B C 1
ATOM 6427 O O . ILE B 1 235 ? -6.711 20.406 6.262 1 95.19 235 ILE B O 1
ATOM 6431 N N . ARG B 1 236 ? -5.301 19.609 4.801 1 93.56 236 ARG B N 1
ATOM 6432 C CA . ARG B 1 236 ? -5.707 20.422 3.652 1 93.56 236 ARG B CA 1
ATOM 6433 C C . ARG B 1 236 ? -5.973 19.531 2.434 1 93.56 236 ARG B C 1
ATOM 6435 O O . ARG B 1 236 ? -5.07 18.859 1.938 1 93.56 236 ARG B O 1
ATOM 6442 N N . LEU B 1 237 ? -7.215 19.531 2 1 91.12 237 LEU B N 1
ATOM 6443 C CA . LEU B 1 237 ? -7.59 18.734 0.831 1 91.12 237 LEU B CA 1
ATOM 6444 C C . LEU B 1 237 ? -7.816 19.641 -0.382 1 91.12 237 LEU B C 1
ATOM 6446 O O . LEU B 1 237 ? -8.32 20.75 -0.249 1 91.12 237 LEU B O 1
ATOM 6450 N N . SER B 1 238 ? -7.398 19.141 -1.49 1 86.38 238 SER B N 1
ATOM 6451 C CA . SER B 1 238 ? -7.645 19.812 -2.762 1 86.38 238 SER B CA 1
ATOM 6452 C C . SER B 1 238 ? -8.008 18.812 -3.854 1 86.38 238 SER B C 1
ATOM 6454 O O . SER B 1 238 ? -7.746 17.609 -3.721 1 86.38 238 SER B O 1
ATOM 6456 N N . TRP B 1 239 ? -8.648 19.297 -4.824 1 81.69 239 TRP B N 1
ATOM 6457 C CA . TRP B 1 239 ? -8.922 18.453 -5.977 1 81.69 239 TRP B CA 1
ATOM 6458 C C . TRP B 1 239 ? -7.688 18.344 -6.871 1 81.69 239 TRP B C 1
ATOM 6460 O O . TRP B 1 239 ? -6.973 19.328 -7.078 1 81.69 239 TRP B O 1
ATOM 6470 N N . GLY B 1 240 ? -7.422 17.125 -7.285 1 74 240 GLY B N 1
ATOM 6471 C CA . GLY B 1 240 ? -6.312 16.938 -8.211 1 74 240 GLY B CA 1
ATOM 6472 C C . GLY B 1 240 ? -6.531 17.594 -9.555 1 74 240 GLY B C 1
ATOM 6473 O O . GLY B 1 240 ? -7.66 17.656 -10.039 1 74 240 GLY B O 1
ATOM 6474 N N . ILE B 1 241 ? -5.453 18.078 -10.164 1 63.5 241 ILE B N 1
ATOM 6475 C CA . ILE B 1 241 ? -5.535 18.797 -11.43 1 63.5 241 ILE B CA 1
ATOM 6476 C C . ILE B 1 241 ? -6.047 17.859 -12.523 1 63.5 241 ILE B C 1
ATOM 6478 O O . ILE B 1 241 ? -6.848 18.266 -13.367 1 63.5 241 ILE B O 1
ATOM 6482 N N . ASP B 1 242 ? -5.465 16.656 -12.555 1 59.28 242 ASP B N 1
ATOM 6483 C CA . ASP B 1 242 ? -5.816 15.703 -13.602 1 59.28 242 ASP B CA 1
ATOM 6484 C C . ASP B 1 242 ? -7.293 15.32 -13.523 1 59.28 242 ASP B C 1
ATOM 6486 O O . ASP B 1 242 ? -7.934 15.062 -14.547 1 59.28 242 ASP B O 1
ATOM 6490 N N . PHE B 1 243 ? -7.758 15.109 -12.445 1 58.62 243 PHE B N 1
ATOM 6491 C CA . PHE B 1 243 ? -9.172 14.805 -12.242 1 58.62 243 PHE B CA 1
ATOM 6492 C C . PHE B 1 243 ? -10.047 15.93 -12.773 1 58.62 243 PHE B C 1
ATOM 6494 O O . PHE B 1 243 ? -11.117 15.68 -13.336 1 58.62 243 PHE B O 1
ATOM 6501 N N . ARG B 1 244 ? -9.492 16.984 -12.773 1 56.91 244 ARG B N 1
ATOM 6502 C CA . ARG B 1 244 ? -10.188 18.219 -13.133 1 56.91 244 ARG B CA 1
ATOM 6503 C C . ARG B 1 244 ? -10.383 18.312 -14.641 1 56.91 244 ARG B C 1
ATOM 6505 O O . ARG B 1 244 ? -11.406 18.828 -15.102 1 56.91 244 ARG B O 1
ATOM 6512 N N . THR B 1 245 ? -9.328 17.891 -15.18 1 57.03 245 THR B N 1
ATOM 6513 C CA . THR B 1 245 ? -9.328 18.078 -16.625 1 57.03 245 THR B CA 1
ATOM 6514 C C . THR B 1 245 ? -10.172 17.016 -17.312 1 57.03 245 THR B C 1
ATOM 6516 O O . THR B 1 245 ? -10.672 17.234 -18.422 1 57.03 245 THR B O 1
ATOM 6519 N N . HIS B 1 246 ? -10.273 15.938 -16.688 1 53.84 246 HIS B N 1
ATOM 6520 C CA . HIS B 1 246 ? -10.953 14.859 -17.391 1 53.84 246 HIS B CA 1
ATOM 6521 C C . HIS B 1 246 ? -12.398 14.727 -16.922 1 53.84 246 HIS B C 1
ATOM 6523 O O . HIS B 1 246 ? -13.172 13.969 -17.516 1 53.84 246 HIS B O 1
ATOM 6529 N N . THR B 1 247 ? -12.633 15.125 -15.766 1 53.44 247 THR B N 1
ATOM 6530 C CA . THR B 1 247 ? -13.992 14.914 -15.289 1 53.44 247 THR B CA 1
ATOM 6531 C C . THR B 1 247 ? -14.938 15.977 -15.836 1 53.44 247 THR B C 1
ATOM 6533 O O . THR B 1 247 ? -14.664 17.172 -15.719 1 53.44 247 THR B O 1
ATOM 6536 N N . ASP B 1 248 ? -15.562 15.633 -16.812 1 53.53 248 ASP B N 1
ATOM 6537 C CA . ASP B 1 248 ? -16.641 16.5 -17.297 1 53.53 248 ASP B CA 1
ATOM 6538 C C . ASP B 1 248 ? -17.297 17.234 -16.141 1 53.53 248 ASP B C 1
ATOM 6540 O O . ASP B 1 248 ? -17.094 16.891 -14.969 1 53.53 248 ASP B O 1
ATOM 6544 N N . LYS B 1 249 ? -18.594 18.016 -16.484 1 50.88 249 LYS B N 1
ATOM 6545 C CA . LYS B 1 249 ? -19.5 18.953 -15.828 1 50.88 249 LYS B CA 1
ATOM 6546 C C . LYS B 1 249 ? -19.906 18.469 -14.445 1 50.88 249 LYS B C 1
ATOM 6548 O O . LYS B 1 249 ? -20.828 19 -13.836 1 50.88 249 LYS B O 1
ATOM 6553 N N . SER B 1 250 ? -19.594 17.344 -13.992 1 56.44 250 SER B N 1
ATOM 6554 C CA . SER B 1 250 ? -20.406 16.953 -12.852 1 56.44 250 SER B CA 1
ATOM 6555 C C . SER B 1 250 ? -19.922 17.625 -11.57 1 56.44 250 SER B C 1
ATOM 6557 O O . SER B 1 250 ? -18.766 18.047 -11.477 1 56.44 250 SER B O 1
ATOM 6559 N N . SER B 1 251 ? -20.781 18 -10.695 1 65.06 251 SER B N 1
ATOM 6560 C CA . SER B 1 251 ? -20.656 18.594 -9.367 1 65.06 251 SER B CA 1
ATOM 6561 C C . SER B 1 251 ? -19.719 17.781 -8.477 1 65.06 251 SER B C 1
ATOM 6563 O O . SER B 1 251 ? -19.859 16.562 -8.375 1 65.06 251 SER B O 1
ATOM 6565 N N . LEU B 1 252 ? -18.609 18.469 -8.219 1 74.25 252 LEU B N 1
ATOM 6566 C CA . LEU B 1 252 ? -17.656 17.859 -7.309 1 74.25 252 LEU B CA 1
ATOM 6567 C C . LEU B 1 252 ? -18.203 17.844 -5.883 1 74.25 252 LEU B C 1
ATOM 6569 O O . LEU B 1 252 ? -18.656 18.859 -5.375 1 74.25 252 LEU B O 1
ATOM 6573 N N . ASN B 1 253 ? -18.359 16.719 -5.371 1 80.56 253 ASN B N 1
ATOM 6574 C CA . ASN B 1 253 ? -18.828 16.547 -4 1 80.56 253 ASN B CA 1
ATOM 6575 C C . ASN B 1 253 ? -17.75 15.977 -3.1 1 80.56 253 ASN B C 1
ATOM 6577 O O . ASN B 1 253 ? -17.344 14.82 -3.25 1 80.56 253 ASN B O 1
ATOM 6581 N N . ALA B 1 254 ? -17.297 16.797 -2.168 1 87.56 254 ALA B N 1
ATOM 6582 C CA . ALA B 1 254 ? -16.203 16.391 -1.28 1 87.56 254 ALA B CA 1
ATOM 6583 C C . ALA B 1 254 ? -16.75 15.922 0.069 1 87.56 254 ALA B C 1
ATOM 6585 O O . ALA B 1 254 ? -15.984 15.5 0.937 1 87.56 254 ALA B O 1
ATOM 6586 N N . SER B 1 255 ? -18.047 15.953 0.323 1 90.75 255 SER B N 1
ATOM 6587 C CA . SER B 1 255 ? -18.672 15.68 1.617 1 90.75 255 SER B CA 1
ATOM 6588 C C . SER B 1 255 ? -18.344 14.273 2.1 1 90.75 255 SER B C 1
ATOM 6590 O O . SER B 1 255 ? -17.984 14.078 3.26 1 90.75 255 SER B O 1
ATOM 6592 N N . GLN B 1 256 ? -18.391 13.391 1.215 1 87.81 256 GLN B N 1
ATOM 6593 C CA . GLN B 1 256 ? -18.188 12 1.602 1 87.81 256 GLN B CA 1
ATOM 6594 C C . GLN B 1 256 ? -16.734 11.758 2.006 1 87.81 256 GLN B C 1
ATOM 6596 O O . GLN B 1 256 ? -16.453 10.977 2.92 1 87.81 256 GLN B O 1
ATOM 6601 N N . SER B 1 257 ? -15.82 12.344 1.321 1 87.06 257 SER B N 1
ATOM 6602 C CA . SER B 1 257 ? -14.406 12.203 1.666 1 87.06 257 SER B CA 1
ATOM 6603 C C . SER B 1 257 ? -14.117 12.75 3.057 1 87.06 257 SER B C 1
ATOM 6605 O O . SER B 1 257 ? -13.438 12.109 3.859 1 87.06 257 SER B O 1
ATOM 6607 N N . TRP B 1 258 ? -14.688 13.867 3.289 1 91.88 258 TRP B N 1
ATOM 6608 C CA . TRP B 1 258 ? -14.5 14.477 4.602 1 91.88 258 TRP B CA 1
ATOM 6609 C C . TRP B 1 258 ? -15.156 13.641 5.691 1 91.88 258 TRP B C 1
ATOM 6611 O O . TRP B 1 258 ? -14.594 13.469 6.777 1 91.88 258 TRP B O 1
ATOM 6621 N N . GLU B 1 259 ? -16.281 13.156 5.414 1 91.81 259 GLU B N 1
ATOM 6622 C CA . GLU B 1 259 ? -16.969 12.328 6.395 1 91.81 259 GLU B CA 1
ATOM 6623 C C . GLU B 1 259 ? -16.172 11.078 6.73 1 91.81 259 GLU B C 1
ATOM 6625 O O . GLU B 1 259 ? -16.078 10.68 7.895 1 91.81 259 GLU B O 1
ATOM 6630 N N . THR B 1 260 ? -15.602 10.508 5.727 1 87.44 260 THR B N 1
ATOM 6631 C CA . THR B 1 260 ? -14.812 9.297 5.922 1 87.44 260 THR B CA 1
ATOM 6632 C C . THR B 1 260 ? -13.602 9.586 6.805 1 87.44 260 THR B C 1
ATOM 6634 O O . THR B 1 260 ? -13.266 8.789 7.684 1 87.44 260 THR B O 1
ATOM 6637 N N . ILE B 1 261 ? -12.992 10.695 6.629 1 89.75 261 ILE B N 1
ATOM 6638 C CA . ILE B 1 261 ? -11.789 11.062 7.367 1 89.75 261 ILE B CA 1
ATOM 6639 C C . ILE B 1 261 ? -12.156 11.406 8.812 1 89.75 261 ILE B C 1
ATOM 6641 O O . ILE B 1 261 ? -11.586 10.852 9.75 1 89.75 261 ILE B O 1
ATOM 6645 N N . LEU B 1 262 ? -13.156 12.195 8.977 1 94.38 262 LEU B N 1
ATOM 6646 C CA . LEU B 1 262 ? -13.422 12.805 10.273 1 94.38 262 LEU B CA 1
ATOM 6647 C C . LEU B 1 262 ? -14.211 11.852 11.172 1 94.38 262 LEU B C 1
ATOM 6649 O O . LEU B 1 262 ? -14.047 11.867 12.391 1 94.38 262 LEU B O 1
ATOM 6653 N N . ARG B 1 263 ? -14.969 11.047 10.609 1 92.62 263 ARG B N 1
ATOM 6654 C CA . ARG B 1 263 ? -15.789 10.148 11.414 1 92.62 263 ARG B CA 1
ATOM 6655 C C . ARG B 1 263 ? -14.922 9.219 12.242 1 92.62 263 ARG B C 1
ATOM 6657 O O . ARG B 1 263 ? -15.258 8.898 13.391 1 92.62 263 ARG B O 1
ATOM 6664 N N . SER B 1 264 ? -13.859 8.812 11.688 1 90.94 264 SER B N 1
ATOM 6665 C CA . SER B 1 264 ? -12.992 7.848 12.352 1 90.94 264 SER B CA 1
ATOM 6666 C C . SER B 1 264 ? -12.172 8.508 13.453 1 90.94 264 SER B C 1
ATOM 6668 O O . SER B 1 264 ? -11.742 7.836 14.398 1 90.94 264 SER B O 1
ATOM 6670 N N . CYS B 1 265 ? -12 9.797 13.43 1 95 265 CYS B N 1
ATOM 6671 C CA . CYS B 1 265 ? -11.086 10.414 14.391 1 95 265 CYS B CA 1
ATOM 6672 C C . CYS B 1 265 ? -11.812 11.469 15.227 1 95 265 CYS B C 1
ATOM 6674 O O . CYS B 1 265 ? -11.25 11.984 16.188 1 95 265 CYS B O 1
ATOM 6676 N N . ALA B 1 266 ? -13.055 11.758 15 1 96.19 266 ALA B N 1
ATOM 6677 C CA . ALA B 1 266 ? -13.82 12.812 15.664 1 96.19 266 ALA B CA 1
ATOM 6678 C C . ALA B 1 266 ? -13.852 12.602 17.172 1 96.19 266 ALA B C 1
ATOM 6680 O O . ALA B 1 266 ? -13.641 13.547 17.938 1 96.19 266 ALA B O 1
ATOM 6681 N N . PRO B 1 267 ? -13.953 11.391 17.656 1 95.69 267 PRO B N 1
ATOM 6682 C CA . PRO B 1 267 ? -14.086 11.203 19.109 1 95.69 267 PRO B CA 1
ATOM 6683 C C . PRO B 1 267 ? -12.805 11.516 19.859 1 95.69 267 PRO B C 1
ATOM 6685 O O . PRO B 1 267 ? -12.844 11.836 21.062 1 95.69 267 PRO B O 1
ATOM 6688 N N . SER B 1 268 ? -11.727 11.445 19.203 1 96.81 268 SER B N 1
ATOM 6689 C CA . SER B 1 268 ? -10.453 11.578 19.906 1 96.81 268 SER B CA 1
ATOM 6690 C C . SER B 1 268 ? -9.789 12.914 19.594 1 96.81 268 SER B C 1
ATOM 6692 O O . SER B 1 268 ? -8.859 13.336 20.281 1 96.81 268 SER B O 1
ATOM 6694 N N . LEU B 1 269 ? -10.25 13.703 18.672 1 97.38 269 LEU B N 1
ATOM 6695 C CA . LEU B 1 269 ? -9.586 14.906 18.172 1 97.38 269 LEU B CA 1
ATOM 6696 C C . LEU B 1 269 ? -9.641 16.016 19.203 1 97.38 269 LEU B C 1
ATOM 6698 O O . LEU B 1 269 ? -10.719 16.344 19.719 1 97.38 269 LEU B O 1
ATOM 6702 N N . GLN B 1 270 ? -8.5 16.531 19.531 1 97.75 270 GLN B N 1
ATOM 6703 C CA . GLN B 1 270 ? -8.398 17.688 20.422 1 97.75 270 GLN B CA 1
ATOM 6704 C C . GLN B 1 270 ? -8.031 18.953 19.641 1 97.75 270 GLN B C 1
ATOM 6706 O O . GLN B 1 270 ? -8.43 20.047 20.031 1 97.75 270 GLN B O 1
ATOM 6711 N N . PHE B 1 271 ? -7.258 18.797 18.656 1 97.12 271 PHE B N 1
ATOM 6712 C CA . PHE B 1 271 ? -6.809 19.875 17.797 1 97.12 271 PHE B CA 1
ATOM 6713 C C . PHE B 1 271 ? -7.145 19.594 16.344 1 97.12 271 PHE B C 1
ATOM 6715 O O . PHE B 1 271 ? -6.805 18.516 15.82 1 97.12 271 PHE B O 1
ATOM 6722 N N . LEU B 1 272 ? -7.801 20.484 15.688 1 97.19 272 LEU B N 1
ATOM 6723 C CA . LEU B 1 272 ? -8.211 20.25 14.305 1 97.19 272 LEU B CA 1
ATOM 6724 C C . LEU B 1 272 ? -7.984 21.484 13.453 1 97.19 272 LEU B C 1
ATOM 6726 O O . LEU B 1 272 ? -8.477 22.578 13.781 1 97.19 272 LEU B O 1
ATOM 6730 N N . LYS B 1 273 ? -7.199 21.422 12.547 1 96.56 273 LYS B N 1
ATOM 6731 C CA . LYS B 1 273 ? -7.012 22.438 11.5 1 96.56 273 LYS B CA 1
ATOM 6732 C C . LYS B 1 273 ? -7.402 21.891 10.133 1 96.56 273 LYS B C 1
ATOM 6734 O O . LYS B 1 273 ? -6.797 20.938 9.641 1 96.56 273 LYS B O 1
ATOM 6739 N N . ILE B 1 274 ? -8.414 22.453 9.523 1 94.81 274 ILE B N 1
ATOM 6740 C CA . ILE B 1 274 ? -8.922 21.891 8.281 1 94.81 274 ILE B CA 1
ATOM 6741 C C . ILE B 1 274 ? -9.102 23 7.242 1 94.81 274 ILE B C 1
ATOM 6743 O O . ILE B 1 274 ? -9.414 24.141 7.594 1 94.81 274 ILE B O 1
ATOM 6747 N N . CYS B 1 275 ? -8.852 22.641 6.02 1 91.81 275 CYS B N 1
ATOM 6748 C CA . CYS B 1 275 ? -9.055 23.562 4.918 1 91.81 275 CYS B CA 1
ATOM 6749 C C . CYS B 1 275 ? -9.312 22.828 3.613 1 91.81 275 CYS B C 1
ATOM 6751 O O . CYS B 1 275 ? -8.656 21.828 3.318 1 91.81 275 CYS B O 1
ATOM 6753 N N . GLN B 1 276 ? -10.383 23.203 2.957 1 89.94 276 GLN B N 1
ATOM 6754 C CA . GLN B 1 276 ? -10.602 22.766 1.58 1 89.94 276 GLN B CA 1
ATOM 6755 C C . GLN B 1 276 ? -10.078 23.812 0.588 1 89.94 276 GLN B C 1
ATOM 6757 O O . GLN B 1 276 ? -10.477 24.969 0.625 1 89.94 276 GLN B O 1
ATOM 6762 N N . SER B 1 277 ? -9.133 23.359 -0.188 1 78.69 277 SER B N 1
ATOM 6763 C CA . SER B 1 277 ? -8.578 24.281 -1.164 1 78.69 277 SER B CA 1
ATOM 6764 C C . SER B 1 277 ? -9.438 24.344 -2.422 1 78.69 277 SER B C 1
ATOM 6766 O O . SER B 1 277 ? -9.867 23.312 -2.939 1 78.69 277 SER B O 1
ATOM 6768 N N . ALA B 1 278 ? -9.844 25.547 -2.727 1 67.88 278 ALA B N 1
ATOM 6769 C CA . ALA B 1 278 ? -10.688 25.75 -3.9 1 67.88 278 ALA B CA 1
ATOM 6770 C C . ALA B 1 278 ? -9.875 25.656 -5.188 1 67.88 278 ALA B C 1
ATOM 6772 O O . ALA B 1 278 ? -8.656 25.828 -5.168 1 67.88 278 ALA B O 1
ATOM 6773 N N . ILE B 1 279 ? -10.609 25.156 -6.207 1 61.12 279 ILE B N 1
ATOM 6774 C CA . ILE B 1 279 ? -10.008 25.203 -7.535 1 61.12 279 ILE B CA 1
ATOM 6775 C C . ILE B 1 279 ? -10.094 26.641 -8.078 1 61.12 279 ILE B C 1
ATOM 6777 O O . ILE B 1 279 ? -11.188 27.141 -8.352 1 61.12 279 ILE B O 1
ATOM 6781 N N . VAL B 1 280 ? -9.234 27.547 -7.707 1 55.5 280 VAL B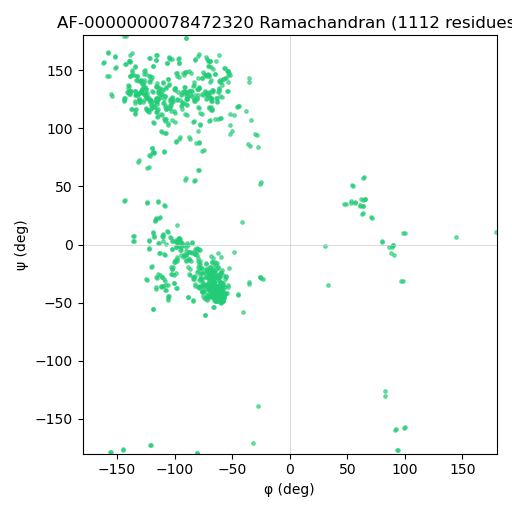 N 1
ATOM 6782 C CA . VAL B 1 280 ? -9.32 28.969 -8.023 1 55.5 280 VAL B CA 1
ATOM 6783 C C . VAL B 1 280 ? -9.477 29.141 -9.531 1 55.5 280 VAL B C 1
ATOM 6785 O O . VAL B 1 280 ? -10.172 30.062 -9.984 1 55.5 280 VAL B O 1
ATOM 6788 N N . PHE B 1 281 ? -8.859 28.344 -10.367 1 52.91 281 PHE B N 1
ATOM 6789 C CA . PHE B 1 281 ? -8.656 28.781 -11.742 1 52.91 281 PHE B CA 1
ATOM 6790 C C . PHE B 1 281 ? -9.734 28.203 -12.656 1 52.91 281 PHE B C 1
ATOM 6792 O O . PHE B 1 281 ? -9.727 28.453 -13.867 1 52.91 281 PHE B O 1
ATOM 6799 N N . ILE B 1 282 ? -10.609 27.5 -12.086 1 53.59 282 ILE B N 1
ATOM 6800 C CA . ILE B 1 282 ? -11.578 26.984 -13.055 1 53.59 282 ILE B CA 1
ATOM 6801 C C . ILE B 1 282 ? -12.969 27.5 -12.711 1 53.59 282 ILE B C 1
ATOM 6803 O O . ILE B 1 282 ? -13.633 26.984 -11.805 1 53.59 282 ILE B O 1
ATOM 6807 N N . ALA B 1 283 ? -13.305 28.812 -13.094 1 53.06 283 ALA B N 1
ATOM 6808 C CA . ALA B 1 283 ? -14.539 29.578 -12.891 1 53.06 283 ALA B CA 1
ATOM 6809 C C . ALA B 1 283 ? -15.766 28.672 -12.984 1 53.06 283 ALA B C 1
ATOM 6811 O O . ALA B 1 283 ? -16.734 28.859 -12.25 1 53.06 283 ALA B O 1
ATOM 6812 N N . ASP B 1 284 ? -15.695 27.672 -13.82 1 57.16 284 ASP B N 1
ATOM 6813 C CA . ASP B 1 284 ? -16.938 27 -14.203 1 57.16 284 ASP B CA 1
ATOM 6814 C C . ASP B 1 284 ? -17.188 25.766 -13.328 1 57.16 284 ASP B C 1
ATOM 6816 O O . ASP B 1 284 ? -18.219 25.109 -13.453 1 57.16 284 ASP B O 1
ATOM 6820 N N . LEU B 1 285 ? -16.344 25.594 -12.383 1 62.88 285 LEU B N 1
ATOM 6821 C CA . LEU B 1 285 ? -16.625 24.375 -11.617 1 62.88 285 LEU B CA 1
ATOM 6822 C C . LEU B 1 285 ? -17.312 24.719 -10.297 1 62.88 285 LEU B C 1
ATOM 6824 O O . LEU B 1 285 ? -16.781 25.484 -9.492 1 62.88 285 LEU B O 1
ATOM 6828 N N . LEU B 1 286 ? -18.531 24.406 -10.297 1 66.94 286 LEU B N 1
ATOM 6829 C CA . LEU B 1 286 ? -19.328 24.641 -9.102 1 66.94 286 LEU B CA 1
ATOM 6830 C C . LEU B 1 286 ? -19.047 23.562 -8.055 1 66.94 286 LEU B C 1
ATOM 6832 O O . LEU B 1 286 ? -19.25 22.375 -8.312 1 66.94 286 LEU B O 1
ATOM 6836 N N . GLU B 1 287 ? -18.453 23.891 -6.941 1 78.44 287 GLU B N 1
ATOM 6837 C CA . GLU B 1 287 ? -18.266 22.984 -5.82 1 78.44 287 GLU B CA 1
ATOM 6838 C C . GLU B 1 287 ? -19.438 23.031 -4.855 1 78.44 287 GLU B C 1
ATOM 6840 O O . GLU B 1 287 ? -19.891 24.125 -4.473 1 78.44 287 GLU B O 1
ATOM 6845 N N . GLU B 1 288 ? -20 21.891 -4.602 1 85 288 GLU B N 1
ATOM 6846 C CA . GLU B 1 288 ? -21.047 21.812 -3.592 1 85 288 GLU B CA 1
ATOM 6847 C C . GLU B 1 288 ? -20.484 22.047 -2.189 1 85 288 GLU B C 1
ATOM 6849 O O . GLU B 1 288 ? -19.359 21.625 -1.893 1 85 288 GLU B O 1
ATOM 6854 N N . PRO B 1 289 ? -21.281 22.75 -1.415 1 90.69 289 PRO B N 1
ATOM 6855 C CA . PRO B 1 289 ? -20.844 22.891 -0.026 1 90.69 289 PRO B CA 1
ATOM 6856 C C . PRO B 1 289 ? -20.609 21.547 0.656 1 90.69 289 PRO B C 1
ATOM 6858 O O . PRO B 1 289 ? -21.328 20.594 0.4 1 90.69 289 PRO B O 1
ATOM 6861 N N . ILE B 1 290 ? -19.688 21.516 1.414 1 93.31 290 ILE B N 1
ATOM 6862 C CA . ILE B 1 290 ? -19.359 20.297 2.141 1 93.31 290 ILE B CA 1
ATOM 6863 C C . ILE B 1 290 ? -20.266 20.141 3.354 1 93.31 290 ILE B C 1
ATOM 6865 O O . ILE B 1 290 ? -20.359 21.047 4.184 1 93.31 290 ILE B O 1
ATOM 6869 N N . LEU B 1 291 ? -20.906 18.969 3.373 1 95.31 291 LEU B N 1
ATOM 6870 C CA . LEU B 1 291 ? -21.875 18.734 4.438 1 95.31 291 LEU B CA 1
ATOM 6871 C C . LEU B 1 291 ? -21.562 17.453 5.188 1 95.31 291 LEU B C 1
ATOM 6873 O O . LEU B 1 291 ? -21.141 16.453 4.582 1 95.31 291 LEU B O 1
ATOM 6877 N N . PHE B 1 292 ? -21.641 17.562 6.547 1 94.69 292 PHE B N 1
ATOM 6878 C CA . PHE B 1 292 ? -21.594 16.406 7.422 1 94.69 292 PHE B CA 1
ATOM 6879 C C . PHE B 1 292 ? -22.141 16.75 8.805 1 94.69 292 PHE B C 1
ATOM 6881 O O . PHE B 1 292 ? -22.25 17.922 9.164 1 94.69 292 PHE B O 1
ATOM 6888 N N . VAL B 1 293 ? -22.594 15.711 9.492 1 96.44 293 VAL B N 1
ATOM 6889 C CA . VAL B 1 293 ? -23.062 15.852 10.867 1 96.44 293 VAL B CA 1
ATOM 6890 C C . VAL B 1 293 ? -22.312 14.875 11.773 1 96.44 293 VAL B C 1
ATOM 6892 O O . VAL B 1 293 ? -22.391 13.656 11.594 1 96.44 293 VAL B O 1
ATOM 6895 N N . MET B 1 294 ? -21.609 15.539 12.672 1 95.38 294 MET B N 1
ATOM 6896 C CA . MET B 1 294 ? -20.844 14.719 13.602 1 95.38 294 MET B CA 1
ATOM 6897 C C . MET B 1 294 ? -20.531 15.484 14.883 1 95.38 294 MET B C 1
ATOM 6899 O O . MET B 1 294 ? -20.719 16.703 14.938 1 95.38 294 MET B O 1
ATOM 6903 N N . LYS B 1 295 ? -20.125 14.695 15.867 1 97.12 295 LYS B N 1
ATOM 6904 C CA . LYS B 1 295 ? -19.766 15.312 17.141 1 97.12 295 LYS B CA 1
ATOM 6905 C C . LYS B 1 295 ? -18.266 15.242 17.391 1 97.12 295 LYS B C 1
ATOM 6907 O O . LYS B 1 295 ? -17.609 14.25 17.047 1 97.12 295 LYS B O 1
ATOM 6912 N N . PHE B 1 296 ? -17.781 16.297 17.891 1 97.81 296 PHE B N 1
ATOM 6913 C CA . PHE B 1 296 ? -16.375 16.375 18.297 1 97.81 296 PHE B CA 1
ATOM 6914 C C . PHE B 1 296 ? -16.266 16.641 19.797 1 97.81 296 PHE B C 1
ATOM 6916 O O . PHE B 1 296 ? -15.891 17.75 20.203 1 97.81 296 PHE B O 1
ATOM 6923 N N . PRO B 1 297 ? -16.422 15.664 20.578 1 97.44 297 PRO B N 1
ATOM 6924 C CA . PRO B 1 297 ? -16.609 15.867 22.016 1 97.44 297 PRO B CA 1
ATOM 6925 C C . PRO B 1 297 ? -15.336 16.375 22.719 1 97.44 297 PRO B C 1
ATOM 6927 O O . PRO B 1 297 ? -15.422 17.031 23.75 1 97.44 297 PRO B O 1
ATOM 6930 N N . LYS B 1 298 ? -14.195 16.125 22.188 1 97.81 298 LYS B N 1
ATOM 6931 C CA . LYS B 1 298 ? -12.961 16.438 22.891 1 97.81 298 LYS B CA 1
ATOM 6932 C C . LYS B 1 298 ? -12.219 17.594 22.219 1 97.81 298 LYS B C 1
ATOM 6934 O O . LYS B 1 298 ? -11.094 17.922 22.609 1 97.81 298 LYS B O 1
ATOM 6939 N N . LEU B 1 299 ? -12.844 18.234 21.266 1 98 299 LEU B N 1
ATOM 6940 C CA . LEU B 1 299 ? -12.18 19.281 20.5 1 98 299 LEU B CA 1
ATOM 6941 C C . LEU B 1 299 ? -11.914 20.5 21.359 1 98 299 LEU B C 1
ATOM 6943 O O . LEU B 1 299 ? -12.836 21.047 21.969 1 98 299 LEU B O 1
ATOM 6947 N N . ARG B 1 300 ? -10.68 20.938 21.406 1 97.75 300 ARG B N 1
ATOM 6948 C CA . ARG B 1 300 ? -10.281 22.078 22.219 1 97.75 300 ARG B CA 1
ATOM 6949 C C . ARG B 1 300 ? -9.883 23.266 21.344 1 97.75 300 ARG B C 1
ATOM 6951 O O . ARG B 1 300 ? -10.086 24.422 21.719 1 97.75 300 ARG B O 1
ATOM 6958 N N . GLN B 1 301 ? -9.281 22.953 20.266 1 97.62 301 GLN B N 1
ATOM 6959 C CA . GLN B 1 301 ? -8.828 23.984 19.344 1 97.62 301 GLN B CA 1
ATOM 6960 C C . GLN B 1 301 ? -9.273 23.688 17.922 1 97.62 301 GLN B C 1
ATOM 6962 O O . GLN B 1 301 ? -9.078 22.578 17.422 1 97.62 301 GLN B O 1
ATOM 6967 N N . LEU B 1 302 ? -9.844 24.625 17.266 1 97.56 302 LEU B N 1
ATOM 6968 C CA . LEU B 1 302 ? -10.336 24.484 15.898 1 97.56 302 LEU B CA 1
ATOM 6969 C C . LEU B 1 302 ? -9.852 25.625 15.023 1 97.56 302 LEU B C 1
ATOM 6971 O O . LEU B 1 302 ? -10 26.797 15.391 1 97.56 302 LEU B O 1
ATOM 6975 N N . SER B 1 303 ? -9.234 25.328 13.961 1 97.31 303 SER B N 1
ATOM 6976 C CA . SER B 1 303 ? -8.805 26.344 13.008 1 97.31 303 SER B CA 1
ATOM 6977 C C . SER B 1 303 ? -9.484 26.156 11.648 1 97.31 303 SER B C 1
ATOM 6979 O O . SER B 1 303 ? -9.289 25.125 10.992 1 97.31 303 SER B O 1
ATOM 6981 N N . LEU B 1 304 ? -10.211 27.094 11.242 1 96.25 304 LEU B N 1
ATOM 6982 C CA . LEU B 1 304 ? -10.859 27.188 9.945 1 96.25 304 LEU B CA 1
ATOM 6983 C C . LEU B 1 304 ? -10.477 28.469 9.227 1 96.25 304 LEU B C 1
ATOM 6985 O O . LEU B 1 304 ? -11.312 29.094 8.555 1 96.25 304 LEU B O 1
ATOM 6989 N N . LEU B 1 305 ? -9.328 28.859 9.383 1 91.5 305 LEU B N 1
ATOM 6990 C CA . LEU B 1 305 ? -8.875 30.188 9.008 1 91.5 305 LEU B CA 1
ATOM 6991 C C . LEU B 1 305 ? -9.086 30.438 7.52 1 91.5 305 LEU B C 1
ATOM 6993 O O . LEU B 1 305 ? -9.43 31.547 7.109 1 91.5 305 LEU B O 1
ATOM 6997 N N . TRP B 1 306 ? -8.969 29.422 6.719 1 87 306 TRP B N 1
ATOM 6998 C CA . TRP B 1 306 ? -8.984 29.625 5.273 1 87 306 TRP B CA 1
ATOM 6999 C C . TRP B 1 306 ? -10.156 28.891 4.629 1 87 306 TRP B C 1
ATOM 7001 O O . TRP B 1 306 ? -10.266 28.844 3.402 1 87 306 TRP B O 1
ATOM 7011 N N . GLU B 1 307 ? -10.938 28.453 5.41 1 86.69 307 GLU B N 1
ATOM 7012 C CA . GLU B 1 307 ? -12.016 27.594 4.918 1 86.69 307 GLU B CA 1
ATOM 7013 C C . GLU B 1 307 ? -13.203 28.422 4.434 1 86.69 307 GLU B C 1
ATOM 7015 O O . GLU B 1 307 ? -13.633 29.359 5.117 1 86.69 307 GLU B O 1
ATOM 7020 N N . THR B 1 308 ? -13.711 28.078 3.188 1 82.81 308 THR B N 1
ATOM 7021 C CA . THR B 1 308 ? -14.867 28.781 2.646 1 82.81 308 THR B CA 1
ATOM 7022 C C . THR B 1 308 ? -15.867 27.797 2.039 1 82.81 308 THR B C 1
ATOM 7024 O O . THR B 1 308 ? -16.859 28.219 1.448 1 82.81 308 THR B O 1
ATOM 7027 N N . HIS B 1 309 ? -15.656 26.531 2.201 1 89 309 HIS B N 1
ATOM 7028 C CA . HIS B 1 309 ? -16.438 25.562 1.429 1 89 309 HIS B CA 1
ATOM 7029 C C . HIS B 1 309 ? -17.359 24.766 2.33 1 89 309 HIS B C 1
ATOM 7031 O O . HIS B 1 309 ? -18.234 24.031 1.843 1 89 309 HIS B O 1
ATOM 7037 N N . PHE B 1 310 ? -17.25 24.906 3.584 1 93.31 310 PHE B N 1
ATOM 7038 C CA . PHE B 1 310 ? -18.062 24.109 4.496 1 93.31 310 PHE B CA 1
ATOM 7039 C C . PHE B 1 310 ? -19.469 24.703 4.617 1 93.31 310 PHE B C 1
ATOM 7041 O O . PHE B 1 310 ? -19.625 25.922 4.75 1 93.31 310 PHE B O 1
ATOM 7048 N N . GLY B 1 311 ? -20.453 23.875 4.531 1 94.25 311 GLY B N 1
ATOM 7049 C CA . GLY B 1 311 ? -21.844 24.281 4.719 1 94.25 311 GLY B CA 1
ATOM 7050 C C . GLY B 1 311 ? -22.234 24.406 6.18 1 94.25 311 GLY B C 1
ATOM 7051 O O . GLY B 1 311 ? -21.406 24.188 7.07 1 94.25 311 GLY B O 1
ATOM 7052 N N . PRO B 1 312 ? -23.438 24.75 6.383 1 94.69 312 PRO B N 1
ATOM 7053 C CA . PRO B 1 312 ? -23.906 25.047 7.738 1 94.69 312 PRO B CA 1
ATOM 7054 C C . PRO B 1 312 ? -23.844 23.828 8.656 1 94.69 312 PRO B C 1
ATOM 7056 O O . PRO B 1 312 ? -23.453 23.938 9.82 1 94.69 312 PRO B O 1
ATOM 7059 N N . SER B 1 313 ? -24.234 22.672 8.148 1 96.06 313 SER B N 1
ATOM 7060 C CA . SER B 1 313 ? -24.219 21.469 8.984 1 96.06 313 SER B CA 1
ATOM 7061 C C . SER B 1 313 ? -22.812 21.109 9.43 1 96.06 313 SER B C 1
ATOM 7063 O O . SER B 1 313 ? -22.594 20.734 10.578 1 96.06 313 SER B O 1
ATOM 7065 N N . ALA B 1 314 ? -21.906 21.266 8.531 1 97.06 314 ALA B N 1
ATOM 7066 C CA . ALA B 1 314 ? -20.516 20.969 8.852 1 97.06 314 ALA B CA 1
ATOM 7067 C C . ALA B 1 314 ? -19.969 21.969 9.867 1 97.06 314 ALA B C 1
ATOM 7069 O O . ALA B 1 314 ? -19.297 21.578 10.836 1 97.06 314 ALA B O 1
ATOM 7070 N N . LEU B 1 315 ? -20.266 23.234 9.633 1 96.88 315 LEU B N 1
ATOM 7071 C CA . LEU B 1 315 ? -19.797 24.281 10.531 1 96.88 315 LEU B CA 1
ATOM 7072 C C . LEU B 1 315 ? -20.375 24.094 11.93 1 96.88 315 LEU B C 1
ATOM 7074 O O . LEU B 1 315 ? -19.656 24.25 12.922 1 96.88 315 LEU B O 1
ATOM 7078 N N . ARG B 1 316 ? -21.594 23.734 12.008 1 96.56 316 ARG B N 1
ATOM 7079 C CA . ARG B 1 316 ? -22.234 23.484 13.297 1 96.56 316 ARG B CA 1
ATOM 7080 C C . ARG B 1 316 ? -21.578 22.297 14.008 1 96.56 316 ARG B C 1
ATOM 7082 O O . ARG B 1 316 ? -21.344 22.344 15.211 1 96.56 316 ARG B O 1
ATOM 7089 N N . SER B 1 317 ? -21.297 21.297 13.266 1 97.25 317 SER B N 1
ATOM 7090 C CA . SER B 1 317 ? -20.641 20.109 13.812 1 97.25 317 SER B CA 1
ATOM 7091 C C . SER B 1 317 ? -19.281 20.453 14.391 1 97.25 317 SER B C 1
ATOM 7093 O O . SER B 1 317 ? -18.906 19.953 15.461 1 97.25 317 SER B O 1
ATOM 7095 N N . LEU B 1 318 ? -18.578 21.297 13.688 1 97.12 318 LEU B N 1
ATOM 7096 C CA . LEU B 1 318 ? -17.188 21.594 14.047 1 97.12 318 LEU B CA 1
ATOM 7097 C C . LEU B 1 318 ? -17.125 22.578 15.211 1 97.12 318 LEU B C 1
ATOM 7099 O O . LEU B 1 318 ? -16.328 22.422 16.125 1 97.12 318 LEU B O 1
ATOM 7103 N N . MET B 1 319 ? -18.047 23.531 15.258 1 96.25 319 MET B N 1
ATOM 7104 C CA . MET B 1 319 ? -17.875 24.672 16.156 1 96.25 319 MET B CA 1
ATOM 7105 C C . MET B 1 319 ? -18.75 24.516 17.406 1 96.25 319 MET B C 1
ATOM 7107 O O . MET B 1 319 ? -18.453 25.078 18.453 1 96.25 319 MET B O 1
ATOM 7111 N N . LEU B 1 320 ? -19.797 23.703 17.344 1 95.69 320 LEU B N 1
ATOM 7112 C CA . LEU B 1 320 ? -20.797 23.828 18.391 1 95.69 320 LEU B CA 1
ATOM 7113 C C . LEU B 1 320 ? -20.984 22.5 19.125 1 95.69 320 LEU B C 1
ATOM 7115 O O . LEU B 1 320 ? -21.781 22.422 20.078 1 95.69 320 LEU B O 1
ATOM 7119 N N . THR B 1 321 ? -20.234 21.531 18.797 1 96.12 321 THR B N 1
ATOM 7120 C CA . THR B 1 321 ? -20.531 20.219 19.375 1 96.12 321 THR B CA 1
ATOM 7121 C C . THR B 1 321 ? -19.594 19.922 20.531 1 96.12 321 THR B C 1
ATOM 7123 O O . THR B 1 321 ? -19.844 19.016 21.328 1 96.12 321 THR B O 1
ATOM 7126 N N . SER B 1 322 ? -18.578 20.625 20.656 1 96.75 322 SER B N 1
ATOM 7127 C CA . SER B 1 322 ? -17.641 20.391 21.766 1 96.75 322 SER B CA 1
ATOM 7128 C C . SER B 1 322 ? -17.875 21.391 22.891 1 96.75 322 SER B C 1
ATOM 7130 O O . SER B 1 322 ? -17.859 22.609 22.656 1 96.75 322 SER B O 1
ATOM 7132 N N . SER B 1 323 ? -17.938 20.922 24.094 1 96.19 323 SER B N 1
ATOM 7133 C CA . SER B 1 323 ? -18.031 21.781 25.25 1 96.19 323 SER B CA 1
ATOM 7134 C C . SER B 1 323 ? -16.656 22.188 25.766 1 96.19 323 SER B C 1
ATOM 7136 O O . SER B 1 323 ? -16.547 22.969 26.703 1 96.19 323 SER B O 1
ATOM 7138 N N . LEU B 1 324 ? -15.672 21.703 25.094 1 97.5 324 LEU B N 1
ATOM 7139 C CA . LEU B 1 324 ? -14.312 21.953 25.562 1 97.5 324 LEU B CA 1
ATOM 7140 C C . LEU B 1 324 ? -13.578 22.906 24.641 1 97.5 324 LEU B C 1
ATOM 7142 O O . LEU B 1 324 ? -12.391 23.156 24.828 1 97.5 324 LEU B O 1
ATOM 7146 N N . LEU B 1 325 ? -14.273 23.453 23.688 1 97.44 325 LEU B N 1
ATOM 7147 C CA . LEU B 1 325 ? -13.641 24.312 22.688 1 97.44 325 LEU B CA 1
ATOM 7148 C C . LEU B 1 325 ? -13.141 25.609 23.312 1 97.44 325 LEU B C 1
ATOM 7150 O O . LEU B 1 325 ? -13.938 26.422 23.766 1 97.44 325 LEU B O 1
ATOM 7154 N N . VAL B 1 326 ? -11.828 25.812 23.281 1 97.56 326 VAL B N 1
ATOM 7155 C CA . VAL B 1 326 ? -11.219 26.953 23.953 1 97.56 326 VAL B CA 1
ATOM 7156 C C . VAL B 1 326 ? -10.734 27.953 22.906 1 97.56 326 VAL B C 1
ATOM 7158 O O . VAL B 1 326 ? -10.82 29.172 23.125 1 97.56 326 VAL B O 1
ATOM 7161 N N . THR B 1 327 ? -10.195 27.453 21.844 1 97.81 327 THR B N 1
ATOM 7162 C CA . THR B 1 327 ? -9.617 28.297 20.812 1 97.81 327 THR B CA 1
ATOM 7163 C C . THR B 1 327 ? -10.336 28.094 19.469 1 97.81 327 THR B C 1
ATOM 7165 O O . THR B 1 327 ? -10.5 26.969 19.016 1 97.81 327 THR B O 1
ATOM 7168 N N . LEU B 1 328 ? -10.703 29.172 18.844 1 97.31 328 LEU B N 1
ATOM 7169 C CA . LEU B 1 328 ? -11.406 29.141 17.562 1 97.31 328 LEU B CA 1
ATOM 7170 C C . LEU B 1 328 ? -10.797 30.141 16.578 1 97.31 328 LEU B C 1
ATOM 7172 O O . LEU B 1 328 ? -10.781 31.344 16.844 1 97.31 328 LEU B O 1
ATOM 7176 N N . ALA B 1 329 ? -10.195 29.688 15.578 1 97.31 329 ALA B N 1
ATOM 7177 C CA . ALA B 1 329 ? -9.75 30.516 14.461 1 97.31 329 ALA B CA 1
ATOM 7178 C C . ALA B 1 329 ? -10.672 30.359 13.258 1 97.31 329 ALA B C 1
ATOM 7180 O O . ALA B 1 329 ? -10.867 29.25 12.758 1 97.31 329 ALA B O 1
ATOM 7181 N N . ILE B 1 330 ? -11.211 31.438 12.773 1 95.94 330 ILE B N 1
ATOM 7182 C CA . ILE B 1 330 ? -12.266 31.281 11.773 1 95.94 330 ILE B CA 1
ATOM 7183 C C . ILE B 1 330 ? -12.086 32.312 10.664 1 95.94 330 ILE B C 1
ATOM 7185 O O . ILE B 1 330 ? -11.477 33.344 10.875 1 95.94 330 ILE B O 1
ATOM 7189 N N . ASN B 1 331 ? -12.641 31.969 9.586 1 95.62 331 ASN B N 1
ATOM 7190 C CA . ASN B 1 331 ? -12.805 32.906 8.484 1 95.62 331 ASN B CA 1
ATOM 7191 C C . ASN B 1 331 ? -14.086 33.719 8.609 1 95.62 331 ASN B C 1
ATOM 7193 O O . ASN B 1 331 ? -15.125 33.312 8.062 1 95.62 331 ASN B O 1
ATOM 7197 N N . TYR B 1 332 ? -13.977 34.781 9.211 1 95.75 332 TYR B N 1
ATOM 7198 C CA . TYR B 1 332 ? -15.133 35.625 9.516 1 95.75 332 TYR B CA 1
ATOM 7199 C C . TYR B 1 332 ? -15.57 36.406 8.289 1 95.75 332 TYR B C 1
ATOM 7201 O O . TYR B 1 332 ? -16.672 36.969 8.258 1 95.75 332 TYR B O 1
ATOM 7209 N N . GLY B 1 333 ? -14.695 36.438 7.281 1 94.12 333 GLY B N 1
ATOM 7210 C CA . GLY B 1 333 ? -15.086 37.031 6.008 1 94.12 333 GLY B CA 1
ATOM 7211 C C . GLY B 1 333 ? -16.094 36.188 5.246 1 94.12 333 GLY B C 1
ATOM 7212 O O . GLY B 1 333 ? -16.828 36.688 4.406 1 94.12 333 GLY B O 1
ATOM 7213 N N . ASP B 1 334 ? -16.094 34.938 5.52 1 93.25 334 ASP B N 1
ATOM 7214 C CA . ASP B 1 334 ? -17.047 34 4.898 1 93.25 334 ASP B CA 1
ATOM 7215 C C . ASP B 1 334 ? -18.453 34.25 5.438 1 93.25 334 ASP B C 1
ATOM 7217 O O . ASP B 1 334 ? -18.688 34.156 6.648 1 93.25 334 ASP B O 1
ATOM 7221 N N . ASN B 1 335 ? -19.375 34.406 4.531 1 92.81 335 ASN B N 1
ATOM 7222 C CA . ASN B 1 335 ? -20.734 34.75 4.898 1 92.81 335 ASN B CA 1
ATOM 7223 C C . ASN B 1 335 ? -21.406 33.656 5.727 1 92.81 335 ASN B C 1
ATOM 7225 O O . ASN B 1 335 ? -22.109 33.969 6.695 1 92.81 335 ASN B O 1
ATOM 7229 N N . GLU B 1 336 ? -21.234 32.438 5.367 1 93.12 336 GLU B N 1
ATOM 7230 C CA . GLU B 1 336 ? -21.875 31.344 6.07 1 93.12 336 GLU B CA 1
ATOM 7231 C C . GLU B 1 336 ? -21.344 31.203 7.496 1 93.12 336 GLU B C 1
ATOM 7233 O O . GLU B 1 336 ? -22.125 30.984 8.43 1 93.12 336 GLU B O 1
ATOM 7238 N N . THR B 1 337 ? -20.109 31.344 7.613 1 94.75 337 THR B N 1
ATOM 7239 C CA . THR B 1 337 ? -19.469 31.25 8.93 1 94.75 337 THR B CA 1
ATOM 7240 C C . THR B 1 337 ? -19.938 32.406 9.828 1 94.75 337 THR B C 1
ATOM 7242 O O . THR B 1 337 ? -20.297 32.188 10.984 1 94.75 337 THR B O 1
ATOM 7245 N N . ARG B 1 338 ? -19.922 33.562 9.32 1 94.94 338 ARG B N 1
ATOM 7246 C CA . ARG B 1 338 ? -20.312 34.719 10.078 1 94.94 338 ARG B CA 1
ATOM 7247 C C . ARG B 1 338 ? -21.781 34.625 10.516 1 94.94 338 ARG B C 1
ATOM 7249 O O . ARG B 1 338 ? -22.109 34.906 11.664 1 94.94 338 ARG B O 1
ATOM 7256 N N . LYS B 1 339 ? -22.609 34.25 9.594 1 94.44 339 LYS B N 1
ATOM 7257 C CA . LYS B 1 339 ? -24.031 34.125 9.898 1 94.44 339 LYS B CA 1
ATOM 7258 C C . LYS B 1 339 ? -24.266 33.125 11.023 1 94.44 339 LYS B C 1
ATOM 7260 O O . LYS B 1 339 ? -25.047 33.375 11.93 1 94.44 339 LYS B O 1
ATOM 7265 N N . LEU B 1 340 ? -23.625 32.031 10.961 1 95.38 340 LEU B N 1
ATOM 7266 C CA . LEU B 1 340 ? -23.766 31 11.977 1 95.38 340 LEU B CA 1
ATOM 7267 C C . LEU B 1 340 ? -23.344 31.516 13.344 1 95.38 340 LEU B C 1
ATOM 7269 O O . LEU B 1 340 ? -24.062 31.344 14.336 1 95.38 340 LEU B O 1
ATOM 7273 N N . LEU B 1 341 ? -22.203 32.125 13.414 1 95.38 341 LEU B N 1
ATOM 7274 C CA . LEU B 1 341 ? -21.641 32.594 14.688 1 95.38 341 LEU B CA 1
ATOM 7275 C C . LEU B 1 341 ? -22.469 33.75 15.25 1 95.38 341 LEU B C 1
ATOM 7277 O O . LEU B 1 341 ? -22.703 33.812 16.469 1 95.38 341 LEU B O 1
ATOM 7281 N N . ASP B 1 342 ? -22.906 34.594 14.375 1 94.38 342 ASP B N 1
ATOM 7282 C CA . ASP B 1 342 ? -23.703 35.719 14.812 1 94.38 342 ASP B CA 1
ATOM 7283 C C . ASP B 1 342 ? -25.047 35.281 15.383 1 94.38 342 ASP B C 1
ATOM 7285 O O . ASP B 1 342 ? -25.594 35.938 16.266 1 94.38 342 ASP B O 1
ATOM 7289 N N . ARG B 1 343 ? -25.484 34.156 14.922 1 93 343 ARG B N 1
ATOM 7290 C CA . ARG B 1 343 ? -26.766 33.656 15.375 1 93 343 ARG B CA 1
ATOM 7291 C C . ARG B 1 343 ? -26.609 32.812 16.641 1 93 343 ARG B C 1
ATOM 7293 O O . ARG B 1 343 ? -27.516 32.75 17.484 1 93 343 ARG B O 1
ATOM 7300 N N . GLN B 1 344 ? -25.641 31.906 16.734 1 88.19 344 GLN B N 1
ATOM 7301 C CA . GLN B 1 344 ? -25.422 30.938 17.797 1 88.19 344 GLN B CA 1
ATOM 7302 C C . GLN B 1 344 ? -25.328 31.625 19.156 1 88.19 344 GLN B C 1
ATOM 7304 O O . GLN B 1 344 ? -25.828 31.094 20.156 1 88.19 344 GLN B O 1
ATOM 7309 N N . GLY B 1 345 ? -24.938 32.781 19.312 1 81.56 345 GLY B N 1
ATOM 7310 C CA . GLY B 1 345 ? -24.812 33.469 20.594 1 81.56 345 GLY B CA 1
ATOM 7311 C C . GLY B 1 345 ? -23.516 33.156 21.312 1 81.56 345 GLY B C 1
ATOM 7312 O O . GLY B 1 345 ? -22.438 33.188 20.719 1 81.56 345 GLY B O 1
ATOM 7313 N N . ARG B 1 346 ? -23.641 32.688 22.625 1 92.94 346 ARG B N 1
ATOM 7314 C CA . ARG B 1 346 ? -22.469 32.562 23.469 1 92.94 346 ARG B CA 1
ATOM 7315 C C . ARG B 1 346 ? -21.938 31.125 23.469 1 92.94 346 ARG B C 1
ATOM 7317 O O . ARG B 1 346 ? -22.703 30.172 23.594 1 92.94 346 ARG B O 1
ATOM 7324 N N . ILE B 1 347 ? -20.656 31 23.266 1 95.56 347 ILE B N 1
ATOM 7325 C CA . ILE B 1 347 ? -19.922 29.75 23.453 1 95.56 347 ILE B CA 1
ATOM 7326 C C . ILE B 1 347 ? -19.094 29.812 24.734 1 95.56 347 ILE B C 1
ATOM 7328 O O . ILE B 1 347 ? -18 30.375 24.734 1 95.56 347 ILE B O 1
ATOM 7332 N N . GLU B 1 348 ? -19.5 29.219 25.75 1 95.12 348 GLU B N 1
ATOM 7333 C CA . GLU B 1 348 ? -19.047 29.438 27.109 1 95.12 348 GLU B CA 1
ATOM 7334 C C . GLU B 1 348 ? -17.562 29.078 27.266 1 95.12 348 GLU B C 1
ATOM 7336 O O . GLU B 1 348 ? -16.828 29.734 28 1 95.12 348 GLU B O 1
ATOM 7341 N N . SER B 1 349 ? -17.141 28.062 26.594 1 96.44 349 SER B N 1
ATOM 7342 C CA . SER B 1 349 ? -15.789 27.531 26.797 1 96.44 349 SER B CA 1
ATOM 7343 C C . SER B 1 349 ? -14.75 28.359 26.031 1 96.44 349 SER B C 1
ATOM 7345 O O . SER B 1 349 ? -13.555 28.266 26.312 1 96.44 349 SER B O 1
ATOM 7347 N N . LEU B 1 350 ? -15.172 29.25 25.203 1 97 350 LEU B N 1
ATOM 7348 C CA . LEU B 1 350 ? -14.281 29.969 24.281 1 97 350 LEU B CA 1
ATOM 7349 C C . LEU B 1 350 ? -13.453 31 25.047 1 97 350 LEU B C 1
ATOM 7351 O O . LEU B 1 350 ? -13.992 31.766 25.844 1 97 350 LEU B O 1
ATOM 7355 N N . LYS B 1 351 ? -12.125 31.016 24.797 1 97.5 351 LYS B N 1
ATOM 7356 C CA . LYS B 1 351 ? -11.234 31.969 25.438 1 97.5 351 LYS B CA 1
ATOM 7357 C C . LYS B 1 351 ? -10.438 32.75 24.406 1 97.5 351 LYS B C 1
ATOM 7359 O O . LYS B 1 351 ? -10.023 33.906 24.656 1 97.5 351 LYS B O 1
ATOM 7364 N N . VAL B 1 352 ? -10.188 32.125 23.312 1 98.06 352 VAL B N 1
ATOM 7365 C CA . VAL B 1 352 ? -9.352 32.719 22.281 1 98.06 352 VAL B CA 1
ATOM 7366 C C . VAL B 1 352 ? -10.07 32.656 20.922 1 98.06 352 VAL B C 1
ATOM 7368 O O . VAL B 1 352 ? -10.594 31.625 20.531 1 98.06 352 VAL B O 1
ATOM 7371 N N . VAL B 1 353 ? -10.086 33.781 20.203 1 97.62 353 VAL B N 1
ATOM 7372 C CA . VAL B 1 353 ? -10.703 33.844 18.891 1 97.62 353 VAL B CA 1
ATOM 7373 C C . VAL B 1 353 ? -9.773 34.562 17.922 1 97.62 353 VAL B C 1
ATOM 7375 O O . VAL B 1 353 ? -9.227 35.625 18.25 1 97.62 353 VAL B O 1
ATOM 7378 N N . ILE B 1 354 ? -9.555 33.969 16.875 1 97.62 354 ILE B N 1
ATOM 7379 C CA . ILE B 1 354 ? -8.797 34.594 15.797 1 97.62 354 ILE B CA 1
ATOM 7380 C C . ILE B 1 354 ? -9.688 34.781 14.562 1 97.62 354 ILE B C 1
ATOM 7382 O O . ILE B 1 354 ? -10.297 33.812 14.102 1 97.62 354 ILE B O 1
ATOM 7386 N N . LEU B 1 355 ? -9.758 35.969 14.07 1 97.06 355 LEU B N 1
ATOM 7387 C CA . LEU B 1 355 ? -10.57 36.281 12.898 1 97.06 355 LEU B CA 1
ATOM 7388 C C . LEU B 1 355 ? -9.695 36.469 11.664 1 97.06 355 LEU B C 1
ATOM 7390 O O . LEU B 1 355 ? -8.609 37.062 11.758 1 97.06 355 LEU B O 1
ATOM 7394 N N . ASN B 1 356 ? -10.211 35.906 10.594 1 95.81 356 ASN B N 1
ATOM 7395 C CA . ASN B 1 356 ? -9.539 36.031 9.312 1 95.81 356 ASN B CA 1
ATOM 7396 C C . ASN B 1 356 ? -10.539 36.281 8.18 1 95.81 356 ASN B C 1
ATOM 7398 O O . ASN B 1 356 ? -11.75 36.219 8.391 1 95.81 356 ASN B O 1
ATOM 7402 N N . HIS B 1 357 ? -10.023 36.75 7.027 1 93.5 357 HIS B N 1
ATOM 7403 C CA . HIS B 1 357 ? -10.805 36.781 5.797 1 93.5 357 HIS B CA 1
ATOM 7404 C C . HIS B 1 357 ? -9.953 36.344 4.602 1 93.5 357 HIS B C 1
ATOM 7406 O O . HIS B 1 357 ? -8.734 36.531 4.617 1 93.5 357 HIS B O 1
ATOM 7412 N N . SER B 1 358 ? -10.547 35.688 3.682 1 87.38 358 SER B N 1
ATOM 7413 C CA . SER B 1 358 ? -9.859 35.281 2.465 1 87.38 358 SER B CA 1
ATOM 7414 C C . SER B 1 358 ? -9.75 36.406 1.465 1 87.38 358 SER B C 1
ATOM 7416 O O . SER B 1 358 ? -10.484 37.406 1.559 1 87.38 358 SER B O 1
ATOM 7418 N N . TYR B 1 359 ? -8.852 36.188 0.568 1 80.69 359 TYR B N 1
ATOM 7419 C CA . TYR B 1 359 ? -8.672 37.188 -0.476 1 80.69 359 TYR B CA 1
ATOM 7420 C C . TYR B 1 359 ? -9.969 37.406 -1.252 1 80.69 359 TYR B C 1
ATOM 7422 O O . TYR B 1 359 ? -10.594 36.438 -1.712 1 80.69 359 TYR B O 1
ATOM 7430 N N . GLY B 1 360 ? -10.359 38.594 -1.331 1 79.38 360 GLY B N 1
ATOM 7431 C CA . GLY B 1 360 ? -11.547 38.938 -2.102 1 79.38 360 GLY B CA 1
ATOM 7432 C C . GLY B 1 360 ? -12.82 38.906 -1.283 1 79.38 360 GLY B C 1
ATOM 7433 O O . GLY B 1 360 ? -13.891 39.281 -1.767 1 79.38 360 GLY B O 1
ATOM 7434 N N . ALA B 1 361 ? -12.688 38.438 -0.156 1 87.88 361 ALA B N 1
ATOM 7435 C CA . ALA B 1 361 ? -13.859 38.375 0.71 1 87.88 361 ALA B CA 1
ATOM 7436 C C . ALA B 1 361 ? -13.562 38.938 2.09 1 87.88 361 ALA B C 1
ATOM 7438 O O . ALA B 1 361 ? -13.539 38.219 3.084 1 87.88 361 ALA B O 1
ATOM 7439 N N . PRO B 1 362 ? -13.453 40.219 2.074 1 92.25 362 PRO B N 1
ATOM 7440 C CA . PRO B 1 362 ? -13.133 40.844 3.348 1 92.25 362 PRO B CA 1
ATOM 7441 C C . PRO B 1 362 ? -14.312 40.844 4.32 1 92.25 362 PRO B C 1
ATOM 7443 O O . PRO B 1 362 ? -15.453 40.656 3.91 1 92.25 362 PRO B O 1
ATOM 7446 N N . ILE B 1 363 ? -14.008 41.031 5.578 1 94.75 363 ILE B N 1
ATOM 7447 C CA . ILE B 1 363 ? -15.062 41.281 6.559 1 94.75 363 ILE B CA 1
ATOM 7448 C C . ILE B 1 363 ? -15.766 42.594 6.242 1 94.75 363 ILE B C 1
ATOM 7450 O O . ILE B 1 363 ? -15.125 43.625 6.113 1 94.75 363 ILE B O 1
ATOM 7454 N N . PRO B 1 364 ? -17.062 42.5 6.129 1 93.31 364 PRO B N 1
ATOM 7455 C CA . PRO B 1 364 ? -17.766 43.75 5.789 1 93.31 364 PRO B CA 1
ATOM 7456 C C . PRO B 1 364 ? -17.531 44.875 6.797 1 93.31 364 PRO B C 1
ATOM 7458 O O . PRO B 1 364 ? -17.531 44.625 8.008 1 93.31 364 PRO B O 1
ATOM 7461 N N . GLU B 1 365 ? -17.438 46 6.289 1 90.19 365 GLU B N 1
ATOM 7462 C CA . GLU B 1 365 ? -17.188 47.188 7.133 1 90.19 365 GLU B CA 1
ATOM 7463 C C . GLU B 1 365 ? -18.391 47.469 8.039 1 90.19 365 GLU B C 1
ATOM 7465 O O . GLU B 1 365 ? -18.234 48.062 9.102 1 90.19 365 GLU B O 1
ATOM 7470 N N . SER B 1 366 ? -19.516 46.969 7.605 1 89.38 366 SER B N 1
ATOM 7471 C CA . SER B 1 366 ? -20.75 47.188 8.352 1 89.38 366 SER B CA 1
ATOM 7472 C C . SER B 1 366 ? -20.922 46.156 9.461 1 89.38 366 SER B C 1
ATOM 7474 O O . SER B 1 366 ? -21.906 46.219 10.211 1 89.38 366 SER B O 1
ATOM 7476 N N . THR B 1 367 ? -19.969 45.344 9.57 1 91 367 THR B N 1
ATOM 7477 C CA . THR B 1 367 ? -20.062 44.281 10.562 1 91 367 THR B CA 1
ATOM 7478 C C . THR B 1 367 ? -20.172 44.844 11.969 1 91 367 THR B C 1
ATOM 7480 O O . THR B 1 367 ? -19.391 45.719 12.352 1 91 367 THR B O 1
ATOM 7483 N N . LYS B 1 368 ? -21.094 44.344 12.781 1 91.19 368 LYS B N 1
ATOM 7484 C CA . LYS B 1 368 ? -21.312 44.844 14.141 1 91.19 368 LYS B CA 1
ATOM 7485 C C . LYS B 1 368 ? -20.688 43.906 15.164 1 91.19 368 LYS B C 1
ATOM 7487 O O . LYS B 1 368 ? -20.812 44.094 16.375 1 91.19 368 LYS B O 1
ATOM 7492 N N . PHE B 1 369 ? -20.016 42.875 14.758 1 95.44 369 PHE B N 1
ATOM 7493 C CA . PHE B 1 369 ? -19.344 41.906 15.609 1 95.44 369 PHE B CA 1
ATOM 7494 C C . PHE B 1 369 ? -20.312 41.312 16.625 1 95.44 369 PHE B C 1
ATOM 7496 O O . PHE B 1 369 ? -20.016 41.25 17.812 1 95.44 369 PHE B O 1
ATOM 7503 N N . ARG B 1 370 ? -21.453 40.844 16.156 1 95.31 370 ARG B N 1
ATOM 7504 C CA . ARG B 1 370 ? -22.469 40.281 17.047 1 95.31 370 ARG B CA 1
ATOM 7505 C C . ARG B 1 370 ? -21.922 39.062 17.797 1 95.31 370 ARG B C 1
ATOM 7507 O O . ARG B 1 370 ? -22.219 38.875 18.984 1 95.31 370 ARG B O 1
ATOM 7514 N N . PHE B 1 371 ? -21.234 38.312 17.172 1 95.88 371 PHE B N 1
ATOM 7515 C CA . PHE B 1 371 ? -20.609 37.125 17.766 1 95.88 371 PHE B CA 1
ATOM 7516 C C . PHE B 1 371 ? -19.719 37.5 18.938 1 95.88 371 PHE B C 1
ATOM 7518 O O . PHE B 1 371 ? -19.844 36.938 20.016 1 95.88 371 PHE B O 1
ATOM 7525 N N . LEU B 1 372 ? -18.859 38.5 18.703 1 97 372 LEU B N 1
ATOM 7526 C CA . LEU B 1 372 ? -17.938 38.938 19.75 1 97 372 LEU B CA 1
ATOM 7527 C C . LEU B 1 372 ? -18.719 39.562 20.906 1 97 372 LEU B C 1
ATOM 7529 O O . LEU B 1 372 ? -18.359 39.406 22.078 1 97 372 LEU B O 1
ATOM 7533 N N . LYS B 1 373 ? -19.812 40.312 20.562 1 96.25 373 LYS B N 1
ATOM 7534 C CA . LYS B 1 373 ? -20.625 40.969 21.578 1 96.25 373 LYS B CA 1
ATOM 7535 C C . LYS B 1 373 ? -21.266 39.938 22.531 1 96.25 373 LYS B C 1
ATOM 7537 O O . LYS B 1 373 ? -21.516 40.25 23.703 1 96.25 373 LYS B O 1
ATOM 7542 N N . LYS B 1 374 ? -21.422 38.844 22.016 1 95.81 374 LYS B N 1
ATOM 7543 C CA . LYS B 1 374 ? -22.062 37.812 22.812 1 95.81 374 LYS B CA 1
ATOM 7544 C C . LYS B 1 374 ? -21.031 36.969 23.578 1 95.81 374 LYS B C 1
ATOM 7546 O O . LYS B 1 374 ? -21.391 36.188 24.438 1 95.81 374 LYS B O 1
ATOM 7551 N N . ASN B 1 375 ? -19.828 37.125 23.312 1 97.12 375 ASN B N 1
ATOM 7552 C CA . ASN B 1 375 ? -18.75 36.375 23.938 1 97.12 375 ASN B CA 1
ATOM 7553 C C . ASN B 1 375 ? -17.734 37.281 24.625 1 97.12 375 ASN B C 1
ATOM 7555 O O . ASN B 1 375 ? -16.547 37.25 24.297 1 97.12 375 ASN B O 1
ATOM 7559 N N . LEU B 1 376 ? -18.125 37.938 25.641 1 96.38 376 LEU B N 1
ATOM 7560 C CA . LEU B 1 376 ? -17.312 38.938 26.312 1 96.38 376 LEU B CA 1
ATOM 7561 C C . LEU B 1 376 ? -16.312 38.281 27.266 1 96.38 376 LEU B C 1
ATOM 7563 O O . LEU B 1 376 ? -15.445 38.969 27.828 1 96.38 376 LEU B O 1
ATOM 7567 N N . GLN B 1 377 ? -16.438 37 27.391 1 96.31 377 GLN B N 1
ATOM 7568 C CA . GLN B 1 377 ? -15.531 36.281 28.281 1 96.31 377 GLN B CA 1
ATOM 7569 C C . GLN B 1 377 ? -14.188 36.031 27.594 1 96.31 377 GLN B C 1
ATOM 7571 O O . GLN B 1 377 ? -13.273 35.469 28.203 1 96.31 377 GLN B O 1
ATOM 7576 N N . LEU B 1 378 ? -14.008 36.375 26.391 1 97.44 378 LEU B N 1
ATOM 7577 C CA . LEU B 1 378 ? -12.789 36.125 25.625 1 97.44 378 LEU B CA 1
ATOM 7578 C C . LEU B 1 378 ? -11.586 36.781 26.281 1 97.44 378 LEU B C 1
ATOM 7580 O O . LEU B 1 378 ? -11.688 37.906 26.781 1 97.44 378 LEU B O 1
ATOM 7584 N N . GLU B 1 379 ? -10.523 36.094 26.266 1 97.88 379 GLU B N 1
ATOM 7585 C CA . GLU B 1 379 ? -9.273 36.562 26.859 1 97.88 379 GLU B CA 1
ATOM 7586 C C . GLU B 1 379 ? -8.297 37.031 25.781 1 97.88 379 GLU B C 1
ATOM 7588 O O . GLU B 1 379 ? -7.379 37.781 26.047 1 97.88 379 GLU B O 1
ATOM 7593 N N . ALA B 1 380 ? -8.477 36.5 24.672 1 98.25 380 ALA B N 1
ATOM 7594 C CA . ALA B 1 380 ? -7.586 36.844 23.562 1 98.25 380 ALA B CA 1
ATOM 7595 C C . ALA B 1 380 ? -8.359 36.969 22.25 1 98.25 380 ALA B C 1
ATOM 7597 O O . ALA B 1 380 ? -9.227 36.125 21.953 1 98.25 380 ALA B O 1
ATOM 7598 N N . ILE B 1 381 ? -8.062 37.969 21.469 1 98.06 381 ILE B N 1
ATOM 7599 C CA . ILE B 1 381 ? -8.672 38.188 20.172 1 98.06 381 ILE B CA 1
ATOM 7600 C C . ILE B 1 381 ? -7.605 38.625 19.172 1 98.06 381 ILE B C 1
ATOM 7602 O O . ILE B 1 381 ? -6.715 39.406 19.516 1 98.06 381 ILE B O 1
ATOM 7606 N N . GLY B 1 382 ? -7.633 38 18.078 1 97.38 382 GLY B N 1
ATOM 7607 C CA . GLY B 1 382 ? -6.66 38.375 17.078 1 97.38 382 GLY B CA 1
ATOM 7608 C C . GLY B 1 382 ? -7.246 38.469 15.672 1 97.38 382 GLY B C 1
ATOM 7609 O O . GLY B 1 382 ? -8.18 37.75 15.344 1 97.38 382 GLY B O 1
ATOM 7610 N N . PHE B 1 383 ? -6.668 39.375 14.898 1 96.38 383 PHE B N 1
ATOM 7611 C CA . PHE B 1 383 ? -6.953 39.5 13.477 1 96.38 383 PHE B CA 1
ATOM 7612 C C . PHE B 1 383 ? -5.773 39 12.648 1 96.38 383 PHE B C 1
ATOM 7614 O O . PHE B 1 383 ? -4.695 39.594 12.664 1 96.38 383 PHE B O 1
ATOM 7621 N N . TYR B 1 384 ? -6.055 37.969 11.93 1 94.5 384 TYR B N 1
ATOM 7622 C CA . TYR B 1 384 ? -5 37.375 11.133 1 94.5 384 TYR B CA 1
ATOM 7623 C C . TYR B 1 384 ? -4.75 38.156 9.852 1 94.5 384 TYR B C 1
ATOM 7625 O O . TYR B 1 384 ? -3.604 38.344 9.445 1 94.5 384 TYR B O 1
ATOM 7633 N N . SER B 1 385 ? -5.758 38.688 9.266 1 93.94 385 SER B N 1
ATOM 7634 C CA . SER B 1 385 ? -5.676 39.469 8.047 1 93.94 385 SER B CA 1
ATOM 7635 C C . SER B 1 385 ? -5.637 40.969 8.352 1 93.94 385 SER B C 1
ATOM 7637 O O . SER B 1 385 ? -6.07 41.375 9.422 1 93.94 385 SER B O 1
ATOM 7639 N N . ALA B 1 386 ? -5.164 41.594 7.367 1 94.44 386 ALA B N 1
ATOM 7640 C CA . ALA B 1 386 ? -5.172 43.062 7.488 1 94.44 386 ALA B CA 1
ATOM 7641 C C . ALA B 1 386 ? -6.578 43.625 7.281 1 94.44 386 ALA B C 1
ATOM 7643 O O . ALA B 1 386 ? -7.262 43.25 6.32 1 94.44 386 ALA B O 1
ATOM 7644 N N . GLU B 1 387 ? -6.93 44.438 8.266 1 94.88 387 GLU B N 1
ATOM 7645 C CA . GLU B 1 387 ? -8.273 45.031 8.195 1 94.88 387 GLU B CA 1
ATOM 7646 C C . GLU B 1 387 ? -8.219 46.531 8.039 1 94.88 387 GLU B C 1
ATOM 7648 O O . GLU B 1 387 ? -7.188 47.156 8.305 1 94.88 387 GLU B O 1
ATOM 7653 N N . THR B 1 388 ? -9.336 47.094 7.633 1 93.38 388 THR B N 1
ATOM 7654 C CA . THR B 1 388 ? -9.43 48.562 7.445 1 93.38 388 THR B CA 1
ATOM 7655 C C . THR B 1 388 ? -9.383 49.281 8.789 1 93.38 388 THR B C 1
ATOM 7657 O O . THR B 1 388 ? -9.734 48.688 9.82 1 93.38 388 THR B O 1
ATOM 7660 N N . LYS B 1 389 ? -9 50.562 8.695 1 93.19 389 LYS B N 1
ATOM 7661 C CA . LYS B 1 389 ? -8.969 51.406 9.891 1 93.19 389 LYS B CA 1
ATOM 7662 C C . LYS B 1 389 ? -10.352 51.5 10.531 1 93.19 389 LYS B C 1
ATOM 7664 O O . LYS B 1 389 ? -10.484 51.438 11.758 1 93.19 389 LYS B O 1
ATOM 7669 N N . THR B 1 390 ? -11.312 51.594 9.688 1 93.62 390 THR B N 1
ATOM 7670 C CA . THR B 1 390 ? -12.688 51.719 10.164 1 93.62 390 THR B CA 1
ATOM 7671 C C . THR B 1 390 ? -13.117 50.5 10.953 1 93.62 390 THR B C 1
ATOM 7673 O O . THR B 1 390 ? -13.711 50.594 12.023 1 93.62 390 THR B O 1
ATOM 7676 N N . LEU B 1 391 ? -12.805 49.406 10.445 1 95.19 391 LEU B N 1
ATOM 7677 C CA . LEU B 1 391 ? -13.203 48.156 11.094 1 95.19 391 LEU B CA 1
ATOM 7678 C C . LEU B 1 391 ? -12.453 47.969 12.406 1 95.19 391 LEU B C 1
ATOM 7680 O O . LEU B 1 391 ? -13.047 47.531 13.406 1 95.19 391 LEU B O 1
ATOM 7684 N N . ILE B 1 392 ? -11.195 48.188 12.445 1 95.62 392 ILE B N 1
ATOM 7685 C CA . ILE B 1 392 ? -10.383 48.031 13.641 1 95.62 392 ILE B CA 1
ATOM 7686 C C . ILE B 1 392 ? -10.859 49 14.727 1 95.62 392 ILE B C 1
ATOM 7688 O O . ILE B 1 392 ? -10.961 48.625 15.898 1 95.62 392 ILE B O 1
ATOM 7692 N N . ASN B 1 393 ? -11.156 50.219 14.328 1 94.19 393 ASN B N 1
ATOM 7693 C CA . ASN B 1 393 ? -11.656 51.188 15.305 1 94.19 393 ASN B CA 1
ATOM 7694 C C . ASN B 1 393 ? -12.992 50.75 15.891 1 94.19 393 ASN B C 1
ATOM 7696 O O . ASN B 1 393 ? -13.25 50.938 17.078 1 94.19 393 ASN B O 1
ATOM 7700 N N . ARG B 1 394 ? -13.781 50.281 15.078 1 94.69 394 ARG B N 1
ATOM 7701 C CA . ARG B 1 394 ? -15.047 49.75 15.555 1 94.69 394 ARG B CA 1
ATOM 7702 C C . ARG B 1 394 ? -14.828 48.625 16.562 1 94.69 394 ARG B C 1
ATOM 7704 O O . ARG B 1 394 ? -15.508 48.562 17.578 1 94.69 394 ARG B O 1
ATOM 7711 N N . PHE B 1 395 ? -13.961 47.781 16.234 1 96.31 395 PHE B N 1
ATOM 7712 C CA . PHE B 1 395 ? -13.633 46.688 17.141 1 96.31 395 PHE B CA 1
ATOM 7713 C C . PHE B 1 395 ? -13.078 47.219 18.453 1 96.31 395 PHE B C 1
ATOM 7715 O O . PHE B 1 395 ? -13.438 46.719 19.531 1 96.31 395 PHE B O 1
ATOM 7722 N N . LEU B 1 396 ? -12.164 48.188 18.344 1 96.5 396 LEU B N 1
ATOM 7723 C CA . LEU B 1 396 ? -11.531 48.75 19.547 1 96.5 396 LEU B CA 1
ATOM 7724 C C . LEU B 1 396 ? -12.57 49.375 20.469 1 96.5 396 LEU B C 1
ATOM 7726 O O . LEU B 1 396 ? -12.43 49.344 21.688 1 96.5 396 LEU B O 1
ATOM 7730 N N . HIS B 1 397 ? -13.594 49.906 19.844 1 94.62 397 HIS B N 1
ATOM 7731 C CA . HIS B 1 397 ? -14.695 50.406 20.641 1 94.62 397 HIS B CA 1
ATOM 7732 C C . HIS B 1 397 ? -15.398 49.281 21.406 1 94.62 397 HIS B C 1
ATOM 7734 O O . HIS B 1 397 ? -15.766 49.469 22.578 1 94.62 397 HIS B O 1
ATOM 7740 N N . LEU B 1 398 ? -15.555 48.25 20.766 1 95.75 398 LEU B N 1
ATOM 7741 C CA . LEU B 1 398 ? -16.172 47.094 21.375 1 95.75 398 LEU B CA 1
ATOM 7742 C C . LEU B 1 398 ? -15.25 46.469 22.422 1 95.75 398 LEU B C 1
ATOM 7744 O O . LEU B 1 398 ? -15.711 45.938 23.422 1 95.75 398 LEU B O 1
ATOM 7748 N N . ALA B 1 399 ? -13.977 46.5 22.141 1 96.62 399 ALA B N 1
ATOM 7749 C CA . ALA B 1 399 ? -12.969 45.844 23 1 96.62 399 ALA B CA 1
ATOM 7750 C C . ALA B 1 399 ? -13.023 46.406 24.422 1 96.62 399 ALA B C 1
ATOM 7752 O O . ALA B 1 399 ? -12.648 45.719 25.375 1 96.62 399 ALA B O 1
ATOM 7753 N N . LYS B 1 400 ? -13.547 47.594 24.578 1 94.69 400 LYS B N 1
ATOM 7754 C CA . LYS B 1 400 ? -13.648 48.219 25.891 1 94.69 400 LYS B CA 1
ATOM 7755 C C . LYS B 1 400 ? -14.609 47.469 26.797 1 94.69 400 LYS B C 1
ATOM 7757 O O . LYS B 1 400 ? -14.516 47.531 28.016 1 94.69 400 LYS B O 1
ATOM 7762 N N . LYS B 1 401 ? -15.406 46.719 26.156 1 95.19 401 LYS B N 1
ATOM 7763 C CA . LYS B 1 401 ? -16.406 45.969 26.906 1 95.19 401 LYS B CA 1
ATOM 7764 C C . LYS B 1 401 ? -15.875 44.625 27.375 1 95.19 401 LYS B C 1
ATOM 7766 O O . LYS B 1 401 ? -16.5 43.938 28.188 1 95.19 401 LYS B O 1
ATOM 7771 N N . PHE B 1 402 ? -14.758 44.219 26.875 1 96.25 402 PHE B N 1
ATOM 7772 C CA . PHE B 1 402 ? -14.125 42.938 27.266 1 96.25 402 PHE B CA 1
ATOM 7773 C C . PHE B 1 402 ? -13.305 43.125 28.547 1 96.25 402 PHE B C 1
ATOM 7775 O O . PHE B 1 402 ? -12.148 43.562 28.484 1 96.25 402 PHE B O 1
ATOM 7782 N N . PHE B 1 403 ? -13.734 42.688 29.594 1 93.69 403 PHE B N 1
ATOM 7783 C CA . PHE B 1 403 ? -13.062 42.906 30.859 1 93.69 403 PHE B CA 1
ATOM 7784 C C . PHE B 1 403 ? -11.992 41.875 31.109 1 93.69 403 PHE B C 1
ATOM 7786 O O . PHE B 1 403 ? -11.141 42.031 31.984 1 93.69 403 PHE B O 1
ATOM 7793 N N . GLN B 1 404 ? -12.031 40.844 30.359 1 95.19 404 GLN B N 1
ATOM 7794 C CA . GLN B 1 404 ? -11.055 39.75 30.562 1 95.19 404 GLN B CA 1
ATOM 7795 C C . GLN B 1 404 ? -10.023 39.75 29.438 1 95.19 404 GLN B C 1
ATOM 7797 O O . GLN B 1 404 ? -9.133 38.875 29.422 1 95.19 404 GLN B O 1
ATOM 7802 N N . LEU B 1 405 ? -10.133 40.625 28.547 1 97.06 405 LEU B N 1
ATOM 7803 C CA . LEU B 1 405 ? -9.266 40.625 27.375 1 97.06 405 LEU B CA 1
ATOM 7804 C C . LEU B 1 405 ? -7.828 40.969 27.781 1 97.06 405 LEU B C 1
ATOM 7806 O O . LEU B 1 405 ? -7.555 42.031 28.312 1 97.06 405 LEU B O 1
ATOM 7810 N N . LYS B 1 406 ? -6.93 40.062 27.547 1 97.69 406 LYS B N 1
ATOM 7811 C CA . LYS B 1 406 ? -5.535 40.219 27.938 1 97.69 406 LYS B CA 1
ATOM 7812 C C . LYS B 1 406 ? -4.613 40.25 26.734 1 97.69 406 LYS B C 1
ATOM 7814 O O . LYS B 1 406 ? -3.514 40.812 26.797 1 97.69 406 LYS B O 1
ATOM 7819 N N . ILE B 1 407 ? -5.023 39.625 25.734 1 98.25 407 ILE B N 1
ATOM 7820 C CA . ILE B 1 407 ? -4.16 39.469 24.562 1 98.25 407 ILE B CA 1
ATOM 7821 C C . ILE B 1 407 ? -4.883 40 23.312 1 98.25 407 ILE B C 1
ATOM 7823 O O . ILE B 1 407 ? -6.047 39.656 23.078 1 98.25 407 ILE B O 1
ATOM 7827 N N . LEU B 1 408 ? -4.137 40.781 22.562 1 97.81 408 LEU B N 1
ATOM 7828 C CA . LEU B 1 408 ? -4.727 41.375 21.344 1 97.81 408 LEU B CA 1
ATOM 7829 C C . LEU B 1 408 ? -3.727 41.344 20.203 1 97.81 408 LEU B C 1
ATOM 7831 O O . LEU B 1 408 ? -2.541 41.625 20.406 1 97.81 408 LEU B O 1
ATOM 7835 N N . SER B 1 409 ? -4.184 40.906 19.094 1 98 409 SER B N 1
ATOM 7836 C CA . SER B 1 409 ? -3.42 41.031 17.844 1 98 409 SER B CA 1
ATOM 7837 C C . SER B 1 409 ? -4.195 41.812 16.797 1 98 409 SER B C 1
ATOM 7839 O O . SER B 1 409 ? -5.309 41.438 16.422 1 98 409 SER B O 1
ATOM 7841 N N . LEU B 1 410 ? -3.574 42.875 16.266 1 97.38 410 LEU B N 1
ATOM 7842 C CA . LEU B 1 410 ? -4.234 43.719 15.289 1 97.38 410 LEU B CA 1
ATOM 7843 C C . LEU B 1 410 ? -3.34 43.938 14.07 1 97.38 410 LEU B C 1
ATOM 7845 O O . LEU B 1 410 ? -2.121 44.062 14.211 1 97.38 410 LEU B O 1
ATOM 7849 N N . THR B 1 411 ? -3.951 43.938 12.961 1 96.06 411 THR B N 1
ATOM 7850 C CA . THR B 1 411 ? -3.25 44.156 11.703 1 96.06 411 THR B CA 1
ATOM 7851 C C . THR B 1 411 ? -4.012 45.156 10.828 1 96.06 411 THR B C 1
ATOM 7853 O O . THR B 1 411 ? -5.168 44.906 10.477 1 96.06 411 THR B O 1
ATOM 7856 N N . TRP B 1 412 ? -3.344 46.281 10.453 1 95.69 412 TRP B N 1
ATOM 7857 C CA . TRP B 1 412 ? -3.979 47.312 9.648 1 95.69 412 TRP B CA 1
ATOM 7858 C C . TRP B 1 412 ? -3.641 47.125 8.172 1 95.69 412 TRP B C 1
ATOM 7860 O O . TRP B 1 412 ? -2.549 46.656 7.828 1 95.69 412 TRP B O 1
ATOM 7870 N N . GLU B 1 413 ? -4.625 47.438 7.41 1 93 413 GLU B N 1
ATOM 7871 C CA . GLU B 1 413 ? -4.328 47.625 5.992 1 93 413 GLU B CA 1
ATOM 7872 C C . GLU B 1 413 ? -3.521 48.906 5.75 1 93 413 GLU B C 1
ATOM 7874 O O . GLU B 1 413 ? -3.666 49.875 6.48 1 93 413 GLU B O 1
ATOM 7879 N N . GLY B 1 414 ? -2.621 48.812 4.754 1 88.94 414 GLY B N 1
ATOM 7880 C CA . GLY B 1 414 ? -1.831 50 4.438 1 88.94 414 GLY B CA 1
ATOM 7881 C C . GLY B 1 414 ? -0.445 49.969 5.055 1 88.94 414 GLY B C 1
ATOM 7882 O O . GLY B 1 414 ? 0.052 48.906 5.43 1 88.94 414 GLY B O 1
ATOM 7883 N N . PHE B 1 415 ? 0.105 51.188 5.195 1 90.25 415 PHE B N 1
ATOM 7884 C CA . PHE B 1 415 ? 1.52 51.25 5.543 1 90.25 415 PHE B CA 1
ATOM 7885 C C . PHE B 1 415 ? 1.713 51.844 6.934 1 90.25 415 PHE B C 1
ATOM 7887 O O . PHE B 1 415 ? 2.846 52.062 7.363 1 90.25 415 PHE B O 1
ATOM 7894 N N . GLN B 1 416 ? 0.605 52.156 7.547 1 89.69 416 GLN B N 1
ATOM 7895 C CA . GLN B 1 416 ? 0.75 52.781 8.852 1 89.69 416 GLN B CA 1
ATOM 7896 C C . GLN B 1 416 ? -0.322 52.312 9.82 1 89.69 416 GLN B C 1
ATOM 7898 O O . GLN B 1 416 ? -1.386 51.844 9.406 1 89.69 416 GLN B O 1
ATOM 7903 N N . VAL B 1 417 ? 0.028 52.406 11.078 1 92.25 417 VAL B N 1
ATOM 7904 C CA . VAL B 1 417 ? -0.921 52.156 12.164 1 92.25 417 VAL B CA 1
ATOM 7905 C C . VAL B 1 417 ? -1.594 53.469 12.562 1 92.25 417 VAL B C 1
ATOM 7907 O O . VAL B 1 417 ? -0.927 54.5 12.719 1 92.25 417 VAL B O 1
ATOM 7910 N N . SER B 1 418 ? -2.811 53.469 12.672 1 88.94 418 SER B N 1
ATOM 7911 C CA . SER B 1 418 ? -3.582 54.656 12.969 1 88.94 418 SER B CA 1
ATOM 7912 C C . SER B 1 418 ? -3.301 55.156 14.383 1 88.94 418 SER B C 1
ATOM 7914 O O . SER B 1 418 ? -3.361 54.406 15.344 1 88.94 418 SER B O 1
ATOM 7916 N N . GLU B 1 419 ? -3.072 56.469 14.469 1 90.44 419 GLU B N 1
ATOM 7917 C CA . GLU B 1 419 ? -2.84 57.031 15.789 1 90.44 419 GLU B CA 1
ATOM 7918 C C . GLU B 1 419 ? -4.102 57 16.641 1 90.44 419 GLU B C 1
ATOM 7920 O O . GLU B 1 419 ? -4.023 56.812 17.859 1 90.44 419 GLU B O 1
ATOM 7925 N N . SER B 1 420 ? -5.133 57.188 15.969 1 91.56 420 SER B N 1
ATOM 7926 C CA . SER B 1 420 ? -6.402 57.094 16.688 1 91.56 420 SER B CA 1
ATOM 7927 C C . SER B 1 420 ? -6.621 55.719 17.266 1 91.56 420 SER B C 1
ATOM 7929 O O . SER B 1 420 ? -7.141 55.562 18.375 1 91.56 420 SER B O 1
ATOM 7931 N N . SER B 1 421 ? -6.203 54.75 16.5 1 94.62 421 SER B N 1
ATOM 7932 C CA . SER B 1 421 ? -6.324 53.375 16.984 1 94.62 421 SER B CA 1
ATOM 7933 C C . SER B 1 421 ? -5.402 53.125 18.172 1 94.62 421 SER B C 1
ATOM 7935 O O . SER B 1 421 ? -5.777 52.406 19.109 1 94.62 421 SER B O 1
ATOM 7937 N N . LEU B 1 422 ? -4.25 53.688 18.047 1 95.69 422 LEU B N 1
ATOM 7938 C CA . LEU B 1 422 ? -3.291 53.5 19.141 1 95.69 422 LEU B CA 1
ATOM 7939 C C . LEU B 1 422 ? -3.809 54.156 20.422 1 95.69 422 LEU B C 1
ATOM 7941 O O . LEU B 1 422 ? -3.621 53.625 21.516 1 95.69 422 LEU B O 1
ATOM 7945 N N . GLU B 1 423 ? -4.43 55.25 20.266 1 94.75 423 GLU B N 1
ATOM 7946 C CA . GLU B 1 423 ? -5.035 55.938 21.406 1 94.75 423 GLU B CA 1
ATOM 7947 C C . GLU B 1 423 ? -6.141 55.062 22.016 1 94.75 423 GLU B C 1
ATOM 7949 O O . GLU B 1 423 ? -6.25 54.969 23.25 1 94.75 423 GLU B O 1
ATOM 7954 N N . ALA B 1 424 ? -6.895 54.594 21.172 1 95.31 424 ALA B N 1
ATOM 7955 C CA . ALA B 1 424 ? -7.961 53.719 21.656 1 95.31 424 ALA B CA 1
ATOM 7956 C C . ALA B 1 424 ? -7.391 52.469 22.344 1 95.31 424 ALA B C 1
ATOM 7958 O O . ALA B 1 424 ? -7.93 52 23.344 1 95.31 424 ALA B O 1
ATOM 7959 N N . LEU B 1 425 ? -6.395 51.938 21.797 1 95.69 425 LEU B N 1
ATOM 7960 C CA . LEU B 1 425 ? -5.715 50.781 22.344 1 95.69 425 LEU B CA 1
ATOM 7961 C C . LEU B 1 425 ? -5.172 51.062 23.75 1 95.69 425 LEU B C 1
ATOM 7963 O O . LEU B 1 425 ? -5.195 50.188 24.625 1 95.69 425 LEU B O 1
ATOM 7967 N N . SER B 1 426 ? -4.684 52.281 23.938 1 95.12 426 SER B N 1
ATOM 7968 C CA . SER B 1 426 ? -4.074 52.656 25.188 1 95.12 426 SER B CA 1
ATOM 7969 C C . SER B 1 426 ? -5.102 52.719 26.312 1 95.12 426 SER B C 1
ATOM 7971 O O . SER B 1 426 ? -4.746 52.719 27.5 1 95.12 426 SER B O 1
ATOM 7973 N N . LYS B 1 427 ? -6.312 52.625 25.938 1 94.19 427 LYS B N 1
ATOM 7974 C CA . LYS B 1 427 ? -7.391 52.719 26.922 1 94.19 427 LYS B CA 1
ATOM 7975 C C . LYS B 1 427 ? -7.844 51.344 27.375 1 94.19 427 LYS B C 1
ATOM 7977 O O . LYS B 1 427 ? -8.828 51.219 28.094 1 94.19 427 LYS B O 1
ATOM 7982 N N . LEU B 1 428 ? -7.199 50.344 26.953 1 95.94 428 LEU B N 1
ATOM 7983 C CA . LEU B 1 428 ? -7.477 48.969 27.375 1 95.94 428 LEU B CA 1
ATOM 7984 C C . LEU B 1 428 ? -6.504 48.531 28.469 1 95.94 428 LEU B C 1
ATOM 7986 O O . LEU B 1 428 ? -5.496 47.875 28.188 1 95.94 428 LEU B O 1
ATOM 7990 N N . PRO B 1 429 ? -6.781 48.75 29.656 1 91.81 429 PRO B N 1
ATOM 7991 C CA . PRO B 1 429 ? -5.805 48.594 30.734 1 91.81 429 PRO B CA 1
ATOM 7992 C C . PRO B 1 429 ? -5.488 47.125 31.047 1 91.81 429 PRO B C 1
ATOM 7994 O O . PRO B 1 429 ? -4.488 46.844 31.703 1 91.81 429 PRO B O 1
ATOM 7997 N N . THR B 1 430 ? -6.301 46.188 30.609 1 94.81 430 THR B N 1
ATOM 7998 C CA . THR B 1 430 ? -6.133 44.781 30.969 1 94.81 430 THR B CA 1
ATOM 7999 C C . THR B 1 430 ? -5.129 44.094 30.047 1 94.81 430 THR B C 1
ATOM 8001 O O . THR B 1 430 ? -4.746 42.969 30.281 1 94.81 430 THR B O 1
ATOM 8004 N N . LEU B 1 431 ? -4.672 44.719 29.047 1 96.62 431 LEU B N 1
ATOM 8005 C CA . LEU B 1 431 ? -3.842 44.094 28.016 1 96.62 431 LEU B CA 1
ATOM 8006 C C . LEU B 1 431 ? -2.475 43.719 28.578 1 96.62 431 LEU B C 1
ATOM 8008 O O . LEU B 1 431 ? -1.798 44.531 29.188 1 96.62 431 LEU B O 1
ATOM 8012 N N . GLU B 1 432 ? -2.121 42.469 28.422 1 97.75 432 GLU B N 1
ATOM 8013 C CA . GLU B 1 432 ? -0.824 41.969 28.859 1 97.75 432 GLU B CA 1
ATOM 8014 C C . GLU B 1 432 ? 0.082 41.656 27.656 1 97.75 432 GLU B C 1
ATOM 8016 O O . GLU B 1 432 ? 1.309 41.688 27.781 1 97.75 432 GLU B O 1
ATOM 8021 N N . ALA B 1 433 ? -0.484 41.312 26.609 1 98.12 433 ALA B N 1
ATOM 8022 C CA . ALA B 1 433 ? 0.272 41 25.391 1 98.12 433 ALA B CA 1
ATOM 8023 C C . ALA B 1 433 ? -0.37 41.688 24.188 1 98.12 433 ALA B C 1
ATOM 8025 O O . ALA B 1 433 ? -1.597 41.719 24.062 1 98.12 433 ALA B O 1
ATOM 8026 N N . LEU B 1 434 ? 0.527 42.188 23.281 1 97.88 434 LEU B N 1
ATOM 8027 C CA . LEU B 1 434 ? 0.035 42.938 22.141 1 97.88 434 LEU B CA 1
ATOM 8028 C C . LEU B 1 434 ? 0.875 42.656 20.891 1 97.88 434 LEU B C 1
ATOM 8030 O O . LEU B 1 434 ? 2.105 42.656 20.953 1 97.88 434 LEU B O 1
ATOM 8034 N N . HIS B 1 435 ? 0.206 42.281 19.906 1 98.12 435 HIS B N 1
ATOM 8035 C CA . HIS B 1 435 ? 0.837 42.125 18.594 1 98.12 435 HIS B CA 1
ATOM 8036 C C . HIS B 1 435 ? 0.281 43.156 17.609 1 98.12 435 HIS B C 1
ATOM 8038 O O . HIS B 1 435 ? -0.936 43.312 17.5 1 98.12 435 HIS B O 1
ATOM 8044 N N . LEU B 1 436 ? 1.161 43.844 16.922 1 97.44 436 LEU B N 1
ATOM 8045 C CA . LEU B 1 436 ? 0.77 44.844 15.914 1 97.44 436 LEU B CA 1
ATOM 8046 C C . LEU B 1 436 ? 1.46 44.562 14.586 1 97.44 436 LEU B C 1
ATOM 8048 O O . LEU B 1 436 ? 2.627 44.156 14.555 1 97.44 436 LEU B O 1
ATOM 8052 N N . SER B 1 437 ? 0.699 44.75 13.57 1 96.5 437 SER B N 1
ATOM 8053 C CA . SER B 1 437 ? 1.24 44.625 12.219 1 96.5 437 SER B CA 1
ATOM 8054 C C . SER B 1 437 ? 0.491 45.5 11.227 1 96.5 437 SER B C 1
ATOM 8056 O O . SER B 1 437 ? -0.56 46.062 11.555 1 96.5 437 SER B O 1
ATOM 8058 N N . SER B 1 438 ? 1.116 45.75 10.094 1 95.31 438 SER B N 1
ATOM 8059 C CA . SER B 1 438 ? 0.479 46.531 9.047 1 95.31 438 SER B CA 1
ATOM 8060 C C . SER B 1 438 ? 0.975 46.125 7.668 1 95.31 438 SER B C 1
ATOM 8062 O O . SER B 1 438 ? 2.076 45.594 7.531 1 95.31 438 SER B O 1
ATOM 8064 N N . GLY B 1 439 ? 0.087 46.344 6.691 1 92.06 439 GLY B N 1
ATOM 8065 C CA . GLY B 1 439 ? 0.462 46.031 5.316 1 92.06 439 GLY B CA 1
ATOM 8066 C C . GLY B 1 439 ? 0.087 44.625 4.887 1 92.06 439 GLY B C 1
ATOM 8067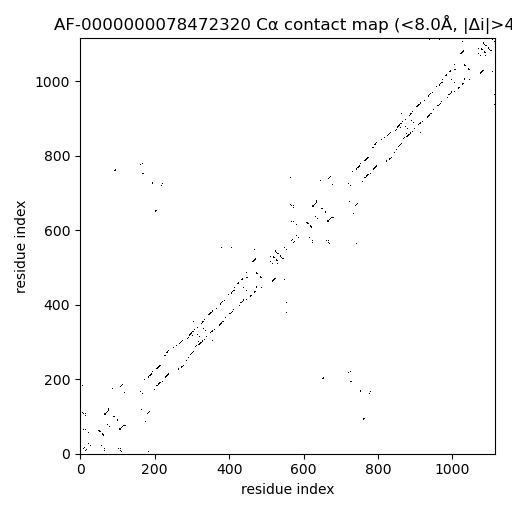 O O . GLY B 1 439 ? -0.819 44.031 5.461 1 92.06 439 GLY B O 1
ATOM 8068 N N . CYS B 1 440 ? 0.764 44.188 3.861 1 88.12 440 CYS B N 1
ATOM 8069 C CA . CYS B 1 440 ? 0.482 42.875 3.307 1 88.12 440 CYS B CA 1
ATOM 8070 C C . CYS B 1 440 ? 0.982 41.75 4.234 1 88.12 440 CYS B C 1
ATOM 8072 O O . CYS B 1 440 ? 2.137 41.781 4.664 1 88.12 440 CYS B O 1
ATOM 8074 N N . GLN B 1 441 ? 0.084 40.875 4.492 1 88.5 441 GLN B N 1
ATOM 8075 C CA . GLN B 1 441 ? 0.416 39.844 5.469 1 88.5 441 GLN B CA 1
ATOM 8076 C C . GLN B 1 441 ? 0.95 38.562 4.785 1 88.5 441 GLN B C 1
ATOM 8078 O O . GLN B 1 441 ? 1.312 37.594 5.453 1 88.5 441 GLN B O 1
ATOM 8083 N N . ILE B 1 442 ? 1.005 38.531 3.529 1 81.75 442 ILE B N 1
ATOM 8084 C CA . ILE B 1 442 ? 1.513 37.375 2.789 1 81.75 442 ILE B CA 1
ATOM 8085 C C . ILE B 1 442 ? 2.732 37.781 1.969 1 81.75 442 ILE B C 1
ATOM 8087 O O . ILE B 1 442 ? 2.908 38.969 1.654 1 81.75 442 ILE B O 1
ATOM 8091 N N . GLY B 1 443 ? 3.635 36.844 1.666 1 80.44 443 GLY B N 1
ATOM 8092 C CA . GLY B 1 443 ? 4.793 37.094 0.826 1 80.44 443 GLY B CA 1
ATOM 8093 C C . GLY B 1 443 ? 6.035 37.469 1.616 1 80.44 443 GLY B C 1
ATOM 8094 O O . GLY B 1 443 ? 5.988 37.562 2.844 1 80.44 443 GLY B O 1
ATOM 8095 N N . TRP B 1 444 ? 7.105 37.781 0.889 1 81.62 444 TRP B N 1
ATOM 8096 C CA . TRP B 1 444 ? 8.391 38 1.546 1 81.62 444 TRP B CA 1
ATOM 8097 C C . TRP B 1 444 ? 8.648 39.5 1.746 1 81.62 444 TRP B C 1
ATOM 8099 O O . TRP B 1 444 ? 9.492 39.875 2.559 1 81.62 444 TRP B O 1
ATOM 8109 N N . ARG B 1 445 ? 7.883 40.25 1.088 1 87.81 445 ARG B N 1
ATOM 8110 C CA . ARG B 1 445 ? 8.102 41.688 1.199 1 87.81 445 ARG B CA 1
ATOM 8111 C C . ARG B 1 445 ? 7.262 42.281 2.326 1 87.81 445 ARG B C 1
ATOM 8113 O O . ARG B 1 445 ? 6.102 41.906 2.504 1 87.81 445 ARG B O 1
ATOM 8120 N N . ASN B 1 446 ? 7.898 43.094 3.059 1 91.81 446 ASN B N 1
ATOM 8121 C CA . ASN B 1 446 ? 7.223 43.844 4.129 1 91.81 446 ASN B CA 1
ATOM 8122 C C . ASN B 1 446 ? 6.949 45.281 3.736 1 91.81 446 ASN B C 1
ATOM 8124 O O . ASN B 1 446 ? 7.609 45.812 2.852 1 91.81 446 ASN B O 1
ATOM 8128 N N . ASP B 1 447 ? 5.957 45.969 4.438 1 89.12 447 ASP B N 1
ATOM 8129 C CA . ASP B 1 447 ? 5.523 47.281 3.949 1 89.12 447 ASP B CA 1
ATOM 8130 C C . ASP B 1 447 ? 5.406 48.281 5.094 1 89.12 447 ASP B C 1
ATOM 8132 O O . ASP B 1 447 ? 5.059 49.438 4.875 1 89.12 447 ASP B O 1
ATOM 8136 N N . TRP B 1 448 ? 5.734 47.906 6.27 1 94.88 448 TRP B N 1
ATOM 8137 C CA . TRP B 1 448 ? 5.363 48.75 7.395 1 94.88 448 TRP B CA 1
ATOM 8138 C C . TRP B 1 448 ? 6.59 49.438 7.984 1 94.88 448 TRP B C 1
ATOM 8140 O O . TRP B 1 448 ? 7.289 48.875 8.82 1 94.88 448 TRP B O 1
ATOM 8150 N N . PRO B 1 449 ? 6.797 50.688 7.535 1 94.12 449 PRO B N 1
ATOM 8151 C CA . PRO B 1 449 ? 7.828 51.469 8.234 1 94.12 449 PRO B CA 1
ATOM 8152 C C . PRO B 1 449 ? 7.41 51.875 9.641 1 94.12 449 PRO B C 1
ATOM 8154 O O . PRO B 1 449 ? 6.672 52.844 9.812 1 94.12 449 PRO B O 1
ATOM 8157 N N . VAL B 1 450 ? 7.906 51.312 10.617 1 94.88 450 VAL B N 1
ATOM 8158 C CA . VAL B 1 450 ? 7.434 51.438 11.992 1 94.88 450 VAL B CA 1
ATOM 8159 C C . VAL B 1 450 ? 7.957 52.75 12.609 1 94.88 450 VAL B C 1
ATOM 8161 O O . VAL B 1 450 ? 9.148 53.031 12.539 1 94.88 450 VAL B O 1
ATOM 8164 N N . ASN B 1 451 ? 7.082 53.469 13.141 1 94.62 451 ASN B N 1
ATOM 8165 C CA . ASN B 1 451 ? 7.441 54.594 14.016 1 94.62 451 ASN B CA 1
ATOM 8166 C C . ASN B 1 451 ? 7.406 54.188 15.484 1 94.62 451 ASN B C 1
ATOM 8168 O O . ASN B 1 451 ? 6.387 54.344 16.156 1 94.62 451 ASN B O 1
ATOM 8172 N N . HIS B 1 452 ? 8.492 53.75 15.969 1 96.44 452 HIS B N 1
ATOM 8173 C CA . HIS B 1 452 ? 8.578 53.156 17.312 1 96.44 452 HIS B CA 1
ATOM 8174 C C . HIS B 1 452 ? 8.234 54.188 18.375 1 96.44 452 HIS B C 1
ATOM 8176 O O . HIS B 1 452 ? 7.613 53.875 19.391 1 96.44 452 HIS B O 1
ATOM 8182 N N . ASP B 1 453 ? 8.609 55.406 18.156 1 95 453 ASP B N 1
ATOM 8183 C CA . ASP B 1 453 ? 8.367 56.438 19.156 1 95 453 ASP B CA 1
ATOM 8184 C C . ASP B 1 453 ? 6.871 56.688 19.328 1 95 453 ASP B C 1
ATOM 8186 O O . ASP B 1 453 ? 6.379 56.812 20.453 1 95 453 ASP B O 1
ATOM 8190 N N . VAL B 1 454 ? 6.27 56.781 18.25 1 95.25 454 VAL B N 1
ATOM 8191 C CA . VAL B 1 454 ? 4.832 57 18.297 1 95.25 454 VAL B CA 1
ATOM 8192 C C . VAL B 1 454 ? 4.133 55.844 18.984 1 95.25 454 VAL B C 1
ATOM 8194 O O . VAL B 1 454 ? 3.258 56.062 19.828 1 95.25 454 VAL B O 1
ATOM 8197 N N . ILE B 1 455 ? 4.469 54.625 18.625 1 96.5 455 ILE B N 1
ATOM 8198 C CA . ILE B 1 455 ? 3.852 53.438 19.203 1 96.5 455 ILE B CA 1
ATOM 8199 C C . ILE B 1 455 ? 4.148 53.344 20.703 1 96.5 455 ILE B C 1
ATOM 8201 O O . ILE B 1 455 ? 3.236 53.188 21.516 1 96.5 455 ILE B O 1
ATOM 8205 N N . LYS B 1 456 ? 5.379 53.531 21.016 1 96.25 456 LYS B N 1
ATOM 8206 C CA . LYS B 1 456 ? 5.812 53.469 22.406 1 96.25 456 LYS B CA 1
ATOM 8207 C C . LYS B 1 456 ? 5.098 54.5 23.25 1 96.25 456 LYS B C 1
ATOM 8209 O O . LYS B 1 456 ? 4.5 54.188 24.281 1 96.25 456 LYS B O 1
ATOM 8214 N N . ASN B 1 457 ? 5.082 55.75 22.828 1 95.69 457 ASN B N 1
ATOM 8215 C CA . ASN B 1 457 ? 4.523 56.844 23.594 1 95.69 457 ASN B CA 1
ATOM 8216 C C . ASN B 1 457 ? 3.008 56.719 23.734 1 95.69 457 ASN B C 1
ATOM 8218 O O . ASN B 1 457 ? 2.439 57.094 24.75 1 95.69 457 ASN B O 1
ATOM 8222 N N . SER B 1 458 ? 2.424 56.25 22.703 1 96.19 458 SER B N 1
ATOM 8223 C CA . SER B 1 458 ? 0.972 56.125 22.734 1 96.19 458 SER B CA 1
ATOM 8224 C C . SER B 1 458 ? 0.548 55 23.672 1 96.19 458 SER B C 1
ATOM 8226 O O . SER B 1 458 ? -0.531 55.062 24.266 1 96.19 458 SER B O 1
ATOM 8228 N N . LEU B 1 459 ? 1.37 54 23.859 1 96.38 459 LEU B N 1
ATOM 8229 C CA . LEU B 1 459 ? 0.975 52.781 24.578 1 96.38 459 LEU B CA 1
ATOM 8230 C C . LEU B 1 459 ? 1.468 52.844 26.016 1 96.38 459 LEU B C 1
ATOM 8232 O O . LEU B 1 459 ? 1.243 51.906 26.797 1 96.38 459 LEU B O 1
ATOM 8236 N N . ILE B 1 460 ? 2.055 53.906 26.453 1 95.12 460 ILE B N 1
ATOM 8237 C CA . ILE B 1 460 ? 2.646 54.031 27.781 1 95.12 460 ILE B CA 1
ATOM 8238 C C . ILE B 1 460 ? 1.586 53.781 28.844 1 95.12 460 ILE B C 1
ATOM 8240 O O . ILE B 1 460 ? 1.875 53.188 29.891 1 95.12 460 ILE B O 1
ATOM 8244 N N . PRO B 1 461 ? 0.341 54.188 28.594 1 95.12 461 PRO B N 1
ATOM 8245 C CA . PRO B 1 461 ? -0.691 53.969 29.609 1 95.12 461 PRO B CA 1
ATOM 8246 C C . PRO B 1 461 ? -0.958 52.5 29.891 1 95.12 461 PRO B C 1
ATOM 8248 O O . PRO B 1 461 ? -1.597 52.156 30.891 1 95.12 461 PRO B O 1
ATOM 8251 N N . LEU B 1 462 ? -0.525 51.594 29.031 1 96.12 462 LEU B N 1
ATOM 8252 C CA . LEU B 1 462 ? -0.711 50.156 29.25 1 96.12 462 LEU B CA 1
ATOM 8253 C C . LEU B 1 462 ? 0.307 49.625 30.25 1 96.12 462 LEU B C 1
ATOM 8255 O O . LEU B 1 462 ? 1.279 48.969 29.859 1 96.12 462 LEU B O 1
ATOM 8259 N N . LYS B 1 463 ? 0.031 49.656 31.453 1 93.62 463 LYS B N 1
ATOM 8260 C CA . LYS B 1 463 ? 0.981 49.375 32.531 1 93.62 463 LYS B CA 1
ATOM 8261 C C . LYS B 1 463 ? 1.18 47.875 32.719 1 93.62 463 LYS B C 1
ATOM 8263 O O . LYS B 1 463 ? 2.205 47.438 33.219 1 93.62 463 LYS B O 1
ATOM 8268 N N . LYS B 1 464 ? 0.298 47.094 32.25 1 95.69 464 LYS B N 1
ATOM 8269 C CA . LYS B 1 464 ? 0.37 45.656 32.5 1 95.69 464 LYS B CA 1
ATOM 8270 C C . LYS B 1 464 ? 0.996 44.938 31.297 1 95.69 464 LYS B C 1
ATOM 8272 O O . LYS B 1 464 ? 1.121 43.719 31.297 1 95.69 464 LYS B O 1
ATOM 8277 N N . LEU B 1 465 ? 1.381 45.656 30.328 1 96.88 465 LEU B N 1
ATOM 8278 C CA . LEU B 1 465 ? 1.905 45.062 29.094 1 96.88 465 LEU B CA 1
ATOM 8279 C C . LEU B 1 465 ? 3.182 44.281 29.375 1 96.88 465 LEU B C 1
ATOM 8281 O O . LEU B 1 465 ? 4.145 44.812 29.922 1 96.88 465 LEU B O 1
ATOM 8285 N N . LYS B 1 466 ? 3.168 43 29.016 1 97.56 466 LYS B N 1
ATOM 8286 C CA . LYS B 1 466 ? 4.309 42.125 29.234 1 97.56 466 LYS B CA 1
ATOM 8287 C C . LYS B 1 466 ? 4.992 41.75 27.938 1 97.56 466 LYS B C 1
ATOM 8289 O O . LYS B 1 466 ? 6.199 41.5 27.906 1 97.56 466 LYS B O 1
ATOM 8294 N N . LYS B 1 467 ? 4.219 41.594 26.938 1 98.06 467 LYS B N 1
ATOM 8295 C CA . LYS B 1 467 ? 4.758 41.219 25.641 1 98.06 467 LYS B CA 1
ATOM 8296 C C . LYS B 1 467 ? 4.277 42.156 24.547 1 98.06 467 LYS B C 1
ATOM 8298 O O . LYS B 1 467 ? 3.109 42.562 24.516 1 98.06 467 LYS B O 1
ATOM 8303 N N . ILE B 1 468 ? 5.176 42.5 23.688 1 97.75 468 ILE B N 1
ATOM 8304 C CA . ILE B 1 468 ? 4.816 43.312 22.516 1 97.75 468 ILE B CA 1
ATOM 8305 C C . ILE B 1 468 ? 5.574 42.781 21.297 1 97.75 468 ILE B C 1
ATOM 8307 O O . ILE B 1 468 ? 6.742 42.406 21.391 1 97.75 468 ILE B O 1
ATOM 8311 N N . ALA B 1 469 ? 4.816 42.562 20.266 1 98.19 469 ALA B N 1
ATOM 8312 C CA . ALA B 1 469 ? 5.434 42.094 19.031 1 98.19 469 ALA B CA 1
ATOM 8313 C C . ALA B 1 469 ? 5.012 42.938 17.844 1 98.19 469 ALA B C 1
ATOM 8315 O O . ALA B 1 469 ? 3.832 43.281 17.703 1 98.19 469 ALA B O 1
ATOM 8316 N N . LEU B 1 470 ? 5.938 43.344 17.062 1 97.44 470 LEU B N 1
ATOM 8317 C CA . LEU B 1 470 ? 5.727 44.031 15.797 1 97.44 470 LEU B CA 1
ATOM 8318 C C . LEU B 1 470 ? 6.23 43.188 14.633 1 97.44 470 LEU B C 1
ATOM 8320 O O . LEU B 1 470 ? 7.395 42.781 14.609 1 97.44 470 LEU B O 1
ATOM 8324 N N . THR B 1 471 ? 5.316 42.906 13.766 1 95.81 471 THR B N 1
ATOM 8325 C CA . THR B 1 471 ? 5.719 42.094 12.633 1 95.81 471 THR B CA 1
ATOM 8326 C C . THR B 1 471 ? 5.469 42.812 11.312 1 95.81 471 THR B C 1
ATOM 8328 O O . THR B 1 471 ? 4.723 43.812 11.273 1 95.81 471 THR B O 1
ATOM 8331 N N . ARG B 1 472 ? 6.195 42.312 10.242 1 95.19 472 ARG B N 1
ATOM 8332 C CA . ARG B 1 472 ? 6.129 42.875 8.891 1 95.19 472 ARG B CA 1
ATOM 8333 C C . ARG B 1 472 ? 6.641 44.312 8.852 1 95.19 472 ARG B C 1
ATOM 8335 O O . ARG B 1 472 ? 6.098 45.156 8.125 1 95.19 472 ARG B O 1
ATOM 8342 N N . ASP B 1 473 ? 7.578 44.594 9.664 1 95.06 473 ASP B N 1
ATOM 8343 C CA . ASP B 1 473 ? 8.18 45.938 9.805 1 95.06 473 ASP B CA 1
ATOM 8344 C C . ASP B 1 473 ? 9.32 46.125 8.812 1 95.06 473 ASP B C 1
ATOM 8346 O O . ASP B 1 473 ? 9.945 45.156 8.375 1 95.06 473 ASP B O 1
ATOM 8350 N N . VAL B 1 474 ? 9.469 47.312 8.438 1 95.31 474 VAL B N 1
ATOM 8351 C CA . VAL B 1 474 ? 10.516 47.719 7.504 1 95.31 474 VAL B CA 1
ATOM 8352 C C . VAL B 1 474 ? 11.406 48.781 8.148 1 95.31 474 VAL B C 1
ATOM 8354 O O . VAL B 1 474 ? 10.914 49.656 8.891 1 95.31 474 VAL B O 1
ATOM 8357 N N . TYR B 1 475 ? 12.656 48.719 7.824 1 95.31 475 TYR B N 1
ATOM 8358 C CA . TYR B 1 475 ? 13.602 49.688 8.367 1 95.31 475 TYR B CA 1
ATOM 8359 C C . TYR B 1 475 ? 14.523 50.219 7.281 1 95.31 475 TYR B C 1
ATOM 8361 O O . TYR B 1 475 ? 14.727 49.562 6.258 1 95.31 475 TYR B O 1
ATOM 8369 N N . SER B 1 476 ? 14.984 51.469 7.57 1 94.38 476 SER B N 1
ATOM 8370 C CA . SER B 1 476 ? 15.914 52.125 6.656 1 94.38 476 SER B CA 1
ATOM 8371 C C . SER B 1 476 ? 17.234 52.438 7.348 1 94.38 476 SER B C 1
ATOM 8373 O O . SER B 1 476 ? 17.234 52.844 8.516 1 94.38 476 SER B O 1
ATOM 8375 N N . TYR B 1 477 ? 18.266 52.312 6.605 1 94 477 TYR B N 1
ATOM 8376 C CA . TYR B 1 477 ? 19.594 52.625 7.133 1 94 477 TYR B CA 1
ATOM 8377 C C . TYR B 1 477 ? 20.406 53.406 6.121 1 94 477 TYR B C 1
ATOM 8379 O O . TYR B 1 477 ? 20.234 53.25 4.91 1 94 477 TYR B O 1
ATOM 8387 N N . THR B 1 478 ? 21.234 54.312 6.648 1 91.19 478 THR B N 1
ATOM 8388 C CA . THR B 1 478 ? 22.125 55.094 5.809 1 91.19 478 THR B CA 1
ATOM 8389 C C . THR B 1 478 ? 23.516 54.469 5.734 1 91.19 478 THR B C 1
ATOM 8391 O O . THR B 1 478 ? 24.125 54.188 6.762 1 91.19 478 THR B O 1
ATOM 8394 N N . ARG B 1 479 ? 23.906 54.219 4.445 1 86 479 ARG B N 1
ATOM 8395 C CA . ARG B 1 479 ? 25.25 53.688 4.16 1 86 479 ARG B CA 1
ATOM 8396 C C . ARG B 1 479 ? 25.906 54.5 3.039 1 86 479 ARG B C 1
ATOM 8398 O O . ARG B 1 479 ? 25.312 54.688 1.975 1 86 479 ARG B O 1
ATOM 8405 N N . ASN B 1 480 ? 27.203 54.938 3.355 1 88 480 ASN B N 1
ATOM 8406 C CA . ASN B 1 480 ? 27.984 55.688 2.389 1 88 480 ASN B CA 1
ATOM 8407 C C . ASN B 1 480 ? 27.219 56.906 1.848 1 88 480 ASN B C 1
ATOM 8409 O O . ASN B 1 480 ? 27.219 57.125 0.64 1 88 480 ASN B O 1
ATOM 8413 N N . GLY B 1 481 ? 26.422 57.562 2.672 1 85.5 481 GLY B N 1
ATOM 8414 C CA . GLY B 1 481 ? 25.734 58.781 2.322 1 85.5 481 GLY B CA 1
ATOM 8415 C C . GLY B 1 481 ? 24.375 58.531 1.689 1 85.5 481 GLY B C 1
ATOM 8416 O O . GLY B 1 481 ? 23.625 59.469 1.413 1 85.5 481 GLY B O 1
ATOM 8417 N N . PHE B 1 482 ? 23.984 57.281 1.477 1 90.75 482 PHE B N 1
ATOM 8418 C CA . PHE B 1 482 ? 22.703 56.938 0.873 1 90.75 482 PHE B CA 1
ATOM 8419 C C . PHE B 1 482 ? 21.812 56.188 1.854 1 90.75 482 PHE B C 1
ATOM 8421 O O . PHE B 1 482 ? 22.297 55.312 2.594 1 90.75 482 PHE B O 1
ATOM 8428 N N . THR B 1 483 ? 20.547 56.594 1.857 1 89.88 483 THR B N 1
ATOM 8429 C CA . THR B 1 483 ? 19.594 55.875 2.715 1 89.88 483 THR B CA 1
ATOM 8430 C C . THR B 1 483 ? 18.906 54.75 1.95 1 89.88 483 THR B C 1
ATOM 8432 O O . THR B 1 483 ? 18.297 55 0.907 1 89.88 483 THR B O 1
ATOM 8435 N N . TYR B 1 484 ? 19.047 53.562 2.432 1 92.06 484 TYR B N 1
ATOM 8436 C CA . TYR B 1 484 ? 18.438 52.375 1.819 1 92.06 484 TYR B CA 1
ATOM 8437 C C . TYR B 1 484 ? 17.297 51.875 2.668 1 92.06 484 TYR B C 1
ATOM 8439 O O . TYR B 1 484 ? 17.438 51.688 3.881 1 92.06 484 TYR B O 1
ATOM 8447 N N . GLU B 1 485 ? 16.156 51.688 2.047 1 91.44 485 GLU B N 1
ATOM 8448 C CA . GLU B 1 485 ? 15.031 51.031 2.691 1 91.44 485 GLU B CA 1
ATOM 8449 C C . GLU B 1 485 ? 15.008 49.531 2.369 1 91.44 485 GLU B C 1
ATOM 8451 O O . GLU B 1 485 ? 15.047 49.156 1.2 1 91.44 485 GLU B O 1
ATOM 8456 N N . TYR B 1 486 ? 14.914 48.75 3.348 1 92.75 486 TYR B N 1
ATOM 8457 C CA . TYR B 1 486 ? 14.938 47.312 3.148 1 92.75 486 TYR B CA 1
ATOM 8458 C C . TYR B 1 486 ? 13.562 46.719 3.379 1 92.75 486 TYR B C 1
ATOM 8460 O O . TYR B 1 486 ? 13.133 46.531 4.523 1 92.75 486 TYR B O 1
ATOM 8468 N N . ASN B 1 487 ? 12.93 46.312 2.318 1 91.12 487 ASN B N 1
ATOM 8469 C CA . ASN B 1 487 ? 11.602 45.719 2.381 1 91.12 487 ASN B CA 1
ATOM 8470 C C . ASN B 1 487 ? 11.695 44.188 2.516 1 91.12 487 ASN B C 1
ATOM 8472 O O . ASN B 1 487 ? 10.672 43.5 2.648 1 91.12 487 ASN B O 1
ATOM 8476 N N . SER B 1 488 ? 12.898 43.719 2.531 1 92.06 488 SER B N 1
ATOM 8477 C CA . SER B 1 488 ? 13.156 42.281 2.695 1 92.06 488 SER B CA 1
ATOM 8478 C C . SER B 1 488 ? 14.258 42.031 3.719 1 92.06 488 SER B C 1
ATOM 8480 O O . SER B 1 488 ? 15.352 42.594 3.609 1 92.06 488 SER B O 1
ATOM 8482 N N . TYR B 1 489 ? 13.922 41.156 4.617 1 92.06 489 TYR B N 1
ATOM 8483 C CA . TYR B 1 489 ? 14.922 40.844 5.633 1 92.06 489 TYR B CA 1
ATOM 8484 C C . TYR B 1 489 ? 16.062 40 5.051 1 92.06 489 TYR B C 1
ATOM 8486 O O . TYR B 1 489 ? 17.172 40.031 5.566 1 92.06 489 TYR B O 1
ATOM 8494 N N . LYS B 1 490 ? 15.727 39.25 4.023 1 90.12 490 LYS B N 1
ATOM 8495 C CA . LYS B 1 490 ? 16.812 38.531 3.359 1 90.12 490 LYS B CA 1
ATOM 8496 C C . LYS B 1 490 ? 17.891 39.469 2.875 1 90.12 490 LYS B C 1
ATOM 8498 O O . LYS B 1 490 ? 19.078 39.25 3.092 1 90.12 490 LYS B O 1
ATOM 8503 N N . GLU B 1 491 ? 17.484 40.5 2.266 1 89.88 491 GLU B N 1
ATOM 8504 C CA . GLU B 1 491 ? 18.406 41.531 1.771 1 89.88 491 GLU B CA 1
ATOM 8505 C C . GLU B 1 491 ? 19.094 42.25 2.922 1 89.88 491 GLU B C 1
ATOM 8507 O O . GLU B 1 491 ? 20.297 42.531 2.861 1 89.88 491 GLU B O 1
ATOM 8512 N N . LEU B 1 492 ? 18.297 42.5 3.863 1 93.19 492 LEU B N 1
ATOM 8513 C CA . LEU B 1 492 ? 18.812 43.219 5.027 1 93.19 492 LEU B CA 1
ATOM 8514 C C . LEU B 1 492 ? 19.906 42.406 5.715 1 93.19 492 LEU B C 1
ATOM 8516 O O . LEU B 1 492 ? 20.922 42.969 6.141 1 93.19 492 LEU B O 1
ATOM 8520 N N . ARG B 1 493 ? 19.719 41.219 5.93 1 93 493 ARG B N 1
ATOM 8521 C CA . ARG B 1 493 ? 20.672 40.312 6.578 1 93 493 ARG B CA 1
ATOM 8522 C C . ARG B 1 493 ? 21.984 40.281 5.809 1 93 493 ARG B C 1
ATOM 8524 O O . ARG B 1 493 ? 23.062 40.156 6.406 1 93 493 ARG B O 1
ATOM 8531 N N . PHE B 1 494 ? 21.906 40.375 4.543 1 90.38 494 PHE B N 1
ATOM 8532 C CA . PHE B 1 494 ? 23.094 40.312 3.695 1 90.38 494 PHE B CA 1
ATOM 8533 C C . PHE B 1 494 ? 23.844 41.656 3.715 1 90.38 494 PHE B C 1
ATOM 8535 O O . PHE B 1 494 ? 25.078 41.688 3.619 1 90.38 494 PHE B O 1
ATOM 8542 N N . ASP B 1 495 ? 23.125 42.656 3.891 1 90.69 495 ASP B N 1
ATOM 8543 C CA . ASP B 1 495 ? 23.703 43.969 3.607 1 90.69 495 ASP B CA 1
ATOM 8544 C C . ASP B 1 495 ? 24.016 44.719 4.898 1 90.69 495 ASP B C 1
ATOM 8546 O O . ASP B 1 495 ? 25.062 45.344 5.012 1 90.69 495 ASP B O 1
ATOM 8550 N N . ALA B 1 496 ? 23.062 44.75 5.836 1 92.81 496 ALA B N 1
ATOM 8551 C CA . ALA B 1 496 ? 23.203 45.688 6.949 1 92.81 496 ALA B CA 1
ATOM 8552 C C . ALA B 1 496 ? 22.688 45.062 8.25 1 92.81 496 ALA B C 1
ATOM 8554 O O . ALA B 1 496 ? 22.094 45.75 9.078 1 92.81 496 ALA B O 1
ATOM 8555 N N . TRP B 1 497 ? 22.891 43.844 8.492 1 94.25 497 TRP B N 1
ATOM 8556 C CA . TRP B 1 497 ? 22.297 43.156 9.625 1 94.25 497 TRP B CA 1
ATOM 8557 C C . TRP B 1 497 ? 22.875 43.656 10.945 1 94.25 497 TRP B C 1
ATOM 8559 O O . TRP B 1 497 ? 22.172 43.75 11.945 1 94.25 497 TRP B O 1
ATOM 8569 N N . ASN B 1 498 ? 24.156 44 10.906 1 93.12 498 ASN B N 1
ATOM 8570 C CA . ASN B 1 498 ? 24.781 44.5 12.133 1 93.12 498 ASN B CA 1
ATOM 8571 C C . ASN B 1 498 ? 24.188 45.844 12.57 1 93.12 498 ASN B C 1
ATOM 8573 O O . ASN B 1 498 ? 23.906 46.031 13.75 1 93.12 498 ASN B O 1
ATOM 8577 N N . LEU B 1 499 ? 24.016 46.656 11.633 1 93.88 499 LEU B N 1
ATOM 8578 C CA . LEU B 1 499 ? 23.391 47.938 11.93 1 93.88 499 LEU B CA 1
ATOM 8579 C C . LEU B 1 499 ? 21.953 47.75 12.414 1 93.88 499 LEU B C 1
ATOM 8581 O O . LEU B 1 499 ? 21.5 48.438 13.336 1 93.88 499 LEU B O 1
ATOM 8585 N N . HIS B 1 500 ? 21.328 46.906 11.773 1 96.12 500 HIS B N 1
ATOM 8586 C CA . HIS B 1 500 ? 19.953 46.562 12.133 1 96.12 500 HIS B CA 1
ATOM 8587 C C . HIS B 1 500 ? 19.875 46.031 13.555 1 96.12 500 HIS B C 1
ATOM 8589 O O . HIS B 1 500 ? 19.016 46.469 14.328 1 96.12 500 HIS B O 1
ATOM 8595 N N . TRP B 1 501 ? 20.703 45.125 13.852 1 96.06 501 TRP B N 1
ATOM 8596 C CA . TRP B 1 501 ? 20.734 44.5 15.172 1 96.06 501 TRP B CA 1
ATOM 8597 C C . TRP B 1 501 ? 20.922 45.531 16.266 1 96.06 501 TRP B C 1
ATOM 8599 O O . TRP B 1 501 ? 20.25 45.5 17.297 1 96.06 501 TRP B O 1
ATOM 8609 N N . GLU B 1 502 ? 21.781 46.438 16.016 1 95.44 502 GLU B N 1
ATOM 8610 C CA . GLU B 1 502 ? 22.047 47.5 17 1 95.44 502 GLU B CA 1
ATOM 8611 C C . GLU B 1 502 ? 20.844 48.438 17.125 1 95.44 502 GLU B C 1
ATOM 8613 O O . GLU B 1 502 ? 20.484 48.844 18.234 1 95.44 502 GLU B O 1
ATOM 8618 N N . SER B 1 503 ? 20.375 48.75 16 1 96.25 503 SER B N 1
ATOM 8619 C CA . SER B 1 503 ? 19.219 49.625 16.016 1 96.25 503 SER B CA 1
ATOM 8620 C C . SER B 1 503 ? 18.047 49 16.781 1 96.25 503 SER B C 1
ATOM 8622 O O . SER B 1 503 ? 17.391 49.688 17.562 1 96.25 503 SER B O 1
ATOM 8624 N N . MET B 1 504 ? 17.781 47.75 16.516 1 96.94 504 MET B N 1
ATOM 8625 C CA . MET B 1 504 ? 16.672 47.062 17.172 1 96.94 504 MET B CA 1
ATOM 8626 C C . MET B 1 504 ? 16.938 46.906 18.656 1 96.94 504 MET B C 1
ATOM 8628 O O . MET B 1 504 ? 16 46.938 19.469 1 96.94 504 MET B O 1
ATOM 8632 N N . ARG B 1 505 ? 18.156 46.719 18.984 1 97 505 ARG B N 1
ATOM 8633 C CA . ARG B 1 505 ? 18.5 46.625 20.391 1 97 505 ARG B CA 1
ATOM 8634 C C . ARG B 1 505 ? 18.141 47.938 21.109 1 97 505 ARG B C 1
ATOM 8636 O O . ARG B 1 505 ? 17.594 47.906 22.219 1 97 505 ARG B O 1
ATOM 8643 N N . GLU B 1 506 ? 18.484 49.031 20.453 1 96.81 506 GLU B N 1
ATOM 8644 C CA . GLU B 1 506 ? 18.141 50.344 21.016 1 96.81 506 GLU B CA 1
ATOM 8645 C C . GLU B 1 506 ? 16.641 50.5 21.188 1 96.81 506 GLU B C 1
ATOM 8647 O O . GLU B 1 506 ? 16.172 51.031 22.188 1 96.81 506 GLU B O 1
ATOM 8652 N N . LYS B 1 507 ? 16 50.094 20.203 1 97.06 507 LYS B N 1
ATOM 8653 C CA . LYS B 1 507 ? 14.547 50.188 20.266 1 97.06 507 LYS B CA 1
ATOM 8654 C C . LYS B 1 507 ? 13.992 49.312 21.375 1 97.06 507 LYS B C 1
ATOM 8656 O O . LYS B 1 507 ? 13.094 49.719 22.109 1 97.06 507 LYS B O 1
ATOM 8661 N N . ALA B 1 508 ? 14.438 48.094 21.469 1 97.5 508 ALA B N 1
ATOM 8662 C CA . ALA B 1 508 ? 13.992 47.188 22.516 1 97.5 508 ALA B CA 1
ATOM 8663 C C . ALA B 1 508 ? 14.266 47.75 23.906 1 97.5 508 ALA B C 1
ATOM 8665 O O . ALA B 1 508 ? 13.453 47.594 24.812 1 97.5 508 ALA B O 1
ATOM 8666 N N . LEU B 1 509 ? 15.43 48.344 24 1 96.69 509 LEU B N 1
ATOM 8667 C CA . LEU B 1 509 ? 15.789 48.938 25.281 1 96.69 509 LEU B CA 1
ATOM 8668 C C . LEU B 1 509 ? 14.828 50.094 25.609 1 96.69 509 LEU B C 1
ATOM 8670 O O . LEU B 1 509 ? 14.438 50.25 26.766 1 96.69 509 LEU B O 1
ATOM 8674 N N . ALA B 1 510 ? 14.516 50.844 24.625 1 96.88 510 ALA B N 1
ATOM 8675 C CA . ALA B 1 510 ? 13.57 51.938 24.828 1 96.88 510 ALA B CA 1
ATOM 8676 C C . ALA B 1 510 ? 12.219 51.406 25.312 1 96.88 510 ALA B C 1
ATOM 8678 O O . ALA B 1 510 ? 11.586 52.031 26.188 1 96.88 510 ALA B O 1
ATOM 8679 N N . TYR B 1 511 ? 11.742 50.344 24.719 1 97.38 511 TYR B N 1
ATOM 8680 C CA . TYR B 1 511 ? 10.5 49.75 25.156 1 97.38 511 TYR B CA 1
ATOM 8681 C C . TYR B 1 511 ? 10.617 49.219 26.594 1 97.38 511 TYR B C 1
ATOM 8683 O O . TYR B 1 511 ? 9.695 49.375 27.391 1 97.38 511 TYR B O 1
ATOM 8691 N N . ALA B 1 512 ? 11.703 48.625 26.875 1 96.31 512 ALA B N 1
ATOM 8692 C CA . ALA B 1 512 ? 11.922 48.062 28.219 1 96.31 512 ALA B CA 1
ATOM 8693 C C . ALA B 1 512 ? 11.914 49.188 29.266 1 96.31 512 ALA B C 1
ATOM 8695 O O . ALA B 1 512 ? 11.453 48.969 30.391 1 96.31 512 ALA B O 1
ATOM 8696 N N . GLU B 1 513 ? 12.422 50.312 28.922 1 94.81 513 GLU B N 1
ATOM 8697 C CA . GLU B 1 513 ? 12.453 51.438 29.844 1 94.81 513 GLU B CA 1
ATOM 8698 C C . GLU B 1 513 ? 11.062 52.062 30.016 1 94.81 513 GLU B C 1
ATOM 8700 O O . GLU B 1 513 ? 10.695 52.469 31.109 1 94.81 513 GLU B O 1
ATOM 8705 N N . ALA B 1 514 ? 10.375 52.062 28.969 1 95.44 514 ALA B N 1
ATOM 8706 C CA . ALA B 1 514 ? 9.055 52.688 28.984 1 95.44 514 ALA B CA 1
ATOM 8707 C C . ALA B 1 514 ? 8.031 51.812 29.703 1 95.44 514 ALA B C 1
ATOM 8709 O O . ALA B 1 514 ? 7.098 52.344 30.312 1 95.44 514 ALA B O 1
ATOM 8710 N N . PHE B 1 515 ? 8.164 50.531 29.609 1 95.81 515 PHE B N 1
ATOM 8711 C CA . PHE B 1 515 ? 7.215 49.594 30.188 1 95.81 515 PHE B CA 1
ATOM 8712 C C . PHE B 1 515 ? 7.887 48.719 31.25 1 95.81 515 PHE B C 1
ATOM 8714 O O . PHE B 1 515 ? 8.531 47.719 30.938 1 95.81 515 PHE B O 1
ATOM 8721 N N . PRO B 1 516 ? 7.645 48.969 32.469 1 92.12 516 PRO B N 1
ATOM 8722 C CA . PRO B 1 516 ? 8.375 48.312 33.531 1 92.12 516 PRO B CA 1
ATOM 8723 C C . PRO B 1 516 ? 8.117 46.812 33.625 1 92.12 516 PRO B C 1
ATOM 8725 O O . PRO B 1 516 ? 8.961 46.062 34.094 1 92.12 516 PRO B O 1
ATOM 8728 N N . ASN B 1 517 ? 6.992 46.312 33.094 1 94.5 517 ASN B N 1
ATOM 8729 C CA . ASN B 1 517 ? 6.648 44.906 33.25 1 94.5 517 ASN B CA 1
ATOM 8730 C C . ASN B 1 517 ? 6.922 44.094 31.969 1 94.5 517 ASN B C 1
ATOM 8732 O O . ASN B 1 517 ? 6.633 42.906 31.891 1 94.5 517 ASN B O 1
ATOM 8736 N N . ILE B 1 518 ? 7.496 44.688 31.016 1 96.25 518 ILE B N 1
ATOM 8737 C CA . ILE B 1 518 ? 7.684 44.062 29.719 1 96.25 518 ILE B CA 1
ATOM 8738 C C . ILE B 1 518 ? 8.734 42.938 29.828 1 96.25 518 ILE B C 1
ATOM 8740 O O . ILE B 1 518 ? 9.773 43.125 30.484 1 96.25 518 ILE B O 1
ATOM 8744 N N . GLU B 1 519 ? 8.406 41.812 29.312 1 96.75 519 GLU B N 1
ATOM 8745 C CA . GLU B 1 519 ? 9.297 40.656 29.375 1 96.75 519 GLU B CA 1
ATOM 8746 C C . GLU B 1 519 ? 9.773 40.25 27.984 1 96.75 519 GLU B C 1
ATOM 8748 O O . GLU B 1 519 ? 10.797 39.562 27.828 1 96.75 519 GLU B O 1
ATOM 8753 N N . LEU B 1 520 ? 8.984 40.594 27.031 1 97.62 520 LEU B N 1
ATOM 8754 C CA . LEU B 1 520 ? 9.312 40.156 25.672 1 97.62 520 LEU B CA 1
ATOM 8755 C C . LEU B 1 520 ? 8.992 41.281 24.656 1 97.62 520 LEU B C 1
ATOM 8757 O O . LEU B 1 520 ? 7.906 41.844 24.703 1 97.62 520 LEU B O 1
ATOM 8761 N N . VAL B 1 521 ? 9.953 41.531 23.812 1 97.88 521 VAL B N 1
ATOM 8762 C CA . VAL B 1 521 ? 9.766 42.469 22.703 1 97.88 521 VAL B CA 1
ATOM 8763 C C . VAL B 1 521 ? 10.242 41.812 21.406 1 97.88 521 VAL B C 1
ATOM 8765 O O . VAL B 1 521 ? 11.367 41.312 21.328 1 97.88 521 VAL B O 1
ATOM 8768 N N . HIS B 1 522 ? 9.359 41.75 20.5 1 98.25 522 HIS B N 1
ATOM 8769 C CA . HIS B 1 522 ? 9.758 41.281 19.188 1 98.25 522 HIS B CA 1
ATOM 8770 C C . HIS B 1 522 ? 9.648 42.375 18.141 1 98.25 522 HIS B C 1
ATOM 8772 O O . HIS B 1 522 ? 8.578 42.938 17.953 1 98.25 522 HIS B O 1
ATOM 8778 N N . THR B 1 523 ? 10.711 42.625 17.453 1 96.69 523 THR B N 1
ATOM 8779 C CA . THR B 1 523 ? 10.742 43.594 16.359 1 96.69 523 THR B CA 1
ATOM 8780 C C . THR B 1 523 ? 11.922 43.312 15.43 1 96.69 523 THR B C 1
ATOM 8782 O O . THR B 1 523 ? 12.961 42.812 15.867 1 96.69 523 THR B O 1
ATOM 8785 N N . GLY B 1 524 ? 11.688 43.562 14.156 1 95.69 524 GLY B N 1
ATOM 8786 C CA . GLY B 1 524 ? 12.758 43.375 13.188 1 95.69 524 GLY B CA 1
ATOM 8787 C C . GLY B 1 524 ? 13.242 41.938 13.086 1 95.69 524 GLY B C 1
ATOM 8788 O O . GLY B 1 524 ? 14.438 41.688 12.898 1 95.69 524 GLY B O 1
ATOM 8789 N N . GLU B 1 525 ? 12.477 40.969 13.375 1 95.31 525 GLU B N 1
ATOM 8790 C CA . GLU B 1 525 ? 12.758 39.531 13.32 1 95.31 525 GLU B CA 1
ATOM 8791 C C . GLU B 1 525 ? 13.719 39.094 14.422 1 95.31 525 GLU B C 1
ATOM 8793 O O . GLU B 1 525 ? 14.43 38.094 14.289 1 95.31 525 GLU B O 1
ATOM 8798 N N . ILE B 1 526 ? 13.711 39.938 15.422 1 97 526 ILE B N 1
ATOM 8799 C CA . ILE B 1 526 ? 14.516 39.656 16.594 1 97 526 ILE B CA 1
ATOM 8800 C C . ILE B 1 526 ? 13.633 39.656 17.844 1 97 526 ILE B C 1
ATOM 8802 O O . ILE B 1 526 ? 12.836 40.594 18.047 1 97 526 ILE B O 1
ATOM 8806 N N . THR B 1 527 ? 13.766 38.625 18.609 1 97.56 527 THR B N 1
ATOM 8807 C CA . THR B 1 527 ? 13.031 38.562 19.875 1 97.56 527 THR B CA 1
ATOM 8808 C C . THR B 1 527 ? 13.953 38.844 21.047 1 97.56 527 THR B C 1
ATOM 8810 O O . THR B 1 527 ? 15.008 38.219 21.203 1 97.56 527 THR B O 1
ATOM 8813 N N . TYR B 1 528 ? 13.586 39.781 21.812 1 97 528 TYR B N 1
ATOM 8814 C CA . TYR B 1 528 ? 14.336 40.156 23 1 97 528 TYR B CA 1
ATOM 8815 C C . TYR B 1 528 ? 13.625 39.719 24.266 1 97 528 TYR B C 1
ATOM 8817 O O . TYR B 1 528 ? 12.484 40.125 24.531 1 97 528 TYR B O 1
ATOM 8825 N N . GLU B 1 529 ? 14.281 38.906 24.984 1 96.56 529 GLU B N 1
ATOM 8826 C CA . GLU B 1 529 ? 13.836 38.594 26.344 1 96.56 529 GLU B CA 1
ATOM 8827 C C . GLU B 1 529 ? 14.438 39.562 27.375 1 96.56 529 GLU B C 1
ATOM 8829 O O . GLU B 1 529 ? 15.648 39.781 27.375 1 96.56 529 GLU B O 1
ATOM 8834 N N . ILE B 1 530 ? 13.609 40.094 28.203 1 96.19 530 ILE B N 1
ATOM 8835 C CA . ILE B 1 530 ? 14.039 41.125 29.109 1 96.19 530 ILE B CA 1
ATOM 8836 C C . ILE B 1 530 ? 14.07 40.594 30.547 1 96.19 530 ILE B C 1
ATOM 8838 O O . ILE B 1 530 ? 13.07 40.062 31.031 1 96.19 530 ILE B O 1
ATOM 8842 N N . PHE B 1 531 ? 15.195 40.688 31.062 1 93.38 531 PHE B N 1
ATOM 8843 C CA . PHE B 1 531 ? 15.391 40.344 32.469 1 93.38 531 PHE B CA 1
ATOM 8844 C C . PHE B 1 531 ? 15.75 41.562 33.281 1 93.38 531 PHE B C 1
ATOM 8846 O O . PHE B 1 531 ? 16.516 42.406 32.844 1 93.38 531 PHE B O 1
ATOM 8853 N N . ARG B 1 532 ? 15.117 41.688 34.406 1 91.5 532 ARG B N 1
ATOM 8854 C CA . ARG B 1 532 ? 15.375 42.812 35.281 1 91.5 532 ARG B CA 1
ATOM 8855 C C . ARG B 1 532 ? 15.977 42.375 36.594 1 91.5 532 ARG B C 1
ATOM 8857 O O . ARG B 1 532 ? 15.477 41.438 37.25 1 91.5 532 ARG B O 1
ATOM 8864 N N . GLN B 1 533 ? 17.234 42.75 36.875 1 86.12 533 GLN B N 1
ATOM 8865 C CA . GLN B 1 533 ? 17.891 42.562 38.188 1 86.12 533 GLN B CA 1
ATOM 8866 C C . GLN B 1 533 ? 18.219 43.906 38.812 1 86.12 533 GLN B C 1
ATOM 8868 O O . GLN B 1 533 ? 19.094 44.625 38.344 1 86.12 533 GLN B O 1
ATOM 8873 N N . GLU B 1 534 ? 17.906 44 40.156 1 68.31 534 GLU B N 1
ATOM 8874 C CA . GLU B 1 534 ? 18.156 45.156 41.031 1 68.31 534 GLU B CA 1
ATOM 8875 C C . GLU B 1 534 ? 18.031 46.469 40.25 1 68.31 534 GLU B C 1
ATOM 8877 O O . GLU B 1 534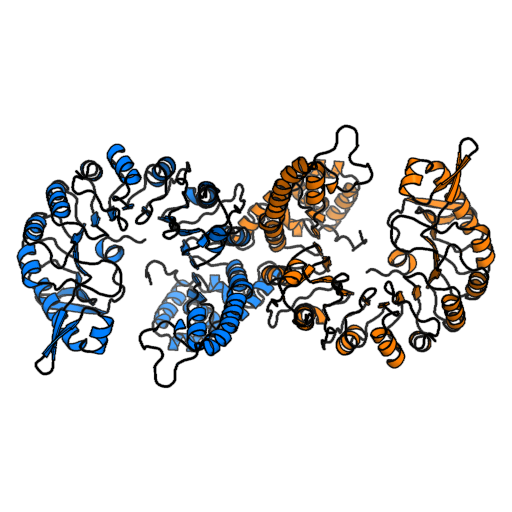 ? 18.344 47.531 40.781 1 68.31 534 GLU B O 1
ATOM 8882 N N . LYS B 1 535 ? 18.172 47.188 39.156 1 79 535 LYS B N 1
ATOM 8883 C CA . LYS B 1 535 ? 18 48.406 38.344 1 79 535 LYS B CA 1
ATOM 8884 C C . LYS B 1 535 ? 18.641 48.25 36.969 1 79 535 LYS B C 1
ATOM 8886 O O . LYS B 1 535 ? 18.578 49.156 36.156 1 79 535 LYS B O 1
ATOM 8891 N N . ILE B 1 536 ? 18.984 47.125 36.719 1 88.75 536 ILE B N 1
ATOM 8892 C CA . ILE B 1 536 ? 19.672 46.938 35.469 1 88.75 536 ILE B CA 1
ATOM 8893 C C . ILE B 1 536 ? 18.797 46.062 34.531 1 88.75 536 ILE B C 1
ATOM 8895 O O . ILE B 1 536 ? 18.281 45.031 34.938 1 88.75 536 ILE B O 1
ATOM 8899 N N . ILE B 1 537 ? 18.578 46.625 33.375 1 93.12 537 ILE B N 1
ATOM 8900 C CA . ILE B 1 537 ? 17.844 45.906 32.344 1 93.12 537 ILE B CA 1
ATOM 8901 C C . ILE B 1 537 ? 18.812 45.094 31.484 1 93.12 537 ILE B C 1
ATOM 8903 O O . ILE B 1 537 ? 19.766 45.656 30.938 1 93.12 537 ILE B O 1
ATOM 8907 N N . LYS B 1 538 ? 18.594 43.781 31.484 1 93.38 538 LYS B N 1
ATOM 8908 C CA . LYS B 1 538 ? 19.375 42.906 30.609 1 93.38 538 LYS B CA 1
ATOM 8909 C C . LYS B 1 538 ? 18.516 42.344 29.484 1 93.38 538 LYS B C 1
ATOM 8911 O O . LYS B 1 538 ? 17.375 41.938 29.703 1 93.38 538 LYS B O 1
ATOM 8916 N N . LEU B 1 539 ? 19.094 42.438 28.312 1 94.31 539 LEU B N 1
ATOM 8917 C CA . LEU B 1 539 ? 18.391 41.938 27.125 1 94.31 539 LEU B CA 1
ATOM 8918 C C . LEU B 1 539 ? 19.078 40.719 26.562 1 94.31 539 LEU B C 1
ATOM 8920 O O . LEU B 1 539 ? 20.312 40.656 26.453 1 94.31 539 LEU B O 1
ATOM 8924 N N . ARG B 1 540 ? 18.297 39.688 26.391 1 94.75 540 ARG B N 1
ATOM 8925 C CA . ARG B 1 540 ? 18.766 38.531 25.609 1 94.75 540 ARG B CA 1
ATOM 8926 C C . ARG B 1 540 ? 18.141 38.531 24.219 1 94.75 540 ARG B C 1
ATOM 8928 O O . ARG B 1 540 ? 16.922 38.438 24.094 1 94.75 540 ARG B O 1
ATOM 8935 N N . ALA B 1 541 ? 18.953 38.594 23.234 1 94.62 541 ALA B N 1
ATOM 8936 C CA . ALA B 1 541 ? 18.484 38.688 21.859 1 94.62 541 ALA B CA 1
ATOM 8937 C C . ALA B 1 541 ? 18.531 37.312 21.172 1 94.62 541 ALA B C 1
ATOM 8939 O O . ALA B 1 541 ? 19.484 36.562 21.359 1 94.62 541 ALA B O 1
ATOM 8940 N N . ILE B 1 542 ? 17.469 37 20.484 1 93.75 542 ILE B N 1
ATOM 8941 C CA . ILE B 1 542 ? 17.375 35.75 19.703 1 93.75 542 ILE B CA 1
ATOM 8942 C C . ILE B 1 542 ? 16.969 36.094 18.266 1 93.75 542 ILE B C 1
ATOM 8944 O O . ILE B 1 542 ? 15.984 36.781 18.031 1 93.75 542 ILE B O 1
ATOM 8948 N N . ASP B 1 543 ? 17.781 35.688 17.344 1 93.5 543 ASP B N 1
ATOM 8949 C CA . ASP B 1 543 ? 17.375 35.75 15.938 1 93.5 543 ASP B CA 1
ATOM 8950 C C . ASP B 1 543 ? 16.172 34.875 15.672 1 93.5 543 ASP B C 1
ATOM 8952 O O . ASP B 1 543 ? 16.281 33.625 15.695 1 93.5 543 ASP B O 1
ATOM 8956 N N . ASP B 1 544 ? 15.078 35.469 15.461 1 92.75 544 ASP B N 1
ATOM 8957 C CA . ASP B 1 544 ? 13.812 34.719 15.422 1 92.75 544 ASP B CA 1
ATOM 8958 C C . ASP B 1 544 ? 13.109 34.938 14.078 1 92.75 544 ASP B C 1
ATOM 8960 O O . ASP B 1 544 ? 12.016 35.5 14.031 1 92.75 544 ASP B O 1
ATOM 8964 N N . ARG B 1 545 ? 13.578 34.281 13.031 1 86.75 545 ARG B N 1
ATOM 8965 C CA . ARG B 1 545 ? 13.055 34.375 11.672 1 86.75 545 ARG B CA 1
ATOM 8966 C C . ARG B 1 545 ? 11.68 33.75 11.555 1 86.75 545 ARG B C 1
ATOM 8968 O O . ARG B 1 545 ? 10.891 34.094 10.68 1 86.75 545 ARG B O 1
ATOM 8975 N N . ASN B 1 546 ? 11.43 32.812 12.461 1 84.56 546 ASN B N 1
ATOM 8976 C CA . ASN B 1 546 ? 10.195 32.062 12.375 1 84.56 546 ASN B CA 1
ATOM 8977 C C . ASN B 1 546 ? 9.227 32.438 13.484 1 84.56 546 ASN B C 1
ATOM 8979 O O . ASN B 1 546 ? 8.461 31.594 13.969 1 84.56 546 ASN B O 1
ATOM 8983 N N . PHE B 1 547 ? 9.266 33.656 13.836 1 90.81 547 PHE B N 1
ATOM 8984 C CA . PHE B 1 547 ? 8.375 34.125 14.883 1 90.81 547 PHE B CA 1
ATOM 8985 C C . PHE B 1 547 ? 6.918 33.969 14.461 1 90.81 547 PHE B C 1
ATOM 8987 O O . PHE B 1 547 ? 6.559 34.312 13.328 1 90.81 547 PHE B O 1
ATOM 8994 N N . SER B 1 548 ? 6.113 33.375 15.383 1 91.12 548 SER B N 1
ATOM 8995 C CA . SER B 1 548 ? 4.668 33.281 15.203 1 91.12 548 SER B CA 1
ATOM 8996 C C . SER B 1 548 ? 3.92 33.938 16.359 1 91.12 548 SER B C 1
ATOM 8998 O O . SER B 1 548 ? 3.996 33.469 17.5 1 91.12 548 SER B O 1
ATOM 9000 N N . TRP B 1 549 ? 3.254 35 15.961 1 92.88 549 TRP B N 1
ATOM 9001 C CA . TRP B 1 549 ? 2.527 35.688 17.016 1 92.88 549 TRP B CA 1
ATOM 9002 C C . TRP B 1 549 ? 1.431 34.812 17.594 1 92.88 549 TRP B C 1
ATOM 9004 O O . TRP B 1 549 ? 1.076 34.938 18.766 1 92.88 549 TRP B O 1
ATOM 9014 N N . GLN B 1 550 ? 0.894 33.906 16.828 1 92.31 550 GLN B N 1
ATOM 9015 C CA . GLN B 1 550 ? -0.113 33 17.344 1 92.31 550 GLN B CA 1
ATOM 9016 C C . GLN B 1 550 ? 0.459 32.125 18.469 1 92.31 550 GLN B C 1
ATOM 9018 O O . GLN B 1 550 ? -0.187 31.922 19.5 1 92.31 550 GLN B O 1
ATOM 9023 N N . ARG B 1 551 ? 1.617 31.766 18.25 1 90.19 551 ARG B N 1
ATOM 9024 C CA . ARG B 1 551 ? 2.246 30.859 19.219 1 90.19 551 ARG B CA 1
ATOM 9025 C C . ARG B 1 551 ? 2.836 31.641 20.391 1 90.19 551 ARG B C 1
ATOM 9027 O O . ARG B 1 551 ? 2.604 31.297 21.547 1 90.19 551 ARG B O 1
ATOM 9034 N N . LYS B 1 552 ? 3.543 32.656 20.094 1 92 552 LYS B N 1
ATOM 9035 C CA . LYS B 1 552 ? 4.367 33.312 21.094 1 92 552 LYS B CA 1
ATOM 9036 C C . LYS B 1 552 ? 3.572 34.375 21.844 1 92 552 LYS B C 1
ATOM 9038 O O . LYS B 1 552 ? 3.893 34.719 22.984 1 92 552 LYS B O 1
ATOM 9043 N N . ILE B 1 553 ? 2.58 34.844 21.172 1 93.06 553 ILE B N 1
ATOM 9044 C CA . ILE B 1 553 ? 1.798 35.906 21.797 1 93.06 553 ILE B CA 1
ATOM 9045 C C . ILE B 1 553 ? 0.461 35.344 22.281 1 93.06 553 ILE B C 1
ATOM 9047 O O . ILE B 1 553 ? 0.088 35.531 23.438 1 93.06 553 ILE B O 1
ATOM 9051 N N . MET B 1 554 ? -0.156 34.562 21.484 1 92.75 554 MET B N 1
ATOM 9052 C CA . MET B 1 554 ? -1.503 34.094 21.797 1 92.75 554 MET B CA 1
ATOM 9053 C C . MET B 1 554 ? -1.468 32.719 22.422 1 92.75 554 MET B C 1
ATOM 9055 O O . MET B 1 554 ? -2.486 32.219 22.922 1 92.75 554 MET B O 1
ATOM 9059 N N . ASN B 1 555 ? -0.339 31.984 22.406 1 87.19 555 ASN B N 1
ATOM 9060 C CA . ASN B 1 555 ? -0.179 30.641 22.938 1 87.19 555 ASN B CA 1
ATOM 9061 C C . ASN B 1 555 ? -1.096 29.641 22.234 1 87.19 555 ASN B C 1
ATOM 9063 O O . ASN B 1 555 ? -1.724 28.812 22.875 1 87.19 555 ASN B O 1
ATOM 9067 N N . VAL B 1 556 ? -1.237 29.969 21.031 1 87.44 556 VAL B N 1
ATOM 9068 C CA . VAL B 1 556 ? -2.047 29.062 20.219 1 87.44 556 VAL B CA 1
ATOM 9069 C C . VAL B 1 556 ? -1.139 28.188 19.359 1 87.44 556 VAL B C 1
ATOM 9071 O O . VAL B 1 556 ? -0.189 28.672 18.75 1 87.44 556 VAL B O 1
ATOM 9074 N N . HIS B 1 557 ? -1.369 26.922 19.594 1 77.56 557 HIS B N 1
ATOM 9075 C CA . HIS B 1 557 ? -0.525 25.969 18.875 1 77.56 557 HIS B CA 1
ATOM 9076 C C . HIS B 1 557 ? -1.312 25.234 17.797 1 77.56 557 HIS B C 1
ATOM 9078 O O . HIS B 1 557 ? -1.867 24.156 18.031 1 77.56 557 HIS B O 1
ATOM 9084 N N . PHE B 1 558 ? -1.425 26.031 16.641 1 73.25 558 PHE B N 1
ATOM 9085 C CA . PHE B 1 558 ? -2.016 25.281 15.531 1 73.25 558 PHE B CA 1
ATOM 9086 C C . PHE B 1 558 ? -0.947 24.516 14.758 1 73.25 558 PHE B C 1
ATOM 9088 O O . PHE B 1 558 ? 0.217 24.922 14.734 1 73.25 558 PHE B O 1
#

Organism: Uncinula necator (NCBI:txid52586)

Sequence (1116 aa):
MDDIRYPSPLAFDRVMEGMPISSYNSFLFNFPVEILTAIISELYSNKSDLASLALVNSDCRQLARSYQFCSVKFDGGRNLEGLLRLLQREAVERGQNRGRTRKPSLGACIRRVVTNNDGYWDEIMASRPLKSGRSIGDELDDPFDHDEEKVSQWRPIVGELTHKLNENYRPNVLFVVSSLVNLETFEISHADWNQVLLNTLVSLPIKNLSLGDVHMTDIIPVMDQVAWPIERLDIRLSWGIDFRTHTDKSSLNASQSWETILRSCAPSLQFLKICQSAIVFIADLLEEPILFVMKFPKLRQLSLLWETHFGPSALRSLMLTSSLLVTLAINYGDNETRKLLDRQGRIESLKVVILNHSYGAPIPESTKFRFLKKNLQLEAIGFYSAETKTLINRFLHLAKKFFQLKILSLTWEGFQVSESSLEALSKLPTLEALHLSSGCQIGWRNDWPVNHDVIKNSLIPLKKLKKIALTRDVYSYTRNGFTYEYNSYKELRFDAWNLHWESMREKALAYAEAFPNIELVHTGEITYEIFRQEKIIKLRAIDDRNFSWQRKIMNVHFMDDIRYPSPLAFDRVMEGMPISSYNSFLFNFPVEILTAIISELYSNKSDLASLALVNSDCRQLARSYQFCSVKFDGGRNLEGLLRLLQREAVERGQNRGRTRKPSLGACIRRVVTNNDGYWDEIMASRPLKSGRSIGDELDDPFDHDEEKVSQWRPIVGELTHKLNENYRPNVLFVVSSLVNLETFEISHADWNQVLLNTLVSLPIKNLSLGDVHMTDIIPVMDQVAWPIERLDIRLSWGIDFRTHTDKSSLNASQSWETILRSCAPSLQFLKICQSAIVFIADLLEEPILFVMKFPKLRQLSLLWETHFGPSALRSLMLTSSLLVTLAINYGDNETRKLLDRQGRIESLKVVILNHSYGAPIPESTKFRFLKKNLQLEAIGFYSAETKTLINRFLHLAKKFFQLKILSLTWEGFQVSESSLEALSKLPTLEALHLSSGCQIGWRNDWPVNHDVIKNSLIPLKKLKKIALTRDVYSYTRNGFTYEYNSYKELRFDAWNLHWESMREKALAYAEAFPNIELVHTGEITYEIFRQEKIIKLRAIDDRNFSWQRKIMNVHF

Secondary structure (DSSP, 8-state):
--GGG-PPPPPHHHHTTTPPPS-TT-GGGGS-HHHHHHHHHHHHT-HHHHHHHHTT-HHHHHHHHHHHTSEEEE-SSGGGHHHHHHHHHHHHHHHHTTT--SS--SGGG--EEEE-SHHHHHHHHHHS---TT--TTS----GGGS-HHHHHHHHHHHHHHHHHIIIIIHHHHHHHHHT-TT--EEEEES-B-SHHHHHHHHHS--SEEEEEEEEE-S------S-----SEEEEEEEE-HHHHHH--S--B--HHHHHHHHHHHTTT-SEEEEEEPP--S-TT--BPPB------TT--EEEETT---B-HHHHHHHHHS-TT--EEEEETTSHHHHHHHHHH---TT--EEEEE-BTTBPPPTT---HHHHT-TT-SEEEE-S-B-HHHHHHHHHHHTT-TT--EEEEEESSSS--HHHHHHHHT-TT--EEEEEES--SSS---EE--HHHHHHHHTT-TT--EEEEESEEEEEEETTEEEEES-HHHHHHHSHHHHHHHHHHHHHHHHHH-TT--EEEETTEEEEEEEETTEEEEEEEE-TT--HHHHTT----/------PPPPPHHHHTTTPPPS-TT-GGGGS-HHHHHHHHHHHHT-HHHHHHHHTT-HHHHHHHHHHHTSEEEE-SSGGGHHHHHHHHHHHHHHHHTTT--SS--SGGG--EEEE-SHHHHHHHHHHS---TT--TTS----GGGS-HHHHHHHHHHHHHHHHHIIIIIHHHHHHHHHT-TT--EEEEES-B-SHHHHHHHHHS--SEEEEEEEEE-S------S-----SEEEEEEEE-HHHHHHS-S--B--HHHHHHHHHHHTTT-SEEEEEEPP--S-TT--BPPB------TT--EEEETT---B-HHHHHHHHHS-TT--EEEEETTSHHHHHHHHHH---TT--EEEEE-BTTBPPPTT---HHHHH-TT-SEEEE-S-B-HHHHHHHHHHHTT-TT--EEEEEESSSS--HHHHHHHHT-TT--EEEEEES--SSS---EE--HHHHHHHHTT-TT--EEEEESEEEEEEETTEEEEES-HHHHHHHSHHHHHHHHHHHHHHHHHH-TT--EEEETTEEEEEEEETTEEEEEEEE-TT--HHHHTT----

InterPro domains:
  IPR032675 Leucine-rich repeat domain superfamily [G3DSA:3.80.10.10] (162-539)

Solvent-accessible surface area (backbone atoms only — not comparable to full-atom values): 58852 Å² total; per-residue (Å²): 132,76,71,93,75,55,73,73,59,66,55,64,69,64,38,37,71,78,54,79,71,83,59,69,83,38,70,70,73,68,45,58,67,70,55,44,50,53,54,49,56,61,36,58,80,36,65,68,55,35,55,56,42,32,68,71,42,72,63,41,24,51,52,32,38,17,60,70,37,19,60,41,74,46,28,71,29,75,84,52,44,62,57,51,50,52,43,39,43,48,32,29,42,15,41,47,47,73,67,38,61,94,55,81,50,72,50,44,24,24,26,31,40,40,40,47,58,59,32,40,52,50,51,52,59,69,62,44,84,67,62,93,92,60,59,91,82,50,79,81,59,66,72,71,78,45,57,65,64,60,52,59,60,42,47,60,54,51,51,50,52,49,46,43,43,61,50,36,49,50,43,50,50,54,51,30,58,65,55,28,70,49,29,34,34,43,33,42,46,69,43,67,52,38,32,60,54,50,56,45,60,47,14,42,46,40,38,34,41,33,35,44,53,25,25,43,60,93,57,68,55,81,80,75,92,50,78,29,75,26,33,32,40,37,41,28,42,26,71,32,68,68,58,57,71,66,48,68,90,69,70,47,72,56,25,64,56,50,45,58,58,42,66,32,22,25,71,45,23,29,34,40,35,48,33,58,51,74,74,79,86,47,85,82,62,61,68,53,62,25,52,42,83,56,61,24,59,46,23,28,35,41,35,30,47,71,33,76,47,65,27,69,54,28,48,46,20,70,70,66,44,24,77,50,31,28,34,43,29,32,17,51,21,32,66,68,55,36,54,50,43,47,65,71,43,63,60,86,48,40,33,34,41,33,39,22,40,50,92,94,31,60,61,61,75,81,59,79,52,56,32,56,71,44,38,46,69,26,29,29,43,31,38,74,38,54,35,52,69,68,45,52,47,52,46,52,62,54,49,70,68,29,80,52,32,26,32,42,32,46,28,25,45,52,50,54,78,55,64,68,49,40,51,54,54,25,69,43,60,59,30,29,29,40,35,42,34,23,20,62,86,62,81,75,55,29,52,10,60,69,57,61,65,60,54,52,66,43,38,50,67,29,66,51,28,26,34,40,35,45,45,47,54,27,56,70,50,75,54,98,92,39,76,46,74,39,41,30,64,72,58,33,59,74,72,44,38,68,61,46,53,51,51,46,48,54,50,48,49,51,50,46,67,65,32,84,53,38,38,36,40,30,44,84,51,30,36,32,41,47,44,79,56,103,85,44,81,41,76,45,79,39,88,32,86,76,69,45,62,50,44,76,64,66,67,40,88,127,133,72,82,62,79,68,74,73,60,66,54,63,70,65,38,38,71,78,54,80,72,82,60,70,83,39,70,71,74,67,44,56,66,69,58,44,49,53,54,48,56,60,36,59,77,37,67,67,55,35,56,54,41,31,68,72,41,72,63,40,25,51,52,33,38,16,62,69,37,20,61,40,74,47,30,71,29,77,82,51,44,61,58,51,51,53,43,38,44,49,32,29,42,14,41,48,47,73,68,37,64,94,56,79,50,71,50,44,24,24,28,29,41,39,40,47,56,60,32,40,50,50,53,53,60,67,61,45,84,67,63,92,91,61,60,92,83,51,78,81,60,66,74,71,79,44,57,66,63,60,51,60,58,41,47,58,52,50,51,50,53,48,45,43,42,64,51,37,48,51,44,49,50,54,51,29,58,64,56,29,68,49,28,34,34,44,33,43,44,70,42,68,52,38,31,59,52,50,56,45,59,48,15,41,44,40,38,34,41,33,36,42,52,25,24,42,61,94,57,69,54,81,81,73,94,49,77,29,74,26,33,31,41,36,41,29,41,27,70,33,67,70,58,56,74,67,49,66,92,66,71,48,72,56,25,64,55,49,45,60,57,43,66,33,23,25,71,42,22,29,33,41,34,48,34,58,52,74,75,78,85,46,85,83,63,62,69,53,61,24,50,43,84,56,60,23,59,46,24,28,34,40,35,28,46,71,35,74,48,66,28,68,54,27,48,46,20,70,69,66,46,24,78,50,30,28,35,43,28,33,17,51,21,32,66,68,54,34,52,50,43,46,64,70,44,63,60,86,49,39,33,33,40,34,37,23,41,51,91,94,32,60,60,60,75,80,61,79,53,56,32,56,70,45,39,45,69,27,30,28,44,31,38,73,36,55,35,51,69,68,45,52,45,53,47,52,61,53,50,70,68,30,81,51,31,26,32,41,33,46,27,26,46,50,50,52,78,56,66,69,48,39,50,53,54,26,68,43,59,58,30,28,29,40,36,43,36,23,19,62,85,62,81,76,55,30,50,11,61,69,58,61,66,60,54,52,64,44,38,51,68,29,65,51,29,25,34,40,33,44,46,48,55,26,55,69,50,75,56,98,92,39,77,45,74,39,43,31,64,73,58,31,57,73,72,44,37,69,60,48,51,52,52,47,49,52,51,48,48,52,50,45,66,64,32,84,53,38,36,36,41,30,43,84,51,30,35,31,42,48,46,79,55,104,85,45,82,44,76,46,79,39,87,32,86,78,71,44,62,51,42,77,62,67,68,41,88,123

Nearest PDB structures (foldseek):
  6o60-assembly1_C  TM=4.945E-01  e=3.685E-07  Homo sapiens
  4i6j-assembly1_B  TM=4.818E-01  e=2.610E-05  Homo sapiens
  7xe0-assembly1_I  TM=2.579E-01  e=1.359E-03  Triticum monococcum
  7xvg-assembly1_A  TM=3.844E-01  e=2.064E-02  Triticum monococcum
  6uri-assembly1_S  TM=4.191E-01  e=7.178E+00  Homo sapiens

Foldseek 3Di:
DFVVPQDDFDFLCQLQVNDDDPPPVDPLVVDDRVVNSVVVVVVLVPLVSLVVQLPPDPSSVSVSLLSVQQEDEAQLAPVCVVVLVQLLVQLVQCVVVVRDHPGRGSLQSYAEYAYHNVRLVVVLLVLQDDPDPDDSPPDPDPSVVDDPVSVVVSVVVNVVSVCCCVPPVVVSVLSSQLSRQNYAEYEDEDAEDDQSVVVSQQNGPYQYYAYHEYAYAPDAHDDDPGARQHAEYHHEYEHDPVNVVPVPPDADACQRNVCRVCVRHLARYAYYHYAYDDPVPPVPHDHAAHADADARANHAEYAAQHHARHALRRLCRRPPRYLNHAEYEHACLHPRNVVNLLPVAENPNYAEYEYEHDPPRDNDLPDQPSNCLRYLQHQEYEYLFADAPSNLVSVLVVVLSRLNHAFYYHEHEDAEDDLVSLLSVLPNQNYAEYEYEYHGNDDQFARYADDLVSNLVSNLSNQNHAYYEYPSHKDWDDDPNDIDIDRGVVVCVVPPVVVVVVVVVVSVVVSCVSHVNYQWYHDPQKIWGWDDDPHDIDIDIDRHNPDDCCCPGVVDDD/DFPPPQDDFDFLCQLQVNDDDPPPVDPLVVDDRVVNSVVVVVVLVPLVSLVVQLPPDPSSVSVSLLSVQQEDEAQLAPVCVVVLVQLLVQLVQCVVVVRDHPGRGSLQSYAEYAYHNVRLVVVLLVLQDDPDPDDSPPDPDPSVVDDPVSVVVSVVVNVVSVCCCVPPVVVSVLSSQLSRQNYAEYEDEAAEDDQSVVVSQQNGPYQYYAYHEYAYAPDAHDDDPGARQHAEYHHEYEHDPVNVVPDPQDADACQRNVCRVCVRHLARYAYYHYAYDDPVPPVRHDHAAHADADARANHAEYAAQHHQRHALRRLCRRPPRYLNHAYYEHACLHPRNVVNLLVVAENPNYAEYEYEHDPPRDNDLPDQPSNCLRYLQHQEYEYLFADAPSSLVSVLVVVLSRLNHAFYYHEHEDAEDDLVSLLSVLPNQNYAEYEYEYHGNDDQFARYADDLVSNLVSNLSNQNHAYYEYPSHKDWDDDPNDIDIDRGVVVCVVPPVVVVVVVVVVSVVVSCVSHVNYQWYHDPQKIWGWDDDPHDIDIDIDNHNPDDCCCPRVVDRD

pLDDT: mean 88.1, std 12.41, range [29.41, 98.25]

Radius of gyration: 38.23 Å; Cα contacts (8 Å, |Δi|>4): 2080; chains: 2; bounding box: 68×122×79 Å